Protein AF-A0A1G1XM42-F1 (afdb_monomer)

Nearest PDB structures (foldseek):
  2rbg-assembly1_A  TM=5.831E-01  e=2.889E+00  Sulfurisphaera tokodaii
  2d3w-assembly1_B  TM=4.650E-01  e=3.405E+00  Escherichia coli
  6gya-assembly4_D  TM=2.858E-01  e=1.418E+00  Alicyclobacillus sp.

Mean predicted aligned error: 10.38 Å

Structure (mmCIF, N/CA/C/O backbone):
data_AF-A0A1G1XM42-F1
#
_entry.id   AF-A0A1G1XM42-F1
#
loop_
_atom_site.group_PDB
_atom_site.id
_atom_site.type_symbol
_atom_site.label_atom_id
_atom_site.label_alt_id
_atom_site.label_comp_id
_atom_site.label_asym_id
_atom_site.label_entity_id
_atom_site.label_seq_id
_atom_site.pdbx_PDB_ins_code
_atom_site.Cartn_x
_atom_site.Cartn_y
_atom_site.Cartn_z
_atom_site.occupancy
_atom_site.B_iso_or_equiv
_atom_site.auth_seq_id
_atom_site.auth_comp_id
_atom_site.auth_asym_id
_atom_site.auth_atom_id
_atom_site.pdbx_PDB_model_num
ATOM 1 N N . MET A 1 1 ? -3.278 -17.129 -27.922 1.00 43.75 1 MET A N 1
ATOM 2 C CA . MET A 1 1 ? -2.238 -17.729 -27.069 1.00 43.75 1 MET A CA 1
ATOM 3 C C . MET A 1 1 ? -2.958 -18.208 -25.836 1.00 43.75 1 MET A C 1
ATOM 5 O O . MET A 1 1 ? -3.685 -17.406 -25.259 1.00 43.75 1 MET A O 1
ATOM 9 N N . ASP A 1 2 ? -2.852 -19.494 -25.526 1.00 49.59 2 ASP A N 1
ATOM 10 C CA . ASP A 1 2 ? -3.426 -20.043 -24.301 1.00 49.59 2 ASP A CA 1
ATOM 11 C C . ASP A 1 2 ? -2.666 -19.431 -23.124 1.00 49.59 2 ASP A C 1
ATOM 13 O O . ASP A 1 2 ? -1.441 -19.514 -23.065 1.00 49.59 2 ASP A O 1
ATOM 17 N N . THR A 1 3 ? -3.378 -18.725 -22.253 1.00 59.97 3 THR A N 1
ATOM 18 C CA . THR A 1 3 ? -2.799 -18.060 -21.086 1.00 59.97 3 THR A CA 1
ATOM 19 C C . THR A 1 3 ? -2.293 -19.095 -20.097 1.00 59.97 3 THR A C 1
ATOM 21 O O . THR A 1 3 ? -3.025 -20.026 -19.748 1.00 59.97 3 THR A O 1
ATOM 24 N N . LEU A 1 4 ? -1.058 -18.930 -19.613 1.00 73.75 4 LEU A N 1
ATOM 25 C CA . LEU A 1 4 ? -0.573 -19.767 -18.522 1.00 73.75 4 LEU A CA 1
ATOM 26 C C . LEU A 1 4 ? -1.475 -19.591 -17.289 1.00 73.75 4 LEU A C 1
ATOM 28 O O . LEU A 1 4 ? -1.869 -18.466 -16.962 1.00 73.75 4 LEU A O 1
ATOM 32 N N . PRO A 1 5 ? -1.817 -20.687 -16.593 1.00 85.19 5 PRO A N 1
ATOM 33 C CA . PRO A 1 5 ? -2.677 -20.599 -15.430 1.00 85.19 5 PRO A CA 1
ATOM 34 C C . PRO A 1 5 ? -1.970 -19.867 -14.285 1.00 85.19 5 PRO A C 1
ATOM 36 O O . PRO A 1 5 ? -0.781 -20.084 -14.039 1.00 85.19 5 PRO A O 1
ATOM 39 N N . PHE A 1 6 ? -2.717 -19.055 -13.542 1.00 86.69 6 PHE A N 1
ATOM 40 C CA . PHE A 1 6 ? -2.210 -18.252 -12.425 1.00 86.69 6 PHE A CA 1
ATOM 41 C C . PHE A 1 6 ? -3.050 -18.468 -11.165 1.00 86.69 6 PHE A C 1
ATOM 43 O O . PHE A 1 6 ? -4.207 -18.895 -11.228 1.00 86.69 6 PHE A O 1
ATOM 50 N N . SER A 1 7 ? -2.447 -18.228 -10.001 1.00 90.44 7 SER A N 1
ATOM 51 C CA . SER A 1 7 ? -3.116 -18.394 -8.707 1.00 90.44 7 SER A CA 1
ATOM 52 C C . SER A 1 7 ? -3.710 -17.085 -8.192 1.00 90.44 7 SER A C 1
ATOM 54 O O . SER A 1 7 ? -3.133 -16.009 -8.359 1.00 90.44 7 SER A O 1
ATOM 56 N N . ILE A 1 8 ? -4.852 -17.203 -7.520 1.00 92.50 8 ILE A N 1
ATOM 57 C CA . ILE A 1 8 ? -5.531 -16.118 -6.814 1.00 92.50 8 ILE A CA 1
ATOM 58 C C . ILE A 1 8 ? -5.713 -16.558 -5.366 1.00 92.50 8 ILE A C 1
ATOM 60 O O . ILE A 1 8 ? -6.386 -17.555 -5.104 1.00 92.50 8 ILE A O 1
ATOM 64 N N . TYR A 1 9 ? -5.123 -15.819 -4.432 1.00 92.94 9 TYR A N 1
ATOM 65 C CA . TYR A 1 9 ? -5.315 -16.034 -3.001 1.00 92.94 9 TYR A CA 1
ATOM 66 C C . TYR A 1 9 ? -6.283 -15.001 -2.441 1.00 92.94 9 TYR A C 1
ATOM 68 O O . TYR A 1 9 ? -6.223 -13.829 -2.817 1.00 92.94 9 TYR A O 1
ATOM 76 N N . VAL A 1 10 ? -7.156 -15.435 -1.535 1.00 93.88 10 VAL A N 1
ATOM 77 C CA . VAL A 1 10 ? -8.209 -14.604 -0.950 1.00 93.88 10 VAL A CA 1
ATOM 78 C C . VAL A 1 10 ? -8.138 -14.651 0.568 1.00 93.88 10 VAL A C 1
ATOM 80 O O . VAL A 1 10 ? -8.245 -15.717 1.178 1.00 93.88 10 VAL A O 1
ATOM 83 N N . ASP A 1 11 ? -7.994 -13.477 1.175 1.00 92.00 11 ASP A N 1
ATOM 84 C CA . ASP A 1 11 ? -8.103 -13.272 2.615 1.00 92.00 11 ASP A CA 1
ATOM 85 C C . ASP A 1 11 ? -9.450 -12.643 2.972 1.00 92.00 11 ASP A C 1
ATOM 87 O O . ASP A 1 11 ? -9.846 -11.619 2.415 1.00 92.00 11 ASP A O 1
ATOM 91 N N . LYS A 1 12 ? -10.149 -13.245 3.933 1.00 92.56 12 LYS A N 1
ATOM 92 C CA . LYS A 1 12 ? -11.476 -12.808 4.378 1.00 92.56 12 LYS A CA 1
ATOM 93 C C . LYS A 1 12 ? -11.320 -11.994 5.650 1.00 92.56 12 LYS A C 1
ATOM 95 O O . LYS A 1 12 ? -10.886 -12.528 6.672 1.00 92.56 12 LYS A O 1
ATOM 100 N N . ARG A 1 13 ? -11.728 -10.726 5.629 1.00 93.31 13 ARG A N 1
ATOM 101 C CA . ARG A 1 13 ? -11.606 -9.845 6.797 1.00 93.31 13 ARG A CA 1
ATOM 102 C C . ARG A 1 13 ? -12.830 -8.949 7.016 1.00 93.31 13 ARG A C 1
ATOM 104 O O . ARG A 1 13 ? -13.600 -8.702 6.082 1.00 93.31 13 ARG A O 1
ATOM 111 N N . PRO A 1 14 ? -12.997 -8.414 8.238 1.00 95.19 14 PRO A N 1
ATOM 112 C CA . PRO A 1 14 ? -13.991 -7.384 8.499 1.00 95.19 14 PRO A CA 1
ATOM 113 C C . PRO A 1 14 ? -13.713 -6.084 7.743 1.00 95.19 14 PRO A C 1
ATOM 115 O O . PRO A 1 14 ? -12.576 -5.805 7.346 1.00 95.19 14 PRO A O 1
ATOM 118 N N . ILE A 1 15 ? -14.759 -5.264 7.619 1.00 95.88 15 ILE A N 1
ATOM 119 C CA . ILE A 1 15 ? -14.651 -3.875 7.164 1.00 95.88 15 ILE A CA 1
ATOM 120 C C . ILE A 1 15 ? -13.965 -3.056 8.261 1.00 95.88 15 ILE A C 1
ATOM 122 O O . ILE A 1 15 ? -14.394 -3.077 9.415 1.00 95.88 15 ILE A O 1
ATOM 126 N N . ARG A 1 16 ? -12.913 -2.325 7.894 1.00 96.50 16 ARG A N 1
ATOM 127 C CA . ARG A 1 16 ? -12.193 -1.407 8.780 1.00 96.50 16 ARG A CA 1
ATOM 128 C C . ARG A 1 16 ? -12.828 -0.027 8.717 1.00 96.50 16 ARG A C 1
ATOM 130 O O . ARG A 1 16 ? -12.831 0.596 7.656 1.00 96.50 16 ARG A O 1
ATOM 137 N N . ILE A 1 17 ? -13.326 0.457 9.847 1.00 97.75 17 ILE A N 1
ATOM 138 C CA . ILE A 1 17 ? -13.995 1.757 9.940 1.00 97.75 17 ILE A CA 1
ATOM 139 C C . ILE A 1 17 ? -13.184 2.663 10.856 1.00 97.75 17 ILE A C 1
ATOM 141 O O . ILE A 1 17 ? -12.836 2.253 11.960 1.00 97.75 17 ILE A O 1
ATOM 145 N N . ALA A 1 18 ? -12.895 3.883 10.416 1.00 97.88 18 ALA A N 1
ATOM 146 C CA . ALA A 1 18 ? -12.378 4.936 11.285 1.00 97.88 18 ALA A CA 1
ATOM 147 C C . ALA A 1 18 ? -13.480 5.967 11.549 1.00 97.88 18 ALA A C 1
ATOM 149 O O . ALA A 1 18 ? -14.099 6.454 10.606 1.00 97.88 18 ALA A O 1
ATOM 150 N N . PHE A 1 19 ? -13.709 6.298 12.817 1.00 98.12 19 PHE A N 1
ATOM 151 C CA . PHE A 1 19 ? -14.696 7.295 13.230 1.00 98.12 19 PHE A CA 1
ATOM 152 C C . PHE A 1 19 ? -14.010 8.629 13.519 1.00 98.12 19 PHE A C 1
ATOM 154 O O . PHE A 1 19 ? -13.018 8.642 14.241 1.00 98.12 19 PHE A O 1
ATOM 161 N N . LEU A 1 20 ? -14.522 9.742 12.996 1.00 97.88 20 LEU A N 1
ATOM 162 C CA . LEU A 1 20 ? -14.020 11.092 13.274 1.00 97.88 20 LEU A CA 1
ATOM 163 C C . LEU A 1 20 ? -14.989 11.839 14.195 1.00 97.88 20 LEU A C 1
ATOM 165 O O . LEU A 1 20 ? -16.191 11.868 13.927 1.00 97.88 20 LEU A O 1
ATOM 169 N N . VAL A 1 21 ? -14.474 12.446 15.266 1.00 97.25 21 VAL A N 1
ATOM 170 C CA . VAL A 1 21 ? -15.274 13.163 16.276 1.00 97.25 21 VAL A CA 1
ATOM 171 C C . VAL A 1 21 ? -14.614 14.478 16.703 1.00 97.25 21 VAL A C 1
ATOM 173 O O . VAL A 1 21 ? -13.385 14.578 16.723 1.00 97.25 21 VAL A O 1
ATOM 176 N N . ASP A 1 22 ? -15.419 15.469 17.106 1.00 95.19 22 ASP A N 1
ATOM 177 C CA . ASP A 1 22 ? -14.903 16.679 17.764 1.00 95.19 22 ASP A CA 1
ATOM 178 C C . ASP A 1 22 ? -14.446 16.356 19.192 1.00 95.19 22 ASP A C 1
ATOM 180 O O . ASP A 1 22 ? -15.057 15.547 19.899 1.00 95.19 22 ASP A O 1
ATOM 184 N N . LYS A 1 23 ? -13.413 17.055 19.668 1.00 93.50 23 LYS A N 1
ATOM 185 C CA . LYS A 1 23 ? -12.929 16.924 21.054 1.00 93.50 23 LYS A CA 1
ATOM 186 C C . LYS A 1 23 ? -13.982 17.297 22.111 1.00 93.50 23 LYS A C 1
ATOM 188 O O . LYS A 1 23 ? -13.841 16.899 23.264 1.00 93.50 23 LYS A O 1
ATOM 193 N N . ASN A 1 24 ? -15.002 18.065 21.733 1.00 93.25 24 ASN A N 1
ATOM 194 C CA . ASN A 1 24 ? -16.108 18.506 22.580 1.00 93.25 24 ASN A CA 1
ATOM 195 C C . ASN A 1 24 ? -17.453 17.894 22.150 1.00 93.25 24 ASN A C 1
ATOM 197 O O . ASN A 1 24 ? -18.498 18.441 22.505 1.00 93.25 24 ASN A O 1
ATOM 201 N N . CYS A 1 25 ? -17.455 16.800 21.378 1.00 93.75 25 CYS A N 1
ATOM 202 C CA . CYS A 1 25 ? -18.700 16.122 21.019 1.00 93.75 25 CYS A CA 1
ATOM 203 C C . CYS A 1 25 ? -19.466 15.628 22.258 1.00 93.75 25 CYS A C 1
ATOM 205 O O . CYS A 1 25 ? -18.899 15.406 23.335 1.00 93.75 25 CYS A O 1
ATOM 207 N N . GLU A 1 26 ? -20.777 15.439 22.101 1.00 92.81 26 GLU A N 1
ATOM 208 C CA . GLU A 1 26 ? -21.600 14.837 23.145 1.00 92.81 26 GLU A CA 1
ATOM 209 C C . GLU A 1 26 ? -21.128 13.405 23.428 1.00 92.81 26 GLU A C 1
ATOM 211 O O . GLU A 1 26 ? -20.891 12.617 22.512 1.00 92.81 26 GLU A O 1
ATOM 216 N N . LYS A 1 27 ? -21.032 13.033 24.712 1.00 91.25 27 LYS A N 1
ATOM 217 C CA . LYS A 1 27 ? -20.582 11.690 25.129 1.00 91.25 27 LYS A CA 1
ATOM 218 C C . LYS A 1 27 ? -21.434 10.566 24.518 1.00 91.25 27 LYS A C 1
ATOM 220 O O . LYS A 1 27 ? -20.921 9.471 24.300 1.00 91.25 27 LYS A O 1
ATOM 225 N N . GLU A 1 28 ? -22.704 10.852 24.213 1.00 92.62 28 GLU A N 1
ATOM 226 C CA . GLU A 1 28 ? -23.624 9.912 23.566 1.00 92.62 28 GLU A CA 1
ATOM 227 C C . GLU A 1 28 ? -23.107 9.445 22.195 1.00 92.62 28 GLU A C 1
ATOM 229 O O . GLU A 1 28 ? -23.276 8.279 21.846 1.00 92.62 28 GLU A O 1
ATOM 234 N N . VAL A 1 29 ? -22.399 10.305 21.451 1.00 94.88 29 VAL A N 1
ATOM 235 C CA . VAL A 1 29 ? -21.776 9.936 20.168 1.00 94.88 29 VAL A CA 1
ATOM 236 C C . VAL A 1 29 ? -20.779 8.795 20.375 1.00 94.88 29 VAL A C 1
ATOM 238 O O . VAL A 1 29 ? -20.833 7.780 19.680 1.00 94.88 29 VAL A O 1
ATOM 241 N N . ILE A 1 30 ? -19.907 8.911 21.383 1.00 95.75 30 ILE A N 1
ATOM 242 C CA . ILE A 1 30 ? -18.930 7.867 21.717 1.00 95.75 30 ILE A CA 1
ATOM 243 C C . ILE A 1 30 ? -19.641 6.588 22.169 1.00 95.75 30 ILE A C 1
ATOM 245 O O . ILE A 1 30 ? -19.293 5.497 21.715 1.00 95.75 30 ILE A O 1
ATOM 249 N N . ASP A 1 31 ? -20.673 6.705 23.004 1.00 93.94 31 ASP A N 1
ATOM 250 C CA . ASP A 1 31 ? -21.456 5.555 23.469 1.00 93.94 31 ASP A CA 1
ATOM 251 C C . ASP A 1 31 ? -22.128 4.802 22.320 1.00 93.94 31 ASP A C 1
ATOM 253 O O . ASP A 1 31 ? -22.112 3.567 22.287 1.00 93.94 31 ASP A O 1
ATOM 257 N N . ASN A 1 32 ? -22.662 5.528 21.341 1.00 94.38 32 ASN A N 1
ATOM 258 C CA . ASN A 1 32 ? -23.290 4.947 20.165 1.00 94.38 32 ASN A CA 1
ATOM 259 C C . ASN A 1 32 ? -22.269 4.278 19.236 1.00 94.38 32 ASN A C 1
ATOM 261 O O . ASN A 1 32 ? -22.554 3.194 18.722 1.00 94.38 32 ASN A O 1
ATOM 265 N N . ILE A 1 33 ? -21.063 4.839 19.083 1.00 95.94 33 ILE A N 1
ATOM 266 C CA . ILE A 1 33 ? -19.959 4.188 18.356 1.00 95.94 33 ILE A CA 1
ATOM 267 C C . ILE A 1 33 ? -19.545 2.881 19.049 1.00 95.94 33 ILE A C 1
ATOM 269 O O . ILE A 1 33 ? -19.410 1.843 18.396 1.00 95.94 33 ILE A O 1
ATOM 273 N N . LEU A 1 34 ? -19.364 2.901 20.372 1.00 95.31 34 LEU A N 1
ATOM 274 C CA . LEU A 1 34 ? -19.011 1.718 21.168 1.00 95.31 34 LEU A CA 1
ATOM 275 C C . LEU A 1 34 ? -20.080 0.632 21.046 1.00 95.31 34 LEU A C 1
ATOM 277 O O . LEU A 1 34 ? -19.777 -0.519 20.722 1.00 95.31 34 LEU A O 1
ATOM 281 N N . LYS A 1 35 ? -21.345 1.005 21.259 1.00 93.31 35 LYS A N 1
ATOM 282 C CA . LYS A 1 35 ? -22.499 0.109 21.141 1.00 93.31 35 LYS A CA 1
ATOM 283 C C . LYS A 1 35 ? -22.589 -0.509 19.750 1.00 93.31 35 LYS A C 1
ATOM 285 O O . LYS A 1 35 ? -22.810 -1.713 19.646 1.00 93.31 35 LYS A O 1
ATOM 290 N N . TYR A 1 36 ? -22.392 0.290 18.704 1.00 93.31 36 TYR A N 1
ATOM 291 C CA . TYR A 1 36 ? -22.358 -0.196 17.330 1.00 93.31 36 TYR A CA 1
ATOM 292 C C . TYR A 1 36 ? -21.255 -1.244 17.147 1.00 93.31 36 TYR A C 1
ATOM 294 O O . TYR A 1 36 ? -21.534 -2.372 16.744 1.00 93.31 36 TYR A O 1
ATOM 302 N N . ASN A 1 37 ? -20.016 -0.919 17.520 1.00 94.50 37 ASN A N 1
ATOM 303 C CA . ASN A 1 37 ? -18.869 -1.805 17.327 1.00 94.50 37 ASN A CA 1
ATOM 304 C C . ASN A 1 37 ? -18.924 -3.095 18.157 1.00 94.50 37 ASN A C 1
ATOM 306 O O . ASN A 1 37 ? -18.415 -4.118 17.705 1.00 94.50 37 ASN A O 1
ATOM 310 N N . HIS A 1 38 ? -19.557 -3.095 19.335 1.00 92.50 38 HIS A N 1
ATOM 311 C CA . HIS A 1 38 ? -19.757 -4.320 20.122 1.00 92.50 38 HIS A CA 1
ATOM 312 C C . HIS A 1 38 ? -20.548 -5.399 19.369 1.00 92.50 38 HIS A C 1
ATOM 314 O O . HIS A 1 38 ? -20.336 -6.584 19.609 1.00 92.50 38 HIS A O 1
ATOM 320 N N . GLY A 1 39 ? -21.422 -5.004 18.439 1.00 89.94 39 GLY A N 1
ATOM 321 C CA . GLY A 1 39 ? -22.201 -5.930 17.617 1.00 89.94 39 GLY A CA 1
ATOM 322 C C . GLY A 1 39 ? -21.553 -6.306 16.284 1.00 89.94 39 GLY A C 1
ATOM 323 O O . GLY A 1 39 ? -22.154 -7.073 15.533 1.00 89.94 39 GLY A O 1
ATOM 324 N N . LYS A 1 40 ? -20.370 -5.776 15.944 1.00 92.19 40 LYS A N 1
ATOM 325 C CA . LYS A 1 40 ? -19.755 -5.949 14.617 1.00 92.19 40 LYS A CA 1
ATOM 326 C C . LYS A 1 40 ? -18.527 -6.850 14.642 1.00 92.19 40 LYS A C 1
ATOM 328 O O . LYS A 1 40 ? -17.706 -6.797 15.557 1.00 92.19 40 LYS A O 1
ATOM 333 N N . T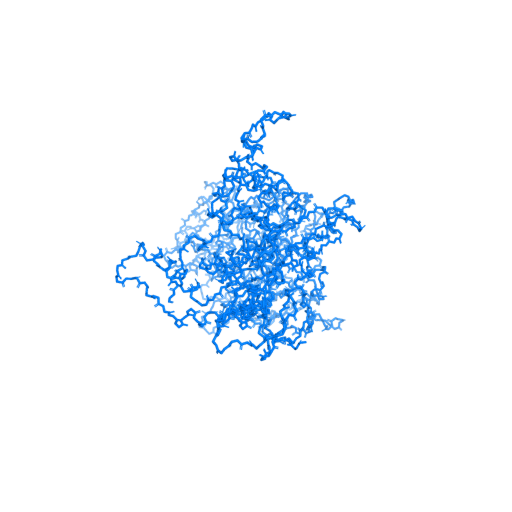RP A 1 41 ? -18.395 -7.671 13.600 1.00 93.44 41 TRP A N 1
ATOM 334 C CA . TRP A 1 41 ? -17.217 -8.503 13.360 1.00 93.44 41 TRP A CA 1
ATOM 335 C C . TRP A 1 41 ? -15.980 -7.604 13.234 1.00 93.44 41 TRP A C 1
ATOM 337 O O . TRP A 1 41 ? -15.988 -6.651 12.463 1.00 93.44 41 TRP A O 1
ATOM 347 N N . GLY A 1 42 ? -14.948 -7.848 14.044 1.00 93.06 42 GLY A N 1
ATOM 348 C CA . GLY A 1 42 ? -13.754 -6.999 14.152 1.00 93.06 42 GLY A CA 1
ATOM 349 C C . GLY A 1 42 ? -13.983 -5.604 14.748 1.00 93.06 42 GLY A C 1
ATOM 350 O O . GLY A 1 42 ? -13.055 -4.794 14.751 1.00 93.06 42 GLY A O 1
ATOM 351 N N . GLY A 1 43 ? -15.183 -5.305 15.257 1.00 94.31 43 GLY A N 1
ATOM 352 C CA . GLY A 1 43 ? -15.586 -3.959 15.659 1.00 94.31 43 GLY A CA 1
ATOM 353 C C . GLY A 1 43 ? -14.716 -3.341 16.752 1.00 94.31 43 GLY A C 1
ATOM 354 O O . GLY A 1 43 ? -14.514 -2.129 16.747 1.00 94.31 43 GLY A O 1
ATOM 355 N N . ARG A 1 44 ? -14.112 -4.150 17.640 1.00 94.06 44 ARG A N 1
ATOM 356 C CA . ARG A 1 44 ? -13.191 -3.665 18.691 1.00 94.06 44 ARG A CA 1
ATOM 357 C C . ARG A 1 44 ? -12.010 -2.872 18.127 1.00 94.06 44 ARG A C 1
ATOM 359 O O . ARG A 1 44 ? -11.416 -2.069 18.843 1.00 94.06 44 ARG A O 1
ATOM 366 N N . PHE A 1 45 ? -11.663 -3.116 16.866 1.00 94.50 45 PHE A N 1
ATOM 367 C CA . PHE A 1 45 ? -10.514 -2.527 16.194 1.00 94.50 45 PHE A CA 1
ATOM 368 C C . PHE A 1 45 ? -10.855 -1.327 15.307 1.00 94.50 45 PHE A C 1
ATOM 370 O O . PHE A 1 45 ? -9.972 -0.828 14.619 1.00 94.50 45 PHE A O 1
ATOM 377 N N . ASN A 1 46 ? -12.086 -0.830 15.313 1.00 96.50 46 ASN A N 1
ATOM 378 C CA . ASN A 1 46 ? -12.420 0.389 14.580 1.00 96.50 46 ASN A CA 1
ATOM 379 C C . ASN A 1 46 ? -12.049 1.622 15.417 1.00 96.50 46 ASN A C 1
ATOM 381 O O . ASN A 1 46 ? -12.674 1.825 16.459 1.00 96.50 46 ASN A O 1
ATOM 385 N N . PRO A 1 47 ? -11.029 2.421 15.048 1.00 96.88 47 PRO A N 1
ATOM 386 C CA . PRO A 1 47 ? -10.577 3.525 15.885 1.00 96.88 47 PRO A CA 1
ATOM 387 C C . PRO A 1 47 ? -11.521 4.725 15.876 1.00 96.88 47 PRO A C 1
ATOM 389 O O . PRO A 1 47 ? -12.225 4.974 14.898 1.00 96.88 47 PRO A O 1
ATOM 392 N N . ILE A 1 48 ? -11.447 5.517 16.946 1.00 97.94 48 ILE A N 1
ATOM 393 C CA . ILE A 1 48 ? -12.065 6.843 17.043 1.00 97.94 48 ILE A CA 1
ATOM 394 C C . ILE A 1 48 ? -10.957 7.898 17.019 1.00 97.94 48 ILE A C 1
ATOM 396 O O . ILE A 1 48 ? -10.035 7.846 17.826 1.00 97.94 48 ILE A O 1
ATOM 400 N N . ILE A 1 49 ? -11.022 8.848 16.098 1.00 97.50 49 ILE A N 1
ATOM 401 C CA . ILE A 1 49 ? -10.014 9.884 15.880 1.00 97.50 49 ILE A CA 1
ATOM 402 C C . ILE A 1 49 ? -10.620 11.242 16.209 1.00 97.50 49 ILE A C 1
ATOM 404 O O . ILE A 1 49 ? -11.692 11.593 15.719 1.00 97.50 49 ILE A O 1
ATOM 408 N N . ILE A 1 50 ? -9.912 12.008 17.033 1.00 96.56 50 ILE A N 1
ATOM 409 C CA . ILE A 1 50 ? -10.300 13.372 17.385 1.00 96.56 50 ILE A CA 1
ATOM 410 C C . ILE A 1 50 ? -9.762 14.325 16.313 1.00 96.56 50 ILE A C 1
ATOM 412 O O . ILE A 1 50 ? -8.588 14.260 15.958 1.00 96.56 50 ILE A O 1
ATOM 416 N N . THR A 1 51 ? -10.609 15.214 15.805 1.00 96.25 51 THR A N 1
ATOM 417 C CA . THR A 1 51 ? -10.259 16.220 14.787 1.00 96.25 51 THR A CA 1
ATOM 418 C C . THR A 1 51 ? -11.178 17.436 14.918 1.00 96.25 51 THR A C 1
ATOM 420 O O . THR A 1 51 ? -12.244 17.349 15.519 1.00 96.25 51 THR A O 1
ATOM 423 N N . ASP A 1 52 ? -10.755 18.580 14.382 1.00 95.62 52 ASP A N 1
ATOM 424 C CA . ASP A 1 52 ? -11.570 19.797 14.278 1.00 95.62 52 ASP 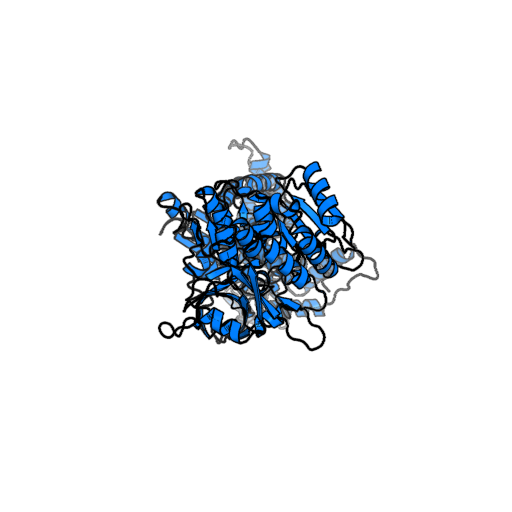A CA 1
ATOM 425 C C . ASP A 1 52 ? -12.352 19.891 12.950 1.00 95.62 52 ASP A C 1
ATOM 427 O O . ASP A 1 52 ? -12.977 20.913 12.662 1.00 95.62 52 ASP A O 1
ATOM 431 N N . GLY A 1 53 ? -12.277 18.850 12.112 1.00 94.75 53 GLY A N 1
ATOM 432 C CA . GLY A 1 53 ? -12.918 18.780 10.797 1.00 94.75 53 GLY A CA 1
ATOM 433 C C . GLY A 1 53 ? -12.116 19.442 9.676 1.00 94.75 53 GLY A C 1
ATOM 434 O O . GLY A 1 53 ? -12.427 19.253 8.500 1.00 94.75 53 GLY A O 1
ATOM 435 N N . LYS A 1 54 ? -11.052 20.178 9.998 1.00 95.75 54 LYS A N 1
ATOM 436 C CA . LYS A 1 54 ? -10.154 20.804 9.017 1.00 95.75 54 LYS A CA 1
ATOM 437 C C . LYS A 1 54 ? -8.866 20.016 8.877 1.00 95.75 54 LYS A C 1
ATOM 439 O O . LYS A 1 54 ? -8.388 19.801 7.766 1.00 95.75 54 LYS A O 1
ATOM 444 N N . GLU A 1 55 ? -8.323 19.548 9.993 1.00 95.25 55 GLU A N 1
ATOM 445 C CA . GLU A 1 55 ? -7.079 18.796 10.026 1.00 95.25 55 GLU A CA 1
ATOM 446 C C . GLU A 1 55 ? -7.167 17.616 10.997 1.00 95.25 55 GLU A C 1
ATOM 448 O O . GLU A 1 55 ? -7.861 17.634 12.014 1.00 95.25 55 GLU A O 1
ATOM 453 N N . ILE A 1 56 ? -6.435 16.557 10.668 1.00 95.75 56 ILE A N 1
ATOM 454 C CA . ILE A 1 56 ? -6.140 15.453 11.580 1.00 95.75 56 ILE A CA 1
ATOM 455 C C . ILE A 1 56 ? -4.667 15.610 11.948 1.00 95.75 56 ILE A C 1
ATOM 457 O O . ILE A 1 56 ? -3.831 15.796 11.055 1.00 95.75 56 ILE A O 1
ATOM 461 N N . ASP A 1 57 ? -4.356 15.551 13.243 1.00 93.88 57 ASP A N 1
ATOM 462 C CA . ASP A 1 57 ? -2.985 15.690 13.726 1.00 93.88 57 ASP A CA 1
ATOM 463 C C . ASP A 1 57 ? -2.065 14.613 13.128 1.00 93.88 57 ASP A C 1
ATOM 465 O O . ASP A 1 57 ? -2.504 13.525 12.752 1.00 93.88 57 ASP A O 1
ATOM 469 N N . GLU A 1 58 ? -0.770 14.910 13.034 1.00 92.12 58 GLU A N 1
ATOM 470 C CA . GLU A 1 58 ? 0.192 14.047 12.344 1.00 92.12 58 GLU A CA 1
ATOM 471 C C . GLU A 1 58 ? 0.278 12.634 12.947 1.00 92.12 58 GLU A C 1
ATOM 473 O O . GLU A 1 58 ? 0.436 11.654 12.213 1.00 92.12 58 GLU A O 1
ATOM 478 N N . VAL A 1 59 ? 0.126 12.499 14.268 1.00 91.25 59 VAL A N 1
ATOM 479 C CA . VAL A 1 59 ? 0.213 11.201 14.947 1.00 91.25 59 VAL A CA 1
ATOM 480 C C . VAL A 1 59 ? -1.002 10.342 14.588 1.00 91.25 59 VAL A C 1
ATOM 482 O O . VAL A 1 59 ? -0.843 9.192 14.169 1.00 91.25 59 VAL A O 1
ATOM 485 N N . SER A 1 60 ? -2.208 10.910 14.666 1.00 94.00 60 SER A N 1
ATOM 486 C CA . SER A 1 60 ? -3.447 10.254 14.228 1.00 94.00 60 SER A CA 1
ATOM 487 C C . SER A 1 60 ? -3.449 9.962 12.724 1.00 94.00 60 SER A C 1
ATOM 489 O O . SER A 1 60 ? -3.908 8.901 12.298 1.00 94.00 60 SER A O 1
ATOM 491 N N . TRP A 1 61 ? -2.896 10.860 11.907 1.00 94.56 61 TRP A N 1
ATOM 492 C CA . TRP A 1 61 ? -2.771 10.675 10.460 1.00 94.56 61 TRP A CA 1
ATOM 493 C C . TRP A 1 61 ? -1.885 9.474 10.118 1.00 94.56 61 TRP A C 1
ATOM 495 O O . TRP A 1 61 ? -2.276 8.606 9.336 1.00 94.56 61 TRP A O 1
ATOM 505 N N . ASN A 1 62 ? -0.714 9.381 10.753 1.00 91.56 62 ASN A N 1
ATOM 506 C CA . ASN A 1 62 ? 0.211 8.261 10.582 1.00 91.56 62 ASN A CA 1
ATOM 507 C C . ASN A 1 62 ? -0.387 6.939 11.076 1.00 91.56 62 ASN A C 1
ATOM 509 O O . ASN A 1 62 ? -0.190 5.895 10.446 1.00 91.56 62 ASN A O 1
ATOM 513 N N . PHE A 1 63 ? -1.166 6.977 12.158 1.00 92.38 63 PHE A N 1
ATOM 514 C CA . PHE A 1 63 ? -1.935 5.823 12.606 1.00 92.38 63 PHE A CA 1
ATOM 515 C C . PHE A 1 63 ? -2.940 5.363 11.537 1.00 92.38 63 PHE A C 1
ATOM 517 O O . PHE A 1 63 ? -2.946 4.182 11.181 1.00 92.38 63 PHE A O 1
ATOM 524 N N . LEU A 1 64 ? -3.730 6.277 10.964 1.00 94.44 64 LEU A N 1
ATOM 525 C CA . LEU A 1 64 ? -4.687 5.953 9.901 1.00 94.44 64 LEU A CA 1
ATOM 526 C C . LEU A 1 64 ? -4.012 5.416 8.632 1.00 94.44 64 LEU A C 1
ATOM 528 O O . LEU A 1 64 ? -4.536 4.474 8.037 1.00 94.44 64 LEU A O 1
ATOM 532 N N . LEU A 1 65 ? -2.829 5.926 8.259 1.00 91.44 65 LEU A N 1
ATOM 533 C CA . LEU A 1 65 ? -2.046 5.410 7.121 1.00 91.44 65 LEU A CA 1
ATOM 534 C C . LEU A 1 65 ? -1.720 3.922 7.295 1.00 91.44 65 LEU A C 1
ATOM 536 O O . LEU A 1 65 ? -1.773 3.145 6.344 1.00 91.44 65 LEU A O 1
ATOM 540 N N . LYS A 1 66 ? -1.387 3.508 8.521 1.00 90.38 66 LYS A N 1
ATOM 541 C CA . LYS A 1 66 ? -1.097 2.104 8.833 1.00 90.38 66 LYS A CA 1
ATOM 542 C C . LYS A 1 66 ? -2.365 1.284 9.049 1.00 90.38 66 LYS A C 1
ATOM 544 O O . LYS A 1 66 ? -2.378 0.113 8.681 1.00 90.38 66 LYS A O 1
ATOM 549 N N . PHE A 1 67 ? -3.419 1.854 9.629 1.00 92.50 67 PHE A N 1
ATOM 550 C CA . PHE A 1 67 ? -4.700 1.168 9.812 1.00 92.50 67 PHE A CA 1
ATOM 551 C C . PHE A 1 67 ? -5.361 0.831 8.467 1.00 92.50 67 PHE A C 1
ATOM 553 O O . PHE A 1 67 ? -5.870 -0.282 8.306 1.00 92.50 67 PHE A O 1
ATOM 560 N N . ASP A 1 68 ? -5.252 1.743 7.493 1.00 94.12 68 ASP A N 1
ATOM 561 C CA . ASP A 1 68 ? -5.806 1.629 6.141 1.00 94.12 68 ASP A CA 1
ATOM 562 C C . ASP A 1 68 ? -7.335 1.409 6.167 1.00 94.12 68 ASP A C 1
ATOM 564 O O . ASP A 1 68 ? -7.807 0.289 5.928 1.00 94.12 68 ASP A O 1
ATOM 568 N N . PRO A 1 69 ? -8.113 2.451 6.539 1.00 96.25 69 PRO A N 1
ATOM 569 C CA . PRO A 1 69 ? -9.562 2.350 6.688 1.00 96.25 69 PRO A CA 1
ATOM 570 C C . PRO A 1 69 ? -10.256 2.096 5.345 1.00 96.25 69 PRO A C 1
ATOM 572 O O . PRO A 1 69 ? -9.940 2.708 4.327 1.00 96.25 69 PRO A O 1
ATOM 575 N N . ASP A 1 70 ? -11.261 1.222 5.360 1.00 96.88 70 ASP A N 1
ATOM 576 C CA . ASP A 1 70 ? -12.147 0.998 4.217 1.00 96.88 70 ASP A CA 1
ATOM 577 C C . ASP A 1 70 ? -13.237 2.068 4.146 1.00 96.88 70 ASP A C 1
ATOM 579 O O . ASP A 1 70 ? -13.606 2.497 3.055 1.00 96.88 70 ASP A O 1
ATOM 583 N N . ILE A 1 71 ? -13.743 2.492 5.305 1.00 96.38 71 ILE A N 1
ATOM 584 C CA . ILE A 1 71 ? -14.760 3.535 5.457 1.00 96.38 71 ILE A CA 1
ATOM 585 C C . ILE A 1 71 ? -14.267 4.527 6.509 1.00 96.38 71 ILE A C 1
ATOM 587 O O . ILE A 1 71 ? -13.751 4.130 7.557 1.00 96.38 71 ILE A O 1
ATOM 591 N N . ILE A 1 72 ? -14.439 5.816 6.232 1.00 97.50 72 ILE A N 1
ATOM 592 C CA . ILE A 1 72 ? -14.259 6.874 7.226 1.00 97.50 72 ILE A CA 1
ATOM 593 C C . ILE A 1 72 ? -15.624 7.489 7.496 1.00 97.50 72 ILE A C 1
ATOM 595 O O . ILE A 1 72 ? -16.250 8.013 6.582 1.00 97.50 72 ILE A O 1
ATOM 599 N N . GLU A 1 73 ? -16.068 7.408 8.742 1.00 96.25 73 GLU A N 1
ATOM 600 C CA . GLU A 1 73 ? -17.362 7.900 9.204 1.00 96.25 73 GLU A CA 1
ATOM 601 C C . GLU A 1 73 ? -17.143 9.121 10.095 1.00 96.25 73 GLU A C 1
ATOM 603 O O . GLU A 1 73 ? -16.469 9.030 11.120 1.00 96.25 73 GLU A O 1
ATOM 608 N N . SER A 1 74 ? -17.686 10.273 9.712 1.00 96.00 74 SER A N 1
ATOM 609 C CA . SER A 1 74 ? -17.468 11.538 10.413 1.00 96.00 74 SER A CA 1
ATOM 610 C C . SER A 1 74 ? -18.729 12.044 11.099 1.00 96.00 74 SER A C 1
ATOM 612 O O . SER A 1 74 ? -19.740 12.291 10.447 1.00 96.00 74 SER A O 1
ATOM 614 N N . PHE A 1 75 ? -18.632 12.297 12.404 1.00 96.00 75 PHE A N 1
ATOM 615 C CA . PHE A 1 75 ? -19.666 12.956 13.216 1.00 96.00 75 PHE A CA 1
ATOM 616 C C . PHE A 1 75 ? -19.515 14.479 13.256 1.00 96.00 75 PHE A C 1
ATOM 618 O O . PHE A 1 75 ? -20.202 15.169 14.002 1.00 96.00 75 PHE A O 1
ATOM 625 N N . ILE A 1 76 ? -18.603 15.013 12.450 1.00 94.25 76 ILE A N 1
ATOM 626 C CA . ILE A 1 76 ? -1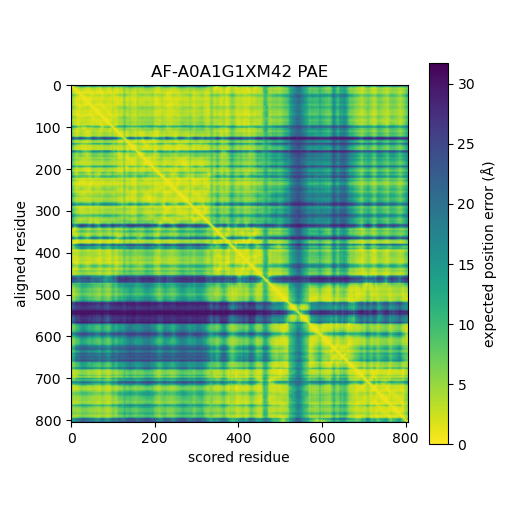8.381 16.444 12.273 1.00 94.25 76 ILE A CA 1
ATOM 627 C C . ILE A 1 76 ? -18.305 16.761 10.786 1.00 94.25 76 ILE A C 1
ATOM 629 O O . ILE A 1 76 ? -17.972 15.896 9.970 1.00 94.25 76 ILE A O 1
ATOM 633 N N . GLU A 1 77 ? -18.606 18.000 10.419 1.00 93.50 77 GLU A N 1
ATOM 634 C CA . GLU A 1 77 ? -18.393 18.448 9.048 1.00 93.50 77 GLU A CA 1
ATOM 635 C C . GLU A 1 77 ? -16.889 18.500 8.749 1.00 93.50 77 GLU A C 1
ATOM 637 O O . GLU A 1 77 ? -16.110 19.036 9.536 1.00 93.50 77 GLU A O 1
ATOM 642 N N . ILE A 1 78 ? -16.484 17.919 7.619 1.00 93.00 78 ILE A N 1
ATOM 643 C CA . ILE A 1 78 ? -15.085 17.870 7.185 1.00 93.00 78 ILE A CA 1
ATOM 644 C C . ILE A 1 78 ? -14.860 18.774 5.974 1.00 93.00 78 ILE A C 1
ATOM 646 O O . ILE A 1 78 ? -15.624 18.720 5.005 1.00 93.00 78 ILE A O 1
ATOM 650 N N . SER A 1 79 ? -13.797 19.581 6.008 1.00 92.06 79 SER A N 1
ATOM 651 C CA . SER A 1 79 ? -13.484 20.528 4.934 1.00 92.06 79 SER A CA 1
ATOM 652 C C . SER A 1 79 ? -13.174 19.818 3.613 1.00 92.06 79 SER A C 1
ATOM 654 O O . SER A 1 79 ? -12.736 18.661 3.583 1.00 92.06 79 SER A O 1
ATOM 656 N N . GLU A 1 80 ? -13.363 20.521 2.494 1.00 85.69 80 GLU A N 1
ATOM 657 C CA . GLU A 1 80 ? -13.007 19.984 1.178 1.00 85.69 80 GLU A CA 1
ATOM 658 C C . GLU A 1 80 ? -11.512 19.639 1.079 1.00 85.69 80 GLU A C 1
ATOM 660 O O . GLU A 1 80 ? -11.159 18.656 0.423 1.00 85.69 80 GLU A O 1
ATOM 665 N N . GLU A 1 81 ? -10.619 20.403 1.726 1.00 86.88 81 GLU A N 1
ATOM 666 C CA . GLU A 1 81 ? -9.188 20.079 1.731 1.00 86.88 81 GLU A CA 1
ATOM 667 C C . GLU A 1 81 ? -8.907 18.765 2.462 1.00 86.88 81 GLU A C 1
ATOM 669 O O . GLU A 1 81 ? -8.170 17.923 1.936 1.00 86.88 81 GLU A O 1
ATOM 674 N N . LEU A 1 82 ? -9.525 18.547 3.629 1.00 91.19 82 LEU A N 1
ATOM 675 C CA . LEU A 1 82 ? -9.355 17.309 4.386 1.00 91.19 82 LEU A CA 1
ATOM 676 C C . LEU A 1 82 ? -9.901 16.106 3.614 1.00 91.19 82 LEU A C 1
ATOM 678 O O . LEU A 1 82 ? -9.225 15.081 3.525 1.00 91.19 82 LEU A O 1
ATOM 682 N N . GLN A 1 83 ? -11.070 16.239 2.983 1.00 89.00 83 GLN A N 1
ATOM 683 C CA . GLN A 1 83 ? -11.637 15.199 2.115 1.00 89.00 83 GLN A CA 1
ATOM 684 C C . GLN A 1 83 ? -10.707 14.855 0.944 1.00 89.00 83 GLN A C 1
ATOM 686 O O . GLN A 1 83 ? -10.469 13.676 0.659 1.00 89.00 83 GLN A O 1
ATOM 691 N N . LYS A 1 84 ? -10.140 15.872 0.274 1.00 84.19 84 LYS A N 1
ATOM 692 C CA . LYS A 1 84 ? -9.158 15.682 -0.808 1.00 84.19 84 LYS A CA 1
ATOM 693 C C . LYS A 1 84 ? -7.927 14.939 -0.295 1.00 84.19 84 LYS A C 1
ATOM 695 O O . LYS A 1 84 ? -7.499 13.975 -0.930 1.00 84.19 84 LYS A O 1
ATOM 700 N N . ARG A 1 85 ? -7.394 15.336 0.863 1.00 88.00 85 ARG A N 1
ATOM 701 C CA . ARG A 1 85 ? -6.232 14.693 1.491 1.00 88.00 85 ARG A CA 1
ATOM 702 C C . ARG A 1 85 ? -6.534 13.237 1.863 1.00 88.00 85 ARG A C 1
ATOM 704 O O . ARG A 1 85 ? -5.764 12.354 1.508 1.00 88.00 85 ARG A O 1
ATOM 711 N N . ILE A 1 86 ? -7.680 12.960 2.484 1.00 90.81 86 ILE A N 1
ATOM 712 C CA . ILE A 1 86 ? -8.133 11.597 2.813 1.00 90.81 86 ILE A CA 1
ATOM 713 C C . ILE A 1 86 ? -8.181 10.721 1.559 1.00 90.81 86 ILE A C 1
ATOM 715 O O . ILE A 1 86 ? -7.665 9.605 1.558 1.00 90.81 86 ILE A O 1
ATOM 719 N N . LYS A 1 87 ? -8.763 11.230 0.468 1.00 84.81 87 LYS A N 1
ATOM 720 C CA . LYS A 1 87 ? -8.864 10.475 -0.783 1.00 84.81 87 LYS A CA 1
ATOM 721 C C . LYS A 1 87 ? -7.495 10.180 -1.397 1.00 84.81 87 LYS A C 1
ATOM 723 O O . LYS A 1 87 ? -7.311 9.081 -1.895 1.00 84.81 87 LYS A O 1
ATOM 728 N N . ILE A 1 88 ? -6.563 11.134 -1.360 1.00 81.88 88 ILE A N 1
ATOM 729 C CA . ILE A 1 88 ? -5.213 10.972 -1.927 1.00 81.88 88 ILE A CA 1
ATOM 730 C C . ILE A 1 88 ? -4.396 9.934 -1.150 1.00 81.88 88 ILE A C 1
ATOM 732 O O . ILE A 1 88 ? -3.705 9.131 -1.762 1.00 81.88 88 ILE A O 1
ATOM 736 N N . PHE A 1 89 ? -4.459 9.958 0.183 1.00 87.38 89 PHE A N 1
ATOM 737 C CA . PHE A 1 89 ? -3.554 9.171 1.026 1.00 87.38 89 PHE A CA 1
ATOM 738 C C . PHE A 1 89 ? -4.138 7.840 1.511 1.00 87.38 89 PHE A C 1
ATOM 740 O O . PHE A 1 89 ? -3.376 6.921 1.794 1.00 87.38 89 PHE A O 1
ATOM 747 N N . PHE A 1 90 ? -5.462 7.732 1.655 1.00 89.31 90 PHE A N 1
ATOM 748 C CA . PHE A 1 90 ? -6.104 6.525 2.191 1.00 89.31 90 PHE A CA 1
ATOM 749 C C . PHE A 1 90 ? -6.913 5.758 1.144 1.00 89.31 90 PHE A C 1
ATOM 751 O O . PHE A 1 90 ? -7.108 4.554 1.304 1.00 89.31 90 PHE A O 1
ATOM 758 N N . SER A 1 91 ? -7.409 6.431 0.096 1.00 89.06 91 SER A N 1
ATOM 759 C CA . SER A 1 91 ? -8.295 5.839 -0.918 1.00 89.06 91 SER A CA 1
ATOM 760 C C . SER A 1 91 ? -9.364 4.901 -0.310 1.00 89.06 91 SER A C 1
ATOM 762 O O . SER A 1 91 ? -9.425 3.720 -0.674 1.00 89.06 91 SER A O 1
ATOM 764 N N . PRO A 1 92 ? -10.207 5.365 0.639 1.00 93.88 92 PRO A N 1
ATOM 765 C CA . PRO A 1 92 ? -11.267 4.530 1.203 1.00 93.88 92 PRO A CA 1
ATOM 766 C C . PRO A 1 92 ? -12.371 4.277 0.159 1.00 93.88 92 PRO A C 1
ATOM 768 O O . PRO A 1 92 ? -12.440 4.940 -0.881 1.00 93.88 92 PRO A O 1
ATOM 771 N N . TYR A 1 93 ? -13.272 3.332 0.431 1.00 92.06 93 TYR A N 1
ATOM 772 C CA . TYR A 1 93 ? -14.485 3.130 -0.373 1.00 92.06 93 TYR A CA 1
ATOM 773 C C . TYR A 1 93 ? -15.456 4.304 -0.273 1.00 92.06 93 TYR A C 1
ATOM 775 O O . TYR A 1 93 ? -16.139 4.626 -1.254 1.00 92.06 93 TYR A O 1
ATOM 783 N N . SER A 1 94 ? -15.554 4.897 0.917 1.00 90.56 94 SER A N 1
ATOM 784 C CA . SER A 1 94 ? -16.393 6.055 1.204 1.00 90.56 94 SER A CA 1
ATOM 785 C C . SER A 1 94 ? -15.840 6.878 2.365 1.00 90.56 94 SER A C 1
ATOM 787 O O . SER A 1 94 ? -15.164 6.373 3.265 1.00 90.56 94 SER A O 1
ATOM 789 N N . VAL A 1 95 ? -16.142 8.172 2.301 1.00 92.12 95 VAL A N 1
ATOM 790 C CA . VAL A 1 95 ? -16.064 9.102 3.423 1.00 92.12 95 VAL A CA 1
ATOM 791 C C . VAL A 1 95 ? -17.493 9.575 3.648 1.00 92.12 95 VAL A C 1
ATOM 793 O O . VAL A 1 95 ? -18.089 10.173 2.752 1.00 92.12 95 VAL A O 1
ATOM 796 N N . GLU A 1 96 ? -18.064 9.213 4.785 1.00 91.44 96 GLU A N 1
ATOM 797 C CA . GLU A 1 96 ? -19.463 9.437 5.142 1.00 91.44 96 GLU A CA 1
ATOM 798 C C . GLU A 1 96 ? -19.511 10.513 6.237 1.00 91.44 96 GLU A C 1
ATOM 800 O O . GLU A 1 96 ? -18.627 10.593 7.089 1.00 91.44 96 GLU A O 1
ATOM 805 N N . THR A 1 97 ? -20.460 11.447 6.147 1.00 88.56 97 THR A N 1
ATOM 806 C CA . THR A 1 97 ? -20.564 12.588 7.071 1.00 88.56 97 THR A CA 1
ATOM 807 C C . THR A 1 97 ? -21.976 12.657 7.622 1.00 88.56 97 THR A C 1
ATOM 809 O O . THR A 1 97 ? -22.918 12.958 6.892 1.00 88.56 97 THR A O 1
ATOM 812 N N . ASN A 1 98 ? -22.096 12.402 8.919 1.00 84.75 98 ASN A N 1
ATOM 813 C CA . ASN A 1 98 ? -23.340 12.321 9.673 1.00 84.75 98 ASN A CA 1
ATOM 814 C C . ASN A 1 98 ? -23.333 13.322 10.840 1.00 84.75 98 ASN A C 1
ATOM 816 O O . ASN A 1 98 ? -23.730 13.002 11.954 1.00 84.75 98 ASN A O 1
ATOM 820 N N . SER A 1 99 ? -22.910 14.564 10.583 1.00 80.06 99 SER A N 1
ATOM 821 C CA . SER A 1 99 ? -22.735 15.613 11.605 1.00 80.06 99 SER A CA 1
ATOM 822 C C . SER A 1 99 ? -23.992 15.983 12.403 1.00 80.06 99 SER A C 1
ATOM 824 O O . SER A 1 99 ? -23.880 16.570 13.473 1.00 80.06 99 SER A O 1
ATOM 826 N N . ASN A 1 100 ? -25.184 15.641 11.905 1.00 80.25 100 ASN A N 1
ATOM 827 C CA . ASN A 1 100 ? -26.460 15.917 12.574 1.00 80.25 100 ASN A CA 1
ATOM 828 C C . ASN A 1 100 ? -27.024 14.714 13.352 1.00 80.25 100 ASN A C 1
ATOM 830 O O . ASN A 1 100 ? -28.090 14.834 13.953 1.00 80.25 100 ASN A O 1
ATOM 834 N N . ASN A 1 101 ? -26.365 13.553 13.301 1.00 81.75 101 ASN A N 1
ATOM 835 C CA . ASN A 1 101 ? -26.836 12.318 13.921 1.00 81.75 101 ASN A CA 1
ATOM 836 C C . ASN A 1 101 ? -25.864 11.859 15.006 1.00 81.75 101 ASN A C 1
ATOM 838 O O . ASN A 1 101 ? -24.664 11.780 14.781 1.00 81.75 101 ASN A O 1
ATOM 842 N N . ASN A 1 102 ? -26.402 11.426 16.145 1.00 86.94 102 ASN A N 1
ATOM 843 C CA . ASN A 1 102 ? -25.597 10.833 17.216 1.00 86.94 102 ASN A CA 1
ATOM 844 C C . ASN A 1 102 ? -25.403 9.312 17.049 1.00 86.94 102 ASN A C 1
ATOM 846 O O . ASN A 1 102 ? -24.728 8.694 17.868 1.00 86.94 102 ASN A O 1
ATOM 850 N N . TYR A 1 103 ? -25.987 8.691 16.017 1.00 88.94 103 TYR A N 1
ATOM 851 C CA . TYR A 1 103 ? -25.947 7.244 15.776 1.00 88.94 103 TYR A CA 1
ATOM 852 C C . TYR A 1 103 ? -25.117 6.896 14.539 1.00 88.94 103 TYR A C 1
ATOM 854 O O . TYR A 1 103 ? -25.154 7.612 13.543 1.00 88.94 103 TYR A O 1
ATOM 862 N N . VAL A 1 104 ? -24.420 5.755 14.584 1.00 92.00 104 VAL A N 1
ATOM 863 C CA . VAL A 1 104 ? -23.676 5.234 13.429 1.00 92.00 104 VAL A CA 1
ATOM 864 C C . VAL A 1 104 ? -24.653 4.785 12.343 1.00 92.00 104 VAL A C 1
ATOM 866 O O . VAL A 1 104 ? -25.435 3.854 12.555 1.00 92.00 104 VAL A O 1
ATOM 869 N N . GLN A 1 105 ? -24.564 5.399 11.165 1.00 88.75 105 GLN A N 1
ATOM 870 C CA . GLN A 1 105 ? -25.352 5.025 9.996 1.00 88.75 105 GLN A CA 1
ATOM 871 C C . GLN A 1 105 ? -24.448 4.911 8.771 1.00 88.75 105 GLN A C 1
ATOM 873 O O . GLN A 1 105 ? -24.075 5.912 8.172 1.00 88.75 105 GLN A O 1
ATOM 878 N N . LEU A 1 106 ? -24.144 3.672 8.382 1.00 90.69 106 LEU A N 1
ATOM 879 C CA . LEU A 1 106 ? -23.329 3.391 7.204 1.00 90.69 106 LEU A CA 1
ATOM 880 C C . LEU A 1 106 ? -24.184 2.971 6.012 1.00 90.69 106 LEU A C 1
ATOM 882 O O . LEU A 1 106 ? -25.155 2.220 6.166 1.00 90.69 106 LEU A O 1
ATOM 886 N N . ASN A 1 107 ? -23.764 3.373 4.814 1.00 89.31 107 ASN A N 1
ATOM 887 C CA . ASN A 1 107 ? -24.364 2.892 3.564 1.00 89.31 107 ASN A CA 1
ATOM 888 C C . ASN A 1 107 ? -24.201 1.375 3.384 1.00 89.31 107 ASN A C 1
ATOM 890 O O . ASN A 1 107 ? -25.083 0.703 2.851 1.00 89.31 107 ASN A O 1
ATOM 894 N N . GLU A 1 108 ? -23.062 0.836 3.820 1.00 89.38 108 GLU A N 1
ATOM 895 C CA . GLU A 1 108 ? -22.743 -0.590 3.763 1.00 89.38 108 GLU A CA 1
ATOM 896 C C . GLU A 1 108 ? -22.665 -1.144 5.180 1.00 89.38 108 GLU A C 1
ATOM 898 O O . GLU A 1 108 ? -21.846 -0.706 5.986 1.00 89.38 108 GLU A O 1
ATOM 903 N N . GLN A 1 109 ? -23.532 -2.108 5.488 1.00 91.00 109 GLN A N 1
ATOM 904 C CA . GLN A 1 109 ? -23.649 -2.666 6.831 1.00 91.00 109 GLN A CA 1
ATOM 905 C C . GLN A 1 109 ? -22.639 -3.800 7.027 1.00 91.00 109 GLN A C 1
ATOM 907 O O . GLN A 1 109 ? -22.784 -4.834 6.380 1.00 91.00 109 GLN A O 1
ATOM 912 N N . PRO A 1 110 ? -21.636 -3.668 7.916 1.00 93.12 110 PRO A N 1
ATOM 913 C CA . PRO A 1 110 ? -20.689 -4.737 8.191 1.00 93.12 110 PRO A CA 1
ATOM 914 C C . PRO A 1 110 ? -21.368 -5.942 8.837 1.00 93.12 110 PRO A C 1
ATOM 916 O O . PRO A 1 110 ? -22.327 -5.782 9.606 1.00 93.12 110 PRO A O 1
ATOM 919 N N . VAL A 1 111 ? -20.794 -7.123 8.586 1.00 92.44 111 VAL A N 1
ATOM 920 C CA . VAL A 1 111 ? -21.168 -8.387 9.238 1.00 92.44 111 VAL A CA 1
ATOM 921 C C . VAL A 1 111 ? -21.270 -8.210 10.749 1.00 92.44 111 VAL A C 1
ATOM 923 O O . VAL A 1 111 ? -20.329 -7.756 11.413 1.00 92.44 111 VAL A O 1
ATOM 926 N N . SER A 1 112 ? -22.420 -8.585 11.297 1.00 90.88 112 SER A N 1
ATOM 927 C CA . SER A 1 112 ? -22.623 -8.618 12.738 1.00 90.88 112 SER A CA 1
ATOM 928 C C . SER A 1 112 ? -21.957 -9.851 13.343 1.00 90.88 112 SER A C 1
ATOM 930 O O . SER A 1 112 ? -21.811 -10.886 12.693 1.00 90.88 112 SER A O 1
ATOM 932 N N . ILE A 1 113 ? -21.550 -9.752 14.606 1.00 89.81 113 ILE A N 1
ATOM 933 C CA . ILE A 1 113 ? -21.003 -10.880 15.358 1.00 89.81 113 ILE A CA 1
ATOM 934 C C . ILE A 1 113 ? -21.915 -11.220 16.532 1.00 89.81 113 ILE A C 1
ATOM 936 O O . ILE A 1 113 ? -22.255 -10.367 17.348 1.00 89.81 113 ILE A O 1
ATOM 940 N N . LEU A 1 114 ? -22.318 -12.488 16.603 1.00 89.75 114 LEU A N 1
ATOM 941 C CA . LEU A 1 114 ? -23.179 -13.002 17.663 1.00 89.75 114 LEU A CA 1
ATOM 942 C C . LEU A 1 114 ? -22.360 -13.729 18.741 1.00 89.75 114 LEU A C 1
ATOM 944 O O . LEU A 1 114 ? -21.339 -14.352 18.424 1.00 89.75 114 LEU A O 1
ATOM 948 N N . PRO A 1 115 ? -22.808 -13.708 20.007 1.00 90.31 115 PRO A N 1
ATOM 949 C CA . PRO A 1 115 ? -22.176 -14.439 21.101 1.00 90.31 115 PRO A CA 1
ATOM 950 C C . PRO A 1 115 ? -22.535 -15.937 21.068 1.00 90.31 115 PRO A C 1
ATOM 952 O O . PRO A 1 115 ? -23.191 -16.449 21.972 1.00 90.31 115 PRO A O 1
ATOM 955 N N . THR A 1 116 ? -22.140 -16.635 20.005 1.00 90.44 116 THR A N 1
ATOM 956 C CA . THR A 1 116 ? -22.335 -18.086 19.854 1.00 90.44 116 THR A CA 1
ATOM 957 C C . THR A 1 116 ? -21.393 -18.872 20.763 1.00 90.44 116 THR A C 1
ATOM 959 O O . THR A 1 116 ? -20.351 -18.353 21.177 1.00 90.44 116 THR A O 1
ATOM 962 N N . ALA A 1 117 ? -21.700 -20.148 21.017 1.00 89.31 117 ALA A N 1
ATOM 963 C CA . ALA A 1 117 ? -20.833 -21.019 21.815 1.00 89.31 117 ALA A CA 1
ATOM 964 C C . ALA A 1 117 ? -19.407 -21.104 21.237 1.00 89.31 117 ALA A C 1
ATOM 966 O O . ALA A 1 117 ? -18.429 -21.087 21.985 1.00 89.31 117 ALA A O 1
ATOM 967 N N . GLU A 1 118 ? -19.282 -21.113 19.905 1.00 89.06 118 GLU A N 1
ATOM 968 C CA . GLU A 1 118 ? -17.995 -21.085 19.206 1.00 89.06 118 GLU A CA 1
ATOM 969 C C . GLU A 1 118 ? -17.233 -19.776 19.459 1.00 89.06 118 GLU A C 1
ATOM 971 O O . GLU A 1 118 ? -16.066 -19.805 19.850 1.00 89.06 118 GLU A O 1
ATOM 976 N N . ASN A 1 119 ? -17.878 -18.619 19.284 1.00 90.31 119 ASN A N 1
ATOM 977 C CA . ASN A 1 119 ? -17.225 -17.324 19.482 1.00 90.31 119 ASN A CA 1
ATOM 978 C C . ASN A 1 119 ? -16.820 -17.112 20.945 1.00 90.31 119 ASN A C 1
ATOM 980 O O . ASN A 1 119 ? -15.718 -16.629 21.207 1.00 90.31 119 ASN A O 1
ATOM 984 N N . VAL A 1 120 ? -17.669 -17.526 21.892 1.00 90.81 120 VAL A N 1
ATOM 985 C CA . VAL A 1 120 ? -17.361 -17.513 23.331 1.00 90.81 120 VAL A CA 1
ATOM 986 C C . VAL A 1 120 ? -16.154 -18.399 23.629 1.00 90.81 120 VAL A C 1
ATOM 988 O O . VAL A 1 120 ? -15.239 -17.963 24.327 1.00 90.81 120 VAL A O 1
ATOM 991 N N . ALA A 1 121 ? -16.098 -19.609 23.065 1.00 88.12 121 ALA A N 1
ATOM 992 C CA . ALA A 1 121 ? -14.954 -20.500 23.232 1.00 88.12 121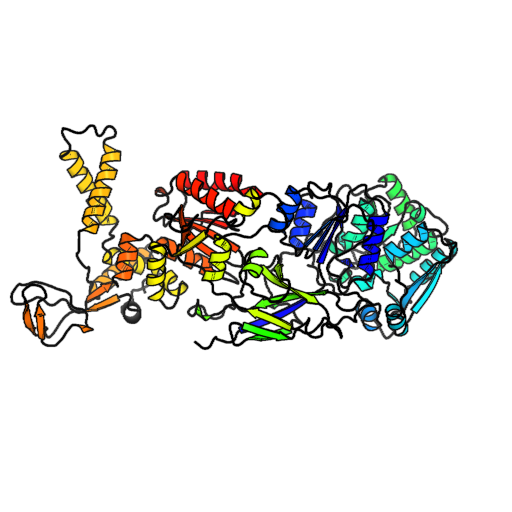 ALA A CA 1
ATOM 993 C C . ALA A 1 121 ? -13.663 -19.898 22.649 1.00 88.12 121 ALA A C 1
ATOM 995 O O . ALA A 1 121 ? -12.618 -19.967 23.292 1.00 88.12 121 ALA A O 1
ATOM 996 N N . ARG A 1 122 ? -13.736 -19.250 21.478 1.00 87.44 122 ARG A N 1
ATOM 997 C CA . ARG A 1 122 ? -12.582 -18.641 20.790 1.00 87.44 122 ARG A CA 1
ATOM 998 C C . ARG A 1 122 ? -11.939 -17.481 21.547 1.00 87.44 122 ARG A C 1
ATOM 1000 O O . ARG A 1 122 ? -10.726 -17.326 21.456 1.00 87.44 122 ARG A O 1
ATOM 1007 N N . VAL A 1 123 ? -12.720 -16.660 22.253 1.00 88.81 123 VAL A N 1
ATOM 1008 C CA . VAL A 1 123 ? -12.168 -15.572 23.091 1.00 88.81 123 VAL A CA 1
ATOM 1009 C C . VAL A 1 123 ? -11.847 -16.022 24.514 1.00 88.81 123 VAL A C 1
ATOM 1011 O O . VAL A 1 123 ? -11.154 -15.315 25.242 1.00 88.81 123 VAL A O 1
ATOM 1014 N N . SER A 1 124 ? -12.345 -17.185 24.936 1.00 85.50 124 SER A N 1
ATOM 1015 C CA . SER A 1 124 ? -12.001 -17.747 26.236 1.00 85.50 124 SER A CA 1
ATOM 1016 C C . SER A 1 124 ? -10.566 -18.278 26.236 1.00 85.50 124 SER A C 1
ATOM 1018 O O . SER A 1 124 ? -10.120 -18.916 25.284 1.00 85.50 124 SER A O 1
ATOM 1020 N N . ARG A 1 125 ? -9.821 -18.052 27.322 1.00 69.00 125 ARG A N 1
ATOM 1021 C CA . ARG A 1 125 ? -8.492 -18.655 27.477 1.00 69.00 125 ARG A CA 1
ATOM 1022 C C . ARG A 1 125 ? -8.606 -20.169 27.660 1.00 69.00 125 ARG A C 1
ATOM 1024 O O . ARG A 1 125 ? -9.367 -20.639 28.506 1.00 69.00 125 ARG A O 1
ATOM 1031 N N . ALA A 1 126 ? -7.801 -20.926 26.914 1.00 54.97 126 ALA A N 1
ATOM 1032 C CA . ALA A 1 126 ? -7.750 -22.380 27.017 1.00 54.97 126 ALA A CA 1
ATOM 1033 C C . ALA A 1 126 ? -7.243 -22.828 28.401 1.00 54.97 126 ALA A C 1
ATOM 1035 O O . ALA A 1 126 ? -6.137 -22.480 28.817 1.00 54.97 126 ALA A O 1
ATOM 1036 N N . SER A 1 127 ? -8.038 -23.626 29.118 1.00 54.25 127 SER A N 1
ATOM 1037 C CA . SER A 1 127 ? -7.568 -24.453 30.239 1.00 54.25 127 SER A CA 1
ATOM 1038 C C . SER A 1 127 ? -8.595 -25.511 30.642 1.00 54.25 127 SER A C 1
ATOM 1040 O O . SER A 1 127 ? -9.791 -25.315 30.481 1.00 54.25 127 SER A O 1
ATOM 1042 N N . PHE A 1 128 ? -8.108 -26.638 31.163 1.00 51.44 128 PHE A N 1
ATOM 1043 C CA . PHE A 1 128 ? -8.806 -27.772 31.793 1.00 51.44 128 PHE A CA 1
ATOM 1044 C C . PHE A 1 128 ? -10.353 -27.765 31.755 1.00 51.44 128 PHE A C 1
ATOM 1046 O O . PHE A 1 128 ? -10.995 -27.229 32.658 1.00 51.44 128 PHE A O 1
ATOM 1053 N N . GLY A 1 129 ? -10.935 -28.380 30.720 1.00 58.97 129 GLY A N 1
ATOM 1054 C CA . GLY A 1 129 ? -12.226 -29.093 30.749 1.00 58.97 129 GLY A CA 1
ATOM 1055 C C . GLY A 1 129 ? -13.552 -28.319 30.832 1.00 58.97 129 GLY A C 1
ATOM 1056 O O . GLY A 1 129 ? -14.533 -28.811 30.283 1.00 58.97 129 GLY A O 1
ATOM 1057 N N . GLU A 1 130 ? -13.629 -27.152 31.482 1.00 69.12 130 GLU A N 1
ATOM 1058 C CA . GLU A 1 130 ? -14.912 -26.451 31.695 1.00 69.12 130 GLU A CA 1
ATOM 1059 C C . GLU A 1 130 ? -15.172 -25.308 30.689 1.00 69.12 130 GLU A C 1
ATOM 1061 O O . GLU A 1 130 ? -14.311 -24.438 30.510 1.00 69.12 130 GLU A O 1
ATOM 1066 N N . PRO A 1 131 ? -16.358 -25.250 30.051 1.00 75.94 131 PRO A N 1
ATOM 1067 C CA . PRO A 1 131 ? -16.709 -24.173 29.127 1.00 75.94 131 PRO A CA 1
ATOM 1068 C C . PRO A 1 131 ? -16.848 -22.822 29.849 1.00 75.94 131 PRO A C 1
ATOM 1070 O O . PRO A 1 131 ? -17.261 -22.745 31.007 1.00 75.94 131 PRO A O 1
ATOM 1073 N N . ALA A 1 132 ? -16.494 -21.737 29.158 1.00 85.88 132 ALA A N 1
ATOM 1074 C CA . ALA A 1 132 ? -16.646 -20.385 29.687 1.00 85.88 132 ALA A CA 1
ATOM 1075 C C . ALA A 1 132 ? -18.121 -19.955 29.736 1.00 85.88 132 ALA A C 1
ATOM 1077 O O . ALA A 1 132 ? -18.926 -20.346 28.889 1.00 85.88 132 ALA A O 1
ATOM 1078 N N . LYS A 1 133 ? -18.462 -19.116 30.719 1.00 91.00 133 LYS A N 1
ATOM 1079 C CA . LYS A 1 133 ? -19.798 -18.538 30.882 1.00 91.00 133 LYS A CA 1
ATOM 1080 C C . LYS A 1 133 ? -19.825 -17.132 30.302 1.00 91.00 133 LYS A C 1
ATOM 1082 O O . LYS A 1 133 ? -19.019 -16.289 30.698 1.00 91.00 133 LYS A O 1
ATOM 1087 N N . ILE A 1 134 ? -20.769 -16.854 29.410 1.00 92.69 134 ILE A N 1
ATOM 1088 C CA . ILE A 1 134 ? -21.018 -15.484 28.970 1.00 92.69 134 ILE A CA 1
ATOM 1089 C C . ILE A 1 134 ? -21.768 -14.714 30.058 1.00 92.69 134 ILE A C 1
ATOM 1091 O O . ILE A 1 134 ? -22.740 -15.212 30.633 1.00 92.69 134 ILE A O 1
ATOM 1095 N N . VAL A 1 135 ? -21.297 -13.508 30.365 1.00 94.00 135 VAL A N 1
ATOM 1096 C CA . VAL A 1 135 ? -21.908 -12.641 31.378 1.00 94.00 135 VAL A CA 1
ATOM 1097 C C . VAL A 1 135 ? -22.966 -11.753 30.739 1.00 94.00 135 VAL A C 1
ATOM 1099 O O . VAL A 1 135 ? -22.712 -11.095 29.732 1.00 94.00 135 VAL A O 1
ATOM 1102 N N . ILE A 1 136 ? -24.144 -11.710 31.357 1.00 92.62 136 ILE A N 1
ATOM 1103 C CA . ILE A 1 136 ? -25.270 -10.876 30.944 1.00 92.62 136 ILE A CA 1
ATOM 1104 C C . ILE A 1 136 ? -25.682 -9.994 32.116 1.00 92.62 136 ILE A C 1
ATOM 1106 O O . ILE A 1 136 ? -26.044 -10.493 33.181 1.00 92.62 136 ILE A O 1
ATOM 1110 N N . PHE A 1 137 ? -25.678 -8.683 31.901 1.00 93.00 137 PHE A N 1
ATOM 1111 C CA . PHE A 1 137 ? -26.218 -7.718 32.852 1.00 93.00 137 PHE A CA 1
ATOM 1112 C C . PHE A 1 137 ? -27.639 -7.341 32.436 1.00 93.00 137 PHE A C 1
ATOM 1114 O O . PHE A 1 137 ? -27.869 -6.930 31.299 1.00 93.00 137 PHE A O 1
ATOM 1121 N N . LYS A 1 138 ? -28.593 -7.495 33.352 1.00 91.50 138 LYS A N 1
ATOM 1122 C CA . LYS A 1 138 ? -29.971 -7.031 33.189 1.00 91.50 138 LYS A CA 1
ATOM 1123 C C . LYS A 1 138 ? -30.186 -5.804 34.058 1.00 91.50 138 LYS A C 1
ATOM 1125 O O . LYS A 1 138 ? -29.875 -5.827 35.246 1.00 91.50 138 LYS A O 1
ATOM 1130 N N . PHE A 1 139 ? -30.729 -4.760 33.451 1.00 91.38 139 PHE A N 1
ATOM 1131 C CA . PHE A 1 139 ? -31.071 -3.517 34.130 1.00 91.38 139 PHE A CA 1
ATOM 1132 C C . PHE A 1 139 ? -32.562 -3.486 34.440 1.00 91.38 139 PHE A C 1
ATOM 1134 O O . PHE A 1 139 ? -33.372 -3.987 33.657 1.00 91.38 139 PHE A O 1
ATOM 1141 N N . ASN A 1 140 ? -32.920 -2.863 35.556 1.00 86.25 140 ASN A N 1
ATOM 1142 C CA . ASN A 1 140 ? -34.298 -2.485 35.852 1.00 86.25 140 ASN A CA 1
ATOM 1143 C C . ASN A 1 140 ? -34.541 -1.000 35.518 1.00 86.25 140 ASN A C 1
ATOM 1145 O O . ASN A 1 140 ? -33.601 -0.240 35.276 1.00 86.25 140 ASN A O 1
ATOM 1149 N N . GLU A 1 141 ? -35.805 -0.568 35.512 1.00 83.44 141 GLU A N 1
ATOM 1150 C CA . GLU A 1 141 ? -36.167 0.830 35.208 1.00 83.44 141 GLU A CA 1
ATOM 1151 C C . GLU A 1 141 ? -35.516 1.837 36.169 1.00 83.44 141 GLU A C 1
ATOM 1153 O O . GLU A 1 141 ? -35.230 2.968 35.786 1.00 83.44 141 GLU A O 1
ATOM 1158 N N . THR A 1 142 ? -35.221 1.413 37.400 1.00 88.25 142 THR A N 1
ATOM 1159 C CA . THR A 1 142 ? -34.613 2.250 38.440 1.00 88.25 142 THR A CA 1
ATOM 1160 C C . THR A 1 142 ? -33.085 2.289 38.390 1.00 88.25 142 THR A C 1
ATOM 1162 O O . THR A 1 142 ? -32.486 2.982 39.208 1.00 88.25 142 THR A O 1
ATOM 1165 N N . THR A 1 143 ? -32.432 1.546 37.485 1.00 92.88 143 THR A N 1
ATOM 1166 C CA . THR A 1 143 ? -30.965 1.461 37.449 1.00 92.88 143 THR A CA 1
ATOM 1167 C C . THR A 1 143 ? -30.375 2.826 37.076 1.00 92.88 143 THR A C 1
ATOM 1169 O O . THR A 1 143 ? -30.693 3.333 35.993 1.00 92.88 143 THR A O 1
ATOM 1172 N N . PRO A 1 144 ? -29.486 3.407 37.905 1.00 93.88 144 PRO A N 1
ATOM 1173 C CA . PRO A 1 144 ? -28.805 4.660 37.594 1.00 93.88 144 PRO A CA 1
ATOM 1174 C C . PRO A 1 144 ? -28.096 4.627 36.236 1.00 93.88 144 PRO A C 1
ATOM 1176 O O . PRO A 1 144 ? -27.393 3.668 35.915 1.00 93.88 144 PRO A O 1
ATOM 1179 N N . GLU A 1 145 ? -28.222 5.700 35.452 1.00 92.00 145 GLU A N 1
ATOM 1180 C CA . GLU A 1 145 ? -27.655 5.751 34.098 1.00 92.00 145 GLU A CA 1
ATOM 1181 C C . GLU A 1 145 ? -26.126 5.621 34.097 1.00 92.00 145 GLU A C 1
ATOM 1183 O O . GLU A 1 145 ? -25.552 4.948 33.246 1.00 92.00 145 GLU A O 1
ATOM 1188 N N . ILE A 1 146 ? -25.464 6.157 35.124 1.00 92.75 146 ILE A N 1
ATOM 1189 C CA . ILE A 1 146 ? -24.017 6.022 35.311 1.00 92.75 146 ILE A CA 1
ATOM 1190 C C . ILE A 1 146 ? -23.570 4.553 35.471 1.00 92.75 146 ILE A C 1
ATOM 1192 O O . ILE A 1 146 ? -22.522 4.166 34.955 1.00 92.75 146 ILE A O 1
ATOM 1196 N N . ILE A 1 147 ? -24.393 3.697 36.098 1.00 94.62 147 ILE A N 1
ATOM 1197 C CA . ILE A 1 147 ? -24.146 2.247 36.198 1.00 94.62 147 ILE A CA 1
ATOM 1198 C C . ILE A 1 147 ? -24.308 1.582 34.830 1.00 94.62 147 ILE A C 1
ATOM 1200 O O . ILE A 1 147 ? -23.475 0.753 34.452 1.00 94.62 147 ILE A O 1
ATOM 1204 N N . LYS A 1 148 ? -25.340 1.960 34.064 1.00 93.38 148 LYS A N 1
ATOM 1205 C CA . LYS A 1 148 ? -25.537 1.439 32.703 1.00 93.38 148 LYS A CA 1
ATOM 1206 C C . LYS A 1 148 ? -24.368 1.818 31.798 1.00 93.38 148 LYS A C 1
ATOM 1208 O O . LYS A 1 148 ? -23.847 0.951 31.104 1.00 93.38 148 LYS A O 1
ATOM 1213 N N . GLN A 1 149 ? -23.902 3.066 31.851 1.00 92.88 149 GLN A N 1
ATOM 1214 C CA . GLN A 1 149 ? -22.734 3.531 31.096 1.00 92.88 149 GLN A CA 1
ATOM 1215 C C . GLN A 1 149 ? -21.464 2.767 31.482 1.00 92.88 149 GLN A C 1
ATOM 1217 O O . GLN A 1 149 ? -20.752 2.287 30.599 1.00 92.88 149 GLN A O 1
ATOM 1222 N N . PHE A 1 150 ? -21.204 2.585 32.783 1.00 95.06 150 PHE A N 1
ATOM 1223 C CA . PHE A 1 150 ? -20.076 1.786 33.273 1.00 95.06 150 PHE A CA 1
ATOM 1224 C C . PHE A 1 150 ? -20.101 0.359 32.724 1.00 95.06 150 PHE A C 1
ATOM 1226 O O . PHE A 1 150 ? -19.091 -0.111 32.194 1.00 95.06 150 PHE A O 1
ATOM 1233 N N . ILE A 1 151 ? -21.245 -0.321 32.798 1.00 95.12 151 ILE A N 1
ATOM 1234 C CA . ILE A 1 151 ? -21.363 -1.695 32.307 1.00 95.12 151 ILE A CA 1
ATOM 1235 C C . ILE A 1 151 ? -21.235 -1.751 30.783 1.00 95.12 151 ILE A C 1
ATOM 1237 O O . ILE A 1 151 ? -20.440 -2.536 30.266 1.00 95.12 151 ILE A O 1
ATOM 1241 N N . ASN A 1 152 ? -21.969 -0.903 30.065 1.00 93.50 152 ASN A N 1
ATOM 1242 C CA . ASN A 1 152 ? -22.022 -0.932 28.606 1.00 93.50 152 ASN A CA 1
ATOM 1243 C C . ASN A 1 152 ? -20.661 -0.617 27.972 1.00 93.50 152 ASN A C 1
ATOM 1245 O O . ASN A 1 152 ? -20.297 -1.265 26.992 1.00 93.50 152 ASN A O 1
ATOM 1249 N N . ARG A 1 153 ? -19.893 0.330 28.531 1.00 94.31 153 ARG A N 1
ATOM 1250 C CA . ARG A 1 153 ? -18.553 0.678 28.025 1.00 94.31 153 ARG A CA 1
ATOM 1251 C C . ARG A 1 153 ? -17.534 -0.430 28.280 1.00 94.31 153 ARG A C 1
ATOM 1253 O O . ARG A 1 153 ? -16.759 -0.749 27.386 1.00 94.31 153 ARG A O 1
ATOM 1260 N N . ASN A 1 154 ? -17.541 -1.031 29.471 1.00 95.62 154 ASN A N 1
ATOM 1261 C CA . ASN A 1 154 ? -16.523 -2.008 29.873 1.00 95.62 154 ASN A CA 1
ATOM 1262 C C . ASN A 1 154 ? -16.803 -3.433 29.383 1.00 95.62 154 ASN A C 1
ATOM 1264 O O . ASN A 1 154 ? -15.904 -4.126 28.900 1.00 95.62 154 ASN A O 1
ATOM 1268 N N . PHE A 1 155 ? -18.049 -3.884 29.507 1.00 94.31 155 PHE A N 1
ATOM 1269 C CA . PHE A 1 155 ? -18.429 -5.283 29.292 1.00 94.31 155 PHE A CA 1
ATOM 1270 C C . PHE A 1 155 ? -19.279 -5.491 28.033 1.00 94.31 155 PHE A C 1
ATOM 1272 O O . PHE A 1 155 ? -19.447 -6.628 27.586 1.00 94.31 155 PHE A O 1
ATOM 1279 N N . GLY A 1 156 ? -19.765 -4.404 27.432 1.00 90.62 156 GLY A N 1
ATOM 1280 C CA . GLY A 1 156 ? -20.656 -4.421 26.278 1.00 90.62 156 GLY A CA 1
ATOM 1281 C C . GLY A 1 156 ? -22.131 -4.569 26.657 1.00 90.62 156 GLY A C 1
ATOM 1282 O O . GLY A 1 156 ? -22.478 -5.002 27.755 1.00 90.62 156 GLY A O 1
ATOM 1283 N N . ALA A 1 157 ? -23.006 -4.202 25.721 1.00 77.38 157 ALA A N 1
ATOM 1284 C CA . ALA A 1 157 ? -24.458 -4.267 25.867 1.00 77.38 157 ALA A CA 1
ATOM 1285 C C . ALA A 1 157 ? -25.050 -5.260 24.859 1.00 77.38 157 ALA A C 1
ATOM 1287 O O . ALA A 1 157 ? -24.633 -5.280 23.700 1.00 77.38 157 ALA A O 1
ATOM 1288 N N . LEU A 1 158 ? -26.046 -6.048 25.272 1.00 71.00 158 LEU A N 1
ATOM 1289 C CA . LEU A 1 158 ? -26.823 -6.869 24.339 1.00 71.00 158 LEU A CA 1
ATOM 1290 C C . LEU A 1 158 ? -27.867 -6.012 23.631 1.00 71.00 158 LEU A C 1
ATOM 1292 O O . LEU A 1 158 ? -28.639 -5.301 24.275 1.00 71.00 158 LEU A O 1
ATOM 1296 N N . SER A 1 159 ? -27.958 -6.154 22.313 1.00 67.19 159 SER A N 1
ATOM 1297 C CA . SER A 1 159 ? -29.188 -5.835 21.598 1.00 67.19 159 SER A CA 1
ATOM 1298 C C . SER A 1 159 ? -30.169 -6.999 21.761 1.00 67.19 159 SER A C 1
ATOM 1300 O O . SER A 1 159 ? -29.864 -8.143 21.413 1.00 67.19 159 SER A O 1
ATOM 1302 N N . ALA A 1 160 ? -31.348 -6.716 22.317 1.00 66.25 160 ALA A N 1
ATOM 1303 C CA . ALA A 1 160 ? -32.442 -7.681 22.356 1.00 66.25 160 ALA A CA 1
ATOM 1304 C C . ALA A 1 160 ? -32.873 -8.032 20.922 1.00 66.25 160 ALA A C 1
ATOM 1306 O O . ALA A 1 160 ? -33.025 -7.146 20.079 1.00 66.25 160 ALA A O 1
ATOM 1307 N N . GLY A 1 161 ? -33.047 -9.322 20.640 1.00 72.94 161 GLY A N 1
ATOM 1308 C CA . GLY A 1 161 ? -33.454 -9.801 19.323 1.00 72.94 161 GLY A CA 1
ATOM 1309 C C . GLY A 1 161 ? -33.364 -11.319 19.200 1.00 72.94 161 GLY A C 1
ATOM 1310 O O . GLY A 1 161 ? -32.495 -11.948 19.803 1.00 72.94 161 GLY A O 1
ATOM 1311 N N . PHE A 1 162 ? -34.234 -11.899 18.370 1.00 77.19 162 PHE A N 1
ATOM 1312 C CA . PHE A 1 162 ? -34.382 -13.351 18.202 1.00 77.19 162 PHE A CA 1
ATOM 1313 C C . PHE A 1 162 ? -33.057 -14.081 17.914 1.00 77.19 162 PHE A C 1
ATOM 1315 O O . PHE A 1 162 ? -32.778 -15.123 18.501 1.00 77.19 162 PHE A O 1
ATOM 1322 N N . HIS A 1 163 ? -32.206 -13.527 17.042 1.00 80.56 163 HIS A N 1
ATOM 1323 C CA . HIS A 1 163 ? -30.921 -14.146 16.689 1.00 80.56 163 HIS A CA 1
ATOM 1324 C C . HIS A 1 163 ? -29.927 -14.125 17.853 1.00 80.56 163 HIS A C 1
ATOM 1326 O O . HIS A 1 163 ? -29.237 -15.116 18.085 1.00 80.56 163 HIS A O 1
ATOM 1332 N N . THR A 1 164 ? -29.878 -13.022 18.602 1.00 83.62 164 THR A N 1
ATOM 1333 C CA . THR A 1 164 ? -29.044 -12.898 19.800 1.00 83.62 164 THR A CA 1
ATOM 1334 C C . THR A 1 164 ? -29.505 -13.879 20.874 1.00 83.62 164 THR A C 1
ATOM 1336 O O . THR A 1 164 ? -28.685 -14.593 21.439 1.00 83.62 164 THR A O 1
ATOM 1339 N N . GLU A 1 165 ? -30.813 -13.971 21.123 1.00 86.00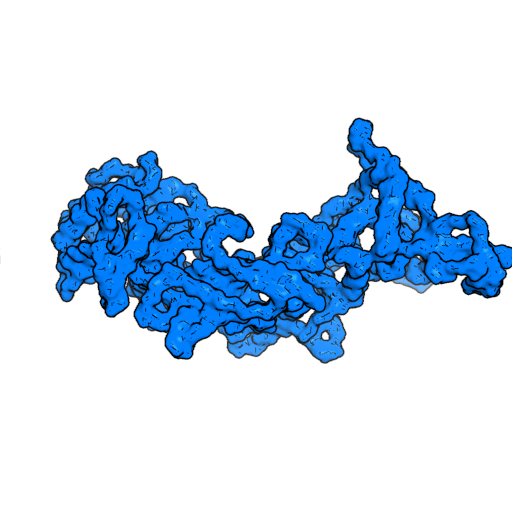 165 GLU A N 1
ATOM 1340 C CA . GLU A 1 165 ? -31.393 -14.911 22.092 1.00 86.00 165 GLU A CA 1
ATOM 1341 C C . GLU A 1 165 ? -31.123 -16.368 21.709 1.00 86.00 165 GLU A C 1
ATOM 1343 O O . GLU A 1 165 ? -30.720 -17.166 22.557 1.00 86.00 165 GLU A O 1
ATOM 1348 N N . LYS A 1 166 ? -31.260 -16.702 20.421 1.00 86.69 166 LYS A N 1
ATOM 1349 C CA . LYS A 1 166 ? -30.921 -18.025 19.895 1.00 86.69 166 LYS A CA 1
ATOM 1350 C C . LYS A 1 166 ? -29.440 -18.349 20.107 1.00 86.69 166 LYS A C 1
ATOM 1352 O O . LYS A 1 166 ? -29.141 -19.391 20.680 1.00 86.69 166 LYS A O 1
ATOM 1357 N N . ALA A 1 167 ? -28.530 -17.454 19.721 1.00 87.81 167 ALA A N 1
ATOM 1358 C CA . ALA A 1 167 ? -27.092 -17.654 19.918 1.00 87.81 167 ALA A CA 1
ATOM 1359 C C . ALA A 1 167 ? -26.729 -17.808 21.406 1.00 87.81 167 ALA A C 1
ATOM 1361 O O . ALA A 1 167 ? -25.937 -18.672 21.772 1.00 87.81 167 ALA A O 1
ATOM 1362 N N . LEU A 1 168 ? -27.354 -17.017 22.282 1.00 88.31 168 LEU A N 1
ATOM 1363 C CA . LEU A 1 168 ? -27.155 -17.114 23.727 1.00 88.31 168 LEU A CA 1
ATOM 1364 C C . LEU A 1 168 ? -27.694 -18.424 24.311 1.00 88.31 168 LEU A C 1
ATOM 1366 O O . LEU A 1 168 ? -27.116 -18.922 25.276 1.00 88.31 168 LEU A O 1
ATOM 1370 N N . SER A 1 169 ? -28.771 -18.994 23.761 1.00 88.19 169 SER A N 1
ATOM 1371 C CA . SER A 1 169 ? -29.349 -20.259 24.246 1.00 88.19 169 SER A CA 1
ATOM 1372 C C . SER A 1 169 ? -28.394 -21.454 24.121 1.00 88.19 169 SER A C 1
ATOM 1374 O O . SER A 1 169 ? -28.512 -22.418 24.873 1.00 88.19 169 SER A O 1
ATOM 1376 N N . GLU A 1 170 ? -27.413 -21.359 23.221 1.00 88.31 170 GLU A N 1
ATOM 1377 C CA . GLU A 1 170 ? -26.354 -22.354 23.021 1.00 88.31 170 GLU A CA 1
ATOM 1378 C C . GLU A 1 170 ? -25.186 -22.180 24.015 1.00 88.31 170 GLU A C 1
ATOM 1380 O O . GLU A 1 170 ? -24.343 -23.066 24.157 1.00 88.31 170 GLU A O 1
ATOM 1385 N N . CYS A 1 171 ? -25.125 -21.046 24.719 1.00 89.56 171 CYS A N 1
ATOM 1386 C CA . CYS A 1 171 ? -24.046 -20.682 25.633 1.00 89.56 171 CYS A CA 1
ATOM 1387 C C . CYS A 1 171 ? -24.392 -20.984 27.096 1.00 89.56 171 CYS A C 1
ATOM 1389 O O . CYS A 1 171 ? -25.533 -20.843 27.536 1.00 89.56 171 CYS A O 1
ATOM 1391 N N . GLN A 1 172 ? -23.374 -21.280 27.912 1.00 91.06 172 GLN A N 1
ATOM 1392 C CA . GLN A 1 172 ? -23.537 -21.188 29.363 1.00 91.06 172 GLN A CA 1
ATOM 1393 C C . GLN A 1 172 ? -23.599 -19.718 29.775 1.00 91.06 172 GLN A C 1
ATOM 1395 O O . GLN A 1 172 ? -22.683 -18.954 29.481 1.00 91.06 172 GLN A O 1
ATOM 1400 N N . GLN A 1 173 ? -24.659 -19.318 30.475 1.00 92.12 173 GLN A N 1
ATOM 1401 C CA . GLN A 1 173 ? -24.895 -17.921 30.839 1.00 92.12 173 GLN A CA 1
ATOM 1402 C C . GLN A 1 173 ? -24.719 -17.690 32.342 1.00 92.12 173 GLN A C 1
ATOM 1404 O O . GLN A 1 173 ? -25.078 -18.531 33.170 1.00 92.12 173 GLN A O 1
ATOM 1409 N N . LYS A 1 174 ? -24.217 -16.510 32.702 1.00 93.44 174 LYS A N 1
ATOM 1410 C CA . LYS A 1 174 ? -24.276 -15.959 34.057 1.00 93.44 174 LYS A CA 1
ATOM 1411 C C . LYS A 1 174 ? -24.996 -14.616 33.999 1.00 93.44 174 LYS A C 1
ATOM 1413 O O . LYS A 1 174 ? -24.479 -13.665 33.422 1.00 93.44 174 LYS A O 1
ATOM 1418 N N . ILE A 1 175 ? -26.180 -14.556 34.600 1.00 93.62 175 ILE A N 1
ATOM 1419 C CA . ILE A 1 175 ? -27.023 -13.359 34.608 1.00 93.62 175 ILE A CA 1
ATOM 1420 C C . ILE A 1 175 ? -26.843 -12.628 35.939 1.00 93.62 175 ILE A C 1
ATOM 1422 O O . ILE A 1 175 ? -26.936 -13.247 37.000 1.00 93.62 175 ILE A O 1
ATOM 1426 N N . PHE A 1 176 ? -26.611 -11.321 35.872 1.00 94.31 176 PHE A N 1
ATOM 1427 C CA . PHE A 1 176 ? -26.651 -10.415 37.014 1.00 94.31 176 PHE A CA 1
ATOM 1428 C C . PHE A 1 176 ? -27.763 -9.391 36.809 1.00 94.31 176 PHE A C 1
ATOM 1430 O O . PHE A 1 176 ? -27.791 -8.697 35.793 1.00 94.31 176 PHE A O 1
ATOM 1437 N N . GLU A 1 177 ? -28.668 -9.291 37.776 1.00 94.19 177 GLU A N 1
ATOM 1438 C CA . GLU A 1 177 ? -29.676 -8.233 37.827 1.00 94.19 177 GLU A CA 1
ATOM 1439 C C . GLU A 1 177 ? -29.100 -7.066 38.624 1.00 94.19 177 GLU A C 1
ATOM 1441 O O . GLU A 1 177 ? -28.783 -7.206 39.806 1.00 94.19 177 GLU A O 1
ATOM 1446 N N . ILE A 1 178 ? -28.896 -5.937 37.952 1.00 93.81 178 ILE A N 1
ATOM 1447 C CA . ILE A 1 178 ? -28.266 -4.753 38.528 1.00 93.81 178 ILE A CA 1
ATOM 1448 C C . ILE A 1 178 ? -29.337 -3.688 38.701 1.00 93.81 178 ILE A C 1
ATOM 1450 O O . ILE A 1 178 ? -29.941 -3.262 37.721 1.00 93.81 178 ILE A O 1
ATOM 1454 N N . SER A 1 179 ? -29.559 -3.267 39.944 1.00 93.06 179 SER A N 1
ATOM 1455 C CA . SER A 1 179 ? -30.507 -2.211 40.315 1.00 93.06 179 SER A CA 1
ATOM 1456 C C . SER A 1 179 ? -29.821 -0.954 40.841 1.00 93.06 179 SER A C 1
ATOM 1458 O O . SER A 1 179 ? -30.361 0.141 40.718 1.00 93.06 179 SER A O 1
ATOM 1460 N N . ASP A 1 180 ? -28.646 -1.109 41.452 1.00 93.88 180 ASP A N 1
ATOM 1461 C CA . ASP A 1 180 ? -27.967 -0.091 42.253 1.00 93.88 180 ASP A CA 1
ATOM 1462 C C . ASP A 1 180 ? -26.483 -0.451 42.482 1.00 93.88 180 ASP A C 1
ATOM 1464 O O . ASP A 1 180 ? -25.969 -1.463 42.000 1.00 93.88 180 ASP A O 1
ATOM 1468 N N . TYR A 1 181 ? -25.781 0.385 43.251 1.00 94.50 181 TYR A N 1
ATOM 1469 C CA . TYR A 1 181 ? -24.380 0.171 43.616 1.00 94.50 181 TYR A CA 1
ATOM 1470 C C . TYR A 1 181 ? -24.143 -1.113 44.436 1.00 94.50 181 TYR A C 1
ATOM 1472 O O . TYR A 1 181 ? -23.087 -1.730 44.309 1.00 94.50 181 TYR A O 1
ATOM 1480 N N . THR A 1 182 ? -25.106 -1.558 45.247 1.00 95.06 182 THR A N 1
ATOM 1481 C CA . THR A 1 182 ? -24.954 -2.753 46.097 1.00 95.06 182 THR A CA 1
ATOM 1482 C C . THR A 1 182 ? -24.974 -4.022 45.255 1.00 95.06 182 THR A C 1
ATOM 1484 O O . THR A 1 182 ? -24.095 -4.877 45.383 1.00 95.06 182 THR A O 1
ATOM 1487 N N . THR A 1 183 ? -25.954 -4.134 44.361 1.00 95.19 183 THR A N 1
ATOM 1488 C CA . THR A 1 183 ? -26.071 -5.256 43.418 1.00 95.19 183 THR A CA 1
ATOM 1489 C C . THR A 1 183 ? -24.902 -5.288 42.434 1.00 95.19 183 THR A C 1
ATOM 1491 O O . THR A 1 183 ? -24.351 -6.361 42.178 1.00 95.19 183 THR A O 1
ATOM 1494 N N . LEU A 1 184 ? -24.427 -4.123 41.973 1.00 95.44 184 LEU A N 1
ATOM 1495 C CA . LEU A 1 184 ? -23.204 -4.024 41.172 1.00 95.44 184 LEU A CA 1
ATOM 1496 C C . LEU A 1 184 ? -21.962 -4.512 41.928 1.00 95.44 184 LEU A C 1
ATOM 1498 O O . LEU A 1 184 ? -21.174 -5.283 41.380 1.00 95.44 184 LEU A O 1
ATOM 1502 N N . ASN A 1 185 ? -21.787 -4.102 43.186 1.00 96.94 185 ASN A N 1
ATOM 1503 C CA . ASN A 1 185 ? -20.669 -4.552 44.014 1.00 96.94 185 ASN A CA 1
ATOM 1504 C C . ASN A 1 185 ? -20.659 -6.081 44.166 1.00 96.94 185 ASN A C 1
ATOM 1506 O O . ASN A 1 185 ? -19.613 -6.709 44.011 1.00 96.94 185 ASN A O 1
ATOM 1510 N N . GLN A 1 186 ? -21.824 -6.691 44.412 1.00 96.44 186 GLN A N 1
ATOM 1511 C CA . GLN A 1 186 ? -21.951 -8.150 44.499 1.00 96.44 186 GLN A CA 1
ATOM 1512 C C . GLN A 1 186 ? -21.597 -8.844 43.181 1.00 96.44 186 GLN A C 1
ATOM 1514 O O . GLN A 1 186 ? -20.883 -9.848 43.188 1.00 96.44 186 GLN A O 1
ATOM 1519 N N . ALA A 1 187 ? -22.027 -8.285 42.047 1.00 95.62 187 ALA A N 1
ATOM 1520 C CA . ALA A 1 187 ? -21.637 -8.798 40.740 1.00 95.62 187 ALA A CA 1
ATOM 1521 C C . ALA A 1 187 ? -20.113 -8.737 40.546 1.00 95.62 187 ALA A C 1
ATOM 1523 O O . ALA A 1 187 ? -19.500 -9.741 40.195 1.00 95.62 187 ALA A O 1
ATOM 1524 N N . LEU A 1 188 ? -19.472 -7.603 40.845 1.00 95.69 188 LEU A N 1
ATOM 1525 C CA . LEU A 1 188 ? -18.015 -7.449 40.739 1.00 95.69 188 LEU A CA 1
ATOM 1526 C C . LEU A 1 188 ? -17.247 -8.399 41.675 1.00 95.69 188 LEU A C 1
ATOM 1528 O O . LEU A 1 188 ? -16.219 -8.947 41.274 1.00 95.69 188 LEU A O 1
ATOM 1532 N N . LEU A 1 189 ? -17.757 -8.655 42.885 1.00 95.81 189 LEU A N 1
ATOM 1533 C CA . LEU A 1 189 ? -17.173 -9.625 43.818 1.00 95.81 189 LEU A CA 1
ATOM 1534 C C . LEU A 1 189 ? -17.180 -11.057 43.264 1.00 95.81 189 LEU A C 1
ATOM 1536 O O . LEU A 1 189 ? -16.194 -11.774 43.455 1.00 95.81 189 LEU A O 1
ATOM 1540 N N . ASP A 1 190 ? -18.260 -11.471 42.596 1.00 94.44 190 ASP A N 1
ATOM 1541 C CA . ASP A 1 190 ? -18.380 -12.788 41.947 1.00 94.44 190 ASP A CA 1
ATOM 1542 C C . ASP A 1 190 ? -17.529 -12.861 40.667 1.00 94.44 190 ASP A C 1
ATOM 1544 O O . ASP A 1 190 ? -16.819 -13.839 40.419 1.00 94.44 190 ASP A O 1
ATOM 1548 N N . LEU A 1 191 ? -17.512 -11.783 39.877 1.00 93.38 191 LEU A N 1
ATOM 1549 C CA . LEU A 1 191 ? -16.655 -11.656 38.695 1.00 93.38 191 LEU A CA 1
ATOM 1550 C C . LEU A 1 191 ? -15.159 -11.688 39.058 1.00 93.38 191 LEU A C 1
ATOM 1552 O O . LEU A 1 191 ? -14.349 -12.193 38.283 1.00 93.38 191 LEU A O 1
ATOM 1556 N N . GLY A 1 192 ? -14.786 -11.219 40.250 1.00 90.56 192 GLY A N 1
ATOM 1557 C CA . GLY A 1 192 ? -13.426 -11.297 40.786 1.00 90.56 192 GLY A CA 1
ATOM 1558 C C . GLY A 1 192 ? -12.987 -12.692 41.257 1.00 90.56 192 GLY A C 1
ATOM 1559 O O . GLY A 1 192 ? -11.813 -12.876 41.567 1.00 90.56 192 GLY A O 1
ATOM 1560 N N . GLU A 1 193 ? -13.872 -13.695 41.301 1.00 89.44 193 GLU A N 1
ATOM 1561 C CA . GLU A 1 193 ? -13.525 -15.048 41.766 1.00 89.44 193 GLU A CA 1
ATOM 1562 C C . GLU A 1 193 ? -12.715 -15.846 40.741 1.00 89.44 193 GLU A C 1
ATOM 1564 O O . GLU A 1 193 ? -13.236 -16.258 39.702 1.00 89.44 193 GLU A O 1
ATOM 1569 N N . SER A 1 194 ? -11.460 -16.162 41.063 1.00 78.62 194 SER A N 1
ATOM 1570 C CA . SER A 1 194 ? -10.506 -16.821 40.153 1.00 78.62 194 SER A CA 1
ATOM 1571 C C . SER A 1 194 ? -10.979 -18.162 39.578 1.00 78.62 194 SER A C 1
ATOM 1573 O O . SER A 1 194 ? -10.535 -18.553 38.500 1.00 78.62 194 SER A O 1
ATOM 1575 N N . ARG A 1 195 ? -11.897 -18.854 40.265 1.00 77.12 195 ARG A N 1
ATOM 1576 C CA . ARG A 1 195 ? -12.463 -20.142 39.828 1.00 77.12 195 ARG A CA 1
ATOM 1577 C C . ARG A 1 195 ? -13.463 -20.011 38.678 1.00 77.12 195 ARG A C 1
ATOM 1579 O O . ARG A 1 195 ? -13.622 -20.950 37.908 1.00 77.12 195 ARG A O 1
ATOM 1586 N N . ASN A 1 196 ? -14.137 -18.870 38.554 1.00 77.38 196 ASN A N 1
ATOM 1587 C CA . ASN A 1 196 ? -15.144 -18.664 37.516 1.00 77.38 196 ASN A CA 1
ATOM 1588 C C . ASN A 1 196 ? -14.492 -18.320 36.173 1.00 77.38 196 ASN A C 1
ATOM 1590 O O . ASN A 1 196 ? -13.479 -17.635 36.150 1.00 77.38 196 ASN A O 1
ATOM 1594 N N . ARG A 1 197 ? -15.078 -18.717 35.041 1.00 82.38 197 ARG A N 1
ATOM 1595 C CA . ARG A 1 197 ? -14.595 -18.338 33.701 1.00 82.38 197 ARG A CA 1
ATOM 1596 C C . ARG A 1 197 ? -15.639 -17.486 33.012 1.00 82.38 197 ARG A C 1
ATOM 1598 O O . ARG A 1 197 ? -16.688 -18.002 32.639 1.00 82.38 197 ARG A O 1
ATOM 1605 N N . PHE A 1 198 ? -15.349 -16.201 32.870 1.00 90.44 198 PHE A N 1
ATOM 1606 C CA . PHE A 1 198 ? -16.284 -15.234 32.319 1.00 90.44 198 PHE A CA 1
ATOM 1607 C C . PHE A 1 198 ? -15.778 -14.665 31.002 1.00 90.44 198 PHE A C 1
ATOM 1609 O O . PHE A 1 198 ? -14.604 -14.318 30.885 1.00 90.44 198 PHE A O 1
ATOM 1616 N N . VAL A 1 199 ? -16.689 -14.583 30.037 1.00 92.25 199 VAL A N 1
ATOM 1617 C CA . VAL A 1 199 ? -16.510 -13.888 28.762 1.00 92.25 199 VAL A CA 1
ATOM 1618 C C . VAL A 1 199 ? -17.527 -12.757 28.690 1.00 92.25 199 VAL A C 1
ATOM 1620 O O . VAL A 1 199 ? -18.696 -12.937 29.044 1.00 92.25 199 VAL A O 1
ATOM 1623 N N . TYR A 1 200 ? -17.077 -11.600 28.220 1.00 92.75 200 TYR A N 1
ATOM 1624 C CA . TYR A 1 200 ? -17.899 -10.407 28.039 1.00 92.75 200 TYR A CA 1
ATOM 1625 C C . TYR A 1 200 ? -18.130 -10.114 26.556 1.00 92.75 200 TYR A C 1
ATOM 1627 O O . TYR A 1 200 ? -17.347 -10.519 25.695 1.00 92.75 200 TYR A O 1
ATOM 1635 N N . LEU A 1 201 ? -19.187 -9.368 26.242 1.00 88.44 201 LEU A N 1
ATOM 1636 C CA . LEU A 1 201 ? -19.522 -9.018 24.856 1.00 88.44 201 LEU A CA 1
ATOM 1637 C C . LEU A 1 201 ? -18.467 -8.118 24.221 1.00 88.44 201 LEU A C 1
ATOM 1639 O O . LEU A 1 201 ? -18.162 -8.279 23.042 1.00 88.44 201 LEU A O 1
ATOM 1643 N N . SER A 1 202 ? -17.853 -7.239 25.015 1.00 92.19 202 SER A N 1
ATOM 1644 C CA . SER A 1 202 ? -16.727 -6.407 24.581 1.00 92.19 202 SER A CA 1
ATOM 1645 C C . SER A 1 202 ? -15.513 -7.217 24.105 1.00 92.19 202 SER A C 1
ATOM 1647 O O . SER A 1 202 ? -14.706 -6.704 23.331 1.00 92.19 202 SER A O 1
ATOM 1649 N N . GLN A 1 203 ? -15.391 -8.492 24.501 1.00 93.38 203 GLN A N 1
ATOM 1650 C CA . GLN A 1 203 ? -14.361 -9.396 23.981 1.00 93.38 203 GLN A CA 1
ATOM 1651 C C . GLN A 1 203 ? -14.777 -10.040 22.659 1.00 93.38 203 GLN A C 1
ATOM 1653 O O . GLN A 1 203 ? -13.928 -10.246 21.799 1.00 93.38 203 GLN A O 1
ATOM 1658 N N . ILE A 1 204 ? -16.061 -10.343 22.454 1.00 92.00 204 ILE A N 1
ATOM 1659 C CA . ILE A 1 204 ? -16.534 -11.036 21.245 1.00 92.00 204 ILE A CA 1
ATOM 1660 C C . ILE A 1 204 ? -16.214 -10.218 19.990 1.00 92.00 204 ILE A C 1
ATOM 1662 O O . ILE A 1 204 ? -15.659 -10.762 19.037 1.00 92.00 204 ILE A O 1
ATOM 1666 N N . CYS A 1 205 ? -16.438 -8.901 20.010 1.00 91.75 205 CYS A N 1
ATOM 1667 C CA . CYS A 1 205 ? -16.128 -8.022 18.876 1.00 91.75 205 CYS A CA 1
ATOM 1668 C C . CYS A 1 205 ? -14.623 -7.838 18.588 1.00 91.75 205 CYS A C 1
ATOM 1670 O O . CYS A 1 205 ? -14.266 -7.148 17.632 1.00 91.75 205 CYS A O 1
ATOM 1672 N N . SER A 1 206 ? -13.731 -8.462 19.372 1.00 92.69 206 SER A N 1
ATOM 1673 C CA . SER A 1 206 ? -12.300 -8.591 19.049 1.00 92.69 206 SER A CA 1
ATOM 1674 C C . SER A 1 206 ? -11.998 -9.741 18.079 1.00 92.69 206 SER A C 1
ATOM 1676 O O . SER A 1 206 ? -10.860 -9.895 17.636 1.00 92.69 206 SER A O 1
ATOM 1678 N N . LEU A 1 207 ? -12.995 -10.556 17.720 1.00 91.12 207 LEU A N 1
ATOM 1679 C CA . LEU A 1 207 ? -12.855 -11.556 16.667 1.00 91.12 207 LEU A CA 1
ATOM 1680 C C . LEU A 1 207 ? -13.191 -10.941 15.294 1.00 91.12 207 LEU A C 1
ATOM 1682 O O . LEU A 1 207 ? -14.248 -10.327 15.155 1.00 91.12 207 LEU A O 1
ATOM 1686 N N . PRO A 1 208 ? -12.347 -11.134 14.266 1.00 88.94 208 PRO A N 1
ATOM 1687 C CA . PRO A 1 208 ? -11.069 -11.814 14.313 1.00 88.94 208 PRO A CA 1
ATOM 1688 C C . PRO A 1 208 ? -9.976 -10.808 14.704 1.00 88.94 208 PRO A C 1
ATOM 1690 O O . PRO A 1 208 ? -10.004 -9.632 14.340 1.00 88.94 208 PRO A O 1
ATOM 1693 N N . ASN A 1 209 ? -8.959 -11.277 15.411 1.00 85.38 209 ASN A N 1
ATOM 1694 C CA . ASN A 1 209 ? -7.806 -10.447 15.717 1.00 85.38 209 ASN A CA 1
ATOM 1695 C C . ASN A 1 209 ? -6.892 -10.394 14.480 1.00 85.38 209 ASN A C 1
ATOM 1697 O O . ASN A 1 209 ? -5.917 -11.125 14.392 1.00 85.38 209 ASN A O 1
ATOM 1701 N N . THR A 1 210 ? -7.263 -9.625 13.455 1.00 79.12 210 THR A N 1
ATOM 1702 C CA . THR A 1 210 ? -6.524 -9.533 12.171 1.00 79.12 210 THR A CA 1
ATOM 1703 C C . THR A 1 210 ? -5.862 -8.175 11.951 1.00 79.12 210 THR A C 1
ATOM 1705 O O . THR A 1 210 ? -5.253 -7.945 10.907 1.00 79.12 210 THR A O 1
ATOM 1708 N N . SER A 1 211 ? -5.991 -7.257 12.910 1.00 80.81 211 SER A N 1
ATOM 1709 C CA . SER A 1 211 ? -5.280 -5.976 12.908 1.00 80.81 211 SER A CA 1
ATOM 1710 C C . SER A 1 211 ? -3.774 -6.200 13.037 1.00 80.81 211 SER A C 1
ATOM 1712 O O . SER A 1 211 ? -3.345 -7.147 13.697 1.00 80.81 211 SER A O 1
ATOM 1714 N N . LEU A 1 212 ? -2.969 -5.309 12.450 1.00 83.50 212 LEU A N 1
ATOM 1715 C CA . LEU A 1 212 ? -1.508 -5.380 12.547 1.00 83.50 212 LEU A CA 1
ATOM 1716 C C . LEU A 1 212 ? -1.045 -5.487 13.997 1.00 83.50 212 LEU A C 1
ATOM 1718 O O . LEU A 1 212 ? -1.604 -4.836 14.884 1.00 83.50 212 LEU A O 1
ATOM 1722 N N . ASP A 1 213 ? -0.007 -6.282 14.226 1.00 87.31 213 ASP A N 1
ATOM 1723 C CA . ASP A 1 213 ? 0.628 -6.343 15.535 1.00 87.31 213 ASP A CA 1
ATOM 1724 C C . ASP A 1 213 ? 1.516 -5.113 15.772 1.00 87.31 213 ASP A C 1
ATOM 1726 O O . ASP A 1 213 ? 1.994 -4.460 14.837 1.00 87.31 213 ASP A O 1
ATOM 1730 N N . VAL A 1 214 ? 1.726 -4.798 17.043 1.00 88.75 214 VAL A N 1
ATOM 1731 C CA . VAL A 1 214 ? 2.572 -3.689 17.491 1.00 88.75 214 VAL A CA 1
ATOM 1732 C C . VAL A 1 214 ? 3.936 -4.185 17.948 1.00 88.75 214 VAL A C 1
ATOM 1734 O O . VAL A 1 214 ? 4.123 -5.358 18.300 1.00 88.75 214 VAL A O 1
ATOM 1737 N N . GLU A 1 215 ? 4.920 -3.295 17.924 1.00 87.25 215 GLU A N 1
ATOM 1738 C CA . GLU A 1 215 ? 6.178 -3.525 18.622 1.00 87.25 215 GLU A CA 1
ATOM 1739 C C . GLU A 1 215 ? 5.907 -3.716 20.115 1.00 87.25 215 GLU A C 1
ATOM 1741 O O . GLU A 1 215 ? 5.068 -3.041 20.715 1.00 87.25 215 GLU A O 1
ATOM 1746 N N . TYR A 1 216 ? 6.586 -4.697 20.705 1.00 84.62 216 TYR A N 1
ATOM 1747 C CA . TYR A 1 216 ? 6.375 -5.027 22.105 1.00 84.62 216 TYR A CA 1
ATOM 1748 C C . TYR A 1 216 ? 6.846 -3.881 23.003 1.00 84.62 216 TYR A C 1
ATOM 1750 O O . TYR A 1 216 ? 7.979 -3.418 22.892 1.00 84.62 216 TYR A O 1
ATOM 1758 N N . ASN A 1 217 ? 5.983 -3.469 23.929 1.00 82.88 217 ASN A N 1
ATOM 1759 C CA . ASN A 1 217 ? 6.293 -2.475 24.945 1.00 82.88 217 ASN A CA 1
ATOM 1760 C C . ASN A 1 217 ? 5.745 -2.951 26.294 1.00 82.88 217 ASN A C 1
ATOM 1762 O O . ASN A 1 217 ? 4.534 -3.112 26.455 1.00 82.88 217 ASN A O 1
ATOM 1766 N N . SER A 1 218 ? 6.633 -3.142 27.269 1.00 78.25 218 SER A N 1
ATOM 1767 C CA . SER A 1 218 ? 6.289 -3.616 28.616 1.00 78.25 218 SER A CA 1
ATOM 1768 C C . SER A 1 218 ? 5.412 -2.642 29.410 1.00 78.25 218 SER A C 1
ATOM 1770 O O . SER A 1 218 ? 4.745 -3.033 30.362 1.00 78.25 218 SER A O 1
ATOM 1772 N N . ASN A 1 219 ? 5.351 -1.362 29.034 1.00 78.06 219 ASN A N 1
ATOM 1773 C CA . ASN A 1 219 ? 4.389 -0.443 29.645 1.00 78.06 219 ASN A CA 1
ATOM 1774 C C . ASN A 1 219 ? 2.960 -0.711 29.156 1.00 78.06 219 ASN A C 1
ATOM 1776 O O . ASN A 1 219 ? 2.021 -0.602 29.942 1.00 78.06 219 ASN A O 1
ATOM 1780 N N . ASN A 1 220 ? 2.801 -1.136 27.900 1.00 84.25 220 ASN A N 1
ATOM 1781 C CA . ASN A 1 220 ? 1.499 -1.452 27.309 1.00 84.25 220 ASN A CA 1
ATOM 1782 C C . ASN A 1 220 ? 0.989 -2.844 27.732 1.00 84.25 220 ASN A C 1
ATOM 1784 O O . ASN A 1 220 ? -0.180 -3.157 27.516 1.00 84.25 220 ASN A O 1
ATOM 1788 N N . SER A 1 221 ? 1.836 -3.683 28.345 1.00 83.94 221 SER A N 1
ATOM 1789 C CA . SER A 1 221 ? 1.458 -5.013 28.845 1.00 83.94 221 SER A CA 1
ATOM 1790 C C . SER A 1 221 ? 0.759 -4.978 30.215 1.00 83.94 221 SER A C 1
ATOM 1792 O O . SER A 1 221 ? 0.206 -5.991 30.644 1.00 83.94 221 SER A O 1
ATOM 1794 N N . LYS A 1 222 ? 0.735 -3.823 30.897 1.00 90.00 222 LYS A N 1
ATOM 1795 C CA . LYS A 1 222 ? 0.065 -3.637 32.195 1.00 90.00 222 LYS A CA 1
ATOM 1796 C C . LYS A 1 222 ? -1.449 -3.486 32.051 1.00 90.00 222 LYS A C 1
ATOM 1798 O O . LYS A 1 222 ? -1.954 -3.052 31.013 1.00 90.00 222 LYS A O 1
ATOM 1803 N N . PHE A 1 223 ? -2.178 -3.808 33.119 1.00 93.69 223 PHE A N 1
ATOM 1804 C CA . PHE A 1 223 ? -3.614 -3.544 33.194 1.00 93.69 223 PHE A CA 1
ATOM 1805 C C . PHE A 1 223 ? -3.849 -2.049 33.421 1.00 93.69 223 PHE A C 1
ATOM 1807 O O . PHE A 1 223 ? -3.228 -1.466 34.311 1.00 93.69 223 PHE A O 1
ATOM 1814 N N . GLU A 1 224 ? -4.739 -1.419 32.654 1.00 95.00 224 GLU A N 1
ATOM 1815 C CA . GLU A 1 224 ? -4.998 0.021 32.786 1.00 95.00 224 GLU A CA 1
ATOM 1816 C C . GLU A 1 224 ? -6.367 0.360 33.367 1.00 95.00 224 GLU A C 1
ATOM 1818 O O . GLU A 1 224 ? -7.402 -0.135 32.926 1.00 95.00 224 GLU A O 1
ATOM 1823 N N . VAL A 1 225 ? -6.362 1.258 34.350 1.00 96.88 225 VAL A N 1
ATOM 1824 C CA . VAL A 1 225 ? -7.562 1.867 34.923 1.00 96.88 225 VAL A CA 1
ATOM 1825 C C . VAL A 1 225 ? -7.641 3.296 34.410 1.00 96.88 225 VAL A C 1
ATOM 1827 O O . VAL A 1 225 ? -6.874 4.161 34.828 1.00 96.88 225 VAL A O 1
ATOM 1830 N N . ILE A 1 226 ? -8.553 3.532 33.478 1.00 97.69 226 ILE A N 1
ATOM 1831 C CA . ILE A 1 226 ? -8.724 4.816 32.804 1.00 97.69 226 ILE A CA 1
ATOM 1832 C C . ILE A 1 226 ? -9.816 5.574 33.548 1.00 97.69 226 ILE A C 1
ATOM 1834 O O . ILE A 1 226 ? -10.974 5.156 33.543 1.00 97.69 226 ILE A O 1
ATOM 1838 N N . VAL A 1 227 ? -9.443 6.657 34.227 1.00 97.56 227 VAL A N 1
ATOM 1839 C CA . VAL A 1 227 ? -10.350 7.413 35.096 1.00 97.56 227 VAL A CA 1
ATOM 1840 C C . VAL A 1 227 ? -10.625 8.775 34.484 1.00 97.56 227 VAL A C 1
ATOM 1842 O O . VAL A 1 227 ? -9.698 9.540 34.244 1.00 97.56 227 VAL A O 1
ATOM 1845 N N . GLY A 1 228 ? -11.888 9.111 34.261 1.00 95.75 228 GLY A N 1
ATOM 1846 C CA . GLY A 1 228 ? -12.263 10.397 33.680 1.00 95.75 228 GLY A CA 1
ATOM 1847 C C . GLY A 1 228 ? -13.443 10.279 32.736 1.00 95.75 228 GLY A C 1
ATOM 1848 O O . GLY A 1 228 ? -13.918 9.190 32.429 1.00 95.75 228 GLY A O 1
ATOM 1849 N N . GLU A 1 229 ? -13.948 11.421 32.296 1.00 93.56 229 GLU A N 1
ATOM 1850 C CA . GLU A 1 229 ? -15.149 11.485 31.461 1.00 93.56 229 GLU A CA 1
ATOM 1851 C C . GLU A 1 229 ? -14.991 12.404 30.255 1.00 93.56 229 GLU A C 1
ATOM 1853 O O . GLU A 1 229 ? -15.969 12.664 29.553 1.00 93.56 229 GLU A O 1
ATOM 1858 N N . SER A 1 230 ? -13.789 12.927 30.012 1.00 95.19 230 SER A N 1
ATOM 1859 C CA . SER A 1 230 ? -13.564 13.698 28.797 1.00 95.19 230 SER A CA 1
ATOM 1860 C C . SER A 1 230 ? -13.657 12.794 27.567 1.00 95.19 230 SER A C 1
ATOM 1862 O O . SER A 1 230 ? -13.440 11.582 27.644 1.00 95.19 230 SER A O 1
ATOM 1864 N N . VAL A 1 231 ? -13.928 13.390 26.403 1.00 95.81 231 VAL A N 1
ATOM 1865 C CA . VAL A 1 231 ? -13.881 12.671 25.120 1.00 95.81 231 VAL A CA 1
ATOM 1866 C C . VAL A 1 231 ? -12.518 11.997 24.931 1.00 95.81 231 VAL A C 1
ATOM 1868 O O . VAL A 1 231 ? -12.460 10.867 24.462 1.00 95.81 231 VAL A O 1
ATOM 1871 N N . GLN A 1 232 ? -11.426 12.630 25.374 1.00 95.75 232 GLN A N 1
ATOM 1872 C CA . GLN A 1 232 ? -10.082 12.050 25.306 1.00 95.75 232 GLN A CA 1
ATOM 1873 C C . GLN A 1 232 ? -9.944 10.779 26.153 1.00 95.75 232 GLN A C 1
ATOM 1875 O O . GLN A 1 232 ? -9.406 9.792 25.656 1.00 95.75 232 GLN A O 1
ATOM 1880 N N . ASP A 1 233 ? -10.467 10.756 27.384 1.00 96.62 233 ASP A N 1
ATOM 1881 C CA . ASP A 1 233 ? -10.436 9.552 28.232 1.00 96.62 233 ASP A CA 1
ATOM 1882 C C . ASP A 1 233 ? -11.194 8.388 27.582 1.00 96.62 233 ASP A C 1
ATOM 1884 O O . ASP A 1 233 ? -10.714 7.253 27.566 1.00 96.62 233 ASP A O 1
ATOM 1888 N N . LEU A 1 234 ? -12.368 8.672 27.009 1.00 96.94 234 LEU A N 1
ATOM 1889 C CA . LEU A 1 234 ? -13.218 7.662 26.376 1.00 96.94 234 LEU A CA 1
ATOM 1890 C C . LEU A 1 234 ? -12.626 7.146 25.060 1.00 96.94 234 LEU A C 1
ATOM 1892 O O . LEU A 1 234 ? -12.624 5.938 24.813 1.00 96.94 234 LEU A O 1
ATOM 1896 N N . VAL A 1 235 ? -12.083 8.042 24.233 1.00 96.88 235 VAL A N 1
ATOM 1897 C CA . VAL A 1 235 ? -11.385 7.678 22.994 1.00 96.88 235 VAL A CA 1
ATOM 1898 C C . VAL A 1 235 ? -10.140 6.856 23.304 1.00 96.88 235 VAL A C 1
ATOM 1900 O O . VAL A 1 235 ? -9.910 5.843 22.646 1.00 96.88 235 VAL A O 1
ATOM 1903 N N . TYR A 1 236 ? -9.367 7.227 24.329 1.00 96.44 236 TYR A N 1
ATOM 1904 C CA . TYR A 1 236 ? -8.208 6.446 24.752 1.00 96.44 236 TYR A CA 1
ATOM 1905 C C . TYR A 1 236 ? -8.611 5.056 25.241 1.00 96.44 236 TYR A C 1
ATOM 1907 O O . TYR A 1 236 ? -8.045 4.059 24.788 1.00 96.44 236 TYR A O 1
ATOM 1915 N N . PHE A 1 237 ? -9.636 4.973 26.096 1.00 96.50 237 PHE A N 1
ATOM 1916 C CA . PHE A 1 237 ? -10.209 3.697 26.513 1.00 96.50 237 PHE A CA 1
ATOM 1917 C C . PHE A 1 237 ? -10.569 2.839 25.305 1.00 96.50 237 PHE A C 1
ATOM 1919 O O . PHE A 1 237 ? -10.175 1.678 25.228 1.00 96.50 237 PHE A O 1
ATOM 1926 N N . TRP A 1 238 ? -11.242 3.389 24.303 1.00 96.06 238 TRP A N 1
ATOM 1927 C CA . TRP A 1 238 ? -11.566 2.594 23.131 1.00 96.06 238 TRP A CA 1
ATOM 1928 C C . TRP A 1 238 ? -10.318 2.180 22.334 1.00 96.06 238 TRP A C 1
ATOM 1930 O O . TRP A 1 238 ? -10.106 0.984 22.110 1.00 96.06 238 TRP A O 1
ATOM 1940 N N . ASN A 1 239 ? -9.466 3.132 21.960 1.00 95.25 239 ASN A N 1
ATOM 1941 C CA . ASN A 1 239 ? -8.352 2.916 21.036 1.00 95.25 239 ASN A CA 1
ATOM 1942 C C . ASN A 1 239 ? -7.192 2.110 21.624 1.00 95.25 239 ASN A C 1
ATOM 1944 O O . ASN A 1 239 ? -6.429 1.517 20.861 1.00 95.25 239 ASN A O 1
ATOM 1948 N N . ARG A 1 240 ? -7.051 2.035 22.952 1.00 93.31 240 ARG A N 1
ATOM 1949 C CA . ARG A 1 240 ? -5.937 1.334 23.606 1.00 93.31 240 ARG A CA 1
ATOM 1950 C C . ARG A 1 240 ? -5.781 -0.129 23.173 1.00 93.31 240 ARG A C 1
ATOM 1952 O O . ARG A 1 240 ? -4.661 -0.622 23.103 1.00 93.31 240 ARG A O 1
ATOM 1959 N N . ASN A 1 241 ? -6.849 -0.822 22.772 1.00 91.19 241 ASN A N 1
ATOM 1960 C CA . ASN A 1 241 ? -6.711 -2.191 22.250 1.00 91.19 241 ASN A CA 1
ATOM 1961 C C . ASN A 1 241 ? -5.831 -2.287 20.988 1.00 91.19 241 ASN A C 1
ATOM 1963 O O . ASN A 1 241 ? -5.331 -3.366 20.677 1.00 91.19 241 ASN A O 1
ATOM 1967 N N . GLN A 1 242 ? -5.614 -1.183 20.271 1.00 90.62 242 GLN A N 1
ATOM 1968 C CA . GLN A 1 242 ? -4.688 -1.134 19.141 1.00 90.62 242 GLN A CA 1
ATOM 1969 C C . GLN A 1 242 ? -3.225 -1.053 19.581 1.00 90.62 242 GLN A C 1
ATOM 1971 O O . GLN A 1 242 ? -2.356 -1.531 18.857 1.00 90.62 242 GLN A O 1
ATOM 1976 N N . THR A 1 243 ? -2.938 -0.474 20.753 1.00 91.00 243 THR A N 1
ATOM 1977 C CA . THR A 1 243 ? -1.572 -0.209 21.244 1.00 91.00 243 THR A CA 1
ATOM 1978 C C . THR A 1 243 ? -0.940 -1.400 21.967 1.00 91.00 243 THR A C 1
ATOM 1980 O O . THR A 1 243 ? 0.256 -1.373 22.266 1.00 91.00 243 THR A O 1
ATOM 1983 N N . ILE A 1 244 ? -1.723 -2.448 22.230 1.00 90.62 244 ILE A N 1
ATOM 1984 C CA . ILE A 1 244 ? -1.286 -3.684 22.886 1.00 90.62 244 ILE A CA 1
ATOM 1985 C C . ILE A 1 244 ? -1.012 -4.799 21.869 1.00 90.62 244 ILE A C 1
ATOM 1987 O O . ILE A 1 244 ? -1.602 -4.836 20.783 1.00 90.62 244 ILE A O 1
ATOM 1991 N N . SER A 1 245 ? -0.123 -5.726 22.235 1.00 89.25 245 SER A N 1
ATOM 1992 C CA . SER A 1 245 ? 0.269 -6.857 21.388 1.00 89.25 245 SER A CA 1
ATOM 1993 C C . SER A 1 245 ? -0.884 -7.818 21.107 1.00 89.25 245 SER A C 1
ATOM 1995 O O . SER A 1 245 ? -1.766 -8.028 21.942 1.00 89.25 245 SER A O 1
ATOM 1997 N N . HIS A 1 246 ? -0.831 -8.453 19.937 1.00 88.50 246 HIS A N 1
ATOM 1998 C CA . HIS A 1 246 ? -1.868 -9.335 19.399 1.00 88.50 246 HIS A CA 1
ATOM 1999 C C . HIS A 1 246 ? -2.390 -10.372 20.401 1.00 88.50 246 HIS A C 1
ATOM 2001 O O . HIS A 1 246 ? -3.598 -10.462 20.599 1.00 88.50 246 HIS A O 1
ATOM 2007 N N . TRP A 1 247 ? -1.497 -11.067 21.105 1.00 86.50 247 TRP A N 1
ATOM 2008 C CA . TRP A 1 247 ? -1.833 -12.131 22.060 1.00 86.50 247 TRP A CA 1
ATOM 2009 C C . TRP A 1 247 ? -2.655 -11.677 23.283 1.00 86.50 247 TRP A C 1
ATOM 2011 O O . TRP A 1 247 ? -3.198 -12.527 23.980 1.00 86.50 247 TRP A O 1
ATOM 2021 N N . MET A 1 248 ? -2.771 -10.367 23.538 1.00 88.75 248 MET A N 1
ATOM 2022 C CA . MET A 1 248 ? -3.564 -9.799 24.639 1.00 88.75 248 MET A CA 1
ATOM 2023 C C . MET A 1 248 ? -4.921 -9.232 24.200 1.00 88.75 248 MET A C 1
ATOM 2025 O O . MET A 1 248 ? -5.774 -8.969 25.042 1.00 88.75 248 MET A O 1
ATOM 2029 N N . ARG A 1 249 ? -5.141 -8.993 22.900 1.00 89.25 249 ARG A N 1
ATOM 2030 C CA . ARG A 1 249 ? -6.270 -8.170 22.408 1.00 89.25 249 ARG A CA 1
ATOM 2031 C C . ARG A 1 249 ? -7.654 -8.786 22.609 1.00 89.25 249 ARG A C 1
ATOM 2033 O O . ARG A 1 249 ? -8.645 -8.062 22.527 1.00 89.25 249 ARG A O 1
ATOM 2040 N N . THR A 1 250 ? -7.723 -10.095 22.842 1.00 88.50 250 THR A N 1
ATOM 2041 C CA . THR A 1 250 ? -8.969 -10.816 23.141 1.00 88.50 250 THR A CA 1
ATOM 2042 C C . THR A 1 250 ? -9.305 -10.826 24.635 1.00 88.50 250 THR A C 1
ATOM 2044 O O . THR A 1 250 ? -10.421 -11.188 25.005 1.00 88.50 250 THR A O 1
ATOM 2047 N N . ASP A 1 251 ? -8.371 -10.430 25.504 1.00 89.06 251 ASP A N 1
ATOM 2048 C CA . ASP A 1 251 ? -8.566 -10.356 26.952 1.00 89.06 251 ASP A CA 1
ATOM 2049 C C . ASP A 1 251 ? -9.090 -8.979 27.399 1.00 89.06 251 ASP A C 1
ATOM 2051 O O . ASP A 1 251 ? -9.028 -7.987 26.672 1.00 89.06 251 ASP A O 1
ATOM 2055 N N . ILE A 1 252 ? -9.581 -8.900 28.639 1.00 91.06 252 ILE A N 1
ATOM 2056 C CA . ILE A 1 252 ? -9.913 -7.624 29.286 1.00 91.06 252 ILE A CA 1
ATOM 2057 C C . ILE A 1 252 ? -8.642 -7.002 29.852 1.00 91.06 252 ILE A C 1
ATOM 2059 O O . ILE A 1 252 ? -8.221 -7.369 30.941 1.00 91.06 252 ILE A O 1
ATOM 2063 N N . THR A 1 253 ? -8.043 -6.055 29.133 1.00 92.94 253 THR A N 1
ATOM 2064 C CA . THR A 1 253 ? -6.759 -5.421 29.496 1.00 92.94 253 THR A CA 1
ATOM 2065 C C . THR A 1 253 ? -6.877 -4.083 30.206 1.00 92.94 253 THR A C 1
ATOM 2067 O O . THR A 1 253 ? -5.864 -3.437 30.484 1.00 92.94 253 THR A O 1
ATOM 2070 N N . GLN A 1 254 ? -8.103 -3.627 30.430 1.00 95.38 254 GLN A N 1
ATOM 2071 C CA . GLN A 1 254 ? -8.379 -2.293 30.931 1.00 95.38 254 GLN A CA 1
ATOM 2072 C C . GLN A 1 254 ? -9.805 -2.170 31.456 1.00 95.38 254 GLN A C 1
ATOM 2074 O O . GLN A 1 254 ? -10.675 -2.974 31.117 1.00 95.38 254 GLN A O 1
ATOM 2079 N N . ILE A 1 255 ? -10.038 -1.116 32.228 1.00 96.88 255 ILE A N 1
ATOM 2080 C CA . ILE A 1 255 ? -11.360 -0.698 32.682 1.00 96.88 255 ILE A CA 1
ATOM 2081 C C . ILE A 1 255 ? -11.457 0.828 32.662 1.00 96.88 255 ILE A C 1
ATOM 2083 O O . ILE A 1 255 ? -10.496 1.529 32.977 1.00 96.88 255 ILE A O 1
ATOM 2087 N N . TRP A 1 256 ? -12.625 1.335 32.304 1.00 97.50 256 TRP A N 1
ATOM 2088 C CA . TRP A 1 256 ? -12.997 2.735 32.403 1.00 97.50 256 TRP A CA 1
ATOM 2089 C C . TRP A 1 256 ? -13.822 2.993 33.669 1.00 97.50 256 TRP A C 1
ATOM 2091 O O . TRP A 1 256 ? -14.750 2.235 33.969 1.00 97.50 256 TRP A O 1
ATOM 2101 N N . LEU A 1 257 ? -13.507 4.077 34.381 1.00 97.25 257 LEU A N 1
ATOM 2102 C CA . LEU A 1 257 ? -14.211 4.542 35.577 1.00 97.25 257 LEU A CA 1
ATOM 2103 C C . LEU A 1 257 ? -14.467 6.053 35.504 1.00 97.25 257 LEU A C 1
ATOM 2105 O O . LEU A 1 257 ? -13.601 6.827 35.098 1.00 97.25 257 LEU A O 1
ATOM 2109 N N . THR A 1 258 ? -15.625 6.497 35.992 1.00 95.75 258 THR A N 1
ATOM 2110 C CA . THR A 1 258 ? -15.788 7.905 36.379 1.00 95.75 258 THR A CA 1
ATOM 2111 C C . THR A 1 258 ? -15.041 8.170 37.686 1.00 95.75 258 THR A C 1
ATOM 2113 O O . THR A 1 258 ? -14.739 7.241 38.445 1.00 95.75 258 THR A O 1
ATOM 2116 N N . LYS A 1 259 ? -14.783 9.447 37.994 1.00 94.56 259 LYS A N 1
ATOM 2117 C CA . LYS A 1 259 ? -14.254 9.828 39.313 1.00 94.56 259 LYS A CA 1
ATOM 2118 C C . LYS A 1 259 ? -15.186 9.354 40.436 1.00 94.56 259 LYS A C 1
ATOM 2120 O O . LYS A 1 259 ? -14.712 8.777 41.407 1.00 94.56 259 LYS A O 1
ATOM 2125 N N . GLU A 1 260 ? -16.501 9.505 40.245 1.00 92.81 260 GLU A N 1
ATOM 2126 C CA . GLU A 1 260 ? -17.520 9.026 41.189 1.00 92.81 260 GLU A CA 1
ATOM 2127 C C . GLU A 1 260 ? -17.363 7.529 41.484 1.00 92.81 260 GLU A C 1
ATOM 2129 O O . GLU A 1 260 ? -17.322 7.140 42.645 1.00 92.81 260 GLU A O 1
ATOM 2134 N N . PHE A 1 261 ? -17.205 6.684 40.461 1.00 92.75 261 PHE A N 1
ATOM 2135 C CA . PHE A 1 261 ? -17.029 5.241 40.659 1.00 92.75 261 PHE A CA 1
ATOM 2136 C C . PHE A 1 261 ? -15.719 4.899 41.360 1.00 92.75 261 PHE A C 1
ATOM 2138 O O . PHE A 1 261 ? -15.682 4.015 42.214 1.00 92.75 261 PHE A O 1
ATOM 2145 N N . ALA A 1 262 ? -14.642 5.587 40.996 1.00 92.88 262 ALA A N 1
ATOM 2146 C CA . ALA A 1 262 ? -13.327 5.327 41.560 1.00 92.88 262 ALA A CA 1
ATOM 2147 C C . ALA A 1 262 ? -13.239 5.681 43.060 1.00 92.88 262 ALA A C 1
ATOM 2149 O O . ALA A 1 262 ? -12.444 5.076 43.781 1.00 92.88 262 ALA A O 1
ATOM 2150 N N . GLU A 1 263 ? -14.062 6.625 43.528 1.00 93.50 263 GLU A N 1
ATOM 2151 C CA . GLU A 1 263 ? -14.111 7.099 44.920 1.00 93.50 263 GLU A CA 1
ATOM 2152 C C . GLU A 1 263 ? -15.278 6.500 45.735 1.00 93.50 263 GLU A C 1
ATOM 2154 O O . GLU A 1 263 ? -15.369 6.719 46.943 1.00 93.50 263 GLU A O 1
ATOM 2159 N N . ASN A 1 264 ? -16.172 5.723 45.114 1.00 94.06 264 ASN A N 1
ATOM 2160 C CA . ASN A 1 264 ? -17.362 5.188 45.774 1.00 94.06 264 ASN A CA 1
ATOM 2161 C C . ASN A 1 264 ? -17.041 3.983 46.679 1.00 94.06 264 ASN A C 1
ATOM 2163 O O . ASN A 1 264 ? -16.721 2.884 46.220 1.00 94.06 264 ASN A O 1
ATOM 2167 N N . GLU A 1 265 ? -17.210 4.168 47.990 1.00 94.38 265 GLU A N 1
ATOM 2168 C CA . GLU A 1 265 ? -16.899 3.151 49.004 1.00 94.38 265 GLU A CA 1
ATOM 2169 C C . GLU A 1 265 ? -17.827 1.916 48.974 1.00 94.38 265 GLU A C 1
ATOM 2171 O O . GLU A 1 265 ? -17.426 0.857 49.453 1.00 94.38 265 GLU A O 1
ATOM 2176 N N . LEU A 1 266 ? -19.031 1.992 48.385 1.00 94.25 266 LEU A N 1
ATOM 2177 C CA . LEU A 1 266 ? -19.951 0.843 48.294 1.00 94.25 266 LEU A CA 1
ATOM 2178 C C . LEU A 1 266 ? -19.492 -0.200 47.267 1.00 94.25 266 LEU A C 1
ATOM 2180 O O . LEU A 1 266 ? -19.629 -1.396 47.517 1.00 94.25 266 LEU A O 1
ATOM 2184 N N . ILE A 1 267 ? -18.956 0.235 46.121 1.00 94.06 267 ILE A N 1
ATOM 2185 C CA . ILE A 1 267 ? -18.495 -0.663 45.038 1.00 94.06 267 ILE A CA 1
ATOM 2186 C C . ILE A 1 267 ? -17.012 -1.007 45.106 1.00 94.06 267 ILE A C 1
ATOM 2188 O O . ILE A 1 267 ? -16.547 -1.932 44.434 1.00 94.06 267 ILE A O 1
ATOM 2192 N N . LYS A 1 268 ? -16.258 -0.265 45.913 1.00 94.81 268 LYS A N 1
ATOM 2193 C CA . LYS A 1 268 ? -14.817 -0.428 46.077 1.00 94.81 268 LYS A CA 1
ATOM 2194 C C . LYS A 1 268 ? -14.390 -1.864 46.407 1.00 94.81 268 LYS A C 1
ATOM 2196 O O . LYS A 1 268 ? -13.453 -2.320 45.751 1.00 94.81 268 LYS A O 1
ATOM 2201 N N . PRO A 1 269 ? -15.037 -2.620 47.323 1.00 95.81 269 PRO A N 1
ATOM 2202 C CA . PRO A 1 269 ? -14.622 -3.997 47.607 1.00 95.81 269 PRO A CA 1
ATOM 2203 C C . PRO A 1 269 ? -14.692 -4.911 46.373 1.00 95.81 269 PRO A C 1
ATOM 2205 O O . PRO A 1 269 ? -13.775 -5.693 46.115 1.00 95.81 269 PRO A O 1
ATOM 2208 N N . GLY A 1 270 ? -15.761 -4.789 45.583 1.00 95.38 270 GLY A N 1
ATOM 2209 C CA . GLY A 1 270 ? -15.950 -5.522 44.337 1.00 95.38 270 GLY A CA 1
ATOM 2210 C C . GLY A 1 270 ? -14.941 -5.116 43.271 1.00 95.38 270 GLY A C 1
ATOM 2211 O O . GLY A 1 270 ? -14.297 -5.988 42.688 1.00 95.38 270 GLY A O 1
ATOM 2212 N N . LEU A 1 271 ? -14.742 -3.810 43.060 1.00 94.81 271 LEU A N 1
ATOM 2213 C CA . LEU A 1 271 ? -13.741 -3.295 42.118 1.00 94.81 271 LEU A CA 1
ATOM 2214 C C . LEU A 1 271 ? -12.326 -3.757 42.478 1.00 94.81 271 LEU A C 1
ATOM 2216 O O . LEU A 1 271 ? -11.600 -4.202 41.597 1.00 94.81 271 LEU A O 1
ATOM 2220 N N . GLN A 1 272 ? -11.940 -3.712 43.755 1.00 95.06 272 GLN A N 1
ATOM 2221 C CA . GLN A 1 272 ? -10.623 -4.161 44.222 1.00 95.06 272 GLN A CA 1
ATOM 2222 C C . GLN A 1 272 ? -10.375 -5.632 43.909 1.00 95.06 272 GLN A C 1
ATOM 2224 O O . GLN A 1 272 ? -9.341 -5.992 43.342 1.00 95.06 272 GLN A O 1
ATOM 2229 N N . LYS A 1 273 ? -11.344 -6.489 44.238 1.00 94.19 273 LYS A N 1
ATOM 2230 C CA . LYS A 1 273 ? -11.243 -7.924 43.974 1.00 94.19 273 LYS A CA 1
ATOM 2231 C C . LYS A 1 273 ? -11.203 -8.224 42.477 1.00 94.19 273 LYS A C 1
ATOM 2233 O O . LYS A 1 273 ? -10.394 -9.041 42.037 1.00 94.19 273 LYS A O 1
ATOM 2238 N N . TRP A 1 274 ? -12.046 -7.550 41.697 1.00 94.31 274 TRP A N 1
ATOM 2239 C CA . TRP A 1 274 ? -12.077 -7.690 40.245 1.00 94.31 274 TRP A CA 1
ATOM 2240 C C . TRP A 1 274 ? -10.754 -7.239 39.608 1.00 94.31 274 TRP A C 1
ATOM 2242 O O . TRP A 1 274 ? -10.146 -8.004 38.862 1.00 94.31 274 TRP A O 1
ATOM 2252 N N . LEU A 1 275 ? -10.246 -6.057 39.968 1.00 93.69 275 LEU A N 1
ATOM 2253 C CA . LEU A 1 275 ? -8.970 -5.532 39.471 1.00 93.69 275 LEU A CA 1
ATOM 2254 C C . LEU A 1 275 ? -7.816 -6.488 39.773 1.00 93.69 275 LEU A C 1
ATOM 2256 O O . LEU A 1 275 ? -7.061 -6.832 38.869 1.00 93.69 275 LEU A O 1
ATOM 2260 N N . ASN A 1 276 ? -7.717 -6.989 41.007 1.00 91.94 276 ASN A N 1
ATOM 2261 C CA . ASN A 1 276 ? -6.669 -7.937 41.392 1.00 91.94 276 ASN A CA 1
ATOM 2262 C C . ASN A 1 276 ? -6.638 -9.175 40.505 1.00 91.94 276 ASN A C 1
ATOM 2264 O O . ASN A 1 276 ? -5.569 -9.608 40.069 1.00 91.94 276 ASN A O 1
ATOM 2268 N N . ARG A 1 277 ? -7.816 -9.725 40.209 1.00 90.44 277 ARG A N 1
ATOM 2269 C CA . ARG A 1 277 ? -7.945 -10.875 39.324 1.00 90.44 277 ARG A CA 1
ATOM 2270 C C . ARG A 1 277 ? -7.412 -10.558 37.927 1.00 90.44 277 ARG A C 1
ATOM 2272 O O . ARG A 1 277 ? -6.570 -11.301 37.426 1.00 90.44 277 ARG A O 1
ATOM 2279 N N . TYR A 1 278 ? -7.910 -9.500 37.291 1.00 90.12 278 TYR A N 1
ATOM 2280 C CA . TYR A 1 278 ? -7.597 -9.229 35.885 1.00 90.12 278 TYR A CA 1
ATOM 2281 C C . TYR A 1 278 ? -6.178 -8.689 35.688 1.00 90.12 278 TYR A C 1
ATOM 2283 O O . TYR A 1 278 ? -5.514 -9.094 34.733 1.00 90.12 278 TYR A O 1
ATOM 2291 N N . THR A 1 279 ? -5.641 -7.917 36.637 1.00 90.56 279 THR A N 1
ATOM 2292 C CA . THR A 1 279 ? -4.212 -7.568 36.657 1.00 90.56 279 THR A CA 1
ATOM 2293 C C . THR A 1 279 ? -3.334 -8.816 36.756 1.00 90.56 279 THR A C 1
ATOM 2295 O O . THR A 1 279 ? -2.328 -8.923 36.059 1.00 90.56 279 THR A O 1
ATOM 2298 N N . GLY A 1 280 ? -3.730 -9.806 37.563 1.00 86.81 280 GLY A N 1
ATOM 2299 C CA . GLY A 1 280 ? -2.994 -11.064 37.705 1.00 86.81 280 GLY A CA 1
ATOM 2300 C C . GLY A 1 280 ? -2.997 -11.954 36.458 1.00 86.81 280 GLY A C 1
ATOM 2301 O O . GLY A 1 280 ? -2.141 -12.838 36.336 1.00 86.81 280 GLY A O 1
ATOM 2302 N N . MET A 1 281 ? -3.927 -11.731 35.526 1.00 83.56 281 MET A N 1
ATOM 2303 C CA . MET A 1 281 ? -4.079 -12.527 34.306 1.00 83.56 281 MET A CA 1
ATOM 2304 C C . MET A 1 281 ? -3.267 -11.991 33.121 1.00 83.56 281 MET A C 1
ATOM 2306 O O . MET A 1 281 ? -3.124 -12.706 32.131 1.00 83.56 281 MET A O 1
ATOM 2310 N N . ILE A 1 282 ? -2.740 -10.771 33.173 1.00 82.12 282 ILE A N 1
ATOM 2311 C CA . ILE A 1 282 ? -2.227 -10.080 31.983 1.00 82.12 282 ILE A CA 1
ATOM 2312 C C . ILE A 1 282 ? -0.749 -9.737 32.134 1.00 82.12 282 ILE A C 1
ATOM 2314 O O . ILE A 1 282 ? -0.275 -9.499 33.241 1.00 82.12 282 ILE A O 1
ATOM 2318 N N . GLY A 1 283 ? -0.032 -9.722 31.008 1.00 75.56 283 GLY A N 1
ATOM 2319 C CA . GLY A 1 283 ? 1.398 -9.443 30.972 1.00 75.56 283 GLY A CA 1
ATOM 2320 C C . GLY A 1 283 ? 2.254 -10.627 31.431 1.00 75.56 283 GLY A C 1
ATOM 2321 O O . GLY A 1 283 ? 1.759 -11.654 31.906 1.00 75.56 283 GLY A O 1
ATOM 2322 N N . ASN A 1 284 ? 3.567 -10.474 31.276 1.00 77.31 284 ASN A N 1
ATOM 2323 C CA . ASN A 1 284 ? 4.551 -11.424 31.794 1.00 77.31 284 ASN A CA 1
ATOM 2324 C C . ASN A 1 284 ? 4.658 -11.310 33.323 1.00 77.31 284 ASN A C 1
ATOM 2326 O O . ASN A 1 284 ? 4.386 -10.251 33.884 1.00 77.31 284 ASN A O 1
ATOM 2330 N N . GLU A 1 285 ? 5.083 -12.374 34.017 1.00 73.62 285 GLU A N 1
ATOM 2331 C CA . GLU A 1 285 ? 5.103 -12.418 35.493 1.00 73.62 285 GLU A CA 1
ATOM 2332 C C . GLU A 1 285 ? 5.829 -11.234 36.149 1.00 73.62 285 GLU A C 1
ATOM 2334 O O . GLU A 1 285 ? 5.328 -10.678 37.124 1.00 73.62 285 GLU A O 1
ATOM 2339 N N . HIS A 1 286 ? 6.959 -10.805 35.583 1.00 71.31 286 HIS A N 1
ATOM 2340 C CA . HIS A 1 286 ? 7.757 -9.687 36.099 1.00 71.31 286 HIS A CA 1
ATOM 2341 C C . HIS A 1 286 ? 7.207 -8.298 35.741 1.00 71.31 286 HIS A C 1
ATOM 2343 O O . HIS A 1 286 ? 7.703 -7.293 36.243 1.00 71.31 286 HIS A O 1
ATOM 2349 N N . GLU A 1 287 ? 6.186 -8.228 34.887 1.00 71.69 287 GLU A N 1
ATOM 2350 C CA . GLU A 1 287 ? 5.618 -6.979 34.372 1.00 71.69 287 GLU A CA 1
ATOM 2351 C C . GLU A 1 287 ? 4.187 -6.720 34.864 1.00 71.69 287 GLU A C 1
ATOM 2353 O O . GLU A 1 287 ? 3.611 -5.675 34.559 1.00 71.69 287 GLU A O 1
ATOM 2358 N N . LYS A 1 288 ? 3.615 -7.635 35.663 1.00 84.81 288 LYS A N 1
ATOM 2359 C CA . LYS A 1 288 ? 2.254 -7.497 36.196 1.00 84.81 288 LYS A CA 1
ATOM 2360 C C . LYS A 1 288 ? 2.127 -6.247 37.066 1.00 84.81 288 LYS A C 1
ATOM 2362 O O . LYS A 1 288 ? 2.824 -6.068 38.070 1.00 84.81 288 LYS A O 1
ATOM 2367 N N . GLY A 1 289 ? 1.180 -5.395 36.703 1.00 90.06 289 GLY A N 1
ATOM 2368 C CA . GLY A 1 289 ? 0.918 -4.147 37.399 1.00 90.06 289 GLY A CA 1
ATOM 2369 C C . GLY A 1 289 ? -0.336 -3.460 36.889 1.00 90.06 289 GLY A C 1
ATOM 2370 O O . GLY A 1 289 ? -0.810 -3.742 35.786 1.00 90.06 289 GLY A O 1
ATOM 2371 N N . THR A 1 290 ? -0.849 -2.550 37.708 1.00 92.75 290 THR A N 1
ATOM 2372 C CA . THR A 1 290 ? -2.006 -1.714 37.399 1.00 92.75 290 THR A CA 1
ATOM 2373 C C . THR A 1 290 ? -1.549 -0.276 37.192 1.00 92.75 290 THR A C 1
ATOM 2375 O O . THR A 1 290 ? -0.936 0.324 38.076 1.00 92.75 290 THR A O 1
ATOM 2378 N N . ASN A 1 291 ? -1.862 0.301 36.040 1.00 93.62 291 ASN A N 1
ATOM 2379 C CA . ASN A 1 291 ? -1.559 1.690 35.730 1.00 93.62 291 ASN A CA 1
ATOM 2380 C C . ASN A 1 291 ? -2.851 2.515 35.686 1.00 93.62 291 ASN A C 1
ATOM 2382 O O . ASN A 1 291 ? -3.734 2.252 34.877 1.00 93.62 291 ASN A O 1
ATOM 2386 N N . PHE A 1 292 ? -2.967 3.503 36.565 1.00 96.56 292 PHE A N 1
ATOM 2387 C CA . PHE A 1 292 ? -4.071 4.455 36.586 1.00 96.56 292 PHE A CA 1
ATOM 2388 C C . PHE A 1 292 ? -3.736 5.624 35.670 1.00 96.56 292 PHE A C 1
ATOM 2390 O O . PHE A 1 292 ? -2.676 6.234 35.815 1.00 96.56 292 PHE A O 1
ATOM 2397 N N . VAL A 1 293 ? -4.619 5.947 34.735 1.00 97.00 293 VAL A N 1
ATOM 2398 C CA . VAL A 1 293 ? -4.366 6.980 33.726 1.00 97.00 293 VAL A CA 1
ATOM 2399 C C . VAL A 1 293 ? -5.580 7.871 33.510 1.00 97.00 293 VAL A C 1
ATOM 2401 O O . VAL A 1 293 ? -6.716 7.446 33.714 1.00 97.00 293 VAL A O 1
ATOM 2404 N N . SER A 1 294 ? -5.333 9.123 33.136 1.00 97.50 294 SER A N 1
ATOM 2405 C CA . SER A 1 294 ? -6.375 10.117 32.863 1.00 97.50 294 SER A CA 1
ATOM 2406 C C . SER A 1 294 ? -5.823 11.275 32.038 1.00 97.50 294 SER A C 1
ATOM 2408 O O . SER A 1 294 ? -4.672 11.665 32.240 1.00 97.50 294 SER A O 1
ATOM 2410 N N . PHE A 1 295 ? -6.649 11.855 31.173 1.00 95.81 295 PHE A N 1
ATOM 2411 C CA . PHE A 1 295 ? -6.417 13.147 30.524 1.00 95.81 295 PHE A CA 1
ATOM 2412 C C . PHE A 1 295 ? -7.070 14.292 31.307 1.00 95.81 295 PHE A C 1
ATOM 2414 O O . PHE A 1 295 ? -6.511 15.386 31.393 1.00 95.81 295 PHE A O 1
ATOM 2421 N N . SER A 1 296 ? -8.242 14.049 31.908 1.00 94.94 296 SER A N 1
ATOM 2422 C CA . SER A 1 296 ? -9.045 15.109 32.530 1.00 94.94 296 SER A CA 1
ATOM 2423 C C . SER A 1 296 ? -8.811 15.315 34.027 1.00 94.94 296 SER A C 1
ATOM 2425 O O . SER A 1 296 ? -9.120 16.384 34.546 1.00 94.94 296 SER A O 1
ATOM 2427 N N . ILE A 1 297 ? -8.320 14.304 34.749 1.00 95.75 297 ILE A N 1
ATOM 2428 C CA . ILE A 1 297 ? -8.142 14.350 36.210 1.00 95.75 297 ILE A CA 1
ATOM 2429 C C . ILE A 1 297 ? -6.744 14.869 36.555 1.00 95.75 297 ILE A C 1
ATOM 2431 O O . ILE A 1 297 ? -5.758 14.566 35.876 1.00 95.75 297 ILE A O 1
ATOM 2435 N N . THR A 1 298 ? -6.630 15.665 37.623 1.00 95.69 298 THR A N 1
ATOM 2436 C CA . THR A 1 298 ? -5.320 16.162 38.062 1.00 95.69 298 THR A CA 1
ATOM 2437 C C . THR A 1 298 ? -4.440 15.020 38.570 1.00 95.69 298 THR A C 1
ATOM 2439 O O . THR A 1 298 ? -4.921 14.015 39.094 1.00 95.69 298 THR A O 1
ATOM 2442 N N . LYS A 1 299 ? -3.115 15.176 38.462 1.00 96.06 299 LYS A N 1
ATOM 2443 C CA . LYS A 1 299 ? -2.172 14.139 38.905 1.00 96.06 299 LYS A CA 1
ATOM 2444 C C . LYS A 1 299 ? -2.369 13.770 40.381 1.00 96.06 299 LYS A C 1
ATOM 2446 O O . LYS A 1 299 ? -2.381 12.589 40.705 1.00 96.06 299 LYS A O 1
ATOM 2451 N N . THR A 1 300 ? -2.582 14.765 41.243 1.00 96.25 300 THR A N 1
ATOM 2452 C CA . THR A 1 300 ? -2.803 14.577 42.684 1.00 96.25 300 THR A CA 1
ATOM 2453 C C . THR A 1 300 ? -4.081 13.796 42.981 1.00 96.25 300 THR A C 1
ATOM 2455 O O . THR A 1 300 ? -4.065 12.882 43.800 1.00 96.25 300 THR A O 1
ATOM 2458 N N . GLU A 1 301 ? -5.186 14.112 42.304 1.00 95.81 301 GLU A N 1
ATOM 2459 C CA . GLU A 1 301 ? -6.432 13.353 42.453 1.00 95.81 301 GLU A CA 1
ATOM 2460 C C . GLU A 1 301 ? -6.267 11.912 41.959 1.00 95.81 301 GLU A C 1
ATOM 2462 O O . GLU A 1 301 ? -6.685 10.976 42.637 1.00 95.81 301 GLU A O 1
ATOM 2467 N N . LEU A 1 302 ? -5.597 11.715 40.822 1.00 96.81 302 LEU A N 1
ATOM 2468 C CA . LEU A 1 302 ? -5.339 10.384 40.276 1.00 96.81 302 LEU A CA 1
ATOM 2469 C C . LEU A 1 302 ? -4.440 9.543 41.200 1.00 96.81 302 LEU A C 1
ATOM 2471 O O . LEU A 1 302 ? -4.672 8.345 41.356 1.00 96.81 302 LEU A O 1
ATOM 2475 N N . ASP A 1 303 ? -3.448 10.159 41.851 1.00 96.62 303 ASP A N 1
ATOM 2476 C CA . ASP A 1 303 ? -2.601 9.513 42.863 1.00 96.62 303 ASP A CA 1
ATOM 2477 C C . ASP A 1 303 ? -3.404 9.082 44.098 1.00 96.62 303 ASP A C 1
ATOM 2479 O O . ASP A 1 303 ? -3.200 7.977 44.617 1.00 96.62 303 ASP A O 1
ATOM 2483 N N . ASN A 1 304 ? -4.355 9.911 44.537 1.00 95.94 304 ASN A N 1
ATOM 2484 C CA . ASN A 1 304 ? -5.266 9.571 45.630 1.00 95.94 304 ASN A CA 1
ATOM 2485 C C . ASN A 1 304 ? -6.165 8.386 45.254 1.00 95.94 304 ASN A C 1
ATOM 2487 O O . ASN A 1 304 ? -6.271 7.430 46.024 1.00 95.94 304 ASN A O 1
ATOM 2491 N N . ILE A 1 305 ? -6.748 8.402 44.051 1.00 95.94 305 ILE A N 1
ATOM 2492 C CA . ILE A 1 305 ? -7.566 7.301 43.522 1.00 95.94 305 ILE A CA 1
ATOM 2493 C C . ILE A 1 305 ? -6.748 6.007 43.435 1.00 95.94 305 ILE A C 1
ATOM 2495 O O . ILE A 1 305 ? -7.182 4.966 43.927 1.00 95.94 305 ILE A O 1
ATOM 2499 N N . CYS A 1 306 ? -5.540 6.067 42.871 1.00 95.56 306 CYS A N 1
ATOM 2500 C CA . CYS A 1 306 ? -4.633 4.924 42.758 1.00 95.56 306 CYS A CA 1
ATOM 2501 C C . CYS A 1 306 ? -4.261 4.347 44.130 1.00 95.56 306 CYS A C 1
ATOM 2503 O O . CYS A 1 306 ? -4.269 3.129 44.323 1.00 95.56 306 CYS A O 1
ATOM 2505 N N . SER A 1 307 ? -3.984 5.210 45.108 1.00 93.69 307 SER A N 1
ATOM 2506 C CA . SER A 1 307 ? -3.651 4.791 46.471 1.00 93.69 307 SER A CA 1
ATOM 2507 C C . SER A 1 307 ? -4.840 4.151 47.185 1.00 93.69 307 SER A C 1
ATOM 2509 O O . SER A 1 307 ? -4.660 3.146 47.872 1.00 93.69 307 SER A O 1
ATOM 2511 N N . ASN A 1 308 ? -6.045 4.698 47.000 1.00 93.25 308 ASN A N 1
ATOM 2512 C CA . ASN A 1 308 ? -7.259 4.232 47.664 1.00 93.25 308 ASN A CA 1
ATOM 2513 C C . ASN A 1 308 ? -7.814 2.947 47.025 1.00 93.25 308 ASN A C 1
ATOM 2515 O O . ASN A 1 308 ? -7.976 1.924 47.694 1.00 93.25 308 ASN A O 1
ATOM 2519 N N . LEU A 1 309 ? -8.058 2.961 45.711 1.00 92.00 309 LEU A N 1
ATOM 2520 C CA . LEU A 1 309 ? -8.595 1.806 44.992 1.00 92.00 309 LEU A CA 1
ATOM 2521 C C . LEU A 1 309 ? -7.544 0.700 44.877 1.00 92.00 309 LEU A C 1
ATOM 2523 O O . LEU A 1 309 ? -7.856 -0.465 45.081 1.00 92.00 309 LEU A O 1
ATOM 2527 N N . GLY A 1 310 ? -6.276 1.043 44.663 1.00 86.19 310 GLY A N 1
ATOM 2528 C CA . GLY A 1 310 ? -5.180 0.077 44.599 1.00 86.19 310 GLY A CA 1
ATOM 2529 C C . GLY A 1 310 ? -4.689 -0.435 45.956 1.00 86.19 310 GLY A C 1
ATOM 2530 O O . GLY A 1 310 ? -3.719 -1.192 45.972 1.00 86.19 310 GLY A O 1
ATOM 2531 N N . ALA A 1 311 ? -5.289 -0.034 47.088 1.00 86.12 311 ALA A N 1
ATOM 2532 C CA . ALA A 1 311 ? -4.804 -0.345 48.440 1.00 86.12 311 ALA A CA 1
ATOM 2533 C C . ALA A 1 311 ? -4.612 -1.849 48.700 1.00 86.12 311 ALA A C 1
ATOM 2535 O O . ALA A 1 311 ? -3.628 -2.237 49.324 1.00 86.12 311 ALA A O 1
ATOM 2536 N N . GLN A 1 312 ? -5.522 -2.681 48.184 1.00 84.94 312 GLN A N 1
ATOM 2537 C CA . GLN A 1 312 ? -5.494 -4.142 48.327 1.00 84.94 312 GLN A CA 1
ATOM 2538 C C . GLN A 1 312 ? -4.846 -4.859 47.127 1.00 84.94 312 GLN A C 1
ATOM 2540 O O . GLN A 1 312 ? -5.021 -6.067 46.971 1.00 84.94 312 GLN A O 1
ATOM 2545 N N . SER A 1 313 ? -4.123 -4.134 46.263 1.00 84.56 313 SER A N 1
ATOM 2546 C CA . SER A 1 313 ? -3.471 -4.712 45.084 1.00 84.56 313 SER A CA 1
ATOM 2547 C C . SER A 1 313 ? -2.295 -5.609 45.445 1.00 84.56 313 SER A C 1
ATOM 2549 O O . SER A 1 313 ? -1.398 -5.197 46.177 1.00 84.56 313 SER A O 1
ATOM 2551 N N . TRP A 1 314 ? -2.258 -6.817 44.876 1.00 85.81 314 TRP A N 1
ATOM 2552 C CA . TRP A 1 314 ? -1.098 -7.717 44.968 1.00 85.81 314 TRP A CA 1
ATOM 2553 C C . TRP A 1 314 ? 0.019 -7.357 43.983 1.00 85.81 314 TRP A C 1
ATOM 2555 O O . TRP A 1 314 ? 1.129 -7.873 44.082 1.00 85.81 314 TRP A O 1
ATOM 2565 N N . HIS A 1 315 ? -0.278 -6.479 43.026 1.00 88.12 315 HIS A N 1
ATOM 2566 C CA . HIS A 1 315 ? 0.628 -6.076 41.959 1.00 88.12 315 HIS A CA 1
ATOM 2567 C C . HIS A 1 315 ? 1.041 -4.611 42.096 1.00 88.12 315 HIS A C 1
ATOM 2569 O O . HIS A 1 315 ? 0.371 -3.813 42.761 1.00 88.12 315 HIS A O 1
ATOM 2575 N N . THR A 1 316 ? 2.147 -4.260 41.433 1.00 89.81 316 THR A N 1
ATOM 2576 C CA . THR A 1 316 ? 2.664 -2.886 41.403 1.00 89.81 316 THR A CA 1
ATOM 2577 C C . THR A 1 316 ? 1.627 -1.914 40.844 1.00 89.81 316 THR A C 1
ATOM 2579 O O . THR A 1 316 ? 0.818 -2.282 39.989 1.00 89.81 316 THR A O 1
ATOM 2582 N N . ARG A 1 317 ? 1.640 -0.669 41.333 1.00 91.88 317 ARG A N 1
ATOM 2583 C CA . ARG A 1 317 ? 0.695 0.369 40.918 1.00 91.88 317 ARG A CA 1
ATOM 2584 C C . ARG A 1 317 ? 1.400 1.668 40.558 1.00 91.88 317 ARG A C 1
ATOM 2586 O O . ARG A 1 317 ? 2.347 2.067 41.232 1.00 91.88 317 ARG A O 1
ATOM 2593 N N . SER A 1 318 ? 0.913 2.325 39.519 1.00 93.56 318 SER A N 1
ATOM 2594 C CA . SER A 1 318 ? 1.351 3.658 39.104 1.00 93.56 318 SER A CA 1
ATOM 2595 C C . SER A 1 318 ? 0.148 4.509 38.733 1.00 93.56 318 SER A C 1
ATOM 2597 O O . SER A 1 318 ? -0.901 3.978 38.382 1.00 93.56 318 SER A O 1
ATOM 2599 N N . ALA A 1 319 ? 0.298 5.825 38.813 1.00 95.50 319 ALA A N 1
ATOM 2600 C CA . ALA A 1 319 ? -0.691 6.781 38.340 1.00 95.50 319 ALA A CA 1
ATOM 2601 C C . ALA A 1 319 ? -0.001 7.788 37.423 1.00 95.50 319 ALA A C 1
ATOM 2603 O O . ALA A 1 319 ? 1.011 8.371 37.810 1.00 95.50 319 ALA A O 1
ATOM 2604 N N . ASN A 1 320 ? -0.532 7.994 36.222 1.00 95.12 320 ASN A N 1
ATOM 2605 C CA . ASN A 1 320 ? 0.064 8.832 35.190 1.00 95.12 320 ASN A CA 1
ATOM 2606 C C . ASN A 1 320 ? -1.014 9.688 34.526 1.00 95.12 320 ASN A C 1
ATOM 2608 O O . ASN A 1 320 ? -1.919 9.167 33.881 1.00 95.12 320 ASN A O 1
ATOM 2612 N N . LYS A 1 321 ? -0.904 11.012 34.665 1.00 95.69 321 LYS A N 1
ATOM 2613 C CA . LYS A 1 321 ? -1.719 11.926 33.867 1.00 95.69 321 LYS A CA 1
ATOM 2614 C C . LYS A 1 321 ? -1.136 11.968 32.454 1.00 95.69 321 LYS A C 1
ATOM 2616 O O . LYS A 1 321 ? 0.066 12.186 32.303 1.00 95.69 321 LYS A O 1
ATOM 2621 N N . LEU A 1 322 ? -1.966 11.712 31.453 1.00 94.38 322 LEU A N 1
ATOM 2622 C CA . LEU A 1 322 ? -1.580 11.721 30.050 1.00 94.38 322 LEU A CA 1
ATOM 2623 C C . LEU A 1 322 ? -1.812 13.114 29.466 1.00 94.38 322 LEU A C 1
ATOM 2625 O O . LEU A 1 322 ? -2.849 13.728 29.697 1.00 94.38 322 LEU A O 1
ATOM 2629 N N . GLU A 1 323 ? -0.836 13.594 28.703 1.00 91.19 323 GLU A N 1
ATOM 2630 C CA . GLU A 1 323 ? -0.923 14.875 27.988 1.00 91.19 323 GLU A CA 1
ATOM 2631 C C . GLU A 1 323 ? -1.133 14.660 26.478 1.00 91.19 323 GLU A C 1
ATOM 2633 O O . GLU A 1 323 ? -1.698 15.507 25.792 1.00 91.19 323 GLU A O 1
ATOM 2638 N N . THR A 1 324 ? -0.721 13.502 25.950 1.00 90.00 324 THR A N 1
ATOM 2639 C CA . THR A 1 324 ? -0.868 13.126 24.538 1.00 90.00 324 THR A CA 1
ATOM 2640 C C . THR A 1 324 ? -1.450 11.724 24.404 1.00 90.00 324 THR A C 1
ATOM 2642 O O . THR A 1 324 ? -1.242 10.870 25.266 1.00 90.00 324 THR A O 1
ATOM 2645 N N . MET A 1 325 ? -2.207 11.495 23.328 1.00 89.56 325 MET A N 1
ATOM 2646 C CA . MET A 1 325 ? -2.831 10.204 23.035 1.00 89.56 325 MET A CA 1
ATOM 2647 C C . MET A 1 325 ? -1.759 9.183 22.619 1.00 89.56 325 MET A C 1
ATOM 2649 O O . MET A 1 325 ? -1.110 9.387 21.588 1.00 89.56 325 MET A O 1
ATOM 2653 N N . PRO A 1 326 ? -1.560 8.080 23.363 1.00 89.00 326 PRO A N 1
ATOM 2654 C CA . PRO A 1 326 ? -0.686 7.004 22.920 1.00 89.00 326 PRO A CA 1
ATOM 2655 C C . PRO A 1 326 ? -1.250 6.358 21.652 1.00 89.00 326 PRO A C 1
ATOM 2657 O O . PRO A 1 326 ? -2.415 5.962 21.617 1.00 89.00 326 PRO A O 1
ATOM 2660 N N . MET A 1 327 ? -0.413 6.222 20.627 1.00 87.75 327 MET A N 1
ATOM 2661 C CA . MET A 1 327 ? -0.780 5.600 19.354 1.00 87.75 327 MET A CA 1
ATOM 2662 C C . MET A 1 327 ? -0.025 4.284 19.145 1.00 87.75 327 MET A C 1
ATOM 2664 O O . MET A 1 327 ? 1.065 4.099 19.694 1.00 87.75 327 MET A O 1
ATOM 2668 N N . PRO A 1 328 ? -0.596 3.336 18.380 1.00 88.88 328 PRO A N 1
ATOM 2669 C CA . PRO A 1 328 ? 0.036 2.046 18.160 1.00 88.88 328 PRO A CA 1
ATOM 2670 C C . PRO A 1 328 ? 1.300 2.193 17.313 1.00 88.88 328 PRO A C 1
ATOM 2672 O O . PRO A 1 328 ? 1.256 2.671 16.181 1.00 88.88 328 PRO A O 1
ATOM 2675 N N . ASN A 1 329 ? 2.425 1.717 17.845 1.00 87.88 329 ASN A N 1
ATOM 2676 C CA . ASN A 1 329 ? 3.646 1.547 17.069 1.00 87.88 329 ASN A CA 1
ATOM 2677 C C . ASN A 1 329 ? 3.583 0.202 16.336 1.00 87.88 329 ASN A C 1
ATOM 2679 O O . ASN A 1 329 ? 4.011 -0.828 16.860 1.00 87.88 329 ASN A O 1
ATOM 2683 N N . PHE A 1 330 ? 2.937 0.182 15.171 1.00 85.12 330 PHE A N 1
ATOM 2684 C CA . PHE A 1 330 ? 2.817 -1.035 14.374 1.00 85.12 330 PHE A CA 1
ATOM 2685 C C . PHE A 1 330 ? 4.184 -1.519 13.902 1.00 85.12 330 PHE A C 1
ATOM 2687 O O . PHE A 1 330 ? 4.984 -0.725 13.411 1.00 85.12 330 PHE A O 1
ATOM 2694 N N . ARG A 1 331 ? 4.418 -2.835 13.980 1.00 81.81 331 ARG A N 1
ATOM 2695 C CA . ARG A 1 331 ? 5.625 -3.439 13.399 1.00 81.81 331 ARG A CA 1
ATOM 2696 C C . ARG A 1 331 ? 5.702 -3.115 11.911 1.00 81.81 331 ARG A C 1
ATOM 2698 O O . ARG A 1 331 ? 4.666 -2.994 11.246 1.00 81.81 331 ARG A O 1
ATOM 2705 N N . GLU A 1 332 ? 6.920 -3.026 11.376 1.00 68.56 332 GLU A N 1
ATOM 2706 C CA . GLU A 1 332 ? 7.090 -2.887 9.933 1.00 68.56 332 GLU A CA 1
ATOM 2707 C C . GLU A 1 332 ? 6.338 -4.003 9.202 1.00 68.56 332 GLU A C 1
ATOM 2709 O O . GLU A 1 332 ? 6.503 -5.198 9.461 1.00 68.56 332 GLU A O 1
ATOM 2714 N N . ARG A 1 333 ? 5.462 -3.581 8.288 1.00 59.62 333 ARG A N 1
ATOM 2715 C CA . ARG A 1 333 ? 4.715 -4.473 7.409 1.00 59.62 333 ARG A CA 1
ATOM 2716 C C . ARG A 1 333 ? 5.701 -5.087 6.419 1.00 59.62 333 ARG A C 1
ATOM 2718 O O . ARG A 1 333 ? 6.047 -4.447 5.430 1.00 59.62 333 ARG A O 1
ATOM 2725 N N . SER A 1 334 ? 6.158 -6.310 6.671 1.00 53.97 334 SER A N 1
ATOM 2726 C CA . SER A 1 334 ? 6.889 -7.071 5.660 1.00 53.97 334 SER A CA 1
ATOM 2727 C C . SER A 1 334 ? 5.898 -7.570 4.593 1.00 53.97 334 SER A C 1
ATOM 2729 O O . SER A 1 334 ? 4.803 -8.023 4.922 1.00 53.97 334 SER A O 1
ATOM 2731 N N . LEU A 1 335 ? 6.255 -7.461 3.307 1.00 51.81 335 LEU A N 1
ATOM 2732 C CA . LEU A 1 335 ? 5.428 -7.831 2.137 1.00 51.81 335 LEU A CA 1
ATOM 2733 C C . LEU A 1 335 ? 5.111 -9.342 2.030 1.00 51.81 335 LEU A C 1
ATOM 2735 O O . LEU A 1 335 ? 4.661 -9.818 0.992 1.00 51.81 335 LEU A O 1
ATOM 2739 N N . PHE A 1 336 ? 5.328 -10.130 3.083 1.00 51.09 336 PHE A N 1
ATOM 2740 C CA . PHE A 1 336 ? 5.220 -11.583 3.025 1.00 51.09 336 PHE A CA 1
ATOM 2741 C C . PHE A 1 336 ? 3.765 -12.051 3.122 1.00 51.09 336 PHE A C 1
ATOM 2743 O O . PHE A 1 336 ? 3.327 -12.605 4.130 1.00 51.09 336 PHE A O 1
ATOM 2750 N N . LEU A 1 337 ? 3.063 -11.941 1.993 1.00 53.50 337 LEU A N 1
ATOM 2751 C CA . LEU A 1 337 ? 1.965 -12.834 1.605 1.00 53.50 337 LEU A CA 1
ATOM 2752 C C . LEU A 1 337 ? 2.232 -14.303 1.977 1.00 53.50 337 LEU A C 1
ATOM 2754 O O . LEU A 1 337 ? 1.334 -15.026 2.396 1.00 53.50 337 LEU A O 1
ATOM 2758 N N . ILE A 1 338 ? 3.501 -14.701 1.885 1.00 50.75 338 ILE A N 1
ATOM 2759 C CA . ILE A 1 338 ? 4.029 -16.061 2.007 1.00 50.75 338 ILE A CA 1
ATOM 2760 C C . ILE A 1 338 ? 3.795 -16.703 3.392 1.00 50.75 338 ILE A C 1
ATOM 2762 O O . ILE A 1 338 ? 3.774 -17.926 3.485 1.00 50.75 338 ILE A O 1
ATOM 2766 N N . ASN A 1 339 ? 3.554 -15.931 4.462 1.00 53.31 339 ASN A N 1
ATOM 2767 C CA . ASN A 1 339 ? 3.386 -16.498 5.813 1.00 53.31 339 ASN A CA 1
ATOM 2768 C C . ASN A 1 339 ? 1.942 -16.506 6.332 1.00 53.31 339 ASN A C 1
ATOM 2770 O O . ASN A 1 339 ? 1.699 -16.963 7.454 1.00 53.31 339 ASN A O 1
ATOM 2774 N N . LYS A 1 340 ? 0.970 -16.001 5.561 1.00 66.62 340 LYS A N 1
ATOM 2775 C CA . LYS A 1 340 ? -0.420 -15.953 6.020 1.00 66.62 340 LYS A CA 1
ATOM 2776 C C . LYS A 1 340 ? -1.108 -17.295 5.773 1.00 66.62 340 LYS A C 1
ATOM 2778 O O . LYS A 1 340 ? -1.326 -17.702 4.638 1.00 66.62 340 LYS A O 1
ATOM 2783 N N . GLN A 1 341 ? -1.436 -17.993 6.855 1.00 69.25 341 GLN A N 1
ATOM 2784 C CA . GLN A 1 341 ? -2.162 -19.263 6.803 1.00 69.25 341 GLN A CA 1
ATOM 2785 C C . GLN A 1 341 ? -3.673 -19.031 6.650 1.00 69.25 341 GLN A C 1
ATOM 2787 O O . GLN A 1 341 ? -4.196 -18.013 7.101 1.00 69.25 341 GLN A O 1
ATOM 2792 N N . GLY A 1 342 ? -4.377 -19.998 6.054 1.00 78.62 342 GLY A N 1
ATOM 2793 C CA . GLY A 1 342 ? -5.843 -19.987 5.960 1.00 78.62 342 GLY A CA 1
ATOM 2794 C C . GLY A 1 342 ? -6.428 -19.134 4.830 1.00 78.62 342 GLY A C 1
ATOM 2795 O O . GLY A 1 342 ? -7.610 -18.806 4.883 1.00 78.62 342 GLY A O 1
ATOM 2796 N N . LEU A 1 343 ? -5.620 -18.772 3.828 1.00 88.56 343 LEU A N 1
ATOM 2797 C CA . LEU A 1 343 ? -6.103 -18.129 2.605 1.00 88.56 343 LEU A CA 1
ATOM 2798 C C . LEU A 1 343 ? -6.841 -19.141 1.724 1.00 88.56 343 LEU A C 1
ATOM 2800 O O . LEU A 1 343 ? -6.369 -20.266 1.544 1.00 88.56 343 LEU A O 1
ATOM 2804 N N . ASP A 1 344 ? -7.956 -18.724 1.125 1.00 92.06 344 ASP A N 1
ATOM 2805 C CA . ASP A 1 344 ? -8.590 -19.517 0.071 1.00 92.06 344 ASP A CA 1
ATOM 2806 C C . ASP A 1 344 ? -7.755 -19.367 -1.212 1.00 92.06 344 ASP A C 1
ATOM 2808 O O . ASP A 1 344 ? -7.333 -18.259 -1.549 1.00 92.06 344 ASP A O 1
ATOM 2812 N N . MET A 1 345 ? -7.518 -20.461 -1.939 1.00 92.88 345 MET A N 1
ATOM 2813 C CA . MET A 1 345 ? -6.755 -20.453 -3.191 1.00 92.88 345 MET A CA 1
ATOM 2814 C C . MET A 1 345 ? -7.644 -20.886 -4.356 1.00 92.88 345 MET A C 1
ATOM 2816 O O . MET A 1 345 ? -8.259 -21.951 -4.317 1.00 92.88 345 MET A O 1
ATOM 2820 N N . TYR A 1 346 ? -7.638 -20.090 -5.420 1.00 92.88 346 TYR A N 1
ATOM 2821 C CA . TYR A 1 346 ? -8.320 -20.369 -6.680 1.00 92.88 346 TYR A CA 1
ATOM 2822 C C . TYR A 1 346 ? -7.303 -20.389 -7.823 1.00 92.88 346 TYR A C 1
ATOM 2824 O O . TYR A 1 346 ? -6.291 -19.683 -7.787 1.00 92.88 346 TYR A O 1
ATOM 2832 N N . ARG A 1 347 ? -7.569 -21.204 -8.847 1.00 91.88 347 ARG A N 1
ATOM 2833 C CA . ARG A 1 347 ? -6.743 -21.291 -10.056 1.00 91.88 347 ARG A CA 1
ATOM 2834 C C . ARG A 1 347 ? -7.518 -20.723 -11.236 1.00 91.88 347 ARG A C 1
ATOM 2836 O O . ARG A 1 347 ? -8.639 -21.150 -11.490 1.00 91.88 347 ARG A O 1
ATOM 2843 N N . ALA A 1 348 ? -6.903 -19.782 -11.935 1.00 89.06 348 ALA A N 1
ATOM 2844 C CA . ALA A 1 348 ? -7.446 -19.131 -13.117 1.00 89.06 348 ALA A CA 1
ATOM 2845 C C . ALA A 1 348 ? -6.724 -19.613 -14.378 1.00 89.06 348 ALA A C 1
ATOM 2847 O O . ALA A 1 348 ? -5.536 -19.944 -14.321 1.00 89.06 348 ALA A O 1
ATOM 2848 N N . TYR A 1 349 ? -7.431 -19.637 -15.509 1.00 88.31 349 TYR A N 1
ATOM 2849 C CA . TYR A 1 349 ? -6.935 -20.175 -16.782 1.00 88.31 349 TYR A CA 1
ATOM 2850 C C . TYR A 1 349 ? -7.066 -19.187 -17.946 1.00 88.31 349 TYR A C 1
ATOM 2852 O O . TYR A 1 349 ? -6.541 -19.444 -19.027 1.00 88.31 349 TYR A O 1
ATOM 2860 N N . SER A 1 350 ? -7.740 -18.059 -17.737 1.00 87.62 350 SER A N 1
ATOM 2861 C CA . SER A 1 350 ? -8.023 -17.039 -18.740 1.00 87.62 350 SER A CA 1
ATOM 2862 C C . SER A 1 350 ? -7.921 -15.621 -18.165 1.00 87.62 350 SER A C 1
ATOM 2864 O O . SER A 1 350 ? -7.791 -15.409 -16.961 1.00 87.62 350 SER A O 1
ATOM 2866 N N . ASN A 1 351 ? -7.985 -14.616 -19.042 1.00 86.50 351 ASN A N 1
ATOM 2867 C CA . ASN A 1 351 ? -7.969 -13.206 -18.633 1.00 86.50 351 ASN A CA 1
ATOM 2868 C C . ASN A 1 351 ? -9.277 -12.738 -17.983 1.00 86.50 351 ASN A C 1
ATOM 2870 O O . ASN A 1 351 ? -9.307 -11.631 -17.448 1.00 86.50 351 ASN A O 1
ATOM 2874 N N . GLN A 1 352 ? -10.348 -13.529 -18.061 1.00 92.69 352 GLN A N 1
ATOM 2875 C CA . GLN A 1 352 ? -11.639 -13.207 -17.472 1.00 92.69 352 GLN A CA 1
ATOM 2876 C C . GLN A 1 352 ? -12.196 -14.437 -16.766 1.00 92.69 352 GLN A C 1
ATOM 2878 O O . GLN A 1 352 ? -12.577 -15.405 -17.412 1.00 92.69 352 GLN A O 1
ATOM 2883 N N . GLU A 1 353 ? -12.289 -14.368 -15.446 1.00 91.56 353 GLU A N 1
ATOM 2884 C CA . GLU A 1 353 ? -12.695 -15.493 -14.608 1.00 91.56 353 GLU A CA 1
ATOM 2885 C C . GLU A 1 353 ? -13.893 -15.136 -13.739 1.00 91.56 353 GLU A C 1
ATOM 2887 O O . GLU A 1 353 ? -14.048 -13.990 -13.313 1.00 91.56 353 GLU A O 1
ATOM 2892 N N . TYR A 1 354 ? -14.704 -16.146 -13.436 1.00 94.69 354 TYR A N 1
ATOM 2893 C CA . TYR A 1 354 ? -15.763 -16.064 -12.437 1.00 94.69 354 TYR A CA 1
ATOM 2894 C C . TYR A 1 354 ? -15.387 -16.960 -11.266 1.00 94.69 354 TYR A C 1
ATOM 2896 O O . TYR A 1 354 ? -15.276 -18.176 -11.407 1.00 94.69 354 TYR A O 1
ATOM 2904 N N . VAL A 1 355 ? -15.188 -16.349 -10.104 1.00 94.25 355 VAL A N 1
ATOM 2905 C CA . VAL A 1 355 ? -14.793 -17.036 -8.880 1.00 94.25 355 VAL A CA 1
ATOM 2906 C C . VAL A 1 355 ? -15.946 -16.966 -7.890 1.00 94.25 355 VAL A C 1
ATOM 2908 O O . VAL A 1 355 ? -16.426 -15.885 -7.556 1.00 94.25 355 VAL A O 1
ATOM 2911 N N . VAL A 1 356 ? -16.388 -18.126 -7.410 1.00 93.94 356 VAL A N 1
ATOM 2912 C CA . VAL A 1 356 ? -17.375 -18.215 -6.330 1.00 93.94 356 VAL A CA 1
ATOM 2913 C C . VAL A 1 356 ? -16.620 -18.188 -5.010 1.00 93.94 356 VAL A C 1
ATOM 2915 O O . VAL A 1 356 ? -15.894 -19.131 -4.695 1.00 93.94 356 VAL A O 1
ATOM 2918 N N . LEU A 1 357 ? -16.757 -17.099 -4.258 1.00 94.00 357 LEU A N 1
ATOM 2919 C CA . LEU A 1 357 ? -16.044 -16.920 -3.000 1.00 94.00 357 LEU A CA 1
ATOM 2920 C C . LEU A 1 357 ? -16.829 -17.519 -1.832 1.00 94.00 357 LEU A C 1
ATOM 2922 O O . LEU A 1 357 ? -18.052 -17.396 -1.744 1.00 94.00 357 LEU A O 1
ATOM 2926 N N . ASN A 1 358 ? -16.114 -18.152 -0.904 1.00 90.81 358 ASN A N 1
ATOM 2927 C CA . ASN A 1 358 ? -16.707 -18.622 0.342 1.00 90.81 358 ASN A CA 1
ATOM 2928 C C . ASN A 1 358 ? -16.961 -17.443 1.287 1.00 90.81 358 ASN A C 1
ATOM 2930 O O . ASN A 1 358 ? -16.088 -16.597 1.489 1.00 90.81 358 ASN A O 1
ATOM 2934 N N . GLU A 1 359 ? -18.132 -17.423 1.920 1.00 90.00 359 GLU A N 1
ATOM 2935 C CA . GLU A 1 359 ? -18.433 -16.452 2.970 1.00 90.00 359 GLU A CA 1
ATOM 2936 C C . GLU A 1 359 ? -17.540 -16.659 4.212 1.00 90.00 359 GLU A C 1
ATOM 2938 O O . GLU A 1 359 ? -17.064 -17.772 4.475 1.00 90.00 359 GLU A O 1
ATOM 2943 N N . PRO A 1 360 ? -17.293 -15.604 5.011 1.00 89.44 360 PRO A N 1
ATOM 2944 C CA . PRO A 1 360 ? -16.580 -15.740 6.274 1.00 89.44 360 PRO A CA 1
ATOM 2945 C C . PRO A 1 360 ? -17.339 -16.653 7.244 1.00 89.44 360 PRO A C 1
ATOM 2947 O O . PRO A 1 360 ? -18.561 -16.572 7.371 1.00 89.44 360 PRO A O 1
ATOM 2950 N N . SER A 1 361 ? -16.596 -17.470 7.996 1.00 84.56 361 SER A N 1
ATOM 2951 C CA . SER A 1 361 ? -17.113 -18.401 9.009 1.00 84.56 361 SER A CA 1
ATOM 2952 C C . SER A 1 361 ? -17.563 -17.673 10.286 1.00 84.56 361 SER A C 1
ATOM 2954 O O . SER A 1 361 ? -17.011 -17.856 11.371 1.00 84.56 361 SER A O 1
ATOM 2956 N N . VAL A 1 362 ? -18.529 -16.771 10.141 1.00 84.69 362 VAL A N 1
ATOM 2957 C CA . VAL A 1 362 ? -19.192 -16.034 11.220 1.00 84.69 362 VAL A CA 1
ATOM 2958 C C . VAL A 1 362 ? -20.685 -16.184 10.991 1.00 84.69 362 VAL A C 1
ATOM 2960 O O . VAL A 1 362 ? -21.154 -16.002 9.866 1.00 84.69 362 VAL A O 1
ATOM 2963 N N . GLN A 1 363 ? -21.447 -16.521 12.026 1.00 75.81 363 GLN A N 1
ATOM 2964 C CA . GLN A 1 363 ? -22.895 -16.639 11.886 1.00 75.81 363 GLN A CA 1
ATOM 2965 C C . GLN A 1 363 ? -23.507 -15.279 11.531 1.00 75.81 363 GLN A C 1
ATOM 2967 O O . GLN A 1 363 ? -23.146 -14.265 12.124 1.00 75.81 363 GLN A O 1
ATOM 2972 N N . GLN A 1 364 ? -24.415 -15.265 10.554 1.00 68.50 364 GLN A N 1
ATOM 2973 C CA . GLN A 1 364 ? -25.079 -14.042 10.115 1.00 68.50 364 GLN A CA 1
ATOM 2974 C C . GLN A 1 364 ? -25.943 -13.452 11.232 1.00 68.50 364 GLN A C 1
ATOM 2976 O O . GLN A 1 364 ? -26.615 -14.187 11.965 1.00 68.50 364 GLN A O 1
ATOM 2981 N N . GLY A 1 365 ? -25.922 -12.124 11.345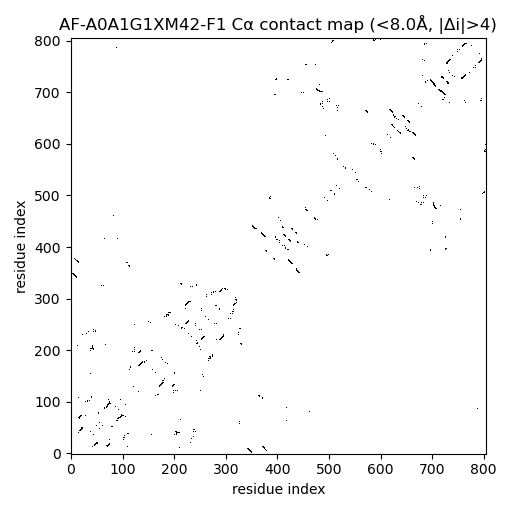 1.00 66.38 365 GLY A N 1
ATOM 2982 C CA . GLY A 1 365 ? -26.797 -11.389 12.247 1.00 66.38 365 GLY A CA 1
ATOM 2983 C C . GLY A 1 365 ? -28.249 -11.324 11.770 1.00 66.38 365 GLY A C 1
ATOM 2984 O O . GLY A 1 365 ? -28.684 -12.042 10.875 1.00 66.38 365 GLY A O 1
ATOM 2985 N N . PHE A 1 366 ? -29.005 -10.419 12.390 1.00 61.41 366 PHE A N 1
ATOM 2986 C CA . PHE A 1 366 ? -30.411 -10.159 12.070 1.00 61.41 366 PHE A CA 1
ATOM 2987 C C . PHE A 1 366 ? -30.618 -9.559 10.668 1.00 61.41 366 PHE A C 1
ATOM 2989 O O . PHE A 1 366 ? -31.658 -9.784 10.054 1.00 61.41 366 PHE A O 1
ATOM 2996 N N . MET A 1 367 ? -29.651 -8.788 10.155 1.00 64.19 367 MET A N 1
ATOM 2997 C CA . MET A 1 367 ? -29.768 -8.169 8.835 1.00 64.19 367 MET A CA 1
ATOM 2998 C C . MET A 1 367 ? -29.283 -9.131 7.744 1.00 64.19 367 MET A C 1
ATOM 3000 O O . MET A 1 367 ? -28.161 -9.639 7.775 1.00 64.19 367 MET A O 1
ATOM 3004 N N . ALA A 1 368 ? -30.141 -9.378 6.757 1.00 66.38 368 ALA A N 1
ATOM 3005 C CA . ALA A 1 368 ? -29.755 -10.081 5.542 1.00 66.38 368 ALA A CA 1
ATOM 3006 C C . ALA A 1 368 ? -28.843 -9.173 4.687 1.00 66.38 368 ALA A C 1
ATOM 3008 O O . ALA A 1 368 ? -29.033 -7.958 4.665 1.00 66.38 3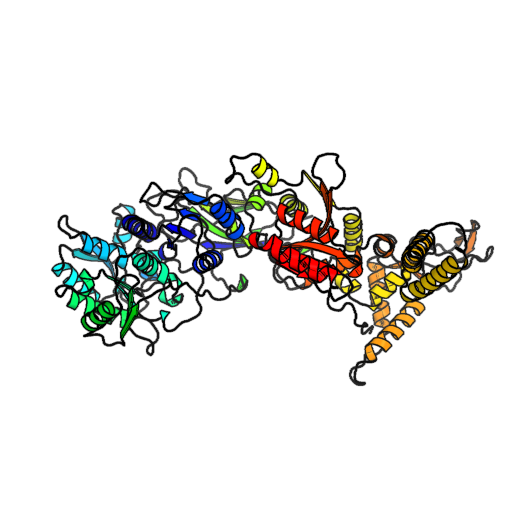68 ALA A O 1
ATOM 3009 N N . GLY A 1 369 ? -27.856 -9.745 3.988 1.00 78.94 369 GLY A N 1
ATOM 3010 C CA . GLY A 1 369 ? -27.021 -8.998 3.036 1.00 78.94 369 GLY A CA 1
ATOM 3011 C C . GLY A 1 369 ? -25.902 -8.138 3.641 1.00 78.94 369 GLY A C 1
ATOM 3012 O O . GLY A 1 369 ? -25.488 -7.165 3.020 1.00 78.94 369 GLY A O 1
ATOM 3013 N N . GLU A 1 370 ? -25.410 -8.471 4.839 1.00 91.25 370 GLU A N 1
ATOM 3014 C CA . GLU A 1 370 ? -24.269 -7.779 5.461 1.00 91.25 370 GLU A CA 1
ATOM 3015 C C . GLU A 1 370 ? -22.968 -7.935 4.651 1.00 91.25 370 GLU A C 1
ATOM 3017 O O . GLU A 1 370 ? -22.719 -8.969 4.027 1.00 91.25 370 GLU A O 1
ATOM 3022 N N . SER A 1 371 ? -22.116 -6.914 4.709 1.00 94.00 371 SER A N 1
ATOM 3023 C CA . SER A 1 371 ? -20.922 -6.757 3.883 1.00 94.00 371 SER A CA 1
ATOM 3024 C C . SER A 1 371 ? -19.626 -7.138 4.610 1.00 94.00 371 SER A C 1
ATOM 3026 O O . SER A 1 371 ? -19.449 -6.896 5.810 1.00 94.00 371 SER A O 1
ATOM 3028 N N . TRP A 1 372 ? -18.681 -7.704 3.863 1.00 94.81 372 TRP A N 1
ATOM 3029 C CA . TRP A 1 372 ? -17.333 -8.080 4.298 1.00 94.81 372 TRP A CA 1
ATOM 3030 C C . TRP A 1 372 ? -16.309 -7.808 3.185 1.00 94.81 372 TRP A C 1
ATOM 3032 O O . TRP A 1 372 ? -16.690 -7.483 2.058 1.00 94.81 372 TRP A O 1
ATOM 3042 N N . ILE A 1 373 ? -15.010 -7.895 3.497 1.00 96.31 373 ILE A N 1
ATOM 3043 C CA . ILE A 1 373 ? -13.941 -7.636 2.522 1.00 96.31 373 ILE A CA 1
ATOM 3044 C C . ILE A 1 373 ? -13.169 -8.913 2.185 1.00 96.31 373 ILE A C 1
ATOM 3046 O O . ILE A 1 373 ? -12.698 -9.618 3.081 1.00 96.31 373 ILE A O 1
ATOM 3050 N N . ALA A 1 374 ? -12.996 -9.154 0.887 1.00 96.00 374 ALA A N 1
ATOM 3051 C CA . ALA A 1 374 ? -12.024 -10.083 0.328 1.00 96.00 374 ALA A CA 1
ATOM 3052 C C . ALA A 1 374 ? -10.788 -9.307 -0.146 1.00 96.00 374 ALA A C 1
ATOM 3054 O O . ALA A 1 374 ? -10.865 -8.574 -1.133 1.00 96.00 374 ALA A O 1
ATOM 3055 N N . ASP A 1 375 ? -9.652 -9.470 0.530 1.00 94.88 375 ASP A N 1
ATOM 3056 C CA . ASP A 1 375 ? -8.367 -9.009 -0.002 1.00 94.88 375 ASP A CA 1
ATOM 3057 C C . ASP A 1 375 ? -7.831 -10.072 -0.973 1.00 94.88 375 ASP A C 1
ATOM 3059 O O . ASP A 1 375 ? -7.672 -11.237 -0.606 1.00 94.88 375 ASP A O 1
ATOM 3063 N N . LEU A 1 376 ? -7.579 -9.676 -2.220 1.00 94.69 376 LEU A N 1
ATOM 3064 C CA . LEU A 1 376 ? -7.108 -10.541 -3.296 1.00 94.69 376 LEU A CA 1
ATOM 3065 C C . LEU A 1 376 ? -5.625 -10.329 -3.565 1.00 94.69 376 LEU A C 1
ATOM 3067 O O . LEU A 1 376 ? -5.143 -9.197 -3.680 1.00 94.69 376 LEU A O 1
ATOM 3071 N N . TYR A 1 377 ? -4.941 -11.442 -3.796 1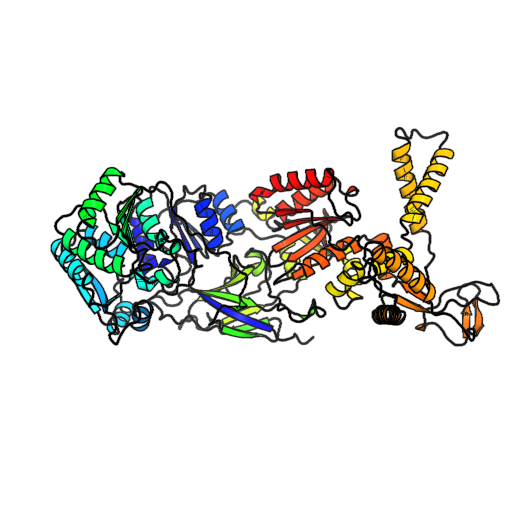.00 92.44 377 TYR A N 1
ATOM 3072 C CA . TYR A 1 377 ? -3.551 -11.481 -4.216 1.00 92.44 377 TYR A CA 1
ATOM 3073 C C . TYR A 1 377 ? -3.447 -12.335 -5.472 1.00 92.44 377 TYR A C 1
ATOM 3075 O O . TYR A 1 377 ? -3.631 -13.552 -5.439 1.00 92.44 377 TYR A O 1
ATOM 3083 N N . ILE A 1 378 ? -3.215 -11.663 -6.595 1.00 91.19 378 ILE A N 1
ATOM 3084 C CA . ILE A 1 378 ? -3.239 -12.258 -7.930 1.00 91.19 378 ILE A CA 1
ATOM 3085 C C . ILE A 1 378 ? -1.796 -12.415 -8.396 1.00 91.19 378 ILE A C 1
ATOM 3087 O O . ILE A 1 378 ? -1.064 -11.426 -8.467 1.00 91.19 378 ILE A O 1
ATOM 3091 N N . GLN A 1 379 ? -1.386 -13.643 -8.709 1.00 87.88 379 GLN A N 1
ATOM 3092 C CA . GLN A 1 379 ? -0.065 -13.913 -9.274 1.00 87.88 379 GLN A CA 1
ATOM 3093 C C . GLN A 1 379 ? 0.060 -13.227 -10.644 1.00 87.88 379 GLN A C 1
ATOM 3095 O O . GLN A 1 379 ? -0.829 -13.330 -11.493 1.00 87.88 379 GLN A O 1
ATOM 3100 N N . PHE A 1 380 ? 1.150 -12.491 -10.839 1.00 76.88 380 PHE A N 1
ATOM 3101 C CA . PHE A 1 380 ? 1.452 -11.774 -12.072 1.00 76.88 380 PHE A CA 1
ATOM 3102 C C . PHE A 1 380 ? 1.873 -12.747 -13.178 1.00 76.88 380 PHE A C 1
ATOM 3104 O O . PHE A 1 380 ? 2.416 -13.822 -12.919 1.00 76.88 380 PHE A O 1
ATOM 3111 N N . LYS A 1 381 ? 1.639 -12.367 -14.435 1.00 69.19 381 LYS A N 1
ATOM 3112 C CA . LYS A 1 381 ? 1.954 -13.219 -15.584 1.00 69.19 381 LYS A CA 1
ATOM 3113 C C . LYS A 1 381 ? 3.461 -13.267 -15.822 1.00 69.19 381 LYS A C 1
ATOM 3115 O O . LYS A 1 381 ? 4.077 -12.257 -16.146 1.00 69.19 381 LYS A O 1
ATOM 3120 N N . GLN A 1 382 ? 4.029 -14.466 -15.739 1.00 59.72 382 GLN A N 1
ATOM 3121 C CA . GLN A 1 382 ? 5.461 -14.718 -15.925 1.00 59.72 382 GLN A CA 1
ATOM 3122 C C . GLN A 1 382 ? 5.952 -14.476 -17.369 1.00 59.72 382 GLN A C 1
ATOM 3124 O O . GLN A 1 382 ? 7.146 -14.337 -17.605 1.00 59.72 382 GLN A O 1
ATOM 3129 N N . GLU A 1 383 ? 5.038 -14.384 -18.338 1.00 63.59 383 GLU A N 1
ATOM 3130 C CA . GLU A 1 383 ? 5.349 -14.288 -19.771 1.00 63.59 383 GLU A CA 1
ATOM 3131 C C . GLU A 1 383 ? 6.118 -13.012 -20.161 1.00 63.59 383 GLU A C 1
ATOM 3133 O O . GLU A 1 383 ? 6.822 -13.017 -21.165 1.00 63.59 383 GLU A O 1
ATOM 3138 N N . ALA A 1 384 ? 6.014 -11.927 -19.382 1.00 63.84 384 ALA A N 1
ATOM 3139 C CA . ALA A 1 384 ? 6.717 -10.671 -19.670 1.00 63.84 384 ALA A CA 1
ATOM 3140 C C . ALA A 1 384 ? 8.214 -10.691 -19.292 1.00 63.84 384 ALA A C 1
ATOM 3142 O O . ALA A 1 384 ? 8.967 -9.844 -19.776 1.00 63.84 384 ALA A O 1
ATOM 3143 N N . PHE A 1 385 ? 8.634 -11.633 -18.437 1.00 75.06 385 PHE A N 1
ATOM 3144 C CA . PHE A 1 385 ? 9.993 -11.731 -17.886 1.00 75.06 385 PHE A CA 1
ATOM 3145 C C . PHE A 1 385 ? 10.447 -13.197 -17.818 1.00 75.06 385 PHE A C 1
ATOM 3147 O O . PHE A 1 385 ? 10.788 -13.707 -16.748 1.00 75.06 385 PHE A O 1
ATOM 3154 N N . SER A 1 386 ? 10.391 -13.908 -18.947 1.00 74.62 386 SER A N 1
ATOM 3155 C CA . SER A 1 386 ? 10.654 -15.353 -18.992 1.00 74.62 386 SER A CA 1
ATOM 3156 C C . SER A 1 386 ? 12.087 -15.741 -18.617 1.00 74.62 386 SER A C 1
ATOM 3158 O O . SER A 1 386 ? 12.312 -16.878 -18.187 1.00 74.62 386 SER A O 1
ATOM 3160 N N . SER A 1 387 ? 13.042 -14.810 -18.708 1.00 78.69 387 SER A N 1
ATOM 3161 C CA . SER A 1 387 ? 14.423 -15.040 -18.273 1.00 78.69 387 SER A CA 1
ATOM 3162 C C . SER A 1 387 ? 14.564 -15.098 -16.745 1.00 78.69 387 SER A C 1
ATOM 3164 O O . SER A 1 387 ? 15.480 -15.749 -16.237 1.00 78.69 387 SER A O 1
ATOM 3166 N N . ILE A 1 388 ? 13.638 -14.494 -15.986 1.00 80.25 388 ILE A N 1
ATOM 3167 C CA . ILE A 1 388 ? 13.678 -14.462 -14.519 1.00 80.25 388 ILE A CA 1
ATOM 3168 C C . ILE A 1 388 ? 13.024 -15.730 -13.955 1.00 80.25 388 ILE A C 1
ATOM 3170 O O . ILE A 1 388 ? 11.813 -15.947 -14.056 1.00 80.25 388 ILE A O 1
ATOM 3174 N N . ARG A 1 389 ? 13.831 -16.586 -13.316 1.00 77.31 389 ARG A N 1
ATOM 3175 C CA . ARG A 1 389 ? 13.381 -17.862 -12.732 1.00 77.31 389 ARG A CA 1
ATOM 3176 C C . ARG A 1 389 ? 13.358 -17.817 -11.207 1.00 77.31 389 ARG A C 1
ATOM 3178 O O . ARG A 1 389 ? 14.243 -17.247 -10.583 1.00 77.31 389 ARG A O 1
ATOM 3185 N N . GLY A 1 390 ? 12.377 -18.499 -10.611 1.00 73.38 390 GLY A N 1
ATOM 3186 C CA . GLY A 1 390 ? 12.302 -18.714 -9.160 1.00 73.38 390 GLY A CA 1
ATOM 3187 C C . GLY A 1 390 ? 11.750 -17.540 -8.344 1.00 73.38 390 GLY A C 1
ATOM 3188 O O . GLY A 1 390 ? 11.823 -17.587 -7.120 1.00 73.38 390 GLY A O 1
ATOM 3189 N N . VAL A 1 391 ? 11.197 -16.515 -8.999 1.00 72.25 391 VAL A N 1
ATOM 3190 C CA . VAL A 1 391 ? 10.559 -15.363 -8.347 1.00 72.25 391 VAL A CA 1
ATOM 3191 C C . VAL A 1 391 ? 9.082 -15.326 -8.726 1.00 72.25 391 VAL A C 1
ATOM 3193 O O . VAL A 1 391 ? 8.747 -15.265 -9.908 1.00 72.25 391 VAL A O 1
ATOM 3196 N N . ASP A 1 392 ? 8.208 -15.347 -7.721 1.00 74.44 392 ASP A N 1
ATOM 3197 C CA . ASP A 1 392 ? 6.777 -15.117 -7.906 1.00 74.44 392 ASP A CA 1
ATOM 3198 C C . ASP A 1 392 ? 6.484 -13.617 -7.871 1.00 74.44 392 ASP A C 1
ATOM 3200 O O . ASP A 1 392 ? 6.601 -12.969 -6.828 1.00 74.44 392 ASP A O 1
ATOM 3204 N N . TYR A 1 393 ? 6.070 -13.076 -9.013 1.00 83.44 393 TYR A N 1
ATOM 3205 C CA . TYR A 1 393 ? 5.550 -11.718 -9.101 1.00 83.44 393 TYR A CA 1
ATOM 3206 C C . TYR A 1 393 ? 4.042 -11.694 -8.818 1.00 83.44 393 TYR A C 1
ATOM 3208 O O . TYR A 1 393 ? 3.316 -12.649 -9.100 1.00 83.44 393 TYR A O 1
ATOM 3216 N N . TRP A 1 394 ? 3.559 -10.573 -8.296 1.00 88.38 394 TRP A N 1
ATOM 3217 C CA . TRP A 1 394 ? 2.169 -10.308 -7.931 1.00 88.38 394 TRP A CA 1
ATOM 3218 C C . TRP A 1 394 ? 1.673 -9.071 -8.665 1.00 88.38 394 TRP A C 1
ATOM 3220 O O . TRP A 1 394 ? 2.429 -8.128 -8.875 1.00 88.38 394 TRP A O 1
ATOM 3230 N N . LEU A 1 395 ? 0.404 -9.053 -9.064 1.00 91.31 395 LEU A N 1
ATOM 3231 C CA . LEU A 1 395 ? -0.186 -7.869 -9.674 1.00 91.31 395 LEU A CA 1
ATOM 3232 C C . LEU A 1 395 ? -0.464 -6.828 -8.583 1.00 91.31 395 LEU A C 1
ATOM 3234 O O . LEU A 1 395 ? -1.463 -6.929 -7.871 1.00 91.31 395 LEU A O 1
ATOM 3238 N N . LEU A 1 396 ? 0.422 -5.837 -8.470 1.00 93.19 396 LEU A N 1
ATOM 3239 C CA . LEU A 1 396 ? 0.295 -4.718 -7.538 1.00 93.19 396 LEU A CA 1
ATOM 3240 C C . LEU A 1 396 ? 0.106 -3.411 -8.306 1.00 93.19 396 LEU A C 1
ATOM 3242 O O . LEU A 1 396 ? 0.857 -3.126 -9.241 1.00 93.19 396 LEU A O 1
ATOM 3246 N N . LEU A 1 397 ? -0.877 -2.603 -7.902 1.00 93.81 397 LEU A N 1
ATOM 3247 C CA . LEU A 1 397 ? -1.215 -1.339 -8.561 1.00 93.81 397 LEU A CA 1
ATOM 3248 C C . LEU A 1 397 ? -1.132 -0.133 -7.599 1.00 93.81 397 LEU A C 1
ATOM 3250 O O . LEU A 1 397 ? -1.285 -0.295 -6.387 1.00 93.81 397 LEU A O 1
ATOM 3254 N N . PRO A 1 398 ? -0.919 1.090 -8.117 1.00 92.81 398 PRO A N 1
ATOM 3255 C CA . PRO A 1 398 ? -0.911 2.325 -7.322 1.00 92.81 398 PRO A CA 1
ATOM 3256 C C . PRO A 1 398 ? -2.233 2.547 -6.599 1.00 92.81 398 PRO A C 1
ATOM 3258 O O . PRO A 1 398 ? -3.276 2.223 -7.158 1.00 92.81 398 PRO A O 1
ATOM 3261 N N . GLN A 1 399 ? -2.212 3.123 -5.391 1.00 89.81 399 GLN A N 1
ATOM 3262 C CA . GLN A 1 399 ? -3.369 3.213 -4.485 1.00 89.81 399 GLN A CA 1
ATOM 3263 C C . GLN A 1 399 ? -4.468 4.189 -4.963 1.00 89.81 399 GLN A C 1
ATOM 3265 O O . GLN A 1 399 ? -4.735 5.224 -4.352 1.00 89.81 399 GLN A O 1
ATOM 3270 N N . ARG A 1 400 ? -5.120 3.860 -6.081 1.00 86.81 400 ARG A N 1
ATOM 3271 C CA . ARG A 1 400 ? -6.029 4.725 -6.843 1.00 86.81 400 ARG A CA 1
ATOM 3272 C C . ARG A 1 400 ? -7.273 3.953 -7.269 1.00 86.81 400 ARG A C 1
ATOM 3274 O O . ARG A 1 400 ? -7.291 3.287 -8.299 1.00 86.81 400 ARG A O 1
ATOM 3281 N N . ASN A 1 401 ? -8.351 4.053 -6.498 1.00 87.12 401 ASN A N 1
ATOM 3282 C CA . ASN A 1 401 ? -9.559 3.242 -6.734 1.00 87.12 401 ASN A CA 1
ATOM 3283 C C . ASN A 1 401 ? -10.235 3.525 -8.087 1.00 87.12 401 ASN A C 1
ATOM 3285 O O . ASN A 1 401 ? -10.860 2.649 -8.679 1.00 87.12 401 ASN A O 1
ATOM 3289 N N . SER A 1 402 ? -10.100 4.752 -8.587 1.00 81.75 402 SER A N 1
ATOM 3290 C CA . SER A 1 402 ? -10.552 5.182 -9.916 1.00 81.75 402 SER A CA 1
ATOM 3291 C C . SER A 1 402 ? -9.983 4.306 -11.039 1.00 81.75 402 SER A C 1
ATOM 3293 O O . SER A 1 402 ? -10.718 3.969 -11.966 1.00 81.75 402 SER A O 1
ATOM 3295 N N . LEU A 1 403 ? -8.729 3.855 -10.909 1.00 87.75 403 LEU A N 1
ATOM 3296 C CA . LEU A 1 403 ? -8.058 2.983 -11.874 1.00 87.75 403 LEU A CA 1
ATOM 3297 C C . LEU A 1 403 ? -8.837 1.685 -12.105 1.00 87.75 403 LEU A C 1
ATOM 3299 O O . LEU A 1 403 ? -9.085 1.300 -13.246 1.00 87.75 403 LEU A O 1
ATOM 3303 N N . LEU A 1 404 ? -9.253 1.022 -11.026 1.00 89.75 404 LEU A N 1
ATOM 3304 C CA . LEU A 1 404 ? -9.975 -0.248 -11.109 1.00 89.75 404 LEU A CA 1
ATOM 3305 C C . LEU A 1 404 ? -11.364 -0.081 -11.739 1.00 89.75 404 LEU A C 1
ATOM 3307 O O . LEU A 1 404 ? -11.800 -0.944 -12.505 1.00 89.75 404 LEU A O 1
ATOM 3311 N N . ASN A 1 405 ? -12.033 1.042 -11.459 1.00 84.06 405 ASN A N 1
ATOM 3312 C CA . ASN A 1 405 ? -13.331 1.376 -12.046 1.00 84.06 405 ASN A CA 1
ATOM 3313 C C . ASN A 1 405 ? -13.225 1.640 -13.554 1.00 84.06 405 ASN A C 1
ATOM 3315 O O . ASN A 1 405 ? -14.040 1.126 -14.323 1.00 84.06 405 ASN A O 1
ATOM 3319 N N . ASP A 1 406 ? -12.208 2.389 -13.987 1.00 84.69 406 ASP A N 1
ATOM 3320 C CA . ASP A 1 406 ? -11.968 2.677 -15.405 1.00 84.69 406 ASP A CA 1
ATOM 3321 C C . ASP A 1 406 ? -11.612 1.411 -16.193 1.00 84.69 406 ASP A C 1
ATOM 3323 O O . ASP A 1 406 ? -12.074 1.223 -17.321 1.00 84.69 406 ASP A O 1
ATOM 3327 N N . LEU A 1 407 ? -10.835 0.512 -15.583 1.00 89.19 407 LEU A N 1
ATOM 3328 C CA . LEU A 1 407 ? -10.465 -0.778 -16.169 1.00 89.19 407 LEU A CA 1
ATOM 3329 C C . LEU A 1 407 ? -11.591 -1.816 -16.108 1.00 89.19 407 LEU A C 1
ATOM 3331 O O . LEU A 1 407 ? -11.517 -2.823 -16.809 1.00 89.19 407 LEU A O 1
ATOM 3335 N N . ARG A 1 408 ? -12.627 -1.584 -15.287 1.00 90.94 408 ARG A N 1
ATOM 3336 C CA . ARG A 1 408 ? -13.704 -2.547 -14.996 1.00 90.94 408 ARG A CA 1
ATOM 3337 C C . ARG A 1 408 ? -13.151 -3.923 -14.616 1.00 90.94 408 ARG A C 1
ATOM 3339 O O . ARG A 1 408 ? -13.656 -4.950 -15.070 1.00 90.94 408 ARG A O 1
ATOM 3346 N N . MET A 1 409 ? -12.093 -3.919 -13.804 1.00 93.38 409 MET A N 1
ATOM 3347 C CA . MET A 1 409 ? -11.369 -5.132 -13.418 1.00 93.38 409 MET A CA 1
ATOM 3348 C C . MET A 1 409 ? -12.242 -6.084 -12.589 1.00 93.38 409 MET A C 1
ATOM 3350 O O . MET A 1 409 ? -12.084 -7.296 -12.689 1.00 93.38 409 MET A O 1
ATOM 3354 N N . PHE A 1 410 ? -13.181 -5.543 -11.811 1.00 95.38 410 PHE A N 1
ATOM 3355 C CA . PHE A 1 410 ? -14.097 -6.314 -10.976 1.00 95.38 410 PHE A CA 1
ATOM 3356 C C . PHE A 1 410 ? -15.545 -5.863 -11.188 1.00 95.38 410 PHE A C 1
ATOM 3358 O O . PHE A 1 410 ? -15.804 -4.679 -11.415 1.00 95.38 410 PHE A O 1
ATOM 3365 N N . ASN A 1 411 ? -16.498 -6.791 -11.069 1.00 94.50 411 ASN A N 1
ATOM 3366 C CA . ASN A 1 411 ? -17.940 -6.494 -11.102 1.00 94.50 411 ASN A CA 1
ATOM 3367 C C . ASN A 1 411 ? -18.506 -6.015 -9.751 1.00 94.50 411 ASN A C 1
ATOM 3369 O O . ASN A 1 411 ? -19.666 -5.611 -9.681 1.00 94.50 411 ASN A O 1
ATOM 3373 N N . LYS A 1 412 ? -17.711 -6.078 -8.678 1.00 94.00 412 LYS A N 1
ATOM 3374 C CA . LYS A 1 412 ? -18.076 -5.641 -7.324 1.00 94.00 412 LYS A CA 1
ATOM 3375 C C . LYS A 1 412 ? -17.325 -4.367 -6.941 1.00 94.00 412 LYS A C 1
ATOM 3377 O O . LYS A 1 412 ? -16.314 -4.012 -7.554 1.00 94.00 412 LYS A O 1
ATOM 3382 N N . ARG A 1 413 ? -17.811 -3.675 -5.906 1.00 92.88 413 ARG A N 1
ATOM 3383 C CA . ARG A 1 413 ? -17.169 -2.467 -5.370 1.00 92.88 413 ARG A CA 1
ATOM 3384 C C . ARG A 1 413 ? -15.779 -2.840 -4.850 1.00 92.88 413 ARG A C 1
ATOM 3386 O O . ARG A 1 413 ? -15.631 -3.801 -4.102 1.00 92.88 413 ARG A O 1
ATOM 3393 N N . ASN A 1 414 ? -14.762 -2.101 -5.272 1.00 94.62 414 ASN A N 1
ATOM 3394 C CA . ASN A 1 414 ? -13.362 -2.467 -5.067 1.00 94.62 414 ASN A CA 1
ATOM 3395 C C . ASN A 1 414 ? -12.508 -1.242 -4.709 1.00 94.62 414 ASN A C 1
ATOM 3397 O O . ASN A 1 414 ? -12.899 -0.098 -4.961 1.00 94.62 414 ASN A O 1
ATOM 3401 N N . ARG A 1 415 ? -11.356 -1.497 -4.094 1.00 94.31 415 ARG A N 1
ATOM 3402 C CA . ARG A 1 415 ? -10.321 -0.496 -3.837 1.00 94.31 415 ARG A CA 1
ATOM 3403 C C . ARG A 1 415 ? -8.932 -1.112 -3.892 1.00 94.31 415 ARG A C 1
ATOM 3405 O O . ARG A 1 415 ? -8.782 -2.328 -3.786 1.00 94.31 415 ARG A O 1
ATOM 3412 N N . ILE A 1 416 ? -7.925 -0.259 -4.019 1.00 94.31 416 ILE A N 1
ATOM 3413 C CA . ILE A 1 416 ? -6.525 -0.647 -3.863 1.00 94.31 416 ILE A CA 1
ATOM 3414 C C . ILE A 1 416 ? -6.119 -0.286 -2.435 1.00 94.31 416 ILE A C 1
ATOM 3416 O O . ILE A 1 416 ? -6.287 0.857 -2.009 1.00 94.31 416 ILE A O 1
ATOM 3420 N N . ASN A 1 417 ? -5.661 -1.275 -1.674 1.00 92.44 417 ASN A N 1
ATOM 3421 C CA . ASN A 1 417 ? -5.315 -1.108 -0.262 1.00 92.44 417 ASN A CA 1
ATOM 3422 C C . ASN A 1 417 ? -3.868 -0.613 -0.082 1.00 92.44 417 ASN A C 1
ATOM 3424 O O . ASN A 1 417 ? -3.116 -0.462 -1.046 1.00 92.44 417 ASN A O 1
ATOM 3428 N N . ALA A 1 418 ? -3.450 -0.392 1.164 1.00 89.38 418 ALA A N 1
ATOM 3429 C CA . ALA A 1 418 ? -2.105 0.092 1.492 1.00 89.38 418 ALA A CA 1
ATOM 3430 C C . ALA A 1 418 ? -0.965 -0.915 1.202 1.00 89.38 418 ALA A C 1
ATOM 3432 O O . ALA A 1 418 ? 0.199 -0.592 1.427 1.00 89.38 418 ALA A O 1
ATOM 3433 N N . PHE A 1 419 ? -1.278 -2.133 0.746 1.00 86.94 419 PHE A N 1
ATOM 3434 C CA . PHE A 1 419 ? -0.313 -3.113 0.224 1.00 86.94 419 PHE A CA 1
ATOM 3435 C C . PHE A 1 419 ? -0.288 -3.148 -1.306 1.00 86.94 419 PHE A C 1
ATOM 3437 O O . PHE A 1 419 ? 0.294 -4.066 -1.883 1.00 86.94 419 PHE A O 1
ATOM 3444 N N . ASN A 1 420 ? -0.959 -2.197 -1.964 1.00 92.38 420 ASN A N 1
ATOM 3445 C CA . ASN A 1 420 ? -1.095 -2.137 -3.416 1.00 92.38 420 ASN A CA 1
ATOM 3446 C C . ASN A 1 420 ? -1.818 -3.352 -4.025 1.00 92.38 420 ASN A C 1
ATOM 3448 O O . ASN A 1 420 ? -1.797 -3.534 -5.243 1.00 92.38 420 ASN A O 1
ATOM 3452 N N . SER A 1 421 ? -2.480 -4.162 -3.192 1.00 92.31 421 SER A N 1
ATOM 3453 C CA . SER A 1 421 ? -3.335 -5.268 -3.616 1.00 92.31 421 SER A CA 1
ATOM 3454 C C . SER A 1 421 ? -4.806 -4.848 -3.618 1.00 92.31 421 SER A C 1
ATOM 3456 O O . SER A 1 421 ? -5.154 -3.707 -3.294 1.00 92.31 421 SER A O 1
ATOM 3458 N N . PHE A 1 422 ? -5.688 -5.757 -4.026 1.00 95.50 422 PHE A N 1
ATOM 3459 C CA . PHE A 1 422 ? -7.096 -5.441 -4.241 1.00 95.50 422 PHE A CA 1
ATOM 3460 C C . PHE A 1 422 ? -7.913 -5.824 -3.019 1.00 95.50 422 PHE A C 1
ATOM 3462 O O . PHE A 1 422 ? -7.851 -6.959 -2.568 1.00 95.50 422 PHE A O 1
ATOM 3469 N N . SER A 1 423 ? -8.720 -4.904 -2.516 1.00 96.62 423 SER A N 1
ATOM 3470 C CA . SER A 1 423 ? -9.786 -5.212 -1.569 1.00 96.62 423 SER A CA 1
ATOM 3471 C C . SER A 1 423 ? -11.108 -5.156 -2.323 1.00 96.62 423 SER A C 1
ATOM 3473 O O . SER A 1 423 ? -11.370 -4.178 -3.026 1.00 96.62 423 SER A O 1
ATOM 3475 N N . ILE A 1 424 ? -11.937 -6.187 -2.176 1.00 97.25 424 ILE A N 1
ATOM 3476 C CA . ILE A 1 424 ? -13.265 -6.285 -2.787 1.00 97.25 424 ILE A CA 1
ATOM 3477 C C . ILE A 1 424 ? -14.318 -6.342 -1.691 1.00 97.25 424 ILE A C 1
ATOM 3479 O O . ILE A 1 424 ? -14.225 -7.158 -0.776 1.00 97.25 424 ILE A O 1
ATOM 3483 N N . MET A 1 425 ? -15.333 -5.493 -1.796 1.00 96.06 425 MET A N 1
ATOM 3484 C CA . MET A 1 425 ? -16.481 -5.512 -0.903 1.00 96.06 425 MET A CA 1
ATOM 3485 C C . MET A 1 425 ? -17.537 -6.477 -1.436 1.00 96.06 425 MET A C 1
ATOM 3487 O O . MET A 1 425 ? -18.040 -6.314 -2.549 1.00 96.06 425 MET A O 1
ATOM 3491 N N . LEU A 1 426 ? -17.867 -7.474 -0.621 1.00 94.69 426 LEU A N 1
ATOM 3492 C CA . LEU A 1 426 ? -18.840 -8.521 -0.918 1.00 94.69 426 LEU A CA 1
ATOM 3493 C C . LEU A 1 426 ? -19.975 -8.455 0.091 1.00 94.69 426 LEU A C 1
ATOM 3495 O O . LEU A 1 426 ? -19.754 -8.118 1.254 1.00 94.69 426 LEU A O 1
ATOM 3499 N N . ARG A 1 427 ? -21.178 -8.807 -0.352 1.00 92.06 427 ARG A N 1
ATOM 3500 C CA . ARG A 1 427 ? -22.353 -8.971 0.504 1.00 92.06 427 ARG A CA 1
ATOM 3501 C C . ARG A 1 427 ? -22.610 -10.453 0.728 1.00 92.06 427 ARG A C 1
ATOM 3503 O O . ARG A 1 427 ? -22.245 -11.282 -0.102 1.00 92.06 427 ARG A O 1
ATOM 3510 N N . ARG A 1 428 ? -23.210 -10.792 1.864 1.00 89.44 428 ARG A N 1
ATOM 3511 C CA . ARG A 1 428 ? -23.730 -12.143 2.087 1.00 89.44 428 ARG A CA 1
ATOM 3512 C C . ARG A 1 428 ? -24.894 -12.424 1.155 1.00 89.44 428 ARG A C 1
ATOM 3514 O O . ARG A 1 428 ? -25.714 -11.538 0.903 1.00 89.44 428 ARG A O 1
ATOM 3521 N N . ASN A 1 429 ? -24.981 -13.665 0.705 1.00 88.31 429 ASN A N 1
ATOM 3522 C CA . ASN A 1 429 ? -26.090 -14.121 -0.109 1.00 88.31 429 ASN A CA 1
ATOM 3523 C C . ASN A 1 429 ? -27.400 -14.036 0.687 1.00 88.31 429 ASN A C 1
ATOM 3525 O O . ASN A 1 429 ? -27.446 -14.203 1.908 1.00 88.31 429 ASN A O 1
ATOM 3529 N N . THR A 1 430 ? -28.485 -13.749 -0.021 1.00 86.31 430 THR A N 1
ATOM 3530 C CA . THR A 1 430 ? -29.848 -13.723 0.522 1.00 86.31 430 THR A CA 1
ATOM 3531 C C . THR A 1 430 ? -30.788 -14.403 -0.463 1.00 86.31 430 THR A C 1
ATOM 3533 O O . THR A 1 430 ? -30.448 -14.530 -1.637 1.00 86.31 430 THR A O 1
ATOM 3536 N N . ASP A 1 431 ? -31.995 -14.768 -0.032 1.00 85.25 431 ASP A N 1
ATOM 3537 C CA . ASP A 1 431 ? -33.000 -15.356 -0.933 1.00 85.25 431 ASP A CA 1
ATOM 3538 C C . ASP A 1 431 ? -33.327 -14.448 -2.137 1.00 85.25 431 ASP A C 1
ATOM 3540 O O . ASP A 1 431 ? -33.701 -14.927 -3.204 1.00 85.25 431 ASP A O 1
ATOM 3544 N N . ILE A 1 432 ? -33.172 -13.129 -1.970 1.00 86.19 432 ILE A N 1
ATOM 3545 C CA . ILE A 1 432 ? -33.425 -12.116 -3.006 1.00 86.19 432 ILE A CA 1
ATOM 3546 C C . ILE A 1 432 ? -32.182 -11.897 -3.888 1.00 86.19 432 ILE A C 1
ATOM 3548 O O . ILE A 1 432 ? -32.303 -11.616 -5.079 1.00 86.19 432 ILE A O 1
ATOM 3552 N N . HIS A 1 433 ? -30.987 -12.037 -3.311 1.00 85.31 433 HIS A N 1
ATOM 3553 C CA . HIS A 1 433 ? -29.699 -11.823 -3.971 1.00 85.31 433 HIS A CA 1
ATOM 3554 C C . HIS A 1 433 ? -28.766 -13.023 -3.711 1.00 85.31 433 HIS A C 1
ATOM 3556 O O . HIS A 1 433 ? -27.926 -12.956 -2.809 1.00 85.31 433 HIS A O 1
ATOM 3562 N N . PRO A 1 434 ? -28.927 -14.137 -4.455 1.00 85.25 434 PRO A N 1
ATOM 3563 C CA . PRO A 1 434 ? -28.218 -15.393 -4.186 1.00 85.25 434 PRO A CA 1
ATOM 3564 C C . PRO A 1 434 ? -26.775 -15.438 -4.716 1.00 85.25 434 PRO A C 1
ATOM 3566 O O . PRO A 1 434 ? -26.030 -16.332 -4.335 1.00 85.25 434 PRO A O 1
ATOM 3569 N N . ASP A 1 435 ? -26.379 -14.477 -5.557 1.00 88.75 435 ASP A N 1
ATOM 3570 C CA . ASP A 1 435 ? -25.099 -14.468 -6.286 1.00 88.75 435 ASP A CA 1
ATOM 3571 C C . ASP A 1 435 ? -24.162 -13.327 -5.832 1.00 88.75 435 ASP A C 1
ATOM 3573 O O . ASP A 1 435 ? -23.332 -12.815 -6.594 1.00 88.75 435 ASP A O 1
ATOM 3577 N N . GLU A 1 436 ? -24.299 -12.862 -4.588 1.00 89.88 436 GLU A N 1
ATOM 3578 C CA . GLU A 1 436 ? -23.461 -11.778 -4.062 1.00 89.88 436 GLU A CA 1
ATOM 3579 C C . GLU A 1 436 ? -22.003 -12.195 -3.856 1.00 89.88 436 GLU A C 1
ATOM 3581 O O . GLU A 1 436 ? -21.099 -11.362 -3.969 1.00 89.88 436 GLU A O 1
ATOM 3586 N N . ASN A 1 437 ? -21.763 -13.489 -3.660 1.00 89.44 437 ASN A N 1
ATOM 3587 C CA . ASN A 1 437 ? -20.437 -14.078 -3.520 1.00 89.44 437 ASN A CA 1
ATOM 3588 C C . ASN A 1 437 ? -19.724 -14.401 -4.851 1.00 89.44 437 ASN A C 1
ATOM 3590 O O . ASN A 1 437 ? -18.572 -14.843 -4.825 1.00 89.44 437 ASN A O 1
ATOM 3594 N N . ILE A 1 438 ? -20.369 -14.192 -6.006 1.00 94.31 438 ILE A N 1
ATOM 3595 C CA . ILE A 1 438 ? -19.751 -14.399 -7.324 1.00 94.31 438 ILE A CA 1
ATOM 3596 C C . ILE A 1 438 ? -18.961 -13.152 -7.732 1.00 94.31 438 ILE A C 1
ATOM 3598 O O . ILE A 1 438 ? -19.520 -12.077 -7.985 1.00 94.31 438 ILE A O 1
ATOM 3602 N N . LEU A 1 439 ? -17.645 -13.316 -7.846 1.00 95.94 439 LEU A N 1
ATOM 3603 C CA . LEU A 1 439 ? -16.716 -12.284 -8.281 1.00 95.94 439 LEU A CA 1
ATOM 3604 C C . LEU A 1 439 ? -16.258 -12.539 -9.719 1.00 95.94 439 LEU A C 1
ATOM 3606 O O . LEU A 1 439 ? -15.671 -13.572 -10.024 1.00 95.94 439 LEU A O 1
ATOM 3610 N N . GLU A 1 440 ? -16.472 -11.560 -10.590 1.00 95.94 440 GLU A N 1
ATOM 3611 C CA . GLU A 1 440 ? -15.856 -11.513 -11.915 1.00 95.94 440 GLU A CA 1
ATOM 3612 C C . GLU A 1 440 ? -14.515 -10.776 -11.824 1.00 95.94 440 GLU A C 1
ATOM 3614 O O . GLU A 1 440 ? -14.457 -9.667 -11.288 1.00 95.94 440 GLU A O 1
ATOM 3619 N N . ILE A 1 441 ? -13.454 -11.369 -12.370 1.00 95.06 441 ILE A N 1
ATOM 3620 C CA . ILE A 1 441 ? -12.101 -10.802 -12.410 1.00 95.06 441 ILE A CA 1
ATOM 3621 C C . ILE A 1 441 ? -11.667 -10.686 -13.868 1.00 95.06 441 ILE A C 1
ATOM 3623 O O . ILE A 1 441 ? -11.567 -11.694 -14.561 1.00 95.06 441 ILE A O 1
ATOM 3627 N N . LYS A 1 442 ? -11.377 -9.466 -14.330 1.00 93.62 442 LYS A N 1
ATOM 3628 C CA . LYS A 1 442 ? -10.879 -9.159 -15.680 1.00 93.62 442 LYS A CA 1
ATOM 3629 C C . LYS A 1 442 ? -9.474 -8.595 -15.602 1.00 93.62 442 LYS A C 1
ATOM 3631 O O . LYS A 1 442 ? -9.302 -7.435 -15.238 1.00 93.62 442 LYS A O 1
ATOM 3636 N N . LEU A 1 443 ? -8.470 -9.387 -15.966 1.00 90.88 443 LEU A N 1
ATOM 3637 C CA . LEU A 1 443 ? -7.091 -8.915 -15.997 1.00 90.88 443 LEU A CA 1
ATOM 3638 C C . LEU A 1 443 ? -6.903 -7.897 -17.133 1.00 90.88 443 LEU A C 1
ATOM 3640 O O . LEU A 1 443 ? -7.085 -8.252 -18.302 1.00 90.88 443 LEU A O 1
ATOM 3644 N N . PRO A 1 444 ? -6.536 -6.643 -16.817 1.00 88.81 444 PRO A N 1
ATOM 3645 C CA . PRO A 1 444 ? -6.318 -5.621 -17.828 1.00 88.81 444 PRO A CA 1
ATOM 3646 C C . PRO A 1 444 ? -5.009 -5.862 -18.591 1.00 88.81 444 PRO A C 1
ATOM 3648 O O . PRO A 1 444 ? -4.065 -6.459 -18.079 1.00 88.81 444 PRO A O 1
ATOM 3651 N N . GLU A 1 445 ? -4.933 -5.345 -19.817 1.00 86.38 445 GLU A N 1
ATOM 3652 C CA . GLU A 1 445 ? -3.658 -5.209 -20.528 1.00 86.38 445 GLU A CA 1
ATOM 3653 C C . GLU A 1 445 ? -2.823 -4.072 -19.922 1.00 86.38 445 GLU A C 1
ATOM 3655 O O . GLU A 1 445 ? -3.367 -3.003 -19.629 1.00 86.38 445 GLU A O 1
ATOM 3660 N N . ASP A 1 446 ? -1.499 -4.235 -19.856 1.00 86.12 446 ASP A N 1
ATOM 3661 C CA . ASP A 1 446 ? -0.563 -3.229 -19.324 1.00 86.12 446 ASP A CA 1
ATOM 3662 C C . ASP A 1 446 ? -0.784 -1.840 -19.935 1.00 86.12 446 ASP A C 1
ATOM 3664 O O . ASP A 1 446 ? -0.852 -0.828 -19.236 1.00 86.12 446 ASP A O 1
ATOM 3668 N N . LYS A 1 447 ? -0.989 -1.776 -21.258 1.00 83.44 447 LYS A N 1
ATOM 3669 C CA . LYS A 1 447 ? -1.262 -0.517 -21.966 1.00 83.44 447 LYS A CA 1
ATOM 3670 C C . LYS A 1 447 ? -2.522 0.178 -21.445 1.00 83.44 447 LYS A C 1
ATOM 3672 O O . LYS A 1 447 ? -2.541 1.405 -21.370 1.00 83.44 447 LYS A O 1
ATOM 3677 N N . SER A 1 448 ? -3.562 -0.579 -21.102 1.00 87.56 448 SER A N 1
ATOM 3678 C CA . SER A 1 448 ? -4.806 -0.026 -20.563 1.00 87.56 448 SER A CA 1
ATOM 3679 C C . SER A 1 448 ? -4.595 0.544 -19.164 1.00 87.56 448 SER A C 1
ATOM 3681 O O . SER A 1 448 ? -5.084 1.637 -18.894 1.00 87.56 448 SER A O 1
ATOM 3683 N N . ILE A 1 449 ? -3.801 -0.125 -18.318 1.00 91.00 449 ILE A N 1
ATOM 3684 C CA . ILE A 1 449 ? -3.434 0.368 -16.979 1.00 91.00 449 ILE A CA 1
ATOM 3685 C C . ILE A 1 449 ? -2.739 1.728 -17.092 1.00 91.00 449 ILE A C 1
ATOM 3687 O O . ILE A 1 449 ? -3.205 2.715 -16.521 1.00 91.00 449 ILE A O 1
ATOM 3691 N N . PHE A 1 450 ? -1.666 1.807 -17.886 1.00 90.06 450 PHE A N 1
ATOM 3692 C CA . PHE A 1 450 ? -0.913 3.052 -18.064 1.00 90.06 450 PHE A CA 1
ATOM 3693 C C . PHE A 1 450 ? -1.747 4.148 -18.719 1.00 90.06 450 PHE A C 1
ATOM 3695 O O . PHE A 1 450 ? -1.663 5.306 -18.319 1.00 90.06 450 PHE A O 1
ATOM 3702 N N . ARG A 1 451 ? -2.602 3.801 -19.687 1.00 86.12 451 ARG A N 1
ATOM 3703 C CA . ARG A 1 451 ? -3.516 4.769 -20.293 1.00 86.12 451 ARG A CA 1
ATOM 3704 C C . ARG A 1 451 ? -4.473 5.361 -19.262 1.00 86.12 451 ARG A C 1
ATOM 3706 O O . ARG A 1 451 ? -4.671 6.570 -19.299 1.00 86.12 451 ARG A O 1
ATOM 3713 N N . SER A 1 452 ? -5.051 4.553 -18.374 1.00 86.56 452 SER A N 1
ATOM 3714 C CA . SER A 1 452 ? -5.941 5.044 -17.315 1.00 86.56 452 SER A CA 1
ATOM 3715 C C . SER A 1 452 ? -5.197 5.935 -16.317 1.00 86.56 452 SER A C 1
ATOM 3717 O O . SER A 1 452 ? -5.685 7.013 -15.992 1.00 86.56 452 SER A O 1
ATOM 3719 N N . LEU A 1 453 ? -3.980 5.555 -15.911 1.00 88.12 453 LEU A N 1
ATOM 3720 C CA . LEU A 1 453 ? -3.131 6.382 -15.041 1.00 88.12 453 LEU A CA 1
ATOM 3721 C C . LEU A 1 453 ? -2.762 7.730 -15.681 1.00 88.12 453 LEU A C 1
ATOM 3723 O O . LEU A 1 453 ? -2.770 8.756 -15.006 1.00 88.12 453 LEU A O 1
ATOM 3727 N N . ILE A 1 454 ? -2.459 7.737 -16.983 1.00 87.06 454 ILE A N 1
ATOM 3728 C CA . ILE A 1 454 ? -2.051 8.943 -17.712 1.00 87.06 454 ILE A CA 1
ATOM 3729 C C . ILE A 1 454 ? -3.254 9.829 -18.054 1.00 87.06 454 ILE A C 1
ATOM 3731 O O . ILE A 1 454 ? -3.218 11.033 -17.844 1.00 87.06 454 ILE A O 1
ATOM 3735 N N . CYS A 1 455 ? -4.340 9.269 -18.586 1.00 80.88 455 CYS A N 1
ATOM 3736 C CA . CYS A 1 455 ? -5.491 10.068 -19.022 1.00 80.88 455 CYS A CA 1
ATOM 3737 C C . CYS A 1 455 ? -6.299 10.647 -17.849 1.00 80.88 455 CYS A C 1
ATOM 3739 O O . CYS A 1 455 ? -7.170 11.477 -18.092 1.00 80.88 455 CYS A O 1
ATOM 3741 N N . GLY A 1 456 ? -5.981 10.259 -16.610 1.00 65.75 456 GLY A N 1
ATOM 3742 C CA . GLY A 1 456 ? -6.459 10.861 -15.369 1.00 65.75 456 GLY A CA 1
ATOM 3743 C C . GLY A 1 456 ? -7.675 10.189 -14.748 1.00 65.75 456 GLY A C 1
ATOM 3744 O O . GLY A 1 456 ? -8.449 9.486 -15.398 1.00 65.75 456 GLY A O 1
ATOM 3745 N N . GLU A 1 457 ? -7.830 10.458 -13.454 1.00 62.09 457 GLU A N 1
ATOM 3746 C CA . GLU A 1 457 ? -8.855 9.909 -12.579 1.00 62.09 457 GLU A CA 1
ATOM 3747 C C . GLU A 1 457 ? -10.076 10.816 -12.445 1.00 62.09 457 GLU A C 1
ATOM 3749 O O . GLU A 1 457 ? -9.947 11.969 -12.044 1.00 62.09 457 GLU A O 1
ATOM 3754 N N . LYS A 1 458 ? -11.285 10.278 -12.612 1.00 54.53 458 LYS A N 1
ATOM 3755 C CA . LYS A 1 458 ? -12.526 11.032 -12.391 1.00 54.53 458 LYS A CA 1
ATOM 3756 C C . LYS A 1 458 ? -12.779 11.291 -10.890 1.00 54.53 458 LYS A C 1
ATOM 3758 O O . LYS A 1 458 ? -13.072 10.373 -10.120 1.00 54.53 458 LYS A O 1
ATOM 3763 N N . PHE A 1 459 ? -12.721 12.550 -10.442 1.00 52.62 459 PHE A N 1
ATOM 3764 C CA . PHE A 1 459 ? -13.069 12.955 -9.064 1.00 52.62 459 PHE A CA 1
ATOM 3765 C C . PHE A 1 459 ? -14.579 13.186 -8.903 1.00 52.62 459 PHE A C 1
ATOM 3767 O O . PHE A 1 459 ? -15.014 14.259 -8.494 1.00 52.62 459 PHE A O 1
ATOM 3774 N N . ASP A 1 460 ? -15.391 12.171 -9.206 1.00 44.34 460 ASP A N 1
ATOM 3775 C CA . ASP A 1 460 ? -16.857 12.302 -9.209 1.00 44.34 460 ASP A CA 1
ATOM 3776 C C . ASP A 1 460 ? -17.469 12.698 -7.852 1.00 44.34 460 ASP A C 1
ATOM 3778 O O . ASP A 1 460 ? -18.557 13.263 -7.820 1.00 44.34 460 ASP A O 1
ATOM 3782 N N . CYS A 1 461 ? -16.784 12.428 -6.736 1.00 40.84 461 CYS A N 1
ATOM 3783 C CA . CYS A 1 461 ? -17.343 12.576 -5.391 1.00 40.84 461 CYS A CA 1
ATOM 3784 C C . CYS A 1 461 ? -17.005 13.879 -4.647 1.00 40.84 461 CYS A C 1
ATOM 3786 O O . CYS A 1 461 ? -17.584 14.097 -3.591 1.00 40.84 461 CYS A O 1
ATOM 3788 N N . ILE A 1 462 ? -16.091 14.725 -5.142 1.00 45.75 462 ILE A N 1
ATOM 3789 C CA . ILE A 1 462 ? -15.590 15.877 -4.355 1.00 45.75 462 ILE A CA 1
ATOM 3790 C C . ILE A 1 462 ? -16.030 17.224 -4.928 1.00 45.75 462 ILE A C 1
ATOM 3792 O O . ILE A 1 462 ? -16.232 18.163 -4.171 1.00 45.75 462 ILE A O 1
ATOM 3796 N N . SER A 1 463 ? -16.196 17.354 -6.247 1.00 42.75 463 SER A N 1
ATOM 3797 C CA . SER A 1 463 ? -16.373 18.680 -6.841 1.00 42.75 463 SER A CA 1
ATOM 3798 C C . SER A 1 463 ? -17.676 18.836 -7.613 1.00 42.75 463 SER A C 1
ATOM 3800 O O . SER A 1 463 ? -17.943 18.130 -8.589 1.00 42.75 463 SER A O 1
ATOM 3802 N N . LYS A 1 464 ? -18.473 19.833 -7.207 1.00 45.47 464 LYS A N 1
ATOM 3803 C CA . LYS A 1 464 ? -19.555 20.396 -8.031 1.00 45.47 464 LYS A CA 1
ATOM 3804 C C . LYS A 1 464 ? -19.023 21.360 -9.103 1.00 45.47 464 LYS A C 1
ATOM 3806 O O . LYS A 1 464 ? -19.770 21.676 -10.023 1.00 45.47 464 LYS A O 1
ATOM 3811 N N . ASN A 1 465 ? -17.762 21.795 -9.010 1.00 47.44 465 ASN A N 1
ATOM 3812 C CA . ASN A 1 465 ? -17.139 22.755 -9.919 1.00 47.44 465 ASN A CA 1
ATOM 3813 C C . ASN A 1 465 ? -16.556 22.054 -11.165 1.00 47.44 465 ASN A C 1
ATOM 3815 O O . ASN A 1 465 ? -15.865 21.038 -11.066 1.00 47.44 465 ASN A O 1
ATOM 3819 N N . GLU A 1 466 ? -16.837 22.586 -12.355 1.00 47.06 466 GLU A N 1
ATOM 3820 C CA . GLU A 1 466 ? -16.404 21.999 -13.628 1.00 47.06 466 GLU A CA 1
ATOM 3821 C C . GLU A 1 466 ? -14.884 22.072 -13.848 1.00 47.06 466 GLU A C 1
ATOM 3823 O O . GLU A 1 466 ? -14.323 21.150 -14.439 1.00 47.06 466 GLU A O 1
ATOM 3828 N N . GLU A 1 467 ? -14.187 23.082 -13.312 1.00 48.75 467 GLU A N 1
ATOM 3829 C CA . GLU A 1 467 ? -12.719 23.190 -13.432 1.00 48.75 467 GLU A CA 1
ATOM 3830 C C . GLU A 1 467 ? -11.978 22.047 -12.717 1.00 48.75 467 GLU A C 1
ATOM 3832 O O . GLU A 1 467 ? -11.000 21.500 -13.232 1.00 48.75 467 GLU A O 1
ATOM 3837 N N . ASP A 1 468 ? -12.471 21.625 -11.552 1.00 48.69 468 ASP A N 1
ATOM 3838 C CA . ASP A 1 468 ? -11.910 20.507 -10.785 1.00 48.69 468 ASP A CA 1
ATOM 3839 C C . ASP A 1 468 ? -12.262 19.146 -11.415 1.00 48.69 468 ASP A C 1
ATOM 3841 O O . ASP A 1 468 ? -11.458 18.211 -11.369 1.00 48.69 468 ASP A O 1
ATOM 3845 N N . LYS A 1 469 ? -13.423 19.035 -12.082 1.00 47.16 469 LYS A N 1
ATOM 3846 C CA . LYS A 1 469 ? -13.751 17.878 -12.937 1.00 47.16 469 LYS A CA 1
ATOM 3847 C C . LYS A 1 469 ? -12.867 17.823 -14.185 1.00 47.16 469 LYS A C 1
ATOM 3849 O O . LYS A 1 469 ? -12.531 16.730 -14.631 1.00 47.16 469 LYS A O 1
ATOM 3854 N N . PHE A 1 470 ? -12.453 18.959 -14.741 1.00 41.53 470 PHE A N 1
ATOM 3855 C CA . PHE A 1 470 ? -11.575 19.012 -15.914 1.00 41.53 470 PHE A CA 1
ATOM 3856 C C . PHE A 1 470 ? -10.137 18.573 -15.587 1.00 41.53 470 PHE A C 1
ATOM 3858 O O . PHE A 1 470 ? -9.545 17.795 -16.333 1.00 41.53 470 PHE A O 1
ATOM 3865 N N . LYS A 1 471 ? -9.609 18.940 -14.410 1.00 50.31 471 LYS A N 1
ATOM 3866 C CA . LYS A 1 471 ? -8.309 18.440 -13.900 1.00 50.31 471 LYS A CA 1
ATOM 3867 C C . LYS A 1 471 ? -8.271 16.924 -13.666 1.00 50.31 471 LYS A C 1
ATOM 3869 O O . LYS A 1 471 ? -7.197 16.348 -13.537 1.00 50.31 471 LYS A O 1
ATOM 3874 N N . SER A 1 472 ? -9.437 16.285 -13.623 1.00 56.75 472 SER A N 1
ATOM 3875 C CA . SER A 1 472 ? -9.607 14.846 -13.424 1.00 56.75 472 SER A CA 1
ATOM 3876 C C . SER A 1 472 ? -9.254 14.025 -14.681 1.00 56.75 472 SER A C 1
ATOM 3878 O O . SER A 1 472 ? -8.964 12.842 -14.582 1.00 56.75 472 SER A O 1
ATOM 3880 N N . ARG A 1 473 ? -9.197 14.644 -15.872 1.00 70.31 473 ARG A N 1
ATOM 3881 C CA . ARG A 1 473 ? -8.715 14.002 -17.107 1.00 70.31 473 ARG A CA 1
ATOM 3882 C C . ARG A 1 473 ? -7.790 14.923 -17.906 1.00 70.31 473 ARG A C 1
ATOM 3884 O O . ARG A 1 473 ? -8.231 15.534 -18.878 1.00 70.31 473 ARG A O 1
ATOM 3891 N N . PRO A 1 474 ? -6.513 15.053 -17.506 1.00 75.56 474 PRO A N 1
ATOM 3892 C CA . PRO A 1 474 ? -5.613 16.060 -18.056 1.00 75.56 474 PRO A CA 1
ATOM 3893 C C . PRO A 1 474 ? -5.210 15.797 -19.511 1.00 75.56 474 PRO A C 1
ATOM 3895 O O . PRO A 1 474 ? -4.781 16.724 -20.200 1.00 75.56 474 PRO A O 1
ATOM 3898 N N . PHE A 1 475 ? -5.349 14.554 -19.983 1.00 83.56 475 PHE A N 1
ATOM 3899 C CA . PHE A 1 475 ? -4.980 14.157 -21.336 1.00 83.56 475 PHE A CA 1
ATOM 3900 C C . PHE A 1 475 ? -6.111 13.379 -22.007 1.00 83.56 475 PHE A C 1
ATOM 3902 O O . PHE A 1 475 ? -6.698 12.461 -21.435 1.00 83.56 475 PHE A O 1
ATOM 3909 N N . TYR A 1 476 ? -6.387 13.730 -23.261 1.00 82.38 476 TYR A N 1
ATOM 3910 C CA . TYR A 1 476 ? -7.333 13.022 -24.119 1.00 82.38 476 TYR A CA 1
ATOM 3911 C C . TYR A 1 476 ? -6.796 11.648 -24.541 1.00 82.38 476 TYR A C 1
ATOM 3913 O O . TYR A 1 476 ? -7.549 10.674 -24.656 1.00 82.38 476 TYR A O 1
ATOM 3921 N N . HIS A 1 477 ? -5.491 11.574 -24.816 1.00 83.38 477 HIS A N 1
ATOM 3922 C CA . HIS A 1 477 ? -4.848 10.377 -25.336 1.00 83.38 477 HIS A CA 1
ATOM 3923 C C . HIS A 1 477 ? -3.361 10.315 -24.973 1.00 83.38 477 HIS A C 1
ATOM 3925 O O . HIS A 1 477 ? -2.712 11.346 -24.796 1.00 83.38 477 HIS A O 1
ATOM 3931 N N . ALA A 1 478 ? -2.836 9.091 -24.924 1.00 87.06 478 ALA A N 1
ATOM 3932 C CA . ALA A 1 478 ? -1.413 8.804 -24.859 1.00 87.06 478 ALA A CA 1
ATOM 3933 C C . ALA A 1 478 ? -1.087 7.614 -25.770 1.00 87.06 478 ALA A C 1
ATOM 3935 O O . ALA A 1 478 ? -1.805 6.605 -25.776 1.00 87.06 478 ALA A O 1
ATOM 3936 N N . GLU A 1 479 ? 0.002 7.723 -26.520 1.00 87.81 479 GLU A N 1
ATOM 3937 C CA . GLU A 1 479 ? 0.529 6.659 -27.378 1.00 87.81 479 GLU A CA 1
ATOM 3938 C C . GLU A 1 479 ? 2.051 6.602 -27.313 1.00 87.81 479 GLU A C 1
ATOM 3940 O O . GLU A 1 479 ? 2.692 7.529 -26.835 1.00 87.81 479 GLU A O 1
ATOM 3945 N N . HIS A 1 480 ? 2.644 5.498 -27.767 1.00 87.44 480 HIS A N 1
ATOM 3946 C CA . HIS A 1 480 ? 4.097 5.386 -27.781 1.00 87.44 480 HIS A CA 1
ATOM 3947 C C . HIS A 1 480 ? 4.713 6.485 -28.644 1.00 87.44 480 HIS A C 1
ATOM 3949 O O . HIS A 1 480 ? 4.365 6.605 -29.825 1.00 87.44 480 HIS A O 1
ATOM 3955 N N . SER A 1 481 ? 5.681 7.201 -28.079 1.00 87.69 481 SER A N 1
ATOM 3956 C CA . SER A 1 481 ? 6.490 8.141 -28.842 1.00 87.69 481 SER A CA 1
ATOM 3957 C C . SER A 1 481 ? 7.344 7.403 -29.865 1.00 87.69 481 SER A C 1
ATOM 3959 O O . SER A 1 481 ? 7.514 6.179 -29.802 1.00 87.69 481 SER A O 1
ATOM 3961 N N . ASP A 1 482 ? 7.927 8.124 -30.819 1.00 84.88 482 ASP A N 1
ATOM 3962 C CA . ASP A 1 482 ? 8.841 7.494 -31.773 1.00 84.88 482 ASP A CA 1
ATOM 3963 C C . ASP A 1 482 ? 10.025 6.831 -31.055 1.00 84.88 482 ASP A C 1
ATOM 3965 O O . ASP A 1 482 ? 10.345 5.681 -31.359 1.00 84.88 482 ASP A O 1
ATOM 3969 N N . LYS A 1 483 ? 10.590 7.473 -30.018 1.00 84.88 483 LYS A N 1
ATOM 3970 C CA . LYS A 1 483 ? 11.594 6.845 -29.139 1.00 84.88 483 LYS A CA 1
ATOM 3971 C C . LYS A 1 483 ? 11.051 5.561 -28.501 1.00 84.88 483 LYS A C 1
ATOM 3973 O O . LYS A 1 483 ? 11.733 4.538 -28.519 1.00 84.88 483 LYS A O 1
ATOM 3978 N N . GLY A 1 484 ? 9.816 5.591 -27.992 1.00 88.69 484 GLY A N 1
ATOM 3979 C CA . GLY A 1 484 ? 9.152 4.437 -27.382 1.00 88.69 484 GLY A CA 1
ATOM 3980 C C . GLY A 1 484 ? 8.964 3.269 -28.356 1.00 88.69 484 GLY A C 1
ATOM 3981 O O . GLY A 1 484 ? 9.232 2.119 -28.006 1.00 88.69 484 GLY A O 1
ATOM 3982 N N . LYS A 1 485 ? 8.589 3.546 -29.613 1.00 90.19 485 LYS A N 1
ATOM 3983 C CA . LYS A 1 485 ? 8.495 2.532 -30.682 1.00 90.19 485 LYS A CA 1
ATOM 3984 C C . LYS A 1 485 ? 9.858 1.898 -30.972 1.00 90.19 485 LYS A C 1
ATOM 3986 O O . LYS A 1 485 ? 9.935 0.677 -31.106 1.00 90.19 485 LYS A O 1
ATOM 3991 N N . TYR A 1 486 ? 10.927 2.699 -31.037 1.00 89.38 486 TYR A N 1
ATOM 3992 C CA . TYR A 1 486 ? 12.291 2.189 -31.220 1.00 89.38 486 TYR A CA 1
ATOM 3993 C C . TYR A 1 486 ? 12.747 1.336 -30.036 1.00 89.38 486 TYR A C 1
ATOM 3995 O O . TYR A 1 486 ? 13.259 0.242 -30.260 1.00 89.38 486 TYR A O 1
ATOM 4003 N N . LEU A 1 487 ? 12.525 1.790 -28.799 1.00 90.81 487 LEU A N 1
ATOM 4004 C CA . LEU A 1 487 ? 12.874 1.036 -27.593 1.00 90.81 487 LEU A CA 1
ATOM 4005 C C . LEU A 1 487 ? 12.151 -0.314 -27.551 1.00 90.81 487 LEU A C 1
ATOM 4007 O O . LEU A 1 487 ? 12.793 -1.344 -27.370 1.00 90.81 487 LEU A O 1
ATOM 4011 N N . LYS A 1 488 ? 10.838 -0.329 -27.803 1.00 90.88 488 LYS A N 1
ATOM 4012 C CA . LYS A 1 488 ? 10.053 -1.568 -27.877 1.00 90.88 488 LYS A CA 1
ATOM 4013 C C . LYS A 1 488 ? 10.588 -2.518 -28.951 1.00 90.88 488 LYS A C 1
ATOM 4015 O O . LYS A 1 488 ? 10.696 -3.717 -28.715 1.00 90.88 488 LYS A O 1
ATOM 4020 N N . GLY A 1 489 ? 10.949 -1.978 -30.113 1.00 91.50 489 GLY A N 1
ATOM 4021 C CA . GLY A 1 489 ? 11.571 -2.746 -31.186 1.00 91.50 489 GLY A CA 1
ATOM 4022 C C . GLY A 1 489 ? 12.926 -3.341 -30.785 1.00 91.50 489 GLY A C 1
ATOM 4023 O O . GLY A 1 489 ? 13.191 -4.498 -31.092 1.00 91.50 489 GLY A O 1
ATOM 4024 N N . VAL A 1 490 ? 13.764 -2.583 -30.073 1.00 91.19 490 VAL A N 1
ATOM 4025 C CA . VAL A 1 490 ? 15.043 -3.080 -29.545 1.00 91.19 490 VAL A CA 1
ATOM 4026 C C . VAL A 1 490 ? 14.822 -4.206 -28.547 1.00 91.19 490 VAL A C 1
ATOM 4028 O O . VAL A 1 490 ? 15.416 -5.260 -28.722 1.00 91.19 490 VAL A O 1
ATOM 4031 N N . ILE A 1 491 ? 13.946 -4.018 -27.555 1.00 91.69 491 ILE A N 1
ATOM 4032 C CA . ILE A 1 491 ? 13.650 -5.043 -26.541 1.00 91.69 491 ILE A CA 1
ATOM 4033 C C . ILE A 1 491 ? 13.125 -6.323 -27.202 1.00 91.69 491 ILE A C 1
ATOM 4035 O O . ILE A 1 491 ? 13.498 -7.407 -26.784 1.00 91.69 491 ILE A O 1
ATOM 4039 N N . SER A 1 492 ? 12.347 -6.222 -28.287 1.00 90.88 492 SER A N 1
ATOM 4040 C CA . SER A 1 492 ? 11.840 -7.402 -29.008 1.00 90.88 492 SER A CA 1
ATOM 4041 C C . SER A 1 492 ? 12.904 -8.240 -29.735 1.00 90.88 492 SER A C 1
ATOM 4043 O O . SER A 1 492 ? 12.574 -9.303 -30.255 1.00 90.88 492 SER A O 1
ATOM 4045 N N . LEU A 1 493 ? 14.156 -7.767 -29.813 1.00 91.50 493 LEU A N 1
ATOM 4046 C CA . LEU A 1 493 ? 15.290 -8.580 -30.276 1.00 91.50 493 LEU A CA 1
ATOM 4047 C C . LEU A 1 493 ? 15.817 -9.519 -29.178 1.00 91.50 493 LEU A C 1
ATOM 4049 O O . LEU A 1 493 ? 16.555 -10.450 -29.483 1.00 91.50 493 LEU A O 1
ATOM 4053 N N . PHE A 1 494 ? 15.451 -9.265 -27.923 1.00 91.00 494 PHE A N 1
ATOM 4054 C CA . PHE A 1 494 ? 15.835 -10.043 -26.753 1.00 91.00 494 PHE A CA 1
ATOM 4055 C C . PHE A 1 494 ? 14.670 -10.917 -26.286 1.00 91.00 494 PHE A C 1
ATOM 4057 O O . PHE A 1 494 ? 13.532 -10.736 -26.717 1.00 91.00 494 PHE A O 1
ATOM 4064 N N . GLU A 1 495 ? 14.956 -11.857 -25.383 1.00 88.56 495 GLU A N 1
ATOM 4065 C CA . GLU A 1 495 ? 13.914 -12.651 -24.725 1.00 88.56 495 GLU A CA 1
ATOM 4066 C C . GLU A 1 495 ? 12.970 -11.751 -23.909 1.00 88.56 495 GLU A C 1
ATOM 4068 O O . GLU A 1 495 ? 11.751 -11.855 -24.030 1.00 88.56 495 GLU A O 1
ATOM 4073 N N . ASP A 1 496 ? 13.533 -10.814 -23.141 1.00 89.44 496 ASP A N 1
ATOM 4074 C CA . ASP A 1 496 ? 12.799 -9.818 -22.363 1.00 89.44 496 ASP A CA 1
ATOM 4075 C C . ASP A 1 496 ? 13.671 -8.591 -22.006 1.00 89.44 496 ASP A C 1
ATOM 4077 O O . ASP A 1 496 ? 14.824 -8.456 -22.429 1.00 89.44 496 ASP A O 1
ATOM 4081 N N . LEU A 1 497 ? 13.104 -7.669 -21.214 1.00 92.00 497 LEU A N 1
ATOM 4082 C CA . LEU A 1 497 ? 13.797 -6.470 -20.729 1.00 92.00 497 LEU A CA 1
ATOM 4083 C C . LEU A 1 497 ? 15.023 -6.807 -19.867 1.00 92.00 497 LEU A C 1
ATOM 4085 O O . LEU A 1 497 ? 16.023 -6.100 -19.956 1.00 92.00 497 LEU A O 1
ATOM 4089 N N . SER A 1 498 ? 14.955 -7.858 -19.045 1.00 91.44 498 SER A N 1
ATOM 4090 C CA . SER A 1 498 ? 16.053 -8.240 -18.149 1.00 91.44 498 SER A CA 1
ATOM 4091 C C . SER A 1 498 ? 17.266 -8.717 -18.946 1.00 91.44 498 SER A C 1
ATOM 4093 O O . SER A 1 498 ? 18.383 -8.265 -18.708 1.00 91.44 498 SER A O 1
ATOM 4095 N N . SER A 1 499 ? 17.030 -9.532 -19.970 1.00 91.50 499 SER A N 1
ATOM 4096 C CA . SER A 1 499 ? 18.066 -10.013 -20.888 1.00 91.50 499 SER A CA 1
ATOM 4097 C C . SER A 1 499 ? 18.734 -8.859 -21.638 1.00 91.50 499 SER A C 1
ATOM 4099 O O . SER A 1 499 ? 19.958 -8.806 -21.757 1.00 91.50 499 SER A O 1
ATOM 4101 N N . ALA A 1 500 ? 17.934 -7.899 -22.113 1.00 93.19 500 ALA A N 1
ATOM 4102 C CA . ALA A 1 500 ? 18.452 -6.703 -22.768 1.00 93.19 500 ALA A CA 1
ATOM 4103 C C . ALA A 1 500 ? 19.279 -5.838 -21.804 1.00 93.19 500 ALA A C 1
ATOM 4105 O O . ALA A 1 500 ? 20.342 -5.343 -22.177 1.00 93.19 500 ALA A O 1
ATOM 4106 N N . TYR A 1 501 ? 18.797 -5.667 -20.571 1.00 93.69 501 TYR A N 1
ATOM 4107 C CA . TYR A 1 501 ? 19.472 -4.911 -19.521 1.00 93.69 501 TYR A CA 1
ATOM 4108 C C . TYR A 1 501 ? 20.861 -5.469 -19.225 1.00 93.69 501 TYR A C 1
ATOM 4110 O O . TYR A 1 501 ? 21.828 -4.728 -19.364 1.00 93.69 501 TYR A O 1
ATOM 4118 N N . PHE A 1 502 ? 20.978 -6.764 -18.918 1.00 90.38 502 PHE A N 1
ATOM 4119 C CA . PHE A 1 502 ? 22.264 -7.369 -18.560 1.00 90.38 502 PHE A CA 1
ATOM 4120 C C . PHE A 1 502 ? 23.298 -7.276 -19.688 1.00 90.38 502 PHE A C 1
ATOM 4122 O O . PHE A 1 502 ? 24.471 -7.016 -19.426 1.00 90.38 502 PHE A O 1
ATOM 4129 N N . LEU A 1 503 ? 22.876 -7.408 -20.953 1.00 91.62 503 LEU A N 1
ATOM 4130 C CA . LEU A 1 503 ? 23.797 -7.237 -22.080 1.00 91.62 503 LEU A CA 1
ATOM 4131 C C . LEU A 1 503 ? 24.278 -5.785 -22.225 1.00 91.62 503 LEU A C 1
ATOM 4133 O O . LEU A 1 503 ? 25.435 -5.548 -22.561 1.00 91.62 503 LEU A O 1
ATOM 4137 N N . PHE A 1 504 ? 23.397 -4.802 -22.016 1.00 91.38 504 PHE A N 1
ATOM 4138 C CA . PHE A 1 504 ? 23.760 -3.385 -22.116 1.00 91.38 504 PHE A CA 1
ATOM 4139 C C . PHE A 1 504 ? 24.453 -2.840 -20.865 1.00 91.38 504 PHE A C 1
ATOM 4141 O O . PHE A 1 504 ? 25.117 -1.805 -20.965 1.00 91.38 504 PHE A O 1
ATOM 4148 N N . GLU A 1 505 ? 24.292 -3.486 -19.712 1.00 90.75 505 GLU A N 1
ATOM 4149 C CA . GLU A 1 505 ? 25.027 -3.208 -18.477 1.00 90.75 505 GLU A CA 1
ATOM 4150 C C . GLU A 1 505 ? 26.502 -3.606 -18.629 1.00 90.75 505 GLU A C 1
ATOM 4152 O O . GLU A 1 505 ? 27.378 -2.843 -18.210 1.00 90.75 505 GLU A O 1
ATOM 4157 N N . ASP A 1 506 ? 26.781 -4.713 -19.327 1.00 90.12 506 ASP A N 1
ATOM 4158 C CA . ASP A 1 506 ? 28.137 -5.148 -19.657 1.00 90.12 506 ASP A CA 1
ATOM 4159 C C . ASP A 1 506 ? 28.893 -4.089 -20.484 1.00 90.12 506 ASP A C 1
ATOM 4161 O O . ASP A 1 506 ? 28.463 -3.647 -21.560 1.00 90.12 506 ASP A O 1
ATOM 4165 N N . ASN A 1 507 ? 30.043 -3.651 -19.964 1.00 88.12 507 ASN A N 1
ATOM 4166 C CA . ASN A 1 507 ? 30.797 -2.554 -20.556 1.00 88.12 507 ASN A CA 1
ATOM 4167 C C . ASN A 1 507 ? 31.412 -2.928 -21.908 1.00 88.12 507 ASN A C 1
ATOM 4169 O O . ASN A 1 507 ? 31.418 -2.097 -22.825 1.00 88.12 507 ASN A O 1
ATOM 4173 N N . PHE A 1 508 ? 31.875 -4.172 -22.057 1.00 91.50 508 PHE A N 1
ATOM 4174 C CA . PHE A 1 508 ? 32.448 -4.670 -23.302 1.00 91.50 508 PHE A CA 1
ATOM 4175 C C . PHE A 1 508 ? 31.414 -4.641 -24.428 1.00 91.50 508 PHE A C 1
ATOM 4177 O O . PHE A 1 508 ? 31.642 -3.999 -25.461 1.00 91.50 508 PHE A O 1
ATOM 4184 N N . TRP A 1 509 ? 30.250 -5.262 -24.227 1.00 92.44 509 TRP A N 1
ATOM 4185 C CA . TRP A 1 509 ? 29.214 -5.333 -25.260 1.00 92.44 509 TRP A CA 1
ATOM 4186 C C . TRP A 1 509 ? 28.641 -3.963 -25.607 1.00 92.44 509 TRP A C 1
ATOM 4188 O O . TRP A 1 509 ? 28.523 -3.624 -26.791 1.00 92.44 509 TRP A O 1
ATOM 4198 N N . ARG A 1 510 ? 28.369 -3.123 -24.602 1.00 90.06 510 ARG A N 1
ATOM 4199 C CA . ARG A 1 510 ? 27.920 -1.742 -24.822 1.00 90.06 510 ARG A CA 1
ATOM 4200 C C . ARG A 1 510 ? 28.912 -0.959 -25.683 1.00 90.06 510 ARG A C 1
ATOM 4202 O O . ARG A 1 510 ? 28.508 -0.371 -26.690 1.00 90.06 510 ARG A O 1
ATOM 4209 N N . ARG A 1 511 ? 30.207 -0.993 -25.347 1.00 87.62 511 ARG A N 1
ATOM 4210 C CA . ARG A 1 511 ? 31.272 -0.308 -26.102 1.00 87.62 511 ARG A CA 1
ATOM 4211 C C . ARG A 1 511 ? 31.394 -0.842 -27.528 1.00 87.62 511 ARG A C 1
ATOM 4213 O O . ARG A 1 511 ? 31.489 -0.053 -28.470 1.00 87.62 511 ARG A O 1
ATOM 4220 N N . ILE A 1 512 ? 31.345 -2.161 -27.709 1.00 91.31 512 ILE A N 1
ATOM 4221 C CA . ILE A 1 512 ? 31.350 -2.799 -29.031 1.00 91.31 512 ILE A CA 1
ATOM 4222 C C . ILE A 1 512 ? 30.180 -2.295 -29.883 1.00 91.31 512 ILE A C 1
ATOM 4224 O O . ILE A 1 512 ? 30.379 -1.886 -31.031 1.00 91.31 512 ILE A O 1
ATOM 4228 N N . PHE A 1 513 ? 28.963 -2.257 -29.338 1.00 92.00 513 PHE A N 1
ATOM 4229 C CA . PHE A 1 513 ? 27.792 -1.801 -30.087 1.00 92.00 513 PHE A CA 1
ATOM 4230 C C . PHE A 1 513 ? 27.833 -0.304 -30.402 1.00 92.00 513 PHE A C 1
ATOM 4232 O O . PHE A 1 513 ? 27.418 0.099 -31.495 1.00 92.00 513 PHE A O 1
ATOM 4239 N N . GLU A 1 514 ? 28.367 0.525 -29.505 1.00 86.56 514 GLU A N 1
ATOM 4240 C CA . GLU A 1 514 ? 28.627 1.944 -29.772 1.00 86.56 514 GLU A CA 1
ATOM 4241 C C . GLU A 1 514 ? 29.627 2.124 -30.918 1.00 86.56 514 GLU A C 1
ATOM 4243 O O . GLU A 1 514 ? 29.334 2.845 -31.883 1.00 86.56 514 GLU A O 1
ATOM 4248 N N . MET A 1 515 ? 30.748 1.394 -30.878 1.00 84.88 515 MET A N 1
ATOM 4249 C CA . MET A 1 515 ? 31.763 1.397 -31.932 1.00 84.88 515 MET A CA 1
ATOM 4250 C C . MET A 1 515 ? 31.156 0.995 -33.276 1.00 84.88 515 MET A C 1
ATOM 4252 O O . MET A 1 515 ? 31.291 1.742 -34.244 1.00 84.88 515 MET A O 1
ATOM 4256 N N . MET A 1 516 ? 30.403 -0.108 -33.338 1.00 88.31 516 MET A N 1
ATOM 4257 C CA . MET A 1 516 ? 29.711 -0.569 -34.554 1.00 88.31 516 MET A CA 1
ATOM 4258 C C . MET A 1 516 ? 28.601 0.388 -35.033 1.00 88.31 516 MET A C 1
ATOM 4260 O O . MET A 1 516 ? 28.195 0.349 -36.203 1.00 88.31 516 MET A O 1
ATOM 4264 N N . SER A 1 517 ? 28.135 1.280 -34.157 1.00 84.00 517 SER A N 1
ATOM 4265 C CA . SER A 1 517 ? 27.138 2.318 -34.447 1.00 84.00 517 SER A CA 1
ATOM 4266 C C . SER A 1 517 ? 27.743 3.676 -34.821 1.00 84.00 517 SER A C 1
ATOM 4268 O O . SER A 1 517 ? 27.006 4.657 -34.926 1.00 84.00 517 SER A O 1
ATOM 4270 N N . ASN A 1 518 ? 29.058 3.752 -35.068 1.00 76.69 518 ASN A N 1
ATOM 4271 C CA . ASN A 1 518 ? 29.796 4.995 -35.341 1.00 76.69 518 ASN A CA 1
ATOM 4272 C C . ASN A 1 518 ? 29.738 6.022 -34.185 1.00 76.69 518 ASN A C 1
ATOM 4274 O O . ASN A 1 518 ? 29.885 7.225 -34.416 1.00 76.69 518 ASN A O 1
ATOM 4278 N N . LYS A 1 519 ? 29.531 5.570 -32.942 1.00 69.44 519 LYS A N 1
ATOM 4279 C CA . LYS A 1 519 ? 29.735 6.375 -31.732 1.00 69.44 519 LYS A CA 1
ATOM 4280 C C . LYS A 1 519 ? 31.087 5.983 -31.140 1.00 69.44 519 LYS A C 1
ATOM 4282 O O . LYS A 1 519 ? 31.227 4.912 -30.569 1.00 69.44 519 LYS A O 1
ATOM 4287 N N . ASN A 1 520 ? 32.108 6.817 -31.324 1.00 62.16 520 ASN A N 1
ATOM 4288 C CA . ASN A 1 520 ? 33.432 6.572 -30.754 1.00 62.16 520 ASN A CA 1
ATOM 4289 C C . ASN A 1 520 ? 33.883 7.823 -30.001 1.00 62.16 520 ASN A C 1
ATOM 4291 O O . ASN A 1 520 ? 34.568 8.674 -30.564 1.00 62.16 520 ASN A O 1
ATOM 4295 N N . PHE A 1 521 ? 33.501 7.924 -28.726 1.00 52.09 521 PHE A N 1
ATOM 4296 C CA . PHE A 1 521 ? 33.694 9.119 -27.897 1.00 52.09 521 PHE A CA 1
ATOM 4297 C C . PHE A 1 521 ? 35.152 9.624 -27.855 1.00 52.09 521 PHE A C 1
ATOM 4299 O O . PHE A 1 521 ? 35.389 10.831 -27.890 1.00 52.09 521 PHE A O 1
ATOM 4306 N N . LEU A 1 522 ? 36.140 8.721 -27.869 1.00 47.12 522 LEU A N 1
ATOM 4307 C CA . LEU A 1 522 ? 37.568 9.072 -27.822 1.00 47.12 522 LEU A CA 1
ATOM 4308 C C . LEU A 1 522 ? 38.083 9.686 -29.131 1.00 47.12 522 LEU A C 1
ATOM 4310 O O . LEU A 1 522 ? 38.882 10.628 -29.119 1.00 47.12 522 LEU A O 1
ATOM 4314 N N . ASN A 1 523 ? 37.628 9.170 -30.274 1.00 54.75 523 ASN A N 1
ATOM 4315 C CA . ASN A 1 523 ? 37.894 9.802 -31.566 1.00 54.75 523 ASN A CA 1
ATOM 4316 C C . ASN A 1 523 ? 37.031 11.044 -31.765 1.00 54.75 523 ASN A C 1
ATOM 4318 O O . ASN A 1 523 ? 37.435 11.955 -32.490 1.00 54.75 523 ASN A O 1
ATOM 4322 N N . ASP A 1 524 ? 35.881 11.100 -31.102 1.00 59.75 524 ASP A N 1
ATOM 4323 C CA . ASP A 1 524 ? 34.924 12.172 -31.250 1.00 59.75 524 ASP A CA 1
ATOM 4324 C C . ASP A 1 524 ? 35.424 13.472 -30.628 1.00 59.75 524 ASP A C 1
ATOM 4326 O O . ASP A 1 524 ? 35.450 14.480 -31.322 1.00 59.75 524 ASP A O 1
ATOM 4330 N N . GLU A 1 525 ? 35.950 13.456 -29.401 1.00 58.59 525 GLU A N 1
ATOM 4331 C CA . GLU A 1 525 ? 36.550 14.659 -28.804 1.00 58.59 525 GLU A CA 1
ATOM 4332 C C . GLU A 1 525 ? 37.764 15.163 -29.591 1.00 58.59 525 GLU A C 1
ATOM 4334 O O . GLU A 1 525 ? 37.963 16.370 -29.750 1.00 58.59 525 GLU A O 1
ATOM 4339 N N . LYS A 1 526 ? 38.597 14.247 -30.102 1.00 64.50 526 LYS A N 1
ATOM 4340 C CA . LYS A 1 526 ? 39.736 14.613 -30.957 1.00 64.50 526 LYS A CA 1
ATOM 4341 C C . LYS A 1 526 ? 39.255 15.244 -32.258 1.00 64.50 526 LYS A C 1
ATOM 4343 O O . LYS A 1 526 ? 39.778 16.278 -32.665 1.00 64.50 526 LYS A O 1
ATOM 4348 N N . THR A 1 527 ? 38.257 14.647 -32.898 1.00 65.44 527 THR A N 1
ATOM 4349 C CA . THR A 1 527 ? 37.699 15.133 -34.164 1.00 65.44 527 THR A CA 1
ATOM 4350 C C . THR A 1 527 ? 36.938 16.440 -33.969 1.00 65.44 527 THR A C 1
ATOM 4352 O O . THR A 1 527 ? 37.086 17.345 -34.783 1.00 65.44 527 THR A O 1
ATOM 4355 N N . GLU A 1 528 ? 36.201 16.596 -32.872 1.00 69.44 528 GLU A N 1
ATOM 4356 C CA . GLU A 1 528 ? 35.518 17.831 -32.492 1.00 69.44 528 GLU A CA 1
ATOM 4357 C C . GLU A 1 528 ? 36.523 18.946 -32.211 1.00 69.44 528 GLU A C 1
ATOM 4359 O O . GLU A 1 528 ? 36.356 20.039 -32.737 1.00 69.44 528 GLU A O 1
ATOM 4364 N N . LYS A 1 529 ? 37.622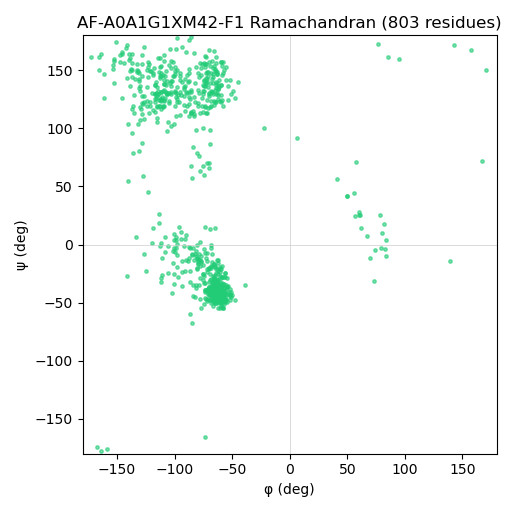 18.669 -31.493 1.00 77.06 529 LYS A N 1
ATOM 4365 C CA . LYS A 1 529 ? 38.734 19.623 -31.323 1.00 77.06 529 LYS A CA 1
ATOM 4366 C C . LYS A 1 529 ? 39.364 20.008 -32.661 1.00 77.06 529 LYS A C 1
ATOM 4368 O O . LYS A 1 529 ? 39.677 21.176 -32.872 1.00 77.06 529 LYS A O 1
ATOM 4373 N N . ILE A 1 530 ? 39.527 19.061 -33.586 1.00 79.00 530 ILE A N 1
ATOM 4374 C CA . ILE A 1 530 ? 40.032 19.344 -34.938 1.00 79.00 530 ILE A CA 1
ATOM 4375 C C . ILE A 1 530 ? 39.047 20.227 -35.717 1.00 79.00 530 ILE A C 1
ATOM 4377 O O . ILE A 1 530 ? 39.473 21.191 -36.351 1.00 79.00 530 ILE A O 1
ATOM 4381 N N . ILE A 1 531 ? 37.747 19.921 -35.679 1.00 79.81 531 ILE A N 1
ATOM 4382 C CA . ILE A 1 531 ? 36.694 20.723 -36.319 1.00 79.81 531 ILE A CA 1
ATOM 4383 C C . ILE A 1 531 ? 36.670 22.122 -35.703 1.00 79.81 531 ILE A C 1
ATOM 4385 O O . ILE A 1 531 ? 36.684 23.101 -36.442 1.00 79.81 531 ILE A O 1
ATOM 4389 N N . PHE A 1 532 ? 36.720 22.216 -34.376 1.00 81.56 532 PHE A N 1
ATOM 4390 C CA . PHE A 1 532 ? 36.766 23.463 -33.624 1.00 81.56 532 PHE A CA 1
ATOM 4391 C C . PHE A 1 532 ? 37.954 24.322 -34.035 1.00 81.56 532 PHE A C 1
ATOM 4393 O O . PHE A 1 532 ? 37.764 25.478 -34.403 1.00 81.56 532 PHE A O 1
ATOM 4400 N N . ASN A 1 533 ? 39.161 23.755 -34.059 1.00 80.50 533 ASN A N 1
ATOM 4401 C CA . ASN A 1 533 ? 40.360 24.478 -34.474 1.00 80.50 533 ASN A CA 1
ATOM 4402 C C . ASN A 1 533 ? 40.245 24.956 -35.930 1.00 80.50 533 ASN A C 1
ATOM 4404 O O . ASN A 1 533 ? 40.509 26.121 -36.213 1.00 80.50 533 ASN A O 1
ATOM 4408 N N . LYS A 1 534 ? 39.745 24.111 -36.842 1.00 79.56 534 LYS A N 1
ATOM 4409 C CA . LYS A 1 534 ? 39.526 24.485 -38.251 1.00 79.56 534 LYS A CA 1
ATOM 4410 C C . LYS A 1 534 ? 38.454 25.562 -38.435 1.00 79.56 534 LYS A C 1
ATOM 4412 O O . LYS A 1 534 ? 38.594 26.410 -39.313 1.00 79.56 534 LYS A O 1
ATOM 4417 N N . LEU A 1 535 ? 37.372 25.525 -37.656 1.00 78.31 535 LEU A N 1
ATOM 4418 C CA . LEU A 1 535 ? 36.321 26.546 -37.682 1.00 78.31 535 LEU A CA 1
ATOM 4419 C C . LEU A 1 535 ? 36.840 27.867 -37.105 1.00 78.31 535 LEU A C 1
ATOM 4421 O O . LEU A 1 535 ? 36.612 28.915 -37.705 1.00 78.31 535 LEU A O 1
ATOM 4425 N N . LYS A 1 536 ? 37.603 27.807 -36.008 1.00 78.19 536 LYS A N 1
ATOM 4426 C CA . LYS A 1 536 ? 38.266 28.958 -35.381 1.00 78.19 536 LYS A CA 1
ATOM 4427 C C . LYS A 1 536 ? 39.259 29.638 -36.327 1.00 78.19 536 LYS A C 1
ATOM 4429 O O . LYS A 1 536 ? 39.319 30.860 -36.357 1.00 78.19 536 LYS A O 1
ATOM 4434 N N . GLU A 1 537 ? 39.982 28.865 -37.137 1.00 74.38 537 GLU A N 1
ATOM 4435 C CA . GLU A 1 537 ? 40.908 29.379 -38.156 1.00 74.38 537 GLU A CA 1
ATOM 4436 C C . GLU A 1 537 ? 40.222 29.936 -39.413 1.00 74.38 537 GLU A C 1
ATOM 4438 O O . GLU A 1 537 ? 40.816 30.747 -40.113 1.00 74.38 537 GLU A O 1
ATOM 4443 N N . LYS A 1 538 ? 39.006 29.498 -39.761 1.00 70.06 538 LYS A N 1
ATOM 4444 C CA . LYS A 1 538 ? 38.343 29.911 -41.016 1.00 70.06 538 LYS A CA 1
ATOM 4445 C C . LYS A 1 538 ? 37.299 31.007 -40.846 1.00 70.06 538 LYS A C 1
ATOM 4447 O O . LYS A 1 538 ? 37.038 31.742 -41.796 1.00 70.06 538 LYS A O 1
ATOM 4452 N N . ILE A 1 539 ? 36.705 31.137 -39.664 1.00 69.12 539 ILE A N 1
ATOM 4453 C CA . ILE A 1 539 ? 35.738 32.195 -39.352 1.00 69.12 539 ILE A CA 1
ATOM 4454 C C . ILE A 1 539 ? 36.531 33.436 -38.906 1.00 69.12 539 ILE A C 1
ATOM 4456 O O . ILE A 1 539 ? 36.535 33.800 -37.736 1.00 69.12 539 ILE A O 1
ATOM 4460 N N . ILE A 1 540 ? 37.276 34.048 -39.836 1.00 60.31 540 ILE A N 1
ATOM 4461 C CA . ILE A 1 540 ? 38.170 35.189 -39.543 1.00 60.31 540 ILE A CA 1
ATOM 4462 C C . ILE A 1 540 ? 37.536 36.553 -39.863 1.00 60.31 540 ILE A C 1
ATOM 4464 O O . ILE A 1 540 ? 37.948 37.557 -39.289 1.00 60.31 540 ILE A O 1
ATOM 4468 N N . SER A 1 541 ? 36.488 36.648 -40.681 1.00 55.81 541 SER A N 1
ATOM 4469 C CA . SER A 1 541 ? 35.805 37.934 -40.876 1.00 55.81 541 SER A CA 1
ATOM 4470 C C . SER A 1 541 ? 34.405 37.773 -41.464 1.00 55.81 541 SER A C 1
ATOM 4472 O O . SER A 1 541 ? 34.224 37.161 -42.512 1.00 55.81 541 SER A O 1
ATOM 4474 N N . GLY A 1 542 ? 33.400 38.343 -40.788 1.00 53.69 542 GLY A N 1
ATOM 4475 C CA . GLY A 1 542 ? 32.099 38.626 -41.407 1.00 53.69 542 GLY A CA 1
ATOM 4476 C C . GLY A 1 542 ? 30.842 38.359 -40.578 1.00 53.69 542 GLY A C 1
ATOM 4477 O O . GLY A 1 542 ? 29.788 38.854 -40.958 1.00 53.69 542 GLY A O 1
ATOM 4478 N N . MET A 1 543 ? 30.901 37.637 -39.454 1.00 53.75 543 MET A N 1
ATOM 4479 C CA . MET A 1 543 ? 29.727 37.450 -38.585 1.00 53.75 543 MET A CA 1
ATOM 4480 C C . MET A 1 543 ? 30.084 37.638 -37.114 1.00 53.75 543 MET A C 1
ATOM 4482 O O . MET A 1 543 ? 31.029 37.033 -36.612 1.00 53.75 543 MET A O 1
ATOM 4486 N N . ASP A 1 544 ? 29.311 38.491 -36.441 1.00 57.50 544 ASP A N 1
ATOM 4487 C CA . ASP A 1 544 ? 29.468 38.894 -35.043 1.00 57.50 544 ASP A CA 1
ATOM 4488 C C . ASP A 1 544 ? 29.082 37.740 -34.090 1.00 57.50 544 ASP A C 1
ATOM 4490 O O . ASP A 1 544 ? 28.051 37.764 -33.422 1.00 57.50 544 ASP A O 1
ATOM 4494 N N . PHE A 1 545 ? 29.900 36.682 -34.033 1.00 58.12 545 PHE A N 1
ATOM 4495 C CA . PHE A 1 545 ? 29.810 35.634 -33.009 1.00 58.12 545 PHE A CA 1
ATOM 4496 C C . PHE A 1 545 ? 30.376 36.165 -31.680 1.00 58.12 545 PHE A C 1
ATOM 4498 O O . PHE A 1 545 ? 31.418 35.714 -31.201 1.00 58.12 545 PHE A O 1
ATOM 4505 N N . LYS A 1 546 ? 29.690 37.137 -31.068 1.00 47.62 546 LYS A N 1
ATOM 4506 C CA . LYS A 1 546 ? 29.991 37.688 -29.731 1.00 47.62 546 LYS A CA 1
ATOM 4507 C C . LYS A 1 546 ? 29.678 36.675 -28.619 1.00 47.62 546 LYS A C 1
ATOM 4509 O O . LYS A 1 546 ? 28.690 36.787 -27.906 1.00 47.62 546 LYS A O 1
ATOM 4514 N N . ASN A 1 547 ? 30.503 35.629 -28.575 1.00 54.78 547 ASN A N 1
ATOM 4515 C CA . ASN A 1 547 ? 30.879 34.732 -27.471 1.00 54.78 547 ASN A CA 1
ATOM 4516 C C . ASN A 1 547 ? 31.606 33.539 -28.116 1.00 54.78 547 ASN A C 1
ATOM 4518 O O . ASN A 1 547 ? 31.050 32.451 -28.290 1.00 54.78 547 ASN A O 1
ATOM 4522 N N . SER A 1 548 ? 32.827 33.808 -28.586 1.00 64.38 548 SER A N 1
ATOM 4523 C CA . SER A 1 548 ? 33.501 33.056 -29.649 1.00 64.38 548 SER A CA 1
ATOM 4524 C C . SER A 1 548 ? 33.675 31.568 -29.345 1.00 64.38 548 SER A C 1
ATOM 4526 O O . SER A 1 548 ? 33.302 30.745 -30.171 1.00 64.38 548 SER A O 1
ATOM 4528 N N . ASP A 1 549 ? 34.153 31.187 -28.161 1.00 67.94 549 ASP A N 1
ATOM 4529 C CA . ASP A 1 549 ? 34.502 29.783 -27.905 1.00 67.94 549 ASP A CA 1
ATOM 4530 C C . ASP A 1 549 ? 33.287 28.884 -27.603 1.00 67.94 549 ASP A C 1
ATOM 4532 O O . ASP A 1 549 ? 33.265 27.735 -28.039 1.00 67.94 549 ASP A O 1
ATOM 4536 N N . ASN A 1 550 ? 32.242 29.374 -26.926 1.00 64.62 550 ASN A N 1
ATOM 4537 C CA . ASN A 1 550 ? 31.049 28.555 -26.650 1.00 64.62 550 ASN A CA 1
ATOM 4538 C C . ASN A 1 550 ? 30.190 28.348 -27.905 1.00 64.62 550 ASN A C 1
ATOM 4540 O O . ASN A 1 550 ? 29.723 27.236 -28.153 1.00 64.62 550 ASN A O 1
ATOM 4544 N N . ASN A 1 551 ? 30.047 29.380 -28.742 1.00 68.00 551 ASN A N 1
ATOM 4545 C CA . ASN A 1 551 ? 29.322 29.268 -30.008 1.00 68.00 551 ASN A CA 1
ATOM 4546 C C . ASN A 1 551 ? 30.088 28.412 -31.029 1.00 68.00 551 ASN A C 1
ATOM 4548 O O . ASN A 1 551 ? 29.478 27.616 -31.743 1.00 68.00 551 ASN A O 1
ATOM 4552 N N . LEU A 1 552 ? 31.424 28.515 -31.067 1.00 74.25 552 LEU A N 1
ATOM 4553 C CA . LEU A 1 552 ? 32.263 27.642 -31.893 1.00 74.25 552 LEU A CA 1
ATOM 4554 C C . LEU A 1 552 ? 32.219 26.189 -31.413 1.00 74.25 552 LEU A C 1
ATOM 4556 O O . LEU A 1 552 ? 32.175 25.293 -32.253 1.00 74.25 552 LEU A O 1
ATOM 4560 N N . LYS A 1 553 ? 32.188 25.933 -30.098 1.00 75.62 553 LYS A N 1
ATOM 4561 C CA . LYS A 1 553 ? 31.989 24.579 -29.552 1.00 75.62 553 LYS A CA 1
ATOM 4562 C C . LYS A 1 553 ? 30.643 24.010 -29.983 1.00 75.62 553 LYS A C 1
ATOM 4564 O O . LYS A 1 553 ? 30.606 22.921 -30.544 1.00 75.62 553 LYS A O 1
ATOM 4569 N N . TRP A 1 554 ? 29.562 24.778 -29.826 1.00 75.38 554 TRP A N 1
ATOM 4570 C CA . TRP A 1 554 ? 28.239 24.371 -30.304 1.00 75.38 554 TRP A CA 1
ATOM 4571 C C . TRP A 1 554 ? 28.241 24.051 -31.807 1.00 75.38 554 TRP A C 1
ATOM 4573 O O . TRP A 1 554 ? 27.764 22.990 -32.208 1.00 75.38 554 TRP A O 1
ATOM 4583 N N . LEU A 1 555 ? 28.824 24.922 -32.638 1.00 76.25 555 LEU A N 1
ATOM 4584 C CA . LEU A 1 555 ? 28.881 24.724 -34.089 1.00 76.25 555 LEU A CA 1
ATOM 4585 C C . LEU A 1 555 ? 29.741 23.511 -34.468 1.00 76.25 555 LEU A C 1
ATOM 4587 O O . LEU A 1 555 ? 29.387 22.774 -35.385 1.00 76.25 555 LEU A O 1
ATOM 4591 N N . SER A 1 556 ? 30.843 23.280 -33.754 1.00 80.38 556 SER A N 1
ATOM 4592 C CA . SER A 1 556 ? 31.715 22.117 -33.960 1.00 80.38 556 SER A CA 1
ATOM 4593 C C . SER A 1 556 ? 30.971 20.821 -33.669 1.00 80.38 556 SER A C 1
ATOM 4595 O O . SER A 1 556 ? 30.942 19.934 -34.525 1.00 80.38 556 SER A O 1
ATOM 4597 N N . GLY A 1 557 ? 30.285 20.753 -32.524 1.00 74.12 557 GLY A N 1
ATOM 4598 C CA . GLY A 1 557 ? 29.413 19.636 -32.175 1.00 74.12 557 GLY A CA 1
ATOM 4599 C C . GLY A 1 557 ? 28.270 19.453 -33.179 1.00 74.12 557 GLY A C 1
ATOM 4600 O O . GLY A 1 557 ? 27.959 18.329 -33.574 1.00 74.12 557 GLY A O 1
ATOM 4601 N N . TYR A 1 558 ? 27.681 20.545 -33.679 1.00 70.31 558 TYR A N 1
ATOM 4602 C CA . TYR A 1 558 ? 26.620 20.500 -34.690 1.00 70.31 558 TYR A CA 1
ATOM 4603 C C . TYR A 1 558 ? 27.108 19.946 -36.040 1.00 70.31 558 TYR A C 1
ATOM 4605 O O . TYR A 1 558 ? 26.503 19.017 -36.580 1.00 70.31 558 TYR A O 1
ATOM 4613 N N . VAL A 1 559 ? 28.228 20.455 -36.566 1.00 78.56 559 VAL A N 1
ATOM 4614 C CA . VAL A 1 559 ? 28.855 19.987 -37.819 1.00 78.56 559 VAL A CA 1
ATOM 4615 C C . VAL A 1 559 ? 29.272 18.527 -37.706 1.00 78.56 559 VAL A C 1
ATOM 4617 O O . VAL A 1 559 ? 29.062 17.739 -38.628 1.00 78.56 559 VAL A O 1
ATOM 4620 N N . MET A 1 560 ? 29.832 18.143 -36.564 1.00 74.75 560 MET A N 1
ATOM 4621 C CA . MET A 1 560 ? 30.206 16.766 -36.297 1.00 74.75 560 MET A CA 1
ATOM 4622 C C . MET A 1 560 ? 28.992 15.832 -36.291 1.00 74.75 560 MET A C 1
ATOM 4624 O O . MET A 1 560 ? 29.023 14.776 -36.924 1.00 74.75 560 MET A O 1
ATOM 4628 N N . ASN A 1 561 ? 27.907 16.234 -35.628 1.00 66.25 561 ASN A N 1
ATOM 4629 C CA . ASN A 1 561 ? 26.659 15.476 -35.610 1.00 66.25 561 ASN A CA 1
ATOM 4630 C C . ASN A 1 561 ? 26.051 15.333 -37.011 1.00 66.25 561 ASN A C 1
ATOM 4632 O O . ASN A 1 561 ? 25.571 14.253 -37.353 1.00 66.25 561 ASN A O 1
ATOM 4636 N N . LEU A 1 562 ? 26.104 16.379 -37.843 1.00 67.56 562 LEU A N 1
ATOM 4637 C CA . LEU A 1 562 ? 25.692 16.299 -39.249 1.00 67.56 562 LEU A CA 1
ATOM 4638 C C . LEU A 1 562 ? 26.583 15.344 -40.052 1.00 67.56 562 LEU A C 1
ATOM 4640 O O . LEU A 1 562 ? 26.071 14.484 -40.760 1.00 67.56 562 LEU A O 1
ATOM 4644 N N . SER A 1 563 ? 27.905 15.428 -39.890 1.00 71.38 563 SER A N 1
ATOM 4645 C CA . SER A 1 563 ? 28.857 14.533 -40.560 1.00 71.38 563 SER A CA 1
ATOM 4646 C C . SER A 1 563 ? 28.593 13.062 -40.222 1.00 71.38 563 SER A C 1
ATOM 4648 O O . SER A 1 563 ? 28.532 12.221 -41.114 1.00 71.38 563 SER A O 1
ATOM 4650 N N . LYS A 1 564 ? 28.331 12.745 -38.947 1.00 64.75 564 LYS A N 1
ATOM 4651 C CA . LYS A 1 564 ? 27.977 11.381 -38.516 1.00 64.75 564 LYS A CA 1
ATOM 4652 C C . LYS A 1 564 ? 26.625 10.907 -39.045 1.00 64.75 564 LYS A C 1
ATOM 4654 O O . LYS A 1 564 ? 26.463 9.713 -39.283 1.00 64.75 564 LYS A O 1
ATOM 4659 N N . LYS A 1 565 ? 25.656 11.815 -39.213 1.00 60.06 565 LYS A N 1
ATOM 4660 C CA . LYS A 1 565 ? 24.362 11.506 -39.843 1.00 60.06 565 LYS A CA 1
ATOM 4661 C C . LYS A 1 565 ? 24.527 11.148 -41.323 1.00 60.06 565 LYS A C 1
ATOM 4663 O O . LYS A 1 565 ? 23.853 10.239 -41.796 1.00 60.06 565 LYS A O 1
ATOM 4668 N N . GLU A 1 566 ? 25.451 11.807 -42.021 1.00 59.44 566 GLU A N 1
ATOM 4669 C CA . GLU A 1 566 ? 25.721 11.581 -43.449 1.00 59.44 566 GLU A CA 1
ATOM 4670 C C . GLU A 1 566 ? 26.734 10.450 -43.724 1.00 59.44 566 GLU A C 1
ATOM 4672 O O . GLU A 1 566 ? 26.723 9.847 -44.802 1.00 59.44 566 GLU A O 1
ATOM 4677 N N . ALA A 1 567 ? 27.595 10.108 -42.759 1.00 59.06 567 ALA A N 1
ATOM 4678 C CA . ALA A 1 567 ? 28.573 9.026 -42.861 1.00 59.06 567 ALA A CA 1
ATOM 4679 C C . ALA A 1 567 ? 27.891 7.641 -42.864 1.00 59.06 567 ALA A C 1
ATOM 4681 O O . ALA A 1 567 ? 27.743 6.971 -41.844 1.00 59.06 567 ALA A O 1
ATOM 4682 N N . LYS A 1 568 ? 27.487 7.180 -44.051 1.00 54.28 568 LYS A N 1
ATOM 4683 C CA . LYS A 1 568 ? 26.807 5.892 -44.294 1.00 54.28 568 LYS A CA 1
ATOM 4684 C C . LYS A 1 568 ? 27.698 4.642 -44.193 1.00 54.28 568 LYS A C 1
ATOM 4686 O O . LYS A 1 568 ? 27.291 3.586 -44.674 1.00 54.28 568 LYS A O 1
ATOM 4691 N N . SER A 1 569 ? 28.905 4.697 -43.626 1.00 63.03 569 SER A N 1
ATOM 4692 C CA . SER A 1 569 ? 29.739 3.490 -43.560 1.00 63.03 569 SER A CA 1
ATOM 4693 C C . SER A 1 569 ? 29.190 2.515 -42.518 1.00 63.03 569 SER A C 1
ATOM 4695 O O . SER A 1 569 ? 29.179 2.786 -41.315 1.00 63.03 569 SER A O 1
ATOM 4697 N N . GLU A 1 570 ? 28.706 1.369 -42.988 1.00 71.31 570 GLU A N 1
ATOM 4698 C CA . GLU A 1 570 ? 28.485 0.201 -42.143 1.00 71.31 570 GLU A CA 1
ATOM 4699 C C . GLU A 1 570 ? 29.827 -0.318 -41.618 1.00 71.31 570 GLU A C 1
ATOM 4701 O O . GLU A 1 570 ? 30.789 -0.454 -42.380 1.00 71.31 570 GLU A O 1
ATOM 4706 N N . ILE A 1 571 ? 29.883 -0.593 -40.315 1.00 85.25 571 ILE A N 1
ATOM 4707 C CA . ILE A 1 571 ? 31.025 -1.235 -39.672 1.00 85.25 571 ILE A CA 1
ATOM 4708 C C . ILE A 1 571 ? 30.775 -2.742 -39.672 1.00 85.25 571 ILE A C 1
ATOM 4710 O O . ILE A 1 571 ? 29.676 -3.210 -39.357 1.00 85.25 571 ILE A O 1
ATOM 4714 N N . HIS A 1 572 ? 31.807 -3.486 -40.061 1.00 90.56 572 HIS A N 1
ATOM 4715 C CA . HIS A 1 572 ? 31.798 -4.942 -40.133 1.00 90.56 572 HIS A CA 1
ATOM 4716 C C . HIS A 1 572 ? 33.038 -5.452 -39.402 1.00 90.56 572 HIS A C 1
ATOM 4718 O O . HIS A 1 572 ? 34.146 -5.120 -39.827 1.00 90.56 572 HIS A O 1
ATOM 4724 N N . TYR A 1 573 ? 32.857 -6.229 -38.338 1.00 93.56 573 TYR A N 1
ATOM 4725 C CA . TYR A 1 573 ? 33.945 -6.807 -37.540 1.00 93.56 573 TYR A CA 1
ATOM 4726 C C . TYR A 1 573 ? 34.070 -8.297 -37.808 1.00 93.56 573 TYR A C 1
ATOM 4728 O O . TYR A 1 573 ? 33.064 -8.981 -37.969 1.00 93.56 573 TYR A O 1
ATOM 4736 N N . CYS A 1 574 ? 35.292 -8.805 -37.879 1.00 94.50 574 CYS A N 1
ATOM 4737 C CA . CYS A 1 574 ? 35.559 -10.238 -37.843 1.00 94.50 574 CYS A CA 1
ATOM 4738 C C . CYS A 1 574 ? 35.860 -10.681 -36.407 1.00 94.50 574 CYS A C 1
ATOM 4740 O O . CYS A 1 574 ? 36.072 -9.849 -35.528 1.00 94.50 574 CYS A O 1
ATOM 4742 N N . PHE A 1 575 ? 35.921 -11.991 -36.159 1.00 94.75 575 PHE A N 1
ATOM 4743 C CA . PHE A 1 575 ? 36.192 -12.531 -34.818 1.00 94.75 575 PHE A CA 1
ATOM 4744 C C . PHE A 1 575 ? 37.455 -11.943 -34.159 1.00 94.75 575 PHE A C 1
ATOM 4746 O O . PHE A 1 575 ? 37.454 -11.652 -32.967 1.00 94.75 575 PHE A O 1
ATOM 4753 N N . GLN A 1 576 ? 38.514 -11.711 -34.941 1.00 94.38 576 GLN A N 1
ATOM 4754 C CA . GLN A 1 576 ? 39.771 -11.158 -34.424 1.00 94.38 576 GLN A CA 1
ATOM 4755 C C . GLN A 1 576 ? 39.621 -9.721 -33.905 1.00 94.38 576 GLN A C 1
ATOM 4757 O O . GLN A 1 576 ? 40.330 -9.336 -32.978 1.00 94.38 576 GLN A O 1
ATOM 4762 N N . ASP A 1 577 ? 38.686 -8.942 -34.458 1.00 94.00 577 ASP A N 1
ATOM 4763 C CA . ASP A 1 577 ? 38.401 -7.592 -33.969 1.00 94.00 577 ASP A CA 1
ATOM 4764 C C . ASP A 1 577 ? 37.757 -7.649 -32.571 1.00 94.00 577 ASP A C 1
ATOM 4766 O O . ASP A 1 577 ? 38.189 -6.928 -31.675 1.00 94.00 577 ASP A O 1
ATOM 4770 N N . TYR A 1 578 ? 36.794 -8.557 -32.353 1.00 94.25 578 TYR A N 1
ATOM 4771 C CA . TYR A 1 578 ? 36.177 -8.773 -31.034 1.00 94.25 578 TYR A CA 1
ATOM 4772 C C . TYR A 1 578 ? 37.190 -9.282 -30.010 1.00 94.25 578 TYR A C 1
ATOM 4774 O O . TYR A 1 578 ? 37.259 -8.744 -28.910 1.00 94.25 578 TYR A O 1
ATOM 4782 N N . LYS A 1 579 ? 38.007 -10.275 -30.386 1.00 94.69 579 LYS A N 1
ATOM 4783 C CA . LYS A 1 579 ? 39.047 -10.841 -29.516 1.00 94.69 579 LYS A CA 1
ATOM 4784 C C . LYS A 1 579 ? 40.010 -9.767 -29.016 1.00 94.69 579 LYS A C 1
ATOM 4786 O O . LYS A 1 579 ? 40.280 -9.689 -27.825 1.00 94.69 579 LYS A O 1
ATOM 4791 N N . LYS A 1 580 ? 40.480 -8.902 -29.915 1.00 94.12 580 LYS A N 1
ATOM 4792 C CA . LYS A 1 580 ? 41.393 -7.812 -29.563 1.00 94.12 580 LYS A CA 1
ATOM 4793 C C . LYS A 1 580 ? 40.779 -6.838 -28.553 1.00 94.12 580 LYS A C 1
ATOM 4795 O O . LYS A 1 580 ? 41.464 -6.407 -27.628 1.00 94.12 580 LYS A O 1
ATOM 4800 N N . GLU A 1 581 ? 39.520 -6.450 -28.746 1.00 91.75 581 GLU A N 1
ATOM 4801 C CA . GLU A 1 581 ? 38.841 -5.538 -27.818 1.00 91.75 581 GLU A CA 1
ATOM 4802 C C . GLU A 1 581 ? 38.539 -6.222 -26.474 1.00 91.75 581 GLU A C 1
ATOM 4804 O O . GLU A 1 581 ? 38.702 -5.588 -25.435 1.00 91.75 581 GLU A O 1
ATOM 4809 N N . ALA A 1 582 ? 38.188 -7.513 -26.480 1.00 91.88 582 ALA A N 1
ATOM 4810 C CA . ALA A 1 582 ? 37.966 -8.314 -25.275 1.00 91.88 582 ALA A CA 1
ATOM 4811 C C . ALA A 1 582 ? 39.242 -8.438 -24.428 1.00 91.88 582 ALA A C 1
ATOM 4813 O O . ALA A 1 582 ? 39.220 -8.177 -23.228 1.00 91.88 582 ALA A O 1
ATOM 4814 N N . GLU A 1 583 ? 40.378 -8.757 -25.056 1.00 92.50 583 GLU A N 1
ATOM 4815 C CA . GLU A 1 583 ? 41.682 -8.810 -24.385 1.00 92.50 583 GLU A CA 1
ATOM 4816 C C . GLU A 1 583 ? 42.062 -7.445 -23.787 1.00 92.50 583 GLU A C 1
ATOM 4818 O O . GLU A 1 583 ? 42.566 -7.373 -22.665 1.00 92.50 583 GLU A O 1
ATOM 4823 N N . ALA A 1 584 ? 41.799 -6.348 -24.506 1.00 90.62 584 ALA A N 1
ATOM 4824 C CA . ALA A 1 584 ? 42.071 -4.998 -24.014 1.00 90.62 584 ALA A CA 1
ATOM 4825 C C . ALA A 1 584 ? 41.207 -4.631 -22.795 1.00 90.62 584 ALA A C 1
ATOM 4827 O O . ALA A 1 584 ? 41.727 -4.061 -21.832 1.00 90.62 584 ALA A O 1
ATOM 4828 N N . GLU A 1 585 ? 39.919 -4.974 -22.828 1.00 89.44 585 GLU A N 1
ATOM 4829 C CA . GLU A 1 585 ? 38.984 -4.778 -21.717 1.00 89.44 585 GLU A CA 1
ATOM 4830 C C . GLU A 1 585 ? 39.398 -5.600 -20.488 1.00 89.44 585 GLU A C 1
ATOM 4832 O O . GLU A 1 585 ? 39.499 -5.064 -19.385 1.00 89.44 585 GLU A O 1
ATOM 4837 N N . LEU A 1 586 ? 39.733 -6.879 -20.680 1.00 89.75 586 LEU A N 1
ATOM 4838 C CA . LEU A 1 586 ? 40.170 -7.772 -19.607 1.00 89.75 586 LEU A CA 1
ATOM 4839 C C . LEU A 1 586 ? 41.464 -7.286 -18.940 1.00 89.75 586 LEU A C 1
ATOM 4841 O O . LEU A 1 586 ? 41.604 -7.342 -17.715 1.00 89.75 586 LEU A O 1
ATOM 4845 N N . ILE A 1 587 ? 42.417 -6.778 -19.728 1.00 90.12 587 ILE A N 1
ATOM 4846 C CA . ILE A 1 587 ? 43.632 -6.150 -19.191 1.00 90.12 587 ILE A CA 1
ATOM 4847 C C . ILE A 1 587 ? 43.254 -4.981 -18.284 1.00 90.12 587 ILE A C 1
ATOM 4849 O O . ILE A 1 587 ? 43.822 -4.842 -17.203 1.00 90.12 587 ILE A O 1
ATOM 4853 N N . GLU A 1 588 ? 42.313 -4.136 -18.702 1.00 88.31 588 GLU A N 1
ATOM 4854 C CA . GLU A 1 588 ? 41.844 -3.014 -17.892 1.00 88.31 588 GLU A CA 1
ATOM 4855 C C . GLU A 1 588 ? 41.140 -3.478 -16.615 1.00 88.31 588 GLU A C 1
ATOM 4857 O O . GLU A 1 588 ? 41.453 -2.971 -15.536 1.00 88.31 588 GLU A O 1
ATOM 4862 N N . PHE A 1 589 ? 40.291 -4.499 -16.711 1.00 86.25 589 PHE A N 1
ATOM 4863 C CA . PHE A 1 589 ? 39.618 -5.121 -15.575 1.00 86.25 589 PHE A CA 1
ATOM 4864 C C . PHE A 1 589 ? 40.588 -5.683 -14.532 1.00 86.25 589 PHE A C 1
ATOM 4866 O O . PHE A 1 589 ? 40.384 -5.531 -13.326 1.00 86.25 589 PHE A O 1
ATOM 4873 N N . ASN A 1 590 ? 41.666 -6.328 -14.973 1.00 89.50 590 ASN A N 1
ATOM 4874 C CA . ASN A 1 590 ? 42.633 -6.956 -14.078 1.00 89.50 590 ASN A CA 1
ATOM 4875 C C . ASN A 1 590 ? 43.596 -5.954 -13.410 1.00 89.50 590 ASN A C 1
ATOM 4877 O O . ASN A 1 590 ? 44.231 -6.317 -12.420 1.00 89.50 590 ASN A O 1
ATOM 4881 N N . LYS A 1 591 ? 43.691 -4.693 -13.876 1.00 89.19 591 LYS A N 1
ATOM 4882 C CA . LYS A 1 591 ? 44.620 -3.678 -13.318 1.00 89.19 591 LYS A CA 1
ATOM 4883 C C . LYS A 1 591 ? 44.432 -3.418 -11.823 1.00 89.19 591 LYS A C 1
ATOM 4885 O O . LYS A 1 591 ? 45.405 -3.109 -11.142 1.00 89.19 591 LYS A O 1
ATOM 4890 N N . SER A 1 592 ? 43.202 -3.495 -11.321 1.00 80.75 592 SER A N 1
ATOM 4891 C CA . SER A 1 592 ? 42.865 -3.217 -9.919 1.00 80.75 592 SER A CA 1
ATOM 4892 C C . SER A 1 592 ? 42.825 -4.471 -9.033 1.00 80.75 592 SER A C 1
ATOM 4894 O O . SER A 1 592 ? 42.475 -4.368 -7.857 1.00 80.75 592 SER A O 1
ATOM 4896 N N . ARG A 1 593 ? 43.177 -5.655 -9.564 1.00 84.06 593 ARG A N 1
ATOM 4897 C CA . ARG A 1 593 ? 43.031 -6.957 -8.887 1.00 84.06 593 ARG A CA 1
ATOM 4898 C C . ARG A 1 593 ? 44.372 -7.591 -8.520 1.00 84.06 593 ARG A C 1
ATOM 4900 O O . ARG A 1 593 ? 45.366 -7.445 -9.227 1.00 84.06 593 ARG A O 1
ATOM 4907 N N . GLN A 1 594 ? 44.373 -8.332 -7.409 1.00 83.19 594 GLN A N 1
ATOM 4908 C CA . GLN A 1 594 ? 45.517 -9.144 -6.979 1.00 83.19 594 GLN A CA 1
ATOM 4909 C C . GLN A 1 594 ? 45.811 -10.253 -8.008 1.00 83.19 594 GLN A C 1
ATOM 4911 O O . GLN A 1 594 ? 44.851 -10.772 -8.582 1.00 83.19 594 GLN A O 1
ATOM 4916 N N . PRO A 1 595 ? 47.083 -10.658 -8.217 1.00 78.81 595 PRO A N 1
ATOM 4917 C CA . PRO A 1 595 ? 47.465 -11.648 -9.232 1.00 78.81 595 PRO A CA 1
ATOM 4918 C C . PRO A 1 595 ? 46.667 -12.960 -9.176 1.00 78.81 595 PRO A C 1
ATOM 4920 O O . PRO A 1 595 ? 46.196 -13.428 -10.207 1.00 78.81 595 PRO A O 1
ATOM 4923 N N . ASP A 1 596 ? 46.423 -13.497 -7.977 1.00 79.69 596 ASP A N 1
ATOM 4924 C CA . ASP A 1 596 ? 45.695 -14.764 -7.777 1.00 79.69 596 ASP A CA 1
ATOM 4925 C C . ASP A 1 596 ? 44.171 -14.648 -7.993 1.00 79.69 596 ASP A C 1
ATOM 4927 O O . ASP A 1 596 ? 43.439 -15.630 -7.904 1.00 79.69 596 ASP A O 1
ATOM 4931 N N . SER A 1 597 ? 43.667 -13.439 -8.243 1.00 80.69 597 SER A N 1
ATOM 4932 C CA . SER A 1 597 ? 42.251 -13.136 -8.495 1.00 80.69 597 SER A CA 1
ATOM 4933 C C . SER A 1 597 ? 42.014 -12.529 -9.883 1.00 80.69 597 SER A C 1
ATOM 4935 O O . SER A 1 597 ? 40.951 -11.956 -10.129 1.00 80.69 597 SER A O 1
ATOM 4937 N N . GLN A 1 598 ? 43.006 -12.611 -10.776 1.00 86.25 598 GLN A N 1
ATOM 4938 C CA . GLN A 1 598 ? 42.881 -12.170 -12.163 1.00 86.25 598 GLN A CA 1
ATOM 4939 C C . GLN A 1 598 ? 42.134 -13.200 -13.008 1.00 86.25 598 GLN A C 1
ATOM 4941 O O . GLN A 1 598 ? 42.287 -14.409 -12.841 1.00 86.25 598 GLN A O 1
ATOM 4946 N N . PHE A 1 599 ? 41.340 -12.700 -13.948 1.00 85.81 599 PHE A N 1
ATOM 4947 C CA . PHE A 1 599 ? 40.655 -13.523 -14.939 1.00 85.81 599 PHE A CA 1
ATOM 4948 C C . PHE A 1 599 ? 41.555 -13.716 -16.164 1.00 85.81 599 PHE A C 1
ATOM 4950 O O . PHE A 1 599 ? 42.241 -12.784 -16.588 1.00 85.81 599 PHE A O 1
ATOM 4957 N N . SER A 1 600 ? 41.573 -14.922 -16.725 1.00 87.62 600 SER A N 1
ATOM 4958 C CA . SER A 1 600 ? 42.215 -15.229 -18.008 1.00 87.62 600 SER A CA 1
ATOM 4959 C C . SER A 1 600 ? 41.188 -15.159 -19.124 1.00 87.62 600 SER A C 1
ATOM 4961 O O . SER A 1 600 ? 40.063 -15.549 -18.865 1.00 87.62 600 SER A O 1
ATOM 4963 N N . PHE A 1 601 ? 41.600 -14.761 -20.328 1.00 90.31 601 PHE A N 1
ATOM 4964 C CA . PHE A 1 601 ? 40.747 -14.766 -21.518 1.00 90.31 601 PHE A CA 1
ATOM 4965 C C . PHE A 1 601 ? 40.486 -16.190 -22.038 1.00 90.31 601 PHE A C 1
ATOM 4967 O O . PHE A 1 601 ? 41.415 -17.003 -22.123 1.00 90.31 601 PHE A O 1
ATOM 4974 N N . ASN A 1 602 ? 39.263 -16.446 -22.489 1.00 89.50 602 ASN A N 1
ATOM 4975 C CA . ASN A 1 602 ? 38.754 -17.716 -22.969 1.00 89.50 602 ASN A CA 1
ATOM 4976 C C . ASN A 1 602 ? 38.075 -17.483 -24.313 1.00 89.50 602 ASN A C 1
ATOM 4978 O O . ASN A 1 602 ? 36.969 -16.966 -24.453 1.00 89.50 602 ASN A O 1
ATOM 4982 N N . GLU A 1 603 ? 38.754 -17.945 -25.357 1.00 92.50 603 GLU A N 1
ATOM 4983 C CA . GLU A 1 603 ? 38.251 -17.810 -26.715 1.00 92.50 603 GLU A CA 1
ATOM 4984 C C . GLU A 1 603 ? 36.921 -18.555 -26.939 1.00 92.50 603 GLU A C 1
ATOM 4986 O O . GLU A 1 603 ? 36.177 -18.190 -27.850 1.00 92.50 603 GLU A O 1
ATOM 4991 N N . SER A 1 604 ? 36.632 -19.600 -26.152 1.00 91.62 604 SER A N 1
ATOM 4992 C CA . SER A 1 604 ? 35.370 -20.342 -26.244 1.00 91.62 604 SER A CA 1
ATOM 4993 C C . SER A 1 604 ? 34.196 -19.494 -25.775 1.00 91.62 604 SER A C 1
ATOM 4995 O O . SER A 1 604 ? 33.217 -19.391 -26.505 1.00 91.62 604 SER A O 1
ATOM 4997 N N . ASP A 1 605 ? 34.330 -18.825 -24.629 1.00 89.81 605 ASP A N 1
ATOM 4998 C CA . ASP A 1 605 ? 33.248 -18.039 -24.028 1.00 89.81 605 ASP A CA 1
ATOM 4999 C C . ASP A 1 605 ? 32.849 -16.886 -24.966 1.00 89.81 605 ASP A C 1
ATOM 5001 O O . ASP A 1 605 ? 31.677 -16.725 -25.301 1.00 89.81 605 ASP A O 1
ATOM 5005 N N . LEU A 1 606 ? 33.829 -16.175 -25.541 1.00 92.94 606 LEU A N 1
ATOM 5006 C CA . LEU A 1 606 ? 33.556 -15.129 -26.537 1.00 92.94 606 LEU A CA 1
ATOM 5007 C C . LEU A 1 606 ? 32.871 -15.668 -27.810 1.00 92.94 606 LEU A C 1
ATOM 5009 O O . LEU A 1 606 ? 32.082 -14.961 -28.444 1.00 92.94 606 LEU A O 1
ATOM 5013 N N . LYS A 1 607 ? 33.190 -16.896 -28.243 1.00 93.88 607 LYS A N 1
ATOM 5014 C CA . LYS A 1 607 ? 32.520 -17.524 -29.398 1.00 93.88 607 LYS A CA 1
ATOM 5015 C C . LYS A 1 607 ? 31.082 -17.900 -29.076 1.00 93.88 607 LYS A C 1
ATOM 5017 O O . LYS A 1 607 ? 30.229 -17.755 -29.957 1.00 93.88 607 LYS A O 1
ATOM 5022 N N . ASP A 1 608 ? 30.830 -18.373 -27.864 1.00 93.56 608 ASP A N 1
ATOM 5023 C CA . ASP A 1 608 ? 29.497 -18.738 -27.399 1.00 93.56 608 ASP A CA 1
ATOM 5024 C C . ASP A 1 608 ? 28.617 -17.484 -27.295 1.00 93.56 608 ASP A C 1
ATOM 5026 O O . ASP A 1 608 ? 27.557 -17.443 -27.923 1.00 93.56 608 ASP A O 1
ATOM 5030 N N . ASP A 1 609 ? 29.123 -16.402 -26.693 1.00 92.25 609 ASP A N 1
ATOM 5031 C CA . ASP A 1 609 ? 28.424 -15.111 -26.640 1.00 92.25 609 ASP A CA 1
ATOM 5032 C C . ASP A 1 609 ? 28.085 -14.581 -28.044 1.00 92.25 609 ASP A C 1
ATOM 5034 O O . ASP A 1 609 ? 26.950 -14.193 -28.332 1.00 92.25 609 ASP A O 1
ATOM 5038 N N . LEU A 1 610 ? 29.054 -14.586 -28.971 1.00 94.00 610 LEU A N 1
ATOM 5039 C CA . LEU A 1 610 ? 28.810 -14.168 -30.357 1.00 94.00 610 LEU A CA 1
ATOM 5040 C C . LEU A 1 610 ? 27.756 -15.044 -31.040 1.00 94.00 610 LEU A C 1
ATOM 5042 O O . LEU A 1 610 ? 26.942 -14.534 -31.816 1.00 94.00 610 LEU A O 1
ATOM 5046 N N . SER A 1 611 ? 27.765 -16.348 -30.769 1.00 94.25 611 SER A N 1
ATOM 5047 C CA . SER A 1 611 ? 26.785 -17.287 -31.316 1.00 94.25 611 SER A CA 1
ATOM 5048 C C . SER A 1 611 ? 25.378 -16.980 -30.804 1.00 94.25 611 SER A C 1
ATOM 5050 O O . SER A 1 611 ? 24.432 -16.976 -31.598 1.00 94.25 611 SER A O 1
ATOM 5052 N N . ASP A 1 612 ? 25.237 -16.634 -29.525 1.00 92.44 612 ASP A N 1
ATOM 5053 C CA . ASP A 1 612 ? 23.964 -16.225 -28.929 1.00 92.44 612 ASP A CA 1
ATOM 5054 C C . ASP A 1 612 ? 23.455 -14.900 -29.508 1.00 92.44 612 ASP A C 1
ATOM 5056 O O . ASP A 1 612 ? 22.288 -14.804 -29.904 1.00 92.44 612 ASP A O 1
ATOM 5060 N N . LEU A 1 613 ? 24.328 -13.904 -29.686 1.00 94.69 613 LEU A N 1
ATOM 5061 C CA . LEU A 1 613 ? 23.959 -12.634 -30.324 1.00 94.69 613 LEU A CA 1
ATOM 5062 C C . LEU A 1 613 ? 23.530 -12.808 -31.787 1.00 94.69 613 LEU A C 1
ATOM 5064 O O . LEU A 1 613 ? 22.636 -12.099 -32.264 1.00 94.69 613 LEU A O 1
ATOM 5068 N N . VAL A 1 614 ? 24.145 -13.743 -32.516 1.00 94.56 614 VAL A N 1
ATOM 5069 C CA . VAL A 1 614 ? 23.729 -14.096 -33.883 1.00 94.56 614 VAL A CA 1
ATOM 5070 C C . VAL A 1 614 ? 22.375 -14.797 -33.872 1.00 94.56 614 VAL A C 1
ATOM 5072 O O . VAL A 1 614 ? 21.497 -14.453 -34.664 1.00 94.56 614 VAL A O 1
ATOM 5075 N N . LYS A 1 615 ? 22.166 -15.742 -32.951 1.00 92.56 615 LYS A N 1
ATOM 5076 C CA . LYS A 1 615 ? 20.899 -16.469 -32.790 1.00 92.56 615 LYS A CA 1
ATOM 5077 C C . LYS A 1 615 ? 19.729 -15.530 -32.479 1.00 92.56 615 LYS A C 1
ATOM 5079 O O . LYS A 1 615 ? 18.631 -15.743 -32.988 1.00 92.56 615 LYS A O 1
ATOM 5084 N N . GLN A 1 616 ? 19.971 -14.472 -31.706 1.00 90.44 616 GLN A N 1
ATOM 5085 C CA . GLN A 1 616 ? 18.990 -13.429 -31.373 1.00 90.44 616 GLN A CA 1
ATOM 5086 C C . GLN A 1 616 ? 18.814 -12.370 -32.484 1.00 90.44 616 GLN A C 1
ATOM 5088 O O . GLN A 1 616 ? 18.006 -11.455 -32.357 1.00 90.44 616 GLN A O 1
ATOM 5093 N N . ASN A 1 617 ? 19.539 -12.475 -33.606 1.00 91.69 617 ASN A N 1
ATOM 5094 C CA . ASN A 1 617 ? 19.591 -11.462 -34.673 1.00 91.69 617 ASN A CA 1
ATOM 5095 C C . ASN A 1 617 ? 20.025 -10.064 -34.189 1.00 91.69 617 ASN A C 1
ATOM 5097 O O . ASN A 1 617 ? 19.701 -9.054 -34.828 1.00 91.69 617 ASN A O 1
ATOM 5101 N N . ILE A 1 618 ? 20.767 -9.993 -33.081 1.00 94.00 618 ILE A N 1
ATOM 5102 C CA . ILE A 1 618 ? 21.431 -8.772 -32.609 1.00 94.00 618 ILE A CA 1
ATOM 5103 C C . ILE A 1 618 ? 22.627 -8.483 -33.516 1.00 94.00 618 ILE A C 1
ATOM 5105 O O . ILE A 1 618 ? 22.782 -7.362 -34.012 1.00 94.00 618 ILE A O 1
ATOM 5109 N N . LEU A 1 619 ? 23.423 -9.518 -33.793 1.00 95.19 619 LEU A N 1
ATOM 5110 C CA . LEU A 1 619 ? 24.470 -9.508 -34.807 1.00 95.19 619 LEU A CA 1
ATOM 5111 C C . LEU A 1 619 ? 24.010 -10.272 -36.048 1.00 95.19 619 LEU A C 1
ATOM 5113 O O . LEU A 1 619 ? 23.434 -11.352 -35.971 1.00 95.19 619 LEU A O 1
ATOM 5117 N N . LEU A 1 620 ? 24.282 -9.702 -37.217 1.00 94.75 620 LEU A N 1
ATOM 5118 C CA . LEU A 1 620 ? 24.006 -10.305 -38.512 1.00 94.75 620 LEU A CA 1
ATOM 5119 C C . LEU A 1 620 ? 25.313 -10.753 -39.154 1.00 94.75 620 LEU A C 1
ATOM 5121 O O . LEU A 1 620 ? 26.258 -9.970 -39.281 1.00 94.75 620 LEU A O 1
ATOM 5125 N N . THR A 1 621 ? 25.337 -11.997 -39.609 1.00 95.12 621 THR A N 1
ATOM 5126 C CA . THR A 1 621 ? 26.533 -12.637 -40.160 1.00 95.12 621 THR A CA 1
ATOM 5127 C C . THR A 1 621 ? 26.577 -12.528 -41.684 1.00 95.12 621 THR A C 1
ATOM 5129 O O . THR A 1 621 ? 25.561 -12.651 -42.376 1.00 95.12 621 THR A O 1
ATOM 5132 N N . GLY A 1 622 ? 27.766 -12.307 -42.241 1.00 94.44 622 GLY A N 1
ATOM 5133 C CA . GLY A 1 622 ? 27.974 -12.218 -43.683 1.00 94.44 622 GLY A CA 1
ATOM 5134 C C . GLY A 1 622 ? 29.440 -12.265 -44.109 1.00 94.44 622 GLY A C 1
ATOM 5135 O O . GLY A 1 622 ? 30.339 -12.450 -43.291 1.00 94.44 622 GLY A O 1
ATOM 5136 N N . PHE A 1 623 ? 29.668 -12.070 -45.408 1.00 92.81 623 PHE A N 1
ATOM 5137 C CA . PHE A 1 623 ? 30.992 -12.080 -46.040 1.00 92.81 623 PHE A CA 1
ATOM 5138 C C . PHE A 1 623 ? 31.325 -10.723 -46.660 1.00 92.81 623 PHE A C 1
ATOM 5140 O O . PHE A 1 623 ? 30.430 -10.005 -47.115 1.00 92.81 623 PHE A O 1
ATOM 5147 N N . LYS A 1 624 ? 32.617 -10.381 -46.742 1.00 91.44 624 LYS A N 1
ATOM 5148 C CA . LYS A 1 624 ? 33.099 -9.113 -47.325 1.00 91.44 624 LYS A CA 1
ATOM 5149 C C . LYS A 1 624 ? 34.168 -9.331 -48.412 1.00 91.44 624 LYS A C 1
ATOM 5151 O O . LYS A 1 624 ? 35.278 -8.799 -48.300 1.00 91.44 624 LYS A O 1
ATOM 5156 N N . PRO A 1 625 ? 33.840 -10.069 -49.488 1.00 91.06 625 PRO A N 1
ATOM 5157 C CA . PRO A 1 625 ? 34.811 -10.438 -50.506 1.00 91.06 625 PRO A CA 1
ATOM 5158 C C . PRO A 1 625 ? 35.273 -9.222 -51.316 1.00 91.06 625 PRO A C 1
ATOM 5160 O O . PRO A 1 625 ? 34.517 -8.276 -51.577 1.00 91.06 625 PRO A O 1
ATOM 5163 N N . LYS A 1 626 ? 36.531 -9.255 -51.762 1.00 91.94 626 LYS A N 1
ATOM 5164 C CA . LYS A 1 626 ? 37.090 -8.246 -52.672 1.00 91.94 626 LYS A CA 1
ATOM 5165 C C . LYS A 1 626 ? 36.649 -8.550 -54.103 1.00 91.94 626 LYS A C 1
ATOM 5167 O O . LYS A 1 626 ? 37.002 -9.588 -54.650 1.00 91.94 626 LYS A O 1
ATOM 5172 N N . CYS A 1 627 ? 35.926 -7.627 -54.741 1.00 91.94 627 CYS A N 1
ATOM 5173 C CA . CYS A 1 627 ? 35.570 -7.779 -56.151 1.00 91.94 627 CYS A CA 1
ATOM 5174 C C . CYS A 1 627 ? 36.847 -7.811 -57.016 1.00 91.94 627 CYS A C 1
ATOM 5176 O O . CYS A 1 627 ? 37.622 -6.852 -56.959 1.00 91.94 627 CYS A O 1
ATOM 5178 N N . PRO A 1 628 ? 37.067 -8.844 -57.849 1.00 93.06 628 PRO A N 1
ATOM 5179 C CA . PRO A 1 628 ? 38.273 -8.941 -58.672 1.00 93.06 628 PRO A CA 1
ATOM 5180 C C . PRO A 1 628 ? 38.303 -7.910 -59.810 1.00 93.06 628 PRO A C 1
ATOM 5182 O O . PRO A 1 628 ? 39.373 -7.605 -60.319 1.00 93.06 628 PRO A O 1
ATOM 5185 N N . TYR A 1 629 ? 37.145 -7.357 -60.192 1.00 94.00 629 TYR A N 1
ATOM 5186 C CA . TYR A 1 629 ? 37.037 -6.379 -61.276 1.00 94.00 629 TYR A CA 1
ATOM 5187 C C . TYR A 1 629 ? 37.269 -4.938 -60.801 1.00 94.00 629 TYR A C 1
ATOM 5189 O O . TYR A 1 629 ? 38.196 -4.280 -61.255 1.00 94.00 629 TYR A O 1
ATOM 5197 N N . CYS A 1 630 ? 36.452 -4.432 -59.868 1.00 93.81 630 CYS A N 1
ATOM 5198 C CA . CYS A 1 630 ? 36.552 -3.038 -59.407 1.00 93.81 630 CYS A CA 1
ATOM 5199 C C . CYS A 1 630 ? 37.282 -2.867 -58.066 1.00 93.81 630 CYS A C 1
ATOM 5201 O O . CYS A 1 630 ? 37.408 -1.749 -57.573 1.00 93.81 630 CYS A O 1
ATOM 5203 N N . GLY A 1 631 ? 37.706 -3.957 -57.420 1.00 91.06 631 GLY A N 1
ATOM 5204 C CA . GLY A 1 631 ? 38.407 -3.918 -56.135 1.00 91.06 631 GLY A CA 1
ATOM 5205 C C . GLY A 1 631 ? 37.538 -3.604 -54.911 1.00 91.06 631 GLY A C 1
ATOM 5206 O O . GLY A 1 631 ? 38.049 -3.662 -53.792 1.00 91.06 631 GLY A O 1
ATOM 5207 N N . SER A 1 632 ? 36.243 -3.302 -55.077 1.00 87.94 632 SER A N 1
ATOM 5208 C CA . SER A 1 632 ? 35.359 -2.942 -53.960 1.00 87.94 632 SER A CA 1
ATOM 5209 C C . SER A 1 632 ? 35.189 -4.092 -52.964 1.00 87.94 632 SER A C 1
ATOM 5211 O O . SER A 1 632 ? 34.964 -5.232 -53.379 1.00 87.94 632 SER A O 1
ATOM 5213 N N . ARG A 1 633 ? 35.203 -3.779 -51.663 1.00 89.19 633 ARG A N 1
ATOM 5214 C CA . ARG A 1 633 ? 34.882 -4.710 -50.569 1.00 89.19 633 ARG A CA 1
ATOM 5215 C C . ARG A 1 633 ? 33.515 -4.372 -49.985 1.00 89.19 633 ARG A C 1
ATOM 5217 O O . ARG A 1 633 ? 33.396 -3.459 -49.171 1.00 89.19 633 ARG A O 1
ATOM 5224 N N . ILE A 1 634 ? 32.491 -5.088 -50.433 1.00 88.94 634 ILE A N 1
ATOM 5225 C CA . ILE A 1 634 ? 31.097 -4.873 -50.028 1.00 88.94 634 ILE A CA 1
ATOM 5226 C C . ILE A 1 634 ? 30.674 -6.045 -49.150 1.00 88.94 634 ILE A C 1
ATOM 5228 O O . ILE A 1 634 ? 31.023 -7.182 -49.454 1.00 88.94 634 ILE A O 1
ATOM 5232 N N . TRP A 1 635 ? 29.950 -5.766 -48.070 1.00 92.25 635 TRP A N 1
ATOM 5233 C CA . TRP A 1 635 ? 29.421 -6.803 -47.193 1.00 92.25 635 TRP A CA 1
ATOM 5234 C C . TRP A 1 635 ? 28.111 -7.384 -47.743 1.00 92.25 635 TRP A C 1
ATOM 5236 O O . TRP A 1 635 ? 27.247 -6.658 -48.251 1.00 92.25 635 TRP A O 1
ATOM 5246 N N . TYR A 1 636 ? 27.971 -8.702 -47.639 1.00 91.62 636 TYR A N 1
ATOM 5247 C CA . TYR A 1 636 ? 26.802 -9.465 -48.055 1.00 91.62 636 TYR A CA 1
ATOM 5248 C C . TYR A 1 636 ? 26.338 -10.338 -46.891 1.00 91.62 636 TYR A C 1
ATOM 5250 O O . TYR A 1 636 ? 27.084 -11.196 -46.430 1.00 91.62 636 TYR A O 1
ATOM 5258 N N . HIS A 1 637 ? 25.092 -10.143 -46.456 1.00 92.81 637 HIS A N 1
ATOM 5259 C CA . HIS A 1 637 ? 24.430 -11.009 -45.479 1.00 92.81 637 HIS A CA 1
ATOM 5260 C C . HIS A 1 637 ? 24.444 -12.470 -45.945 1.00 92.81 637 HIS A C 1
ATOM 5262 O O . HIS A 1 637 ? 24.196 -12.715 -47.127 1.00 92.81 637 HIS A O 1
ATOM 5268 N N . ILE A 1 638 ? 24.645 -13.426 -45.035 1.00 92.88 638 ILE A N 1
ATOM 5269 C CA . ILE A 1 638 ? 24.771 -14.862 -45.346 1.00 92.88 638 ILE A CA 1
ATOM 5270 C C . ILE A 1 638 ? 23.629 -15.396 -46.226 1.00 92.88 638 ILE A C 1
ATOM 5272 O O . ILE A 1 638 ? 23.880 -16.002 -47.261 1.00 92.88 638 ILE A O 1
ATOM 5276 N N . ASN A 1 639 ? 22.380 -15.047 -45.906 1.00 90.81 639 ASN A N 1
ATOM 5277 C CA . ASN A 1 639 ? 21.194 -15.436 -46.690 1.00 90.81 639 ASN A CA 1
ATOM 5278 C C . ASN A 1 639 ? 21.158 -14.892 -48.134 1.00 90.81 639 ASN A C 1
ATOM 5280 O O . ASN A 1 639 ? 20.337 -15.332 -48.930 1.00 90.81 639 ASN A O 1
ATOM 5284 N N . ASN A 1 640 ? 22.017 -13.929 -48.473 1.00 88.25 640 ASN A N 1
ATOM 5285 C CA . ASN A 1 640 ? 22.111 -13.323 -49.803 1.00 88.25 640 ASN A CA 1
ATOM 5286 C C . ASN A 1 640 ? 23.383 -13.749 -50.556 1.00 88.25 640 ASN A C 1
ATOM 5288 O O . ASN A 1 640 ? 23.693 -13.173 -51.604 1.00 88.25 640 ASN A O 1
ATOM 5292 N N . VAL A 1 641 ? 24.158 -14.685 -50.003 1.00 87.94 641 VAL A N 1
ATOM 5293 C CA . VAL A 1 641 ? 25.419 -15.152 -50.583 1.00 87.94 641 VAL A CA 1
ATOM 5294 C C . VAL A 1 641 ? 25.204 -16.512 -51.234 1.00 87.94 641 VAL A C 1
ATOM 5296 O O . VAL A 1 641 ? 24.640 -17.432 -50.651 1.00 87.94 641 VAL A O 1
ATOM 5299 N N . HIS A 1 642 ? 25.679 -16.627 -52.471 1.00 88.06 642 HIS A N 1
ATOM 5300 C CA . HIS A 1 642 ? 25.664 -17.850 -53.268 1.00 88.06 642 HIS A CA 1
ATOM 5301 C C . HIS A 1 642 ? 27.083 -18.137 -53.769 1.00 88.06 642 HIS A C 1
ATOM 5303 O O . HIS A 1 642 ? 27.953 -17.271 -53.693 1.00 88.06 642 HIS A O 1
ATOM 5309 N N . GLN A 1 643 ? 27.321 -19.322 -54.341 1.00 89.88 643 GLN A N 1
ATOM 5310 C CA . GLN A 1 643 ? 28.635 -19.682 -54.891 1.00 89.88 643 GLN A CA 1
ATOM 5311 C C . GLN A 1 643 ? 29.139 -18.665 -55.933 1.00 89.88 643 GLN A C 1
ATOM 5313 O O . GLN A 1 643 ? 30.332 -18.373 -55.983 1.00 89.88 643 GLN A O 1
ATOM 5318 N N . GLN A 1 644 ? 28.228 -18.089 -56.727 1.00 91.75 644 GLN A N 1
ATOM 5319 C CA . GLN A 1 644 ? 28.486 -16.920 -57.566 1.00 91.75 644 GLN A CA 1
ATOM 5320 C C . GLN A 1 644 ? 27.708 -15.712 -57.044 1.00 91.75 644 GLN A C 1
ATOM 5322 O O . GLN A 1 644 ? 26.482 -15.752 -56.937 1.00 91.75 644 GLN A O 1
ATOM 5327 N N . ILE A 1 645 ? 28.409 -14.611 -56.783 1.00 91.69 645 ILE A N 1
ATOM 5328 C CA . ILE A 1 645 ? 27.819 -13.359 -56.305 1.00 91.69 645 ILE A CA 1
ATOM 5329 C C . ILE A 1 645 ? 27.952 -12.248 -57.342 1.00 91.69 645 ILE A C 1
ATOM 5331 O O . ILE A 1 645 ? 28.911 -12.183 -58.112 1.00 91.69 645 ILE A O 1
ATOM 5335 N N . LYS A 1 646 ? 26.970 -11.342 -57.355 1.00 93.50 646 LYS A N 1
ATOM 5336 C CA . LYS A 1 646 ? 26.984 -10.128 -58.176 1.00 93.50 646 LYS A CA 1
ATOM 5337 C C . LYS A 1 646 ? 27.484 -8.955 -57.336 1.00 93.50 646 LYS A C 1
ATOM 5339 O O . LYS A 1 646 ? 26.871 -8.623 -56.324 1.00 93.50 646 LYS A O 1
ATOM 5344 N N . CYS A 1 647 ? 28.553 -8.296 -57.781 1.00 92.12 647 CYS A N 1
ATOM 5345 C CA . CYS A 1 647 ? 29.067 -7.095 -57.134 1.00 92.12 647 CYS A CA 1
ATOM 5346 C C . CYS A 1 647 ? 27.982 -6.005 -57.080 1.00 92.12 647 CYS A C 1
ATOM 5348 O O . CYS A 1 647 ? 27.540 -5.537 -58.128 1.00 92.12 647 CYS A O 1
ATOM 5350 N N . ARG A 1 648 ? 27.577 -5.559 -55.881 1.00 90.06 648 ARG A N 1
ATOM 5351 C CA . ARG A 1 648 ? 26.594 -4.463 -55.716 1.00 90.06 648 ARG A CA 1
ATOM 5352 C C . ARG A 1 648 ? 27.103 -3.101 -56.210 1.00 90.06 648 ARG A C 1
ATOM 5354 O O . ARG A 1 648 ? 26.296 -2.206 -56.412 1.00 90.06 648 ARG A O 1
ATOM 5361 N N . GLY A 1 649 ? 28.418 -2.952 -56.398 1.00 89.62 649 GLY A N 1
ATOM 5362 C CA . GLY A 1 649 ? 29.040 -1.741 -56.937 1.00 89.62 649 GLY A CA 1
ATOM 5363 C C . GLY A 1 649 ? 29.047 -1.711 -58.468 1.00 89.62 649 GLY A C 1
ATOM 5364 O O . GLY A 1 649 ? 28.367 -0.896 -59.074 1.00 89.62 649 GLY A O 1
ATOM 5365 N N . CYS A 1 650 ? 29.817 -2.604 -59.102 1.00 93.38 650 CYS A N 1
ATOM 5366 C CA . CYS A 1 650 ? 30.018 -2.606 -60.561 1.00 93.38 650 CYS A CA 1
ATOM 5367 C C . CYS A 1 650 ? 29.154 -3.620 -61.332 1.00 93.38 650 CYS A C 1
ATOM 5369 O O . CYS A 1 650 ? 29.207 -3.667 -62.556 1.00 93.38 650 CYS A O 1
ATOM 5371 N N . GLY A 1 651 ? 28.401 -4.484 -60.645 1.00 92.62 651 GLY A N 1
ATOM 5372 C CA . GLY A 1 651 ? 27.564 -5.508 -61.273 1.00 92.62 651 GLY A CA 1
ATOM 5373 C C . GLY A 1 651 ? 28.293 -6.767 -61.760 1.00 92.62 651 GLY A C 1
ATOM 5374 O O . GLY A 1 651 ? 27.614 -7.692 -62.207 1.00 92.62 651 GLY A O 1
ATOM 5375 N N . TYR A 1 652 ? 29.626 -6.842 -61.657 1.00 95.19 652 TYR A N 1
ATOM 5376 C CA . TYR A 1 652 ? 30.414 -8.008 -62.081 1.00 95.19 652 TYR A CA 1
ATOM 5377 C C . TYR A 1 652 ? 30.045 -9.265 -61.281 1.00 95.19 652 TYR A C 1
ATOM 5379 O O . TYR A 1 652 ? 29.945 -9.206 -60.053 1.00 95.19 652 TYR A O 1
ATOM 5387 N N . LYS A 1 653 ? 29.856 -10.399 -61.964 1.00 95.00 653 LYS A N 1
ATOM 5388 C CA . LYS A 1 653 ? 29.597 -11.697 -61.327 1.00 95.00 653 LYS A CA 1
ATOM 5389 C C . LYS A 1 653 ? 30.912 -12.438 -61.112 1.00 95.00 653 LYS A C 1
ATOM 5391 O O . LYS A 1 653 ? 31.679 -12.593 -62.055 1.00 95.00 653 LYS A O 1
ATOM 5396 N N . PHE A 1 654 ? 31.164 -12.901 -59.894 1.00 93.88 654 PHE A N 1
ATOM 5397 C CA . PHE A 1 654 ? 32.371 -13.654 -59.555 1.00 93.88 654 PHE A CA 1
ATOM 5398 C C . PHE A 1 654 ? 32.076 -14.740 -58.522 1.00 93.88 654 PHE A C 1
ATOM 5400 O O . PHE A 1 654 ? 31.095 -14.647 -57.783 1.00 93.88 654 PHE A O 1
ATOM 5407 N N . SER A 1 655 ? 32.914 -15.774 -58.491 1.00 91.88 655 SER A N 1
ATOM 5408 C CA . SER A 1 655 ? 32.825 -16.831 -57.485 1.00 91.88 655 SER A CA 1
ATOM 5409 C C . SER A 1 655 ? 33.344 -16.336 -56.138 1.00 91.88 655 SER A C 1
ATOM 5411 O O . SER A 1 655 ? 34.345 -15.616 -56.095 1.00 91.88 655 SER A O 1
ATOM 5413 N N . LEU A 1 656 ? 32.679 -16.724 -55.049 1.00 88.88 656 LEU A N 1
ATOM 5414 C CA . LEU A 1 656 ? 33.194 -16.472 -53.705 1.00 88.88 656 LEU A CA 1
ATOM 5415 C C . LEU A 1 656 ? 34.550 -17.196 -53.536 1.00 88.88 656 LEU A C 1
ATOM 5417 O O . LEU A 1 656 ? 34.664 -18.341 -53.984 1.00 88.88 656 LEU A O 1
ATOM 5421 N N . PRO A 1 657 ? 35.580 -16.558 -52.949 1.00 85.81 657 PRO A N 1
ATOM 5422 C CA . PRO A 1 657 ? 36.860 -17.217 -52.685 1.00 85.81 657 PRO A CA 1
ATOM 5423 C C . PRO A 1 657 ? 36.721 -18.443 -51.774 1.00 85.81 657 PRO A C 1
ATOM 5425 O O . PRO A 1 657 ? 35.756 -18.557 -51.020 1.00 85.81 657 PRO A O 1
ATOM 5428 N N . SER A 1 658 ? 37.691 -19.362 -51.846 1.00 83.19 658 SER A N 1
ATOM 5429 C CA . SER A 1 658 ? 37.693 -20.602 -51.053 1.00 83.19 658 SER A CA 1
ATOM 5430 C C . SER A 1 658 ? 37.841 -20.361 -49.551 1.00 83.19 658 SER A C 1
ATOM 5432 O O . SER A 1 658 ? 37.359 -21.163 -48.759 1.00 83.19 658 SER A O 1
ATOM 5434 N N . GLU A 1 659 ? 38.488 -19.260 -49.167 1.00 84.81 659 GLU A N 1
ATOM 5435 C CA . GLU A 1 659 ? 38.700 -18.850 -47.781 1.00 84.81 659 GLU A CA 1
ATOM 5436 C C . GLU A 1 659 ? 38.251 -17.395 -47.613 1.00 84.81 659 GLU A C 1
ATOM 5438 O O . GLU A 1 659 ? 38.807 -16.485 -48.229 1.00 84.81 659 GLU A O 1
ATOM 5443 N N . GLU A 1 660 ? 37.235 -17.175 -46.782 1.00 85.69 660 GLU A N 1
ATOM 5444 C CA . GLU A 1 660 ? 36.733 -15.850 -46.420 1.00 85.69 660 GLU A CA 1
ATOM 5445 C C . GLU A 1 660 ? 36.453 -15.803 -44.918 1.00 85.69 660 GLU A C 1
ATOM 5447 O O . GLU A 1 660 ? 35.994 -16.779 -44.321 1.00 85.69 660 GLU A O 1
ATOM 5452 N N . TYR A 1 661 ? 36.709 -14.648 -44.304 1.00 89.44 661 TYR A N 1
ATOM 5453 C CA . TYR A 1 661 ? 36.376 -14.432 -42.900 1.00 89.44 661 TYR A CA 1
ATOM 5454 C C . TYR A 1 661 ? 34.879 -14.173 -42.731 1.00 89.44 661 TYR A C 1
ATOM 5456 O O . TYR A 1 661 ? 34.246 -13.499 -43.550 1.00 89.44 661 TYR A O 1
ATOM 5464 N N . TRP A 1 662 ? 34.336 -14.635 -41.607 1.00 92.56 662 TRP A N 1
ATOM 5465 C CA . TRP A 1 662 ? 33.032 -14.194 -41.134 1.00 92.56 662 TRP A CA 1
ATOM 5466 C C . TRP A 1 662 ? 33.109 -12.752 -40.649 1.00 92.56 662 TRP A C 1
ATOM 5468 O O . TRP A 1 662 ? 33.974 -12.400 -39.844 1.00 92.56 662 TRP A O 1
ATOM 5478 N N . TYR A 1 663 ? 32.183 -11.933 -41.138 1.00 94.88 663 TYR A N 1
ATOM 5479 C CA . TYR A 1 663 ? 32.008 -10.553 -40.716 1.00 94.88 663 TYR A CA 1
ATOM 5480 C C . TYR A 1 663 ? 30.619 -10.348 -40.127 1.00 94.88 663 TYR A C 1
ATOM 5482 O O . TYR A 1 663 ? 29.607 -10.663 -40.760 1.00 94.88 663 TYR A O 1
ATOM 5490 N N . TYR A 1 664 ? 30.588 -9.730 -38.957 1.00 95.38 664 TYR A N 1
ATOM 5491 C CA . TYR A 1 664 ? 29.397 -9.410 -38.195 1.00 95.38 664 TYR A CA 1
ATOM 5492 C C . TYR A 1 664 ? 29.060 -7.931 -38.344 1.00 95.38 664 TYR A C 1
ATOM 5494 O O . TYR A 1 664 ? 29.942 -7.066 -38.368 1.00 95.38 664 TYR A O 1
ATOM 5502 N N . THR A 1 665 ? 27.772 -7.630 -38.446 1.00 93.44 665 THR A N 1
ATOM 5503 C CA . THR A 1 665 ? 27.256 -6.263 -38.413 1.00 93.44 665 THR A CA 1
ATOM 5504 C C . THR A 1 665 ? 26.080 -6.165 -37.461 1.00 93.44 665 THR A C 1
ATOM 5506 O O . THR A 1 665 ? 25.339 -7.127 -37.285 1.00 93.44 665 THR A O 1
ATOM 5509 N N . LEU A 1 666 ? 25.910 -5.008 -36.829 1.00 92.62 666 LEU A N 1
ATOM 5510 C CA . LEU A 1 666 ? 24.834 -4.806 -35.871 1.00 92.62 666 LEU A CA 1
ATOM 5511 C C . LEU A 1 666 ? 23.488 -4.718 -36.595 1.00 92.62 666 LEU A C 1
ATOM 5513 O O . LEU A 1 666 ? 23.386 -4.100 -37.661 1.00 92.62 666 LEU A O 1
ATOM 5517 N N . ASN A 1 667 ? 22.440 -5.279 -35.992 1.00 92.19 667 ASN A N 1
ATOM 5518 C CA . ASN A 1 667 ? 21.075 -5.105 -36.466 1.00 92.19 667 ASN A CA 1
ATOM 5519 C C . ASN A 1 667 ? 20.775 -3.615 -36.703 1.00 92.19 667 ASN A C 1
ATOM 5521 O O . ASN A 1 667 ? 21.056 -2.759 -35.861 1.00 92.19 667 ASN A O 1
ATOM 5525 N N . THR A 1 668 ? 20.191 -3.288 -37.859 1.00 88.62 668 THR A N 1
ATOM 5526 C CA . THR A 1 668 ? 19.946 -1.890 -38.251 1.00 88.62 668 THR A CA 1
ATOM 5527 C C . THR A 1 668 ? 19.039 -1.157 -37.260 1.00 88.62 668 THR A C 1
ATOM 5529 O O . THR A 1 668 ? 19.208 0.049 -37.064 1.00 88.62 668 THR A O 1
ATOM 5532 N N . LEU A 1 669 ? 18.093 -1.858 -36.626 1.00 89.19 669 LEU A N 1
ATOM 5533 C CA . LEU A 1 669 ? 17.225 -1.286 -35.599 1.00 89.19 669 LEU A CA 1
ATOM 5534 C C . LEU A 1 669 ? 18.034 -0.873 -34.367 1.00 89.19 669 LEU A C 1
ATOM 5536 O O . LEU A 1 669 ? 17.954 0.281 -33.947 1.00 89.19 669 LEU A O 1
ATOM 5540 N N . LEU A 1 670 ? 18.868 -1.783 -33.859 1.00 89.00 670 LEU A N 1
ATOM 5541 C CA . LEU A 1 670 ? 19.719 -1.547 -32.695 1.00 89.00 670 LEU A CA 1
ATOM 5542 C C . LEU A 1 670 ? 20.751 -0.449 -32.956 1.00 89.00 670 LEU A C 1
ATOM 5544 O O . LEU A 1 670 ? 20.893 0.479 -32.163 1.00 89.00 670 LEU A O 1
ATOM 5548 N N . LYS A 1 671 ? 21.383 -0.480 -34.132 1.00 87.81 671 LYS A N 1
ATOM 5549 C CA . LYS A 1 671 ? 22.294 0.571 -34.590 1.00 87.81 671 LYS A CA 1
ATOM 5550 C C . LYS A 1 671 ? 21.633 1.948 -34.565 1.00 87.81 671 LYS A C 1
ATOM 5552 O O . LYS A 1 671 ? 22.199 2.898 -34.031 1.00 87.81 671 LYS A O 1
ATOM 5557 N N . LYS A 1 672 ? 20.426 2.076 -35.128 1.00 83.69 672 LYS A N 1
ATOM 5558 C CA . LYS A 1 672 ? 19.686 3.350 -35.139 1.00 83.69 672 LYS A CA 1
ATOM 5559 C C . LYS A 1 672 ? 19.291 3.795 -33.735 1.00 83.69 672 LYS A C 1
ATOM 5561 O O . LYS A 1 672 ? 19.365 4.987 -33.447 1.00 83.69 672 LYS A O 1
ATOM 5566 N N . ALA A 1 673 ? 18.882 2.859 -32.884 1.00 84.50 673 ALA A N 1
ATOM 5567 C CA . ALA A 1 673 ? 18.504 3.124 -31.502 1.00 84.50 673 ALA A CA 1
ATOM 5568 C C . ALA A 1 673 ? 19.676 3.718 -30.702 1.00 84.50 673 ALA A C 1
ATOM 5570 O O . ALA A 1 673 ? 19.540 4.790 -30.106 1.00 84.50 673 ALA A O 1
ATOM 5571 N N . ILE A 1 674 ? 20.858 3.099 -30.812 1.00 83.69 674 ILE A N 1
ATOM 5572 C CA . ILE A 1 674 ? 22.109 3.593 -30.225 1.00 83.69 674 ILE A CA 1
ATOM 5573 C C . ILE A 1 674 ? 22.494 4.940 -30.834 1.00 83.69 674 ILE A C 1
ATOM 5575 O O . ILE A 1 674 ? 22.818 5.871 -30.100 1.00 83.69 674 ILE A O 1
ATOM 5579 N N . GLN A 1 675 ? 22.461 5.081 -32.161 1.00 76.44 675 GLN A N 1
ATOM 5580 C CA . GLN A 1 675 ? 23.002 6.258 -32.840 1.00 76.44 675 GLN A CA 1
ATOM 5581 C C . GLN A 1 675 ? 22.135 7.517 -32.665 1.00 76.44 675 GLN A C 1
ATOM 5583 O O . GLN A 1 675 ? 22.692 8.598 -32.470 1.00 76.44 675 GLN A O 1
ATOM 5588 N N . PHE A 1 676 ? 20.803 7.399 -32.721 1.00 70.31 676 PHE A N 1
ATOM 5589 C CA . PHE A 1 676 ? 19.917 8.555 -32.927 1.00 70.31 676 PHE A CA 1
ATOM 5590 C C . PHE A 1 676 ? 18.820 8.762 -31.883 1.00 70.31 676 PHE A C 1
ATOM 5592 O O . PHE A 1 676 ? 18.351 9.891 -31.762 1.00 70.31 676 PHE A O 1
ATOM 5599 N N . HIS A 1 677 ? 18.400 7.727 -31.150 1.00 71.56 677 HIS A N 1
ATOM 5600 C CA . HIS A 1 677 ? 17.137 7.791 -30.394 1.00 71.56 677 HIS A CA 1
ATOM 5601 C C . HIS A 1 677 ? 17.293 7.878 -28.877 1.00 71.56 677 HIS A C 1
ATOM 5603 O O . HIS A 1 677 ? 16.298 8.074 -28.190 1.00 71.56 677 HIS A O 1
ATOM 5609 N N . GLY A 1 678 ? 18.517 7.760 -28.347 1.00 76.19 678 GLY A N 1
ATOM 5610 C CA . GLY A 1 678 ? 18.763 7.890 -26.903 1.00 76.19 678 GLY A CA 1
ATOM 5611 C C . GLY A 1 678 ? 18.017 6.848 -26.062 1.00 76.19 678 GLY A C 1
ATOM 5612 O O . GLY A 1 678 ? 17.718 7.094 -24.902 1.00 76.19 678 GLY A O 1
ATOM 5613 N N . THR A 1 679 ? 17.692 5.690 -26.643 1.00 85.69 679 THR A N 1
ATOM 5614 C CA . THR A 1 679 ? 16.869 4.656 -25.996 1.00 85.69 679 THR A CA 1
ATOM 5615 C C . THR A 1 679 ? 17.655 3.785 -25.023 1.00 85.69 679 THR A C 1
ATOM 5617 O O . THR A 1 679 ? 17.051 3.148 -24.171 1.00 85.69 679 THR A O 1
ATOM 5620 N N . ILE A 1 680 ? 18.987 3.729 -25.147 1.00 89.06 680 ILE A N 1
ATOM 5621 C CA . ILE A 1 680 ? 19.834 2.877 -24.298 1.00 89.06 680 ILE A CA 1
ATOM 5622 C C . ILE A 1 680 ? 19.830 3.335 -22.832 1.00 89.06 680 ILE A C 1
ATOM 5624 O O . ILE A 1 680 ? 19.580 2.488 -21.981 1.00 89.06 680 ILE A O 1
ATOM 5628 N N . PRO A 1 681 ? 19.999 4.634 -22.501 1.00 91.69 681 PRO A N 1
ATOM 5629 C CA . PRO A 1 681 ? 19.825 5.097 -21.123 1.00 91.69 681 PRO A CA 1
ATOM 5630 C C . PRO A 1 681 ? 18.458 4.725 -20.529 1.00 91.69 681 PRO A C 1
ATOM 5632 O O . PRO A 1 681 ? 18.383 4.258 -19.399 1.00 91.69 681 PRO A O 1
ATOM 5635 N N . VAL A 1 682 ? 17.376 4.871 -21.305 1.00 93.81 682 VAL A N 1
ATOM 5636 C CA . VAL A 1 682 ? 16.014 4.512 -20.870 1.00 93.81 682 VAL A CA 1
ATOM 5637 C C . VAL A 1 682 ? 15.898 3.007 -20.601 1.00 93.81 682 VAL A C 1
ATOM 5639 O O . VAL A 1 682 ? 15.341 2.610 -19.580 1.00 93.81 682 VAL A O 1
ATOM 5642 N N . LEU A 1 683 ? 16.456 2.171 -21.486 1.00 94.56 683 LEU A N 1
ATOM 5643 C CA . LEU A 1 683 ? 16.514 0.714 -21.320 1.00 94.56 683 LEU A CA 1
ATOM 5644 C C . LEU A 1 683 ? 17.232 0.334 -20.024 1.00 94.56 683 LEU A C 1
ATOM 5646 O O . LEU A 1 683 ? 16.714 -0.479 -19.266 1.00 94.56 683 LEU A O 1
ATOM 5650 N N . LEU A 1 684 ? 18.389 0.943 -19.760 1.00 94.25 684 LEU A N 1
ATOM 5651 C CA . LEU A 1 684 ? 19.187 0.675 -18.565 1.00 94.25 684 LEU A CA 1
ATOM 5652 C C . LEU A 1 684 ? 18.443 1.054 -17.284 1.00 94.25 684 LEU A C 1
ATOM 5654 O O . LEU A 1 684 ? 18.400 0.265 -16.346 1.00 94.25 684 LEU A O 1
ATOM 5658 N N . VAL A 1 685 ? 17.794 2.221 -17.264 1.00 95.75 685 VAL A N 1
ATOM 5659 C CA . VAL A 1 685 ? 16.991 2.661 -16.113 1.00 95.75 685 VAL A CA 1
ATOM 5660 C C . VAL A 1 685 ? 15.812 1.718 -15.871 1.00 95.75 685 VAL A C 1
ATOM 5662 O O . VAL A 1 685 ? 15.600 1.297 -14.738 1.00 95.75 685 VAL A O 1
ATOM 5665 N N . LEU A 1 686 ? 15.060 1.343 -16.912 1.00 95.56 686 LEU A N 1
ATOM 5666 C CA . LEU A 1 686 ? 13.948 0.393 -16.777 1.00 95.56 686 LEU A CA 1
ATOM 5667 C C . LEU A 1 686 ? 14.420 -0.994 -16.328 1.00 95.56 686 LEU A C 1
ATOM 5669 O O . LEU A 1 686 ? 13.766 -1.618 -15.498 1.00 95.56 686 LEU A O 1
ATOM 5673 N N . GLY A 1 687 ? 15.541 -1.468 -16.870 1.00 94.69 687 GLY A N 1
ATOM 5674 C CA . GLY A 1 687 ? 16.131 -2.756 -16.526 1.00 94.69 687 GLY A CA 1
ATOM 5675 C C . GLY A 1 687 ? 16.619 -2.825 -15.083 1.00 94.69 687 GLY A C 1
ATOM 5676 O O . GLY A 1 687 ? 16.315 -3.789 -14.384 1.00 94.69 687 GLY A O 1
ATOM 5677 N N . GLN A 1 688 ? 17.277 -1.772 -14.596 1.00 95.19 688 GLN A N 1
ATOM 5678 C CA . GLN A 1 688 ? 17.684 -1.698 -13.195 1.00 95.19 688 GLN A CA 1
ATOM 5679 C C . GLN A 1 688 ? 16.470 -1.581 -12.264 1.00 95.19 688 GLN A C 1
ATOM 5681 O O . GLN A 1 688 ? 16.431 -2.246 -11.236 1.00 95.19 688 GLN A O 1
ATOM 5686 N N . LEU A 1 689 ? 15.431 -0.822 -12.640 1.00 95.56 689 LEU A N 1
ATOM 5687 C CA . LEU A 1 689 ? 14.179 -0.776 -11.871 1.00 95.56 689 LEU A CA 1
ATOM 5688 C C . LEU A 1 689 ? 13.488 -2.149 -11.806 1.00 95.56 689 LEU A C 1
ATOM 5690 O O . LEU A 1 689 ? 12.928 -2.497 -10.768 1.00 95.56 689 LEU A O 1
ATOM 5694 N N . LEU A 1 690 ? 13.542 -2.941 -12.881 1.00 93.19 690 LEU A N 1
ATOM 5695 C CA . LEU A 1 690 ? 13.091 -4.335 -12.861 1.00 93.19 690 LEU A CA 1
ATOM 5696 C C . LEU A 1 690 ? 13.958 -5.180 -11.917 1.00 93.19 690 LEU A C 1
ATOM 5698 O O . LEU A 1 690 ? 13.414 -5.916 -11.102 1.00 93.19 690 LEU A O 1
ATOM 5702 N N . SER A 1 691 ? 15.285 -5.050 -11.987 1.00 91.06 691 SER A N 1
ATOM 5703 C CA . SER A 1 691 ? 16.211 -5.779 -11.108 1.00 91.06 691 SER A CA 1
ATOM 5704 C C . SER A 1 691 ? 16.051 -5.413 -9.626 1.00 91.06 691 SER A C 1
ATOM 5706 O O . SER A 1 691 ? 16.274 -6.255 -8.760 1.00 91.06 691 SER A O 1
ATOM 5708 N N . ASP A 1 692 ? 15.673 -4.169 -9.329 1.00 91.81 692 ASP A N 1
ATOM 5709 C CA . ASP A 1 692 ? 15.420 -3.669 -7.974 1.00 91.81 692 ASP A CA 1
ATOM 5710 C C . ASP A 1 692 ? 14.034 -4.081 -7.436 1.00 91.81 692 ASP A C 1
ATOM 5712 O O . ASP A 1 692 ? 13.780 -3.966 -6.230 1.00 91.81 692 ASP A O 1
ATOM 5716 N N . ALA A 1 693 ? 13.118 -4.514 -8.312 1.00 89.75 693 ALA A N 1
ATOM 5717 C CA . ALA A 1 693 ? 11.751 -4.866 -7.941 1.00 89.75 693 ALA A CA 1
ATOM 5718 C C . ALA A 1 693 ? 11.721 -6.145 -7.098 1.00 89.75 693 ALA A C 1
ATOM 5720 O O . ALA A 1 693 ? 12.412 -7.123 -7.380 1.00 89.75 693 ALA A O 1
ATOM 5721 N N . ARG A 1 694 ? 10.885 -6.159 -6.057 1.00 85.50 694 ARG A N 1
ATOM 5722 C CA . ARG A 1 694 ? 10.814 -7.295 -5.124 1.00 85.50 694 ARG A CA 1
ATOM 5723 C C . ARG A 1 694 ? 9.638 -8.216 -5.384 1.00 85.50 694 ARG A C 1
ATOM 5725 O O . ARG A 1 694 ? 9.711 -9.395 -5.061 1.00 85.50 694 ARG A O 1
ATOM 5732 N N . SER A 1 695 ? 8.516 -7.658 -5.825 1.00 84.75 695 SER A N 1
ATOM 5733 C CA . SER A 1 695 ? 7.214 -8.335 -5.843 1.00 84.75 695 SER A CA 1
ATOM 5734 C C . SER A 1 695 ? 6.388 -8.024 -7.086 1.00 84.75 695 SER A C 1
ATOM 5736 O O . SER A 1 695 ? 5.562 -8.846 -7.459 1.00 84.75 695 SER A O 1
ATOM 5738 N N . SER A 1 696 ? 6.565 -6.871 -7.738 1.00 89.50 696 SER A N 1
ATOM 5739 C CA . SER A 1 696 ? 5.786 -6.492 -8.928 1.00 89.50 696 SER A CA 1
ATOM 5740 C C . SER A 1 696 ? 6.568 -5.554 -9.838 1.00 89.50 696 SER A C 1
ATOM 5742 O O . SER A 1 696 ? 7.156 -4.584 -9.362 1.00 89.50 696 SER A O 1
ATOM 5744 N N . PHE A 1 697 ? 6.484 -5.763 -11.153 1.00 92.12 697 PHE A N 1
ATOM 5745 C CA . PHE A 1 697 ? 6.981 -4.799 -12.130 1.00 92.12 697 PHE A CA 1
ATOM 5746 C C . PHE A 1 697 ? 6.110 -4.773 -13.389 1.00 92.12 697 PHE A C 1
ATOM 5748 O O . PHE A 1 697 ? 5.885 -5.800 -14.022 1.00 92.12 697 PHE A O 1
ATOM 5755 N N . LEU A 1 698 ? 5.632 -3.589 -13.764 1.00 92.56 698 LEU A N 1
ATOM 5756 C CA . LEU A 1 698 ? 4.996 -3.320 -15.053 1.00 92.56 698 LEU A CA 1
ATOM 5757 C C . LEU A 1 698 ? 5.691 -2.115 -15.664 1.00 92.56 698 LEU A C 1
ATOM 5759 O O . LEU A 1 698 ? 6.037 -1.177 -14.951 1.00 92.56 698 LEU A O 1
ATOM 5763 N N . TYR A 1 699 ? 5.847 -2.069 -16.979 1.00 92.62 699 TYR A N 1
ATOM 5764 C CA . TYR A 1 699 ? 6.413 -0.890 -17.623 1.00 92.62 699 TYR A CA 1
ATOM 5765 C C . TYR A 1 699 ? 5.797 -0.640 -18.985 1.00 92.62 699 TYR A C 1
ATOM 5767 O O . TYR A 1 699 ? 5.161 -1.502 -19.592 1.00 92.62 699 TYR A O 1
ATOM 5775 N N . ASN A 1 700 ? 6.019 0.569 -19.475 1.00 89.25 700 ASN A N 1
ATOM 5776 C CA . ASN A 1 700 ? 5.770 0.909 -20.852 1.00 89.25 700 ASN A CA 1
ATOM 5777 C C . ASN A 1 700 ? 6.962 1.660 -21.438 1.00 89.25 700 ASN A C 1
ATOM 5779 O O . ASN A 1 700 ? 7.662 2.390 -20.740 1.00 89.25 700 ASN A O 1
ATOM 5783 N N . ALA A 1 701 ? 7.170 1.498 -22.742 1.00 86.12 701 ALA A N 1
ATOM 5784 C CA . ALA A 1 701 ? 8.117 2.335 -23.464 1.00 86.12 701 ALA A CA 1
ATOM 5785 C C . ALA A 1 701 ? 7.566 3.766 -23.588 1.00 86.12 701 ALA A C 1
ATOM 5787 O O . ALA A 1 701 ? 6.350 3.960 -23.547 1.00 86.12 701 ALA A O 1
ATOM 5788 N N . SER A 1 702 ? 8.457 4.736 -23.789 1.00 89.00 702 SER A N 1
ATOM 5789 C CA . SER A 1 702 ? 8.168 6.173 -23.724 1.00 89.00 702 SER A CA 1
ATOM 5790 C C . SER A 1 702 ? 6.882 6.599 -24.452 1.00 89.00 702 SER A C 1
ATOM 5792 O O . SER A 1 702 ? 6.586 6.119 -25.553 1.00 89.00 702 SER A O 1
ATOM 5794 N N . PHE A 1 703 ? 6.128 7.516 -23.844 1.00 88.06 703 PHE A N 1
ATOM 5795 C CA . PHE A 1 703 ? 4.803 7.960 -24.297 1.00 88.06 703 PHE A CA 1
ATOM 5796 C C . PHE A 1 703 ? 4.810 9.412 -24.763 1.00 88.06 703 PHE A C 1
ATOM 5798 O O . PHE A 1 703 ? 5.452 10.235 -24.131 1.00 88.06 703 PHE A O 1
ATOM 5805 N N . ASP A 1 704 ? 4.038 9.725 -25.800 1.00 90.00 704 ASP A N 1
ATOM 5806 C CA . ASP A 1 704 ? 3.595 11.077 -26.144 1.00 90.00 704 ASP A CA 1
ATOM 5807 C C . ASP A 1 704 ? 2.222 11.364 -25.522 1.00 90.00 704 ASP A C 1
ATOM 5809 O O . ASP A 1 704 ? 1.328 10.510 -25.527 1.00 90.00 704 ASP A O 1
ATOM 5813 N N . LEU A 1 705 ? 2.052 12.584 -25.011 1.00 89.62 705 LEU A N 1
ATOM 5814 C CA . LEU A 1 705 ? 0.842 13.055 -24.341 1.00 89.62 705 LEU A CA 1
ATOM 5815 C C . LEU A 1 705 ? 0.076 14.052 -25.215 1.00 89.62 705 LEU A C 1
ATOM 5817 O O . LEU A 1 705 ? 0.660 14.967 -25.800 1.00 89.62 705 LEU A O 1
ATOM 5821 N N . PHE A 1 706 ? -1.251 13.921 -25.255 1.00 88.12 706 PHE A N 1
ATOM 5822 C CA . PHE A 1 706 ? -2.126 14.767 -26.069 1.00 88.12 706 PHE A CA 1
ATOM 5823 C C . PHE A 1 706 ? -3.257 15.350 -25.223 1.00 88.12 706 PHE A C 1
ATOM 5825 O O . PHE A 1 706 ? -4.061 14.606 -24.656 1.00 88.12 706 PHE A O 1
ATOM 5832 N N . LYS A 1 707 ? -3.355 16.685 -25.168 1.00 84.44 707 LYS A N 1
ATOM 5833 C CA . LYS A 1 707 ? -4.439 17.380 -24.451 1.00 84.44 707 LYS A CA 1
ATOM 5834 C C . LYS A 1 707 ? -5.770 17.283 -25.190 1.00 84.44 707 LYS A C 1
ATOM 5836 O O . LYS A 1 707 ? -6.757 16.907 -24.571 1.00 84.44 707 LYS A O 1
ATOM 5841 N N . ASN A 1 708 ? -5.788 17.525 -26.504 1.00 81.56 708 ASN A N 1
ATOM 5842 C CA . ASN A 1 708 ? -6.999 17.424 -27.323 1.00 81.56 708 ASN A CA 1
ATOM 5843 C C . ASN A 1 708 ? -6.810 16.548 -28.569 1.00 81.56 708 ASN A C 1
ATOM 5845 O O . ASN A 1 708 ? -5.701 16.262 -29.024 1.00 81.56 708 ASN A O 1
ATOM 5849 N N . LYS A 1 709 ? -7.936 16.131 -29.156 1.00 78.56 709 LYS A N 1
ATOM 5850 C CA . LYS A 1 709 ? -7.969 15.334 -30.385 1.00 78.56 709 LYS A CA 1
ATOM 5851 C C . LYS A 1 709 ? -7.417 16.135 -31.572 1.00 78.56 709 LYS A C 1
ATOM 5853 O O . LYS A 1 709 ? -7.976 17.164 -31.929 1.00 78.56 709 LYS A O 1
ATOM 5858 N N . GLY A 1 710 ? -6.380 15.614 -32.231 1.00 74.44 710 GLY A N 1
ATOM 5859 C CA . GLY A 1 710 ? -5.792 16.215 -33.437 1.00 74.44 710 GLY A CA 1
ATOM 5860 C C . GLY A 1 710 ? -4.761 17.320 -33.180 1.00 74.44 710 GLY A C 1
ATOM 5861 O O . GLY A 1 710 ? -4.269 17.914 -34.137 1.00 74.44 710 GLY A O 1
ATOM 5862 N N . GLU A 1 711 ? -4.417 17.591 -31.918 1.00 79.50 711 GLU A N 1
ATOM 5863 C CA . GLU A 1 711 ? -3.337 18.515 -31.557 1.00 79.50 711 GLU A CA 1
ATOM 5864 C C . GLU A 1 711 ? -1.955 17.845 -31.589 1.00 79.50 711 GLU A C 1
ATOM 5866 O O . GLU A 1 711 ? -1.826 16.620 -31.611 1.00 79.50 711 GLU A O 1
ATOM 5871 N N . LYS A 1 712 ? -0.901 18.671 -31.590 1.00 81.88 712 LYS A N 1
ATOM 5872 C CA . LYS A 1 712 ? 0.482 18.206 -31.419 1.00 81.88 712 LYS A CA 1
ATOM 5873 C C . LYS A 1 712 ? 0.706 17.710 -29.987 1.00 81.88 712 LYS A C 1
ATOM 5875 O O . LYS A 1 712 ? 0.055 18.190 -29.062 1.00 81.88 712 LYS A O 1
ATOM 5880 N N . THR A 1 713 ? 1.668 16.798 -29.823 1.00 84.25 713 THR A N 1
ATOM 5881 C CA . THR A 1 713 ? 2.123 16.329 -28.504 1.00 84.25 713 THR A CA 1
ATOM 5882 C C . THR A 1 713 ? 2.451 17.522 -27.600 1.00 84.25 713 THR A C 1
ATOM 5884 O O . THR A 1 713 ? 3.155 18.451 -28.009 1.00 84.25 713 THR A O 1
ATOM 5887 N N . CYS A 1 714 ? 1.908 17.524 -26.381 1.00 84.12 714 CYS A N 1
ATOM 5888 C CA . CYS A 1 714 ? 2.260 18.508 -25.354 1.00 84.12 714 CYS A CA 1
ATOM 5889 C C . CYS A 1 714 ? 3.508 18.091 -24.565 1.00 84.12 714 CYS A C 1
ATOM 5891 O O . CYS A 1 714 ? 4.045 18.878 -23.786 1.00 84.12 714 CYS A O 1
ATOM 5893 N N . GLY A 1 715 ? 3.993 16.869 -24.786 1.00 85.44 715 GLY A N 1
ATOM 5894 C CA . GLY A 1 715 ? 5.263 16.386 -24.280 1.00 85.44 715 GLY A CA 1
ATOM 5895 C C . GLY A 1 715 ? 5.331 14.870 -24.203 1.00 85.44 715 GLY A C 1
ATOM 5896 O O . GLY A 1 715 ? 4.315 14.188 -24.295 1.00 85.44 715 GLY A O 1
ATOM 5897 N N . ASP A 1 716 ? 6.549 14.380 -24.007 1.00 88.44 716 ASP A N 1
ATOM 5898 C CA . ASP A 1 716 ? 6.881 12.979 -23.834 1.00 88.44 716 ASP A CA 1
ATOM 5899 C C . ASP A 1 716 ? 7.204 12.622 -22.374 1.00 88.44 716 ASP A C 1
ATOM 5901 O O . ASP A 1 716 ? 7.611 13.479 -21.588 1.00 88.44 716 ASP A O 1
ATOM 5905 N N . LEU A 1 717 ? 6.998 11.350 -22.030 1.00 91.00 717 LEU A N 1
ATOM 5906 C CA . LEU A 1 717 ? 7.437 10.710 -20.791 1.00 91.00 717 LEU A CA 1
ATOM 5907 C C . LEU A 1 717 ? 8.449 9.619 -21.147 1.00 91.00 717 LEU A C 1
ATOM 5909 O O . LEU A 1 717 ? 8.088 8.672 -21.855 1.00 91.00 717 LEU A O 1
ATOM 5913 N N . ASP A 1 718 ? 9.690 9.730 -20.666 1.00 93.44 718 ASP A N 1
ATOM 5914 C CA . ASP A 1 718 ? 10.740 8.751 -20.968 1.00 93.44 718 ASP A CA 1
ATOM 5915 C C . ASP A 1 718 ? 10.531 7.443 -20.191 1.00 93.44 718 ASP A C 1
ATOM 5917 O O . ASP A 1 718 ? 10.504 6.372 -20.806 1.00 93.44 718 ASP A O 1
ATOM 5921 N N . ILE A 1 719 ? 10.350 7.538 -18.866 1.00 95.00 719 ILE A N 1
ATOM 5922 C CA . ILE A 1 719 ? 10.107 6.409 -17.955 1.00 95.00 719 ILE A CA 1
ATOM 5923 C C . ILE A 1 719 ? 8.659 6.425 -17.484 1.00 95.00 719 ILE A C 1
ATOM 5925 O O . ILE A 1 719 ? 8.189 7.417 -16.927 1.00 95.00 719 ILE A O 1
ATOM 5929 N N . VAL A 1 720 ? 7.978 5.297 -17.682 1.00 93.75 720 VAL A N 1
ATOM 5930 C CA . VAL A 1 720 ? 6.621 5.045 -17.195 1.00 93.75 720 VAL A CA 1
ATOM 5931 C C . VAL A 1 720 ? 6.550 3.592 -16.724 1.00 93.75 720 VAL A C 1
ATOM 5933 O O . VAL A 1 720 ? 6.499 2.671 -17.543 1.00 93.75 720 VAL A O 1
ATOM 5936 N N . CYS A 1 721 ? 6.571 3.365 -15.412 1.00 95.56 721 CYS A N 1
ATOM 5937 C CA . CYS A 1 721 ? 6.500 2.015 -14.850 1.00 95.56 721 CYS A CA 1
ATOM 5938 C C . CYS A 1 721 ? 5.735 1.959 -13.524 1.00 95.56 721 CYS A C 1
ATOM 5940 O O . CYS A 1 721 ? 5.433 2.980 -12.912 1.00 95.56 721 CYS A O 1
ATOM 5942 N N . ILE A 1 722 ? 5.374 0.749 -13.109 1.00 95.56 722 ILE A N 1
ATOM 5943 C CA . ILE A 1 722 ? 4.854 0.431 -11.785 1.00 95.56 722 ILE A CA 1
ATOM 5944 C C . ILE A 1 722 ? 5.842 -0.546 -11.154 1.00 95.56 722 ILE A C 1
ATOM 5946 O O . ILE A 1 722 ? 5.992 -1.659 -11.652 1.00 95.56 722 ILE A O 1
ATOM 5950 N N . GLN A 1 723 ? 6.500 -0.141 -10.072 1.00 94.00 723 GLN A N 1
ATOM 5951 C CA . GLN A 1 723 ? 7.442 -0.973 -9.321 1.00 94.00 723 GLN A CA 1
ATOM 5952 C C . GLN A 1 723 ? 6.879 -1.207 -7.922 1.00 94.00 723 GLN A C 1
ATOM 5954 O O . GLN A 1 723 ? 6.634 -0.250 -7.190 1.00 94.00 723 GLN A O 1
ATOM 5959 N N . ASP A 1 724 ? 6.641 -2.467 -7.560 1.00 92.19 724 ASP A N 1
ATOM 5960 C CA . ASP A 1 724 ? 6.100 -2.866 -6.253 1.00 92.19 724 ASP A CA 1
ATOM 5961 C C . ASP A 1 724 ? 4.842 -2.069 -5.857 1.00 92.19 724 ASP A C 1
ATOM 5963 O O . ASP A 1 724 ? 4.683 -1.623 -4.724 1.00 92.19 724 ASP A O 1
ATOM 5967 N N . GLY A 1 725 ? 3.957 -1.852 -6.838 1.00 92.75 725 GLY A N 1
ATOM 5968 C CA . GLY A 1 725 ? 2.714 -1.103 -6.673 1.00 92.75 725 GLY A CA 1
ATOM 5969 C C . GLY A 1 725 ? 2.842 0.418 -6.764 1.00 92.75 725 GLY A C 1
ATOM 5970 O O . GLY A 1 725 ? 1.821 1.090 -6.761 1.00 92.75 725 GLY A O 1
ATOM 5971 N N . LYS A 1 726 ? 4.043 0.986 -6.899 1.00 94.69 726 LYS A N 1
ATOM 5972 C CA . LYS A 1 726 ? 4.248 2.438 -7.024 1.00 94.69 726 LYS A CA 1
ATOM 5973 C C . LYS A 1 726 ? 4.329 2.873 -8.476 1.00 94.69 726 LYS A C 1
ATOM 5975 O O . LYS A 1 726 ? 5.141 2.334 -9.222 1.00 94.69 726 LYS A O 1
ATOM 5980 N N . PHE A 1 727 ? 3.551 3.877 -8.866 1.00 95.56 727 PHE A N 1
ATOM 5981 C CA . PHE A 1 727 ? 3.639 4.505 -10.179 1.00 95.56 727 PHE A CA 1
ATOM 5982 C C . PHE A 1 727 ? 4.844 5.438 -10.246 1.00 95.56 727 PHE A C 1
ATOM 5984 O O . PHE A 1 727 ? 4.921 6.419 -9.505 1.00 95.56 727 PHE A O 1
ATOM 5991 N N . ILE A 1 728 ? 5.765 5.148 -11.156 1.00 97.25 728 ILE A N 1
ATOM 5992 C CA . ILE A 1 728 ? 7.002 5.895 -11.334 1.00 97.25 728 ILE A CA 1
ATOM 5993 C C . ILE A 1 728 ? 6.991 6.567 -12.701 1.00 97.25 728 ILE A C 1
ATOM 5995 O O . ILE A 1 728 ? 6.793 5.919 -13.735 1.00 97.25 728 ILE A O 1
ATOM 5999 N N . LEU A 1 729 ? 7.251 7.872 -12.685 1.00 96.25 729 LEU A N 1
ATOM 6000 C CA . LEU A 1 729 ? 7.576 8.654 -13.871 1.00 96.25 729 LEU A CA 1
ATOM 6001 C C . LEU A 1 729 ? 9.030 9.105 -13.816 1.00 96.25 729 LEU A C 1
ATOM 6003 O O . LEU A 1 729 ? 9.597 9.279 -12.736 1.00 96.25 729 LEU A O 1
ATOM 6007 N N . GLY A 1 730 ? 9.634 9.342 -14.974 1.00 95.25 730 GLY A N 1
ATOM 6008 C CA . GLY A 1 730 ? 10.972 9.906 -14.992 1.00 95.25 730 GLY A CA 1
ATOM 6009 C C . GLY A 1 730 ? 11.439 10.443 -16.328 1.00 95.25 730 GLY A C 1
ATOM 6010 O O . GLY A 1 730 ? 10.909 10.094 -17.383 1.00 95.25 730 GLY A O 1
ATOM 6011 N N . GLU A 1 731 ? 12.460 11.285 -16.232 1.00 95.75 731 GLU A N 1
ATOM 6012 C CA . GLU A 1 731 ? 13.183 11.879 -17.354 1.00 95.75 731 GLU A CA 1
ATOM 6013 C C . GLU A 1 731 ? 14.603 11.308 -17.381 1.00 95.75 731 GLU A C 1
ATOM 6015 O O . GLU A 1 731 ? 15.293 11.287 -16.351 1.00 95.75 731 GLU A O 1
ATOM 6020 N N . VAL A 1 732 ? 15.055 10.859 -18.553 1.00 94.25 732 VAL A N 1
ATOM 6021 C CA . VAL A 1 732 ? 16.379 10.247 -18.696 1.00 94.25 732 VAL A CA 1
ATOM 6022 C C . VAL A 1 732 ? 17.156 10.943 -19.797 1.00 94.25 732 VAL A C 1
ATOM 6024 O O . VAL A 1 732 ? 16.714 11.053 -20.939 1.00 94.25 732 VAL A O 1
ATOM 6027 N N . LYS A 1 733 ? 18.373 11.376 -19.473 1.00 90.88 733 LYS A N 1
ATOM 6028 C CA . LYS A 1 733 ? 19.291 11.963 -20.453 1.00 90.88 733 LYS A CA 1
ATOM 6029 C C . LYS A 1 733 ? 20.519 11.087 -20.648 1.00 90.88 733 LYS A C 1
ATOM 6031 O O . LYS A 1 733 ? 20.862 10.261 -19.810 1.00 90.88 733 LYS A O 1
ATOM 6036 N N . GLN A 1 734 ? 21.221 11.286 -21.762 1.00 87.31 734 GLN A N 1
ATOM 6037 C CA . GLN A 1 734 ? 22.509 10.627 -21.966 1.00 87.31 734 GLN A CA 1
ATOM 6038 C C . GLN A 1 734 ? 23.527 11.129 -20.935 1.00 87.31 734 GLN A C 1
ATOM 6040 O O . GLN A 1 734 ? 24.201 10.313 -20.317 1.00 87.31 734 GLN A O 1
ATOM 6045 N N . LYS A 1 735 ? 23.619 12.450 -20.739 1.00 87.44 735 LYS A N 1
ATOM 6046 C CA . LYS A 1 735 ? 24.514 13.085 -19.766 1.00 87.44 735 LYS A CA 1
ATOM 6047 C C . LYS A 1 735 ? 23.741 13.962 -18.792 1.00 87.44 735 LYS A C 1
ATOM 6049 O O . LYS A 1 735 ? 22.709 14.530 -19.148 1.00 87.44 735 LYS A O 1
ATOM 6054 N N . ASN A 1 736 ? 24.270 14.150 -17.588 1.00 87.31 736 ASN A N 1
ATOM 6055 C CA . ASN A 1 736 ? 23.651 15.018 -16.588 1.00 87.31 736 ASN A CA 1
ATOM 6056 C C . ASN A 1 736 ? 23.627 16.494 -17.040 1.00 87.31 736 ASN A C 1
ATOM 6058 O O . ASN A 1 736 ? 22.757 17.261 -16.632 1.00 87.31 736 ASN A O 1
ATOM 6062 N N . CYS A 1 737 ? 24.550 16.914 -17.912 1.00 87.38 737 CYS A N 1
ATOM 6063 C CA . CYS A 1 737 ? 24.628 18.283 -18.428 1.00 87.38 737 CYS A CA 1
ATOM 6064 C C . CYS A 1 737 ? 23.581 18.599 -19.505 1.00 87.38 737 CYS A C 1
ATOM 6066 O O . CYS A 1 737 ? 23.413 19.765 -19.861 1.00 87.38 737 CYS A O 1
ATOM 6068 N N . ASP A 1 738 ? 22.864 17.585 -19.996 1.00 88.19 738 ASP A N 1
ATOM 6069 C CA . ASP A 1 738 ? 21.772 17.761 -20.954 1.00 88.19 738 ASP A CA 1
ATOM 6070 C C . ASP A 1 738 ? 20.464 18.203 -20.274 1.00 88.19 738 ASP A C 1
ATOM 6072 O O . ASP A 1 738 ? 19.548 18.662 -20.963 1.00 88.19 738 ASP A O 1
ATOM 6076 N N . PHE A 1 739 ? 20.370 18.088 -18.943 1.00 92.81 739 PHE A N 1
ATOM 6077 C CA . PHE A 1 739 ? 19.230 18.579 -18.173 1.00 92.81 739 PHE A CA 1
ATOM 6078 C C . PHE A 1 739 ? 19.201 20.107 -18.122 1.00 92.81 739 PHE A C 1
ATOM 6080 O O . PHE A 1 739 ? 20.200 20.780 -17.854 1.00 92.81 739 PHE A O 1
ATOM 6087 N N . LYS A 1 740 ? 18.011 20.663 -18.330 1.00 93.38 740 LYS A N 1
ATOM 6088 C CA . LYS A 1 740 ? 17.722 22.096 -18.264 1.00 93.38 740 LYS A CA 1
ATOM 6089 C C . LYS A 1 740 ? 16.619 22.344 -17.250 1.00 93.38 740 LYS A C 1
ATOM 6091 O O . LYS A 1 740 ? 15.773 21.490 -17.018 1.00 93.38 740 LYS A O 1
ATOM 6096 N N . LYS A 1 741 ? 16.552 23.571 -16.725 1.00 90.69 741 LYS A N 1
ATOM 6097 C CA . LYS A 1 741 ? 15.478 23.985 -15.808 1.00 90.69 741 LYS A CA 1
ATOM 6098 C C . LYS A 1 741 ? 14.071 23.672 -16.353 1.00 90.69 741 LYS A C 1
ATOM 6100 O O . LYS A 1 741 ? 13.237 23.153 -15.624 1.00 90.69 741 LYS A O 1
ATOM 6105 N N . ALA A 1 742 ? 13.859 23.895 -17.652 1.00 91.88 742 ALA A N 1
ATOM 6106 C CA . ALA A 1 742 ? 12.589 23.614 -18.321 1.00 91.88 742 ALA A CA 1
ATOM 6107 C C . ALA A 1 742 ? 12.162 22.132 -18.269 1.00 91.88 742 ALA A C 1
ATOM 6109 O O . ALA A 1 742 ? 10.965 21.862 -18.310 1.00 91.88 742 ALA A O 1
ATOM 6110 N N . ASP A 1 743 ? 13.104 21.184 -18.171 1.00 93.50 743 ASP A N 1
ATOM 6111 C CA . ASP A 1 743 ? 12.773 19.761 -18.022 1.00 93.50 743 ASP A CA 1
ATOM 6112 C C . ASP A 1 743 ? 12.120 19.507 -16.649 1.00 93.50 743 ASP A C 1
ATOM 6114 O O . ASP A 1 743 ? 11.088 18.842 -16.564 1.00 93.50 743 ASP A O 1
ATOM 6118 N N . PHE A 1 744 ? 12.662 20.106 -15.580 1.00 95.75 744 PHE A N 1
ATOM 6119 C CA . PHE A 1 744 ? 12.103 20.015 -14.225 1.00 95.75 744 PHE A CA 1
ATOM 6120 C C . PHE A 1 744 ? 10.751 20.725 -14.117 1.00 95.75 744 PHE A C 1
ATOM 6122 O O . PHE A 1 744 ? 9.815 20.155 -13.563 1.00 95.75 744 PHE A O 1
ATOM 6129 N N . ASP A 1 745 ? 10.621 21.925 -14.693 1.00 93.31 745 ASP A N 1
ATOM 6130 C CA . ASP A 1 745 ? 9.362 22.682 -14.690 1.00 93.31 745 ASP A CA 1
ATOM 6131 C C . ASP A 1 745 ? 8.239 21.892 -15.387 1.00 93.31 745 ASP A C 1
ATOM 6133 O O . ASP A 1 745 ? 7.150 21.732 -14.833 1.00 93.31 745 ASP A O 1
ATOM 6137 N N . LYS A 1 746 ? 8.524 21.319 -16.565 1.00 92.31 746 LYS A N 1
ATOM 6138 C CA . LYS A 1 746 ? 7.578 20.482 -17.320 1.00 92.31 746 LYS A CA 1
ATOM 6139 C C . LYS A 1 746 ? 7.208 19.211 -16.555 1.00 92.31 746 LYS A C 1
ATOM 6141 O O . LYS A 1 746 ? 6.044 18.815 -16.529 1.00 92.31 746 LYS A O 1
ATOM 6146 N N . MET A 1 747 ? 8.183 18.577 -15.909 1.00 94.19 747 MET A N 1
ATOM 6147 C CA . MET A 1 747 ? 7.924 17.382 -15.117 1.00 94.19 747 MET A CA 1
ATOM 6148 C C . MET A 1 747 ? 7.109 17.688 -13.852 1.00 94.19 747 MET A C 1
ATOM 6150 O O . MET A 1 747 ? 6.293 16.864 -13.448 1.00 94.19 747 MET A O 1
ATOM 6154 N N . ALA A 1 748 ? 7.251 18.883 -13.267 1.00 93.06 748 ALA A N 1
ATOM 6155 C CA . ALA A 1 748 ? 6.377 19.350 -12.191 1.00 93.06 748 ALA A CA 1
ATOM 6156 C C . ALA A 1 748 ? 4.917 19.429 -12.653 1.00 93.06 748 ALA A C 1
ATOM 6158 O O . ALA A 1 748 ? 4.030 18.924 -11.969 1.00 93.06 748 ALA A O 1
ATOM 6159 N N . GLU A 1 749 ? 4.673 20.015 -13.833 1.00 89.88 749 GLU A N 1
ATOM 6160 C CA . GLU A 1 749 ? 3.328 20.100 -14.418 1.00 89.88 749 GLU A CA 1
ATOM 6161 C C . GLU A 1 749 ? 2.729 18.706 -14.634 1.00 89.88 749 GLU A C 1
ATOM 6163 O O . GLU A 1 749 ? 1.580 18.454 -14.271 1.00 89.88 749 GLU A O 1
ATOM 6168 N N . PHE A 1 750 ? 3.506 17.767 -15.180 1.00 89.88 750 PHE A N 1
ATOM 6169 C CA . PHE A 1 750 ? 3.049 16.387 -15.341 1.00 89.88 750 PHE A CA 1
ATOM 6170 C C . PHE A 1 750 ? 2.809 15.696 -14.001 1.00 89.88 750 PHE A C 1
ATOM 6172 O O . PHE A 1 750 ? 1.797 15.016 -13.856 1.00 89.88 750 PHE A O 1
ATOM 6179 N N . ALA A 1 751 ? 3.672 15.890 -13.007 1.00 91.06 751 ALA A N 1
ATOM 6180 C CA . ALA A 1 751 ? 3.513 15.283 -11.692 1.00 91.06 751 ALA A CA 1
ATOM 6181 C C . ALA A 1 751 ? 2.273 15.808 -10.947 1.00 91.06 751 ALA A C 1
ATOM 6183 O O . ALA A 1 751 ? 1.558 15.022 -10.335 1.00 91.06 751 ALA A O 1
ATOM 6184 N N . GLU A 1 752 ? 1.953 17.100 -11.044 1.00 87.06 752 GLU A N 1
ATOM 6185 C CA . GLU A 1 752 ? 0.741 17.678 -10.439 1.00 87.06 752 GLU A CA 1
ATOM 6186 C C . GLU A 1 752 ? -0.551 17.106 -11.047 1.00 87.06 752 GLU A C 1
ATOM 6188 O O . GLU A 1 752 ? -1.544 16.905 -10.338 1.00 87.06 752 GLU A O 1
ATOM 6193 N N . LEU A 1 753 ? -0.529 16.816 -12.353 1.00 84.25 753 LEU A N 1
ATOM 6194 C CA . LEU A 1 753 ? -1.667 16.274 -13.099 1.00 84.25 753 LEU A CA 1
ATOM 6195 C C . LEU A 1 753 ? -1.801 14.752 -12.952 1.00 84.25 753 LEU A C 1
ATOM 6197 O O . LEU A 1 753 ? -2.900 14.247 -12.736 1.00 84.25 753 LEU A O 1
ATOM 6201 N N . LEU A 1 754 ? -0.690 14.022 -13.072 1.00 86.44 754 LEU A N 1
ATOM 6202 C CA . LEU A 1 754 ? -0.648 12.555 -13.109 1.00 86.44 754 LEU A CA 1
ATOM 6203 C C . LEU A 1 754 ? -0.467 11.921 -11.727 1.00 86.44 754 LEU A C 1
ATOM 6205 O O . LEU A 1 754 ? -0.842 10.763 -11.531 1.00 86.44 754 LEU A O 1
ATOM 6209 N N . ARG A 1 755 ? 0.091 12.672 -10.772 1.00 88.44 755 ARG A N 1
ATOM 6210 C CA . ARG A 1 755 ? 0.320 12.309 -9.361 1.00 88.44 755 ARG A CA 1
ATOM 6211 C C . ARG A 1 755 ? 1.132 11.027 -9.121 1.00 88.44 755 ARG A C 1
ATOM 6213 O O . ARG A 1 755 ? 0.695 10.211 -8.312 1.00 88.44 755 ARG A O 1
ATOM 6220 N N . PRO A 1 756 ? 2.244 10.773 -9.837 1.00 93.19 756 PRO A N 1
ATOM 6221 C CA . PRO A 1 756 ? 3.037 9.560 -9.617 1.00 93.19 756 PRO A CA 1
ATOM 6222 C C . PRO A 1 756 ? 3.476 9.427 -8.155 1.00 93.19 756 PRO A C 1
ATOM 6224 O O . PRO A 1 756 ? 3.650 10.429 -7.472 1.00 93.19 756 PRO A O 1
ATOM 6227 N N . ASP A 1 757 ? 3.689 8.201 -7.688 1.00 94.31 757 ASP A N 1
ATOM 6228 C CA . ASP A 1 757 ? 4.208 7.952 -6.340 1.00 94.31 757 ASP A CA 1
ATOM 6229 C C . ASP A 1 757 ? 5.687 8.359 -6.241 1.00 94.31 757 ASP A C 1
ATOM 6231 O O . ASP A 1 757 ? 6.125 8.931 -5.239 1.00 94.31 757 ASP A O 1
ATOM 6235 N N . GLU A 1 758 ? 6.464 8.107 -7.303 1.00 96.81 758 GLU A N 1
ATOM 6236 C CA . GLU A 1 758 ? 7.848 8.573 -7.407 1.00 96.81 758 GLU A CA 1
ATOM 6237 C C . GLU A 1 758 ? 8.133 9.255 -8.751 1.00 96.81 758 GLU A C 1
ATOM 6239 O O . GLU A 1 758 ? 7.686 8.825 -9.817 1.00 96.81 758 GLU A O 1
ATOM 6244 N N . LEU A 1 759 ? 8.939 10.310 -8.688 1.00 97.56 759 LEU A N 1
ATOM 6245 C CA . LEU A 1 759 ? 9.530 10.977 -9.829 1.00 97.56 759 LEU A CA 1
ATOM 6246 C C . LEU A 1 759 ? 11.046 10.792 -9.804 1.00 97.56 759 LEU A C 1
ATOM 6248 O O . LEU A 1 759 ? 11.714 11.146 -8.824 1.00 97.56 759 LEU A O 1
ATOM 6252 N N . ILE A 1 760 ? 11.590 10.250 -10.890 1.00 97.56 760 ILE A N 1
ATOM 6253 C CA . ILE A 1 760 ? 13.018 9.968 -11.007 1.00 97.56 760 ILE A CA 1
ATOM 6254 C C . ILE A 1 760 ? 13.676 10.745 -12.144 1.00 97.56 760 ILE A C 1
ATOM 6256 O O . ILE A 1 760 ? 13.101 10.959 -13.208 1.00 97.56 760 ILE A O 1
ATOM 6260 N N . PHE A 1 761 ? 14.927 11.121 -11.916 1.00 97.50 761 PHE A N 1
ATOM 6261 C CA . PHE A 1 761 ? 15.810 11.683 -12.933 1.00 97.50 761 PHE A CA 1
ATOM 6262 C C . PHE A 1 761 ? 17.067 10.832 -13.003 1.00 97.50 761 PHE A C 1
ATOM 6264 O O . PHE A 1 761 ? 17.599 10.447 -11.960 1.00 97.50 761 PHE A O 1
ATOM 6271 N N . SER A 1 762 ? 17.530 10.513 -14.208 1.00 95.69 762 SER A N 1
ATOM 6272 C CA . SER A 1 762 ? 18.711 9.667 -14.379 1.00 95.69 762 SER A CA 1
ATOM 6273 C C . SER A 1 762 ? 19.520 10.042 -15.614 1.00 95.69 762 SER A C 1
ATOM 6275 O O . SER A 1 762 ? 19.013 10.634 -16.571 1.00 95.69 762 SER A O 1
ATOM 6277 N N . SER A 1 763 ? 20.796 9.674 -15.595 1.00 93.12 763 SER A N 1
ATOM 6278 C CA . SER A 1 763 ? 21.661 9.723 -16.765 1.00 93.12 763 SER A CA 1
ATOM 6279 C C . SER A 1 763 ? 22.743 8.654 -16.705 1.00 93.12 763 SER A C 1
ATOM 6281 O O . SER A 1 763 ? 22.906 7.987 -15.685 1.00 93.12 763 SER A O 1
ATOM 6283 N N . MET A 1 764 ? 23.518 8.529 -17.782 1.00 86.69 764 MET A N 1
ATOM 6284 C CA . MET A 1 764 ? 24.698 7.657 -17.798 1.00 86.69 764 MET A CA 1
ATOM 6285 C C . MET A 1 764 ? 25.833 8.212 -16.926 1.00 86.69 764 MET A C 1
ATOM 6287 O O . MET A 1 764 ? 26.702 7.454 -16.501 1.00 86.69 764 MET A O 1
ATOM 6291 N N . ASP A 1 765 ? 25.823 9.519 -16.635 1.00 83.94 765 ASP A N 1
ATOM 6292 C CA . ASP A 1 765 ? 26.682 10.092 -15.604 1.00 83.94 765 ASP A CA 1
ATOM 6293 C C . ASP A 1 765 ? 26.111 9.684 -14.238 1.00 83.94 765 ASP A C 1
ATOM 6295 O O . ASP A 1 765 ? 24.967 10.004 -13.911 1.00 83.94 765 ASP A O 1
ATOM 6299 N N . LEU A 1 766 ? 26.900 8.944 -13.454 1.00 80.44 766 LEU A N 1
ATOM 6300 C CA . LEU A 1 766 ? 26.455 8.306 -12.206 1.00 80.44 766 LEU A CA 1
ATOM 6301 C C . LEU A 1 766 ? 25.895 9.302 -11.178 1.00 80.44 766 LEU A C 1
ATOM 6303 O O . LEU A 1 766 ? 24.973 8.976 -10.429 1.00 80.44 766 LEU A O 1
ATOM 6307 N N . GLU A 1 767 ? 26.450 10.513 -11.153 1.00 90.19 767 GLU A N 1
ATOM 6308 C CA . GLU A 1 767 ? 26.130 11.549 -10.175 1.00 90.19 767 GLU A CA 1
ATOM 6309 C C . GLU A 1 767 ? 25.410 12.741 -10.821 1.00 90.19 767 GLU A C 1
ATOM 6311 O O . GLU A 1 767 ? 25.726 13.117 -11.960 1.00 90.19 767 GLU A O 1
ATOM 6316 N N . PRO A 1 768 ? 24.471 13.382 -10.101 1.00 93.44 768 PRO A N 1
ATOM 6317 C CA . PRO A 1 768 ? 23.830 14.600 -10.567 1.00 93.44 768 PRO A CA 1
ATOM 6318 C C . PRO A 1 768 ? 24.810 15.780 -10.527 1.00 93.44 768 PRO A C 1
ATOM 6320 O O . PRO A 1 768 ? 25.668 15.882 -9.651 1.00 93.44 768 PRO A O 1
ATOM 6323 N N . ASN A 1 769 ? 24.647 16.723 -11.455 1.00 92.62 769 ASN A N 1
ATOM 6324 C CA . ASN A 1 769 ? 25.310 18.026 -11.370 1.00 92.62 769 ASN A CA 1
ATOM 6325 C C . ASN A 1 769 ? 24.467 19.024 -10.551 1.00 92.62 769 ASN A C 1
ATOM 6327 O O . ASN A 1 769 ? 23.334 18.729 -10.173 1.00 92.62 769 ASN A O 1
ATOM 6331 N N . GLN A 1 770 ? 24.996 20.231 -10.322 1.00 93.56 770 GLN A N 1
ATOM 6332 C CA . GLN A 1 770 ? 24.317 21.241 -9.502 1.00 93.56 770 GLN A CA 1
ATOM 6333 C C . GLN A 1 770 ? 22.922 21.617 -10.027 1.00 93.56 770 GLN A C 1
ATOM 6335 O O . GLN A 1 770 ? 21.995 21.733 -9.238 1.00 93.56 770 GLN A O 1
ATOM 6340 N N . ILE A 1 771 ? 22.742 21.732 -11.350 1.00 93.56 771 ILE A N 1
ATOM 6341 C CA . ILE A 1 771 ? 21.434 22.045 -11.954 1.00 93.56 771 ILE A CA 1
ATOM 6342 C C . ILE A 1 771 ? 20.413 20.951 -11.620 1.00 93.56 771 ILE A C 1
ATOM 6344 O O . ILE A 1 771 ? 19.263 21.254 -11.310 1.00 93.56 771 ILE A O 1
ATOM 6348 N N . CYS A 1 772 ? 20.835 19.685 -11.665 1.00 95.12 772 CYS A N 1
ATOM 6349 C CA . CYS A 1 772 ? 19.982 18.555 -11.313 1.00 95.12 772 CYS A CA 1
ATOM 6350 C C . CYS A 1 772 ? 19.634 18.546 -9.823 1.00 95.12 772 CYS A C 1
ATOM 6352 O O . CYS A 1 772 ? 18.481 18.306 -9.478 1.00 95.12 772 CYS A O 1
ATOM 6354 N N . ILE A 1 773 ? 20.610 18.821 -8.952 1.00 96.69 773 ILE A N 1
ATOM 6355 C CA . ILE A 1 773 ? 20.401 18.907 -7.499 1.00 96.69 773 ILE A CA 1
ATOM 6356 C C . ILE A 1 773 ? 19.382 20.007 -7.183 1.00 96.69 773 ILE A C 1
ATOM 6358 O O . ILE A 1 773 ? 18.360 19.728 -6.556 1.00 96.69 773 ILE A O 1
ATOM 6362 N N . ASP A 1 774 ? 19.610 21.218 -7.696 1.00 96.44 774 ASP A N 1
ATOM 6363 C CA . ASP A 1 774 ? 18.739 22.374 -7.465 1.00 96.44 774 ASP A CA 1
ATOM 6364 C C . ASP A 1 774 ? 17.315 22.119 -7.988 1.00 96.44 774 ASP A C 1
ATOM 6366 O O . ASP A 1 774 ? 16.335 22.409 -7.300 1.00 96.44 774 ASP A O 1
ATOM 6370 N N . GLY A 1 775 ? 17.189 21.540 -9.189 1.00 96.50 775 GLY A N 1
ATOM 6371 C CA . GLY A 1 775 ? 15.898 21.195 -9.789 1.00 96.50 775 GLY A CA 1
ATOM 6372 C C . GLY A 1 775 ? 15.132 20.134 -8.995 1.00 96.50 775 GLY A C 1
ATOM 6373 O O . GLY A 1 775 ? 13.935 20.282 -8.754 1.00 96.50 775 GLY A O 1
ATOM 6374 N N . ILE A 1 776 ? 15.816 19.083 -8.532 1.00 97.06 776 ILE A N 1
ATOM 6375 C CA . ILE A 1 776 ? 15.214 18.029 -7.701 1.00 97.06 776 ILE A CA 1
ATOM 6376 C C . ILE A 1 776 ? 14.749 18.588 -6.354 1.00 97.06 776 ILE A C 1
ATOM 6378 O O . ILE A 1 776 ? 13.649 18.259 -5.907 1.00 97.06 776 ILE A O 1
ATOM 6382 N N . ASP A 1 777 ? 15.553 19.421 -5.696 1.00 96.88 777 ASP A N 1
ATOM 6383 C CA . ASP A 1 777 ? 15.199 19.973 -4.386 1.00 96.88 777 ASP A CA 1
ATOM 6384 C C . ASP A 1 777 ? 14.051 20.988 -4.467 1.00 96.88 777 ASP A C 1
ATOM 6386 O O . ASP A 1 777 ? 13.216 21.050 -3.557 1.00 96.88 777 ASP A O 1
ATOM 6390 N N . ASP A 1 778 ? 13.940 21.731 -5.571 1.00 96.25 778 ASP A N 1
ATOM 6391 C CA . ASP A 1 778 ? 12.767 22.567 -5.838 1.00 96.25 778 ASP A CA 1
ATOM 6392 C C . ASP A 1 778 ? 11.493 21.727 -6.016 1.00 96.25 778 ASP A C 1
ATOM 6394 O O . ASP A 1 778 ? 10.472 21.997 -5.375 1.00 96.25 778 ASP A O 1
ATOM 6398 N N . LEU A 1 779 ? 11.573 20.640 -6.791 1.00 96.44 779 LEU A N 1
ATOM 6399 C CA . LEU A 1 779 ? 10.459 19.709 -6.991 1.00 96.44 779 LEU A CA 1
ATOM 6400 C C . LEU A 1 779 ? 10.012 19.031 -5.692 1.00 96.44 779 LEU A C 1
ATOM 6402 O O . LEU A 1 779 ? 8.810 18.951 -5.440 1.00 96.44 779 LEU A O 1
ATOM 6406 N N . LYS A 1 780 ? 10.946 18.586 -4.836 1.00 96.44 780 LYS A N 1
ATOM 6407 C CA . LYS A 1 780 ? 10.611 18.017 -3.514 1.00 96.44 780 LYS A CA 1
ATOM 6408 C C . LYS A 1 780 ? 9.783 18.989 -2.680 1.00 96.44 780 LYS A C 1
ATOM 6410 O O . LYS A 1 780 ? 8.838 18.575 -2.016 1.00 96.44 780 LYS A O 1
ATOM 6415 N N . ARG A 1 781 ? 10.126 20.281 -2.714 1.00 94.12 781 ARG A N 1
ATOM 6416 C CA . ARG A 1 781 ? 9.387 21.322 -1.990 1.00 94.12 781 ARG A CA 1
ATOM 6417 C C . ARG A 1 781 ? 7.999 21.520 -2.594 1.00 94.12 781 ARG A C 1
ATOM 6419 O O . ARG A 1 781 ? 7.011 21.470 -1.863 1.00 94.12 781 ARG A O 1
ATOM 6426 N N . ARG A 1 782 ? 7.932 21.694 -3.920 1.00 93.75 782 ARG A N 1
ATOM 6427 C CA . ARG A 1 782 ? 6.701 21.976 -4.677 1.00 93.75 782 ARG A CA 1
ATOM 6428 C C . ARG A 1 782 ? 5.666 20.854 -4.586 1.00 93.75 782 ARG A C 1
ATOM 6430 O O . ARG A 1 782 ? 4.485 21.149 -4.472 1.00 93.75 782 ARG A O 1
ATOM 6437 N N . LEU A 1 783 ? 6.101 19.594 -4.621 1.00 91.81 783 LEU A N 1
ATOM 6438 C CA . LEU A 1 783 ? 5.219 18.421 -4.710 1.00 91.81 783 LEU A CA 1
ATOM 6439 C C . LEU A 1 783 ? 4.984 17.713 -3.360 1.00 91.81 783 LEU A C 1
ATOM 6441 O O . LEU A 1 783 ? 4.319 16.677 -3.313 1.00 91.81 783 LEU A O 1
ATOM 6445 N N . SER A 1 784 ? 5.511 18.257 -2.259 1.00 84.94 784 SER A N 1
ATOM 6446 C CA . SER A 1 784 ? 5.447 17.647 -0.919 1.00 84.94 784 SER A CA 1
ATOM 6447 C C . SER A 1 784 ? 4.020 17.360 -0.431 1.00 84.94 784 SER A C 1
ATOM 6449 O O . SER A 1 784 ? 3.760 16.315 0.162 1.00 84.94 784 SER A O 1
ATOM 6451 N N . ASN A 1 785 ? 3.068 18.244 -0.735 1.00 82.06 785 ASN A N 1
ATOM 6452 C CA . ASN A 1 785 ? 1.655 18.101 -0.370 1.00 82.06 785 ASN A CA 1
ATOM 6453 C C . ASN A 1 785 ? 0.909 17.011 -1.164 1.00 82.06 785 ASN A C 1
ATOM 6455 O O . ASN A 1 785 ? -0.195 16.628 -0.778 1.00 82.06 785 ASN A O 1
ATOM 6459 N N . LEU A 1 786 ? 1.492 16.518 -2.259 1.00 84.25 786 LEU A N 1
ATOM 6460 C CA . LEU A 1 786 ? 0.917 15.481 -3.119 1.00 84.25 786 LEU A CA 1
ATOM 6461 C C . LEU A 1 786 ? 1.480 14.080 -2.832 1.00 84.25 786 LEU A C 1
ATOM 6463 O O . LEU A 1 786 ? 1.122 13.143 -3.538 1.00 84.25 786 LEU A O 1
ATOM 6467 N N . ASN A 1 787 ? 2.334 13.932 -1.812 1.00 83.75 787 ASN A N 1
ATOM 6468 C CA . ASN A 1 787 ? 3.012 12.675 -1.463 1.00 83.75 787 ASN A CA 1
ATOM 6469 C C . ASN A 1 787 ? 3.911 12.104 -2.577 1.00 83.75 787 ASN A C 1
ATOM 6471 O O . ASN A 1 787 ? 4.110 10.895 -2.659 1.00 83.75 787 ASN A O 1
ATOM 6475 N N . ILE A 1 788 ? 4.458 12.965 -3.438 1.00 92.69 788 ILE A N 1
ATOM 6476 C CA . ILE A 1 788 ? 5.312 12.542 -4.552 1.00 92.69 788 ILE A CA 1
ATOM 6477 C C . ILE A 1 788 ? 6.766 12.558 -4.095 1.00 92.69 788 ILE A C 1
ATOM 6479 O O . ILE A 1 788 ? 7.314 13.606 -3.740 1.00 92.69 788 ILE A O 1
ATOM 6483 N N . LYS A 1 789 ? 7.430 11.403 -4.138 1.00 95.69 789 LYS A N 1
ATOM 6484 C CA . LYS A 1 789 ? 8.859 11.314 -3.828 1.00 95.69 789 LYS A CA 1
ATOM 6485 C C . LYS A 1 789 ? 9.686 11.679 -5.054 1.00 95.69 789 LYS A C 1
ATOM 6487 O O . LYS A 1 789 ? 9.542 11.051 -6.092 1.00 95.69 789 LYS A O 1
ATOM 6492 N N . VAL A 1 790 ? 10.614 12.625 -4.927 1.00 97.69 790 VAL A N 1
ATOM 6493 C CA . VAL A 1 790 ? 11.493 13.035 -6.038 1.00 97.69 790 VAL A CA 1
ATOM 6494 C C . VAL A 1 790 ? 12.945 12.675 -5.733 1.00 97.69 790 VAL A C 1
ATOM 6496 O O . VAL A 1 790 ? 13.447 12.998 -4.651 1.00 97.69 790 VAL A O 1
ATOM 6499 N N . ARG A 1 791 ? 13.638 12.003 -6.664 1.00 96.56 791 ARG A N 1
ATOM 6500 C CA . ARG A 1 791 ? 15.043 11.600 -6.471 1.00 96.56 791 ARG A CA 1
ATOM 6501 C C . ARG A 1 791 ? 15.848 11.470 -7.763 1.00 96.56 791 ARG A C 1
ATOM 6503 O O . ARG A 1 791 ? 15.306 11.207 -8.831 1.00 96.56 791 ARG A O 1
ATOM 6510 N N . TRP A 1 792 ? 17.169 11.569 -7.623 1.00 96.94 792 TRP A N 1
ATOM 6511 C CA . TRP A 1 792 ? 18.105 11.076 -8.630 1.00 96.94 792 TRP A CA 1
ATOM 6512 C C . TRP A 1 792 ? 18.168 9.547 -8.548 1.00 96.94 792 TRP A C 1
ATOM 6514 O O . TRP A 1 792 ? 18.331 8.988 -7.459 1.00 96.94 792 TRP A O 1
ATOM 6524 N N . TYR A 1 793 ? 18.012 8.869 -9.680 1.00 96.31 793 TYR A N 1
ATOM 6525 C CA . TYR A 1 793 ? 18.139 7.422 -9.797 1.00 96.31 793 TYR A CA 1
ATOM 6526 C C . TYR A 1 793 ? 19.484 7.094 -10.439 1.00 96.31 793 TYR A C 1
ATOM 6528 O O . TYR A 1 793 ? 19.669 7.250 -11.646 1.00 96.31 793 TYR A O 1
ATOM 6536 N N . ARG A 1 794 ? 20.443 6.684 -9.610 1.00 94.12 794 ARG A N 1
ATOM 6537 C CA . ARG A 1 794 ? 21.796 6.335 -10.043 1.00 94.12 794 ARG A CA 1
ATOM 6538 C C . ARG A 1 794 ? 21.811 4.937 -10.657 1.00 94.12 794 ARG A C 1
ATOM 6540 O O . ARG A 1 794 ? 21.339 3.993 -10.030 1.00 94.12 794 ARG A O 1
ATOM 6547 N N . LEU A 1 795 ? 22.407 4.813 -11.841 1.00 90.69 795 LEU A N 1
ATOM 6548 C CA . LEU A 1 795 ? 22.711 3.511 -12.426 1.00 90.69 795 LEU A CA 1
ATOM 6549 C C . LEU A 1 795 ? 23.914 2.863 -11.714 1.00 90.69 795 LEU A C 1
ATOM 6551 O O . LEU A 1 795 ? 24.869 3.550 -11.341 1.00 90.69 795 LEU A O 1
ATOM 6555 N N . HIS A 1 796 ? 23.876 1.553 -11.518 1.00 84.44 796 HIS A N 1
ATOM 6556 C CA . HIS A 1 796 ? 24.937 0.738 -10.928 1.00 84.44 796 HIS A CA 1
ATOM 6557 C C . HIS A 1 796 ? 25.686 -0.030 -12.031 1.00 84.44 796 HIS A C 1
ATOM 6559 O O . HIS A 1 796 ? 25.197 -0.136 -13.148 1.00 84.44 796 HIS A O 1
ATOM 6565 N N . GLY A 1 797 ? 26.926 -0.465 -11.774 1.00 71.75 797 GLY A N 1
ATOM 6566 C CA . GLY A 1 797 ? 27.708 -1.286 -12.721 1.00 71.75 797 GLY A CA 1
ATOM 6567 C C . GLY A 1 797 ? 28.207 -0.591 -14.003 1.00 71.75 797 GLY A C 1
ATOM 6568 O O . GLY A 1 797 ? 29.083 -1.107 -14.684 1.00 71.75 797 GLY A O 1
ATOM 6569 N N . MET A 1 798 ? 27.731 0.618 -14.315 1.00 71.19 798 MET A N 1
ATOM 6570 C CA . MET A 1 798 ? 27.937 1.282 -15.614 1.00 71.19 798 MET A CA 1
ATOM 6571 C C . MET A 1 798 ? 29.378 1.677 -15.980 1.00 71.19 798 MET A C 1
ATOM 6573 O O . MET A 1 798 ? 29.630 1.990 -17.140 1.00 71.19 798 MET A O 1
ATOM 6577 N N . SER A 1 799 ? 30.313 1.730 -15.031 1.00 65.06 799 SER A N 1
ATOM 6578 C CA . SER A 1 799 ? 31.665 2.273 -15.256 1.00 65.06 799 SER A CA 1
ATOM 6579 C C . SER A 1 799 ? 32.795 1.279 -15.009 1.00 65.06 799 SER A C 1
ATOM 6581 O O . SER A 1 799 ? 33.962 1.660 -15.087 1.00 65.06 799 SER A O 1
ATOM 6583 N N . GLU A 1 800 ? 32.474 0.039 -14.648 1.00 75.50 800 GLU A N 1
ATOM 6584 C CA . GLU A 1 800 ? 33.490 -0.970 -14.369 1.00 75.50 800 GLU A CA 1
ATOM 6585 C C . GLU A 1 800 ? 33.809 -1.750 -15.646 1.00 75.50 800 GLU A C 1
ATOM 6587 O O . GLU A 1 800 ? 32.884 -2.103 -16.381 1.00 75.50 800 GLU A O 1
ATOM 6592 N N . PRO A 1 801 ? 35.096 -2.014 -15.941 1.00 77.50 801 PRO A N 1
ATOM 6593 C CA . PRO A 1 801 ? 35.439 -2.902 -17.038 1.00 77.50 801 PRO A CA 1
ATOM 6594 C C . PRO A 1 801 ? 34.811 -4.288 -16.835 1.00 77.50 801 PRO A C 1
ATOM 6596 O O . PRO A 1 801 ? 34.529 -4.684 -15.701 1.00 77.50 801 PRO A O 1
ATOM 6599 N N . SER A 1 802 ? 34.616 -5.048 -17.909 1.00 80.19 802 SER A N 1
ATOM 6600 C CA . SER A 1 802 ? 34.063 -6.408 -17.812 1.00 80.19 802 SER A CA 1
ATOM 6601 C C . SER A 1 802 ? 35.165 -7.466 -17.626 1.00 80.19 802 SER A C 1
ATOM 6603 O O . SER A 1 802 ? 36.232 -7.347 -18.230 1.00 80.19 802 SER A O 1
ATOM 6605 N N . PRO A 1 803 ? 34.928 -8.559 -16.867 1.00 80.12 803 PRO A N 1
ATOM 6606 C CA . PRO A 1 803 ? 35.874 -9.669 -16.686 1.00 80.12 803 PRO A CA 1
ATOM 6607 C C . PRO A 1 803 ? 36.101 -10.531 -17.936 1.00 80.12 803 PRO A C 1
ATOM 6609 O O . PRO A 1 803 ? 36.612 -11.631 -17.751 1.00 80.12 803 PRO A O 1
ATOM 6612 N N . VAL A 1 804 ? 35.675 -10.074 -19.131 1.00 78.56 804 VAL A N 1
ATOM 6613 C CA . VAL A 1 804 ? 35.481 -10.834 -20.387 1.00 78.56 804 VAL A CA 1
ATOM 6614 C C . VAL A 1 804 ? 36.321 -12.105 -20.396 1.00 78.56 804 VAL A C 1
ATOM 6616 O O . VAL A 1 804 ? 37.545 -12.041 -20.548 1.00 78.56 804 VAL A O 1
ATOM 6619 N N . ARG A 1 805 ? 35.649 -13.217 -20.085 1.00 68.94 805 ARG A N 1
ATOM 6620 C CA . ARG A 1 805 ? 36.319 -14.434 -19.650 1.00 68.94 805 ARG A CA 1
ATOM 6621 C C . ARG A 1 805 ? 36.902 -15.228 -20.771 1.00 68.94 805 ARG A C 1
ATOM 6623 O O . ARG A 1 805 ? 36.504 -15.089 -21.946 1.00 68.94 805 ARG A O 1
#

Foldseek 3Di:
DFADKWKKWKDWAWAAEEEEDELPDDLLLLLQLLQLLLFFALSLARAYAHDPQEDGDPQVVVLCLQQLHQEYEYLDHHDLLVVVLCCLRRVHLYYHYDVPDSHDDDPFFIFTFELAQVLQQVLFDDDPDDGAAEEAEDEDPQADVQVVSQCCLQQNHDDDDDVNVVRNVNGHYDYQYGNYLQSLLVVLQVLLDLPHGYHGSSLSSCPPVPRFFFDDDLVLQEAEEQEADGPLSSSLSSNSLQQHGSVPSSARRYGYYYLCRLPDPSNLVSLLSNNQRRLCVTDDPVSREYEYEYQPDDQVSQVVSQCRSCVNHPHHYYYDYDPDRDHGRGDPDDLPPPPDPDIDMDMDRDQKDKDQDDDDPGDGDPDAWHKIKMWMWIWDRCQQPVVDPDATFTDFAAFRQQLCVQQVQKPASWTQTSLSTIIGMFIHADPVRRCRRIIMGGHDDLVSSLFDLQQAGQPPPSDPDVVVRCLRGQFPGKDFDPLQVLLVVQQLLDSHLLRVQVQCLAQLNVQVLCVQLVNDPVVLVVQLVVLLVVCVVPPPDDDPPPVRNVVSSVVSVVVSLVVSVVPPDGDKDFLVRSVVSLVVLLVQQCPVDDPVPRFDADSVLSVVVVVVCCVSLQKFKWFQDQDPPPRHGDTDTPVQDDQWDADPPPRDIDGDDPDTTIIIHGDPSSSCSSSPSQSSQLSNLLNVLVVVARHHKRWGAKMFTHRDDPDDTPDIWHTFMAGSNFTETEDEDQDLVVDDLVVLVVVLVSCVSSVTLEYEYEHLPQDHDPRRVVSQVVSCVSCVSSNYHYDYDGGPSSPRRDNND

Radius of gyration: 35.77 Å; Cα contacts (8 Å, |Δi|>4): 1474; chains: 1; bounding box: 84×68×111 Å

Solvent-accessible surface area (backbone atoms only — not comparable to full-atom values): 44284 Å² total; per-residue (Å²): 128,88,53,79,67,39,49,36,37,36,43,80,44,60,65,40,42,35,36,36,34,45,70,80,54,63,69,60,39,58,51,32,48,51,58,52,23,38,41,18,34,29,22,54,72,41,42,64,42,68,30,84,29,58,57,66,53,71,69,62,45,55,45,46,60,71,68,46,39,43,32,37,43,22,48,38,71,64,36,72,66,38,54,51,50,47,47,66,72,50,28,42,81,44,79,46,75,42,52,92,48,61,61,86,81,66,96,70,50,58,38,34,46,62,68,27,48,66,49,49,53,70,52,42,83,90,62,87,94,66,83,59,25,40,58,41,81,42,76,49,95,75,33,52,66,70,57,53,51,45,42,38,74,59,37,32,71,86,73,88,48,73,62,49,54,54,29,42,70,68,34,51,74,44,79,43,75,33,52,49,59,65,45,43,17,53,49,30,43,58,72,21,37,86,88,62,53,77,43,44,46,46,33,53,8,28,41,66,83,74,72,80,47,29,58,89,49,73,78,56,38,28,26,35,41,39,39,36,81,42,55,64,36,52,39,47,64,54,41,47,58,54,46,30,45,64,95,51,51,44,55,80,55,60,44,68,34,43,64,68,63,58,69,33,75,75,33,40,66,10,52,38,41,28,48,44,44,48,28,72,71,37,53,55,89,95,47,36,19,40,37,31,33,20,61,70,47,54,59,69,58,44,42,50,41,40,54,61,53,47,62,84,47,90,50,52,76,46,57,46,60,47,91,68,84,88,69,52,56,59,49,84,83,71,90,60,72,86,75,65,79,90,54,50,79,47,82,44,60,60,59,66,45,80,46,79,52,82,77,70,100,61,67,80,48,89,62,82,50,30,26,35,29,40,38,41,49,40,49,40,76,59,82,72,44,67,84,64,76,97,69,79,40,34,61,40,42,49,55,44,41,52,53,46,62,77,64,54,27,48,83,53,60,59,32,26,40,90,79,17,29,40,35,33,54,36,36,42,56,34,100,90,45,73,64,41,40,55,42,42,42,38,67,75,54,69,69,57,55,54,45,45,51,54,28,30,52,76,53,82,88,79,53,94,49,66,70,62,52,49,58,15,44,63,23,68,48,72,48,68,26,73,52,13,51,48,40,50,55,48,38,67,49,36,94,18,52,62,60,43,23,58,50,59,48,35,38,56,55,36,50,52,52,33,49,56,35,76,48,49,70,75,59,42,56,54,49,37,50,51,44,31,52,54,49,62,70,66,70,74,81,90,73,91,64,91,54,57,68,65,56,42,48,52,50,21,53,48,52,49,54,50,48,60,71,66,55,78,76,80,47,68,44,38,69,67,56,55,51,54,52,40,54,54,37,27,55,60,42,38,70,86,45,58,80,96,70,50,74,64,77,34,74,64,56,55,50,51,53,51,48,51,36,39,74,43,53,49,32,43,57,21,40,56,61,65,39,90,85,84,59,53,69,55,79,38,50,51,97,74,61,52,72,64,37,66,39,90,83,83,58,54,73,44,66,63,70,97,76,76,67,61,27,36,28,68,28,70,66,51,32,45,30,68,62,74,48,68,32,57,54,48,45,45,53,52,22,49,52,52,71,72,37,83,41,16,74,48,73,50,59,17,32,30,33,21,61,51,92,93,58,71,70,80,46,73,41,53,38,44,35,29,46,61,12,36,33,34,38,28,51,66,35,72,40,48,83,73,66,51,72,67,57,49,56,53,49,48,57,48,39,74,57,50,55,38,43,31,40,37,37,35,28,71,41,62,60,78,42,69,70,53,50,55,45,44,57,51,47,37,63,74,35,49,91,70,66,33,45,58,46,80,49,64,64,74,70,72,84,50,61,32,68,51,60

Organism: NCBI:txid1797530

Secondary structure (DSSP, 8-state):
-PPPPEEEEEEEEPPPEEEEE-TT--HHHHHHHHHHHHTBTTGGG--EEE--SS---HHHHHHHHHH--SEEEESS---HHHHHHHHHHH--SEEEE-TT-SS---SS-BPB----HHHHHHHSPP-SSPPPEEEEEEE-TTS-HHHHHHHHHHH--PPP-HHHHHHHHTS-EEEEEE-SHHHHHHHHHHHT-TT--EE-HHHHTT-S--SPPBPP-TTTTSEEEEE--SHHHHHHHHHGGGTS-GGGTTS--EEEE-HHHHH-TTTHHHHHHHHHHHHHHSS-GGG-EEEEEESSS-HHHHHHHHHHHGGG-SSEEEEEE-SS-----BPP----GGG--S-EEEEE-SSEEEEEPPPPSS---SSTT-EEEEEEEEBPPGGGGTT--S---B----S-HHHHHHHT-BSS-EEE-TTSSEEEEEEPP-SS-TTTTEEEEEPPPHHHHHHHHHH----TTT-SSHHHHHTT---SEEEE-HHHHHHHHHHTTSSSHHHHHHHHHSHHHHHHHHHHTT--HHHHHHHHHHHHHHHHHH--SS---SSHHHHHHHHHHHHHHHHHHH------EEHHHHHHHHHHHHHHHHTTS-GGGPPPP-HHHHHHHHHHHHHTTSEEEEE-PBPTTT--B--EEGGG--SEEE-TTT--EEEPPSS---EEEE-HHHHHIIIII-HHHHHHHHHHHHHH-SS-EEEE--EEEESSTTPPPSEEESEEEEETTEEEEEEEESSGGG--HHHHHHHHHHHHHH--SEEEEEESSSS--HHHHHHHHHHHHHTGGGT-EEEE-PPSSTTSPP---

pLDDT: mean 86.73, std 11.32, range [40.84, 98.12]

Sequence (805 aa):
MDTLPFSIYVDKRPIRIAFLVDKNCEKEVIDNILKYNHGKWGGRFNPIIITDGKEIDEVSWNFLLKFDPDIIESFIEISEELQKRIKIFFSPYSVETNSNNNYVQLNEQPVSILPTAENVARVSRASFGEPAKIVIFKFNETTPEIIKQFINRNFGALSAGFHTEKALSECQQKIFEISDYTTLNQALLDLGESRNRFVYLSQICSLPNTSLDVEYNSNNSKFEVIVGESVQDLVYFWNRNQTISHWMRTDITQIWLTKEFAENELIKPGLQKWLNRYTGMIGNEHEKGTNFVSFSITKTELDNICSNLGAQSWHTRSANKLETMPMPNFRERSLFLINKQGLDMYRAYSNQEYVVLNEPSVQQGFMAGESWIADLYIQFKQEAFSSIRGVDYWLLLPQRNSLLNDLRMFNKRNRINAFNSFSIMLRRNTDIHPDENILEIKLPEDKSIFRSLICGEKFDCISKNEEDKFKSRPFYHAEHSDKGKYLKGVISLFEDLSSAYFLFEDNFWRRIFEMMSNKNFLNDEKTEKIIFNKLKEKIISGMDFKNSDNNLKWLSGYVMNLSKKEAKSEIHYCFQDYKKEAEAELIEFNKSRQPDSQFSFNESDLKDDLSDLVKQNILLTGFKPKCPYCGSRIWYHINNVHQQIKCRGCGYKFSLPSEEYWYYTLNTLLKKAIQFHGTIPVLLVLGQLLSDARSSFLYNASFDLFKNKGEKTCGDLDIVCIQDGKFILGEVKQKNCDFKKADFDKMAEFAELLRPDELIFSSMDLEPNQICIDGIDDLKRRLSNLNIKVRWYRLHGMSEPSPVR